Protein AF-A0AAU3ULW3-F1 (afdb_monomer_lite)

Structure (mmCIF, N/CA/C/O backbone):
data_AF-A0AAU3ULW3-F1
#
_entry.id   AF-A0AAU3ULW3-F1
#
loop_
_atom_site.group_PDB
_atom_site.id
_atom_site.type_symbol
_atom_site.label_atom_id
_atom_site.label_alt_id
_atom_site.label_comp_id
_atom_site.label_asym_id
_atom_site.label_entity_id
_atom_site.label_seq_id
_atom_site.pdbx_PDB_ins_code
_atom_site.Cartn_x
_atom_site.Cartn_y
_atom_site.Cartn_z
_atom_site.occupancy
_atom_site.B_iso_or_equiv
_atom_site.auth_seq_id
_atom_site.auth_comp_id
_atom_site.auth_asym_id
_atom_site.auth_atom_id
_atom_site.pdbx_PDB_model_num
ATOM 1 N N . MET A 1 1 ? -0.049 7.018 -58.620 1.00 53.41 1 MET A N 1
ATOM 2 C CA . MET A 1 1 ? -1.204 7.706 -58.005 1.00 53.41 1 MET A CA 1
ATOM 3 C C . MET A 1 1 ? -0.705 8.277 -56.698 1.00 53.41 1 MET A C 1
ATOM 5 O O . MET A 1 1 ? -0.065 7.531 -55.968 1.00 53.41 1 MET A O 1
ATOM 9 N N . GLY A 1 2 ? -0.883 9.579 -56.476 1.00 74.88 2 GLY A N 1
ATOM 10 C CA . GLY A 1 2 ? -0.406 10.240 -55.261 1.00 74.88 2 GLY A CA 1
ATOM 11 C C . GLY A 1 2 ? -1.367 10.050 -54.085 1.00 74.88 2 GLY A C 1
ATOM 12 O O . GLY A 1 2 ? -2.548 9.779 -54.284 1.00 74.88 2 GLY A O 1
ATOM 13 N N . VAL A 1 3 ? -0.865 10.181 -52.858 1.00 89.69 3 VAL A N 1
ATOM 14 C CA . VAL A 1 3 ? -1.680 10.221 -51.637 1.00 89.69 3 VAL A CA 1
ATOM 15 C C . VAL A 1 3 ? -2.429 11.547 -51.595 1.00 89.69 3 VAL A C 1
ATOM 17 O O . VAL A 1 3 ? -1.822 12.615 -51.678 1.00 89.69 3 VAL A O 1
ATOM 20 N N . HIS A 1 4 ? -3.745 11.505 -51.426 1.00 94.00 4 HIS A N 1
ATOM 21 C CA . HIS A 1 4 ? -4.548 12.719 -51.331 1.00 94.00 4 HIS A CA 1
ATOM 22 C C . HIS A 1 4 ? -4.629 13.169 -49.870 1.00 94.00 4 HIS A C 1
ATOM 24 O O . HIS A 1 4 ? -5.185 12.473 -49.016 1.00 94.00 4 HIS A O 1
ATOM 30 N N . VAL A 1 5 ? -4.075 14.342 -49.572 1.00 94.75 5 VAL A N 1
ATOM 31 C CA . VAL A 1 5 ? -4.020 14.899 -48.215 1.00 94.75 5 VAL A CA 1
ATOM 32 C C . VAL A 1 5 ? -5.102 15.949 -48.059 1.00 94.75 5 VAL A C 1
ATOM 34 O O . VAL A 1 5 ? -5.085 16.961 -48.754 1.00 94.75 5 VAL A O 1
ATOM 37 N N . VAL A 1 6 ? -6.031 15.738 -47.133 1.00 96.25 6 VAL A N 1
ATOM 38 C CA . VAL A 1 6 ? -7.123 16.677 -46.864 1.00 96.25 6 VAL A CA 1
ATOM 39 C C . VAL A 1 6 ? -6.859 17.408 -45.555 1.00 96.25 6 VAL A C 1
ATOM 41 O O . VAL A 1 6 ? -6.931 16.828 -44.469 1.00 96.25 6 VAL A O 1
ATOM 44 N N . PHE A 1 7 ? -6.589 18.706 -45.652 1.00 95.12 7 PHE A N 1
ATOM 45 C CA . PHE A 1 7 ? -6.414 19.580 -44.501 1.00 95.12 7 PHE A CA 1
ATOM 46 C C . PHE A 1 7 ? -7.757 20.101 -43.983 1.00 95.12 7 PHE A C 1
ATOM 48 O O . PHE A 1 7 ? -8.526 20.735 -44.713 1.00 95.12 7 PHE A O 1
ATOM 55 N N . VAL A 1 8 ? -8.004 19.893 -42.688 1.00 92.81 8 VAL A N 1
ATOM 56 C CA . VAL A 1 8 ? -9.201 20.348 -41.970 1.00 92.81 8 VAL A CA 1
ATOM 57 C C . VAL A 1 8 ? -8.784 21.357 -40.901 1.00 92.81 8 VAL A C 1
ATOM 59 O O . VAL A 1 8 ? -8.101 21.026 -39.930 1.00 92.81 8 VAL A O 1
ATOM 62 N N . HIS A 1 9 ? -9.169 22.620 -41.086 1.00 86.00 9 HIS A N 1
ATOM 63 C CA . HIS A 1 9 ? -8.875 23.687 -40.125 1.00 86.00 9 HIS A CA 1
ATOM 64 C C . HIS A 1 9 ? -9.864 23.688 -38.943 1.00 86.00 9 HIS A C 1
ATOM 66 O O . HIS A 1 9 ? -10.977 23.173 -39.055 1.00 86.00 9 HIS A O 1
ATOM 72 N N . GLY A 1 10 ? -9.475 24.301 -37.820 1.00 79.12 10 GLY A N 1
ATOM 73 C CA . GLY A 1 10 ? -10.349 24.518 -36.658 1.00 79.12 10 GLY A CA 1
ATOM 74 C C . GLY A 1 10 ? -11.377 25.648 -36.827 1.00 79.12 10 GLY A C 1
ATOM 75 O O . GLY A 1 10 ? -11.387 26.360 -37.838 1.00 79.12 10 GLY A O 1
ATOM 76 N N . LEU A 1 11 ? -12.248 25.833 -35.826 1.00 69.25 11 LEU A N 1
ATOM 77 C CA . LEU A 1 11 ? -13.177 26.970 -35.786 1.00 69.25 11 LEU A CA 1
ATOM 78 C C . LEU A 1 11 ? -12.412 28.294 -35.573 1.00 69.25 11 LEU A C 1
ATOM 80 O O . LEU A 1 11 ? -11.297 28.301 -35.058 1.00 69.25 11 LEU A O 1
ATOM 84 N N . PHE A 1 12 ? -12.996 29.416 -36.004 1.00 66.44 12 PHE A N 1
ATOM 85 C CA . PHE A 1 12 ? -12.371 30.752 -36.018 1.00 66.44 12 PHE A CA 1
ATOM 86 C C . PHE A 1 12 ? -11.045 30.817 -36.801 1.00 66.44 12 PHE A C 1
ATOM 88 O O . PHE A 1 12 ? -10.160 31.625 -36.518 1.00 66.44 12 PHE A O 1
ATOM 95 N N . SER A 1 13 ? -10.907 29.967 -37.815 1.00 73.75 13 SER A N 1
ATOM 96 C CA . SER A 1 13 ? -9.717 29.817 -38.651 1.00 73.75 13 SER A CA 1
ATOM 97 C C . SER A 1 13 ? -10.124 29.681 -40.121 1.00 73.75 13 SER A C 1
ATOM 99 O O . SER A 1 13 ? -11.295 29.505 -40.447 1.00 73.75 13 SER A O 1
ATOM 101 N N . SER A 1 14 ? -9.151 29.804 -41.017 1.00 80.19 14 SER A N 1
ATOM 102 C CA . SER A 1 14 ? -9.308 29.583 -42.454 1.00 80.19 14 SER A CA 1
ATOM 103 C C . SER A 1 14 ? -8.301 28.524 -42.916 1.00 80.19 14 SER A C 1
ATOM 105 O O . SER A 1 14 ? -7.332 28.246 -42.199 1.00 80.19 14 SER A O 1
ATOM 107 N N . PRO A 1 15 ? -8.468 27.959 -44.126 1.00 84.06 15 PRO A N 1
ATOM 108 C CA . PRO A 1 15 ? -7.468 27.071 -44.718 1.00 84.06 15 PRO A CA 1
ATOM 109 C C . PRO A 1 15 ? -6.048 27.654 -44.746 1.00 84.06 15 PRO A C 1
ATOM 111 O O . PRO A 1 15 ? -5.081 26.901 -44.687 1.00 84.06 15 PRO A O 1
ATOM 114 N N . ASP A 1 16 ? -5.914 28.985 -44.761 1.00 84.12 16 ASP A N 1
ATOM 115 C CA . ASP A 1 16 ? -4.627 29.693 -44.794 1.00 84.12 16 ASP A CA 1
ATOM 116 C C . ASP A 1 16 ? -3.720 29.353 -43.601 1.00 84.12 16 ASP A C 1
ATOM 118 O O . ASP A 1 16 ? -2.503 29.528 -43.675 1.00 84.12 16 ASP A O 1
ATOM 122 N N . THR A 1 17 ? -4.283 28.840 -42.504 1.00 85.69 17 THR A N 1
ATOM 123 C CA . THR A 1 17 ? -3.531 28.361 -41.339 1.00 85.69 17 THR A CA 1
ATOM 124 C C . THR A 1 17 ? -2.514 27.266 -41.701 1.00 85.69 17 THR A C 1
ATOM 126 O O . THR A 1 17 ? -1.462 27.194 -41.069 1.00 85.69 17 THR A O 1
ATOM 129 N N . TRP A 1 18 ? -2.753 26.508 -42.778 1.00 91.38 18 TRP A N 1
ATOM 130 C CA . TRP A 1 18 ? -1.859 25.461 -43.287 1.00 91.38 18 TRP A CA 1
ATOM 131 C C . TRP A 1 18 ? -0.789 25.950 -44.275 1.00 91.38 18 TRP A C 1
ATOM 133 O O . TRP A 1 18 ? -0.004 25.144 -44.774 1.00 91.38 18 TRP A O 1
ATOM 143 N N . SER A 1 19 ? -0.711 27.255 -44.563 1.00 89.62 19 SER A N 1
ATOM 144 C CA . SER A 1 19 ? 0.197 27.798 -45.594 1.00 89.62 19 SER A CA 1
ATOM 145 C C . SER A 1 19 ? 1.673 27.476 -45.341 1.00 89.62 19 SER A C 1
ATOM 147 O O . SER A 1 19 ? 2.429 27.273 -46.285 1.00 89.62 19 SER A O 1
ATOM 149 N N . ALA A 1 20 ? 2.102 27.435 -44.076 1.00 86.94 20 ALA A N 1
ATOM 150 C CA . ALA A 1 20 ? 3.479 27.096 -43.719 1.00 86.94 20 ALA A CA 1
ATOM 151 C C . ALA A 1 20 ? 3.778 25.610 -43.976 1.00 86.94 20 ALA A C 1
ATOM 153 O O . ALA A 1 20 ? 4.728 25.306 -44.688 1.00 86.94 20 ALA A O 1
ATOM 154 N N . MET A 1 21 ? 2.918 24.704 -43.498 1.00 90.31 21 MET A N 1
ATOM 155 C CA . MET A 1 21 ? 3.026 23.264 -43.766 1.00 90.31 21 MET A CA 1
ATOM 156 C C . MET A 1 21 ? 2.995 22.959 -45.274 1.00 90.31 21 MET A C 1
ATOM 158 O O . MET A 1 21 ? 3.779 22.157 -45.764 1.00 90.31 21 MET A O 1
ATOM 162 N N . THR A 1 22 ? 2.144 23.668 -46.021 1.00 92.25 22 THR A N 1
ATOM 163 C CA . THR A 1 22 ? 2.019 23.540 -47.483 1.00 92.25 22 THR A CA 1
ATOM 164 C C . THR A 1 22 ? 3.331 23.862 -48.192 1.00 92.25 22 THR A C 1
ATOM 166 O O . THR A 1 22 ? 3.789 23.071 -49.006 1.00 92.25 22 THR A O 1
ATOM 169 N N . ARG A 1 23 ? 3.986 24.978 -47.839 1.00 91.00 23 ARG A N 1
ATOM 170 C CA . ARG A 1 23 ? 5.273 25.359 -48.446 1.00 91.00 23 ARG A CA 1
ATOM 171 C C . ARG A 1 23 ? 6.365 24.324 -48.198 1.00 91.00 23 ARG A C 1
ATOM 173 O O . ARG A 1 23 ? 7.194 24.126 -49.072 1.00 91.00 23 ARG A O 1
ATOM 180 N N . PHE A 1 24 ? 6.374 23.691 -47.025 1.00 90.62 24 PHE A N 1
ATOM 181 C CA . PHE A 1 24 ? 7.329 22.626 -46.717 1.00 90.62 24 PHE A CA 1
ATOM 182 C C . PHE A 1 24 ? 7.055 21.364 -47.539 1.00 90.62 24 PHE A C 1
ATOM 184 O O . PHE A 1 24 ? 7.991 20.790 -48.080 1.00 90.62 24 PHE A O 1
ATOM 191 N N . ILE A 1 25 ? 5.785 20.979 -47.703 1.00 89.69 25 ILE A N 1
ATOM 192 C CA . ILE A 1 25 ? 5.407 19.842 -48.554 1.00 89.69 25 ILE A CA 1
ATOM 193 C C . ILE A 1 25 ? 5.756 20.108 -50.026 1.00 89.69 25 ILE A C 1
ATOM 195 O O . ILE A 1 25 ? 6.319 19.243 -50.682 1.00 89.69 25 ILE A O 1
ATOM 199 N N . GLU A 1 26 ? 5.467 21.303 -50.546 1.00 89.38 26 GLU A N 1
ATOM 200 C CA . GLU A 1 26 ? 5.755 21.666 -51.943 1.00 89.38 26 GLU A CA 1
ATOM 201 C C . GLU A 1 26 ? 7.255 21.848 -52.232 1.00 89.38 26 GLU A C 1
ATOM 203 O O . GLU A 1 26 ? 7.687 21.689 -53.376 1.00 89.38 26 GLU A O 1
ATOM 208 N N . ALA A 1 27 ? 8.047 22.208 -51.215 1.00 87.50 27 ALA A N 1
ATOM 209 C CA . ALA A 1 27 ? 9.498 22.356 -51.321 1.00 87.50 27 ALA A CA 1
ATOM 210 C C . ALA A 1 27 ? 10.255 21.020 -51.218 1.00 87.50 27 ALA A C 1
ATOM 212 O O . ALA A 1 27 ? 11.432 20.970 -51.571 1.00 87.50 27 ALA A O 1
ATOM 213 N N . ASP A 1 28 ? 9.605 19.957 -50.743 1.00 89.50 28 ASP A N 1
ATOM 214 C CA . ASP A 1 28 ? 10.196 18.631 -50.590 1.00 89.50 28 ASP A CA 1
ATOM 215 C C . ASP A 1 28 ? 10.037 17.820 -51.885 1.00 89.50 28 ASP A C 1
ATOM 217 O O . ASP A 1 28 ? 8.922 17.484 -52.282 1.00 89.50 28 ASP A O 1
ATOM 221 N N . GLU A 1 29 ? 11.153 17.523 -52.563 1.00 84.56 29 GLU A N 1
ATOM 222 C CA . GLU A 1 29 ? 11.158 16.854 -53.878 1.00 84.56 29 GLU A CA 1
ATOM 223 C C . GLU A 1 29 ? 10.438 15.499 -53.866 1.00 84.56 29 GLU A C 1
ATOM 225 O O . GLU A 1 29 ? 9.759 15.157 -54.830 1.00 84.56 29 GLU A O 1
ATOM 230 N N . GLU A 1 30 ? 10.540 14.754 -52.763 1.00 84.12 30 GLU A N 1
ATOM 231 C CA . GLU A 1 30 ? 9.923 13.437 -52.612 1.00 84.12 30 GLU A CA 1
ATOM 232 C C . GLU A 1 30 ? 8.402 13.557 -52.462 1.00 84.12 30 GLU A C 1
ATOM 234 O O . GLU A 1 30 ? 7.653 12.866 -53.148 1.00 84.12 30 GLU A O 1
ATOM 239 N N . LEU A 1 31 ? 7.915 14.461 -51.607 1.00 85.25 31 LEU A N 1
ATOM 240 C CA . LEU A 1 31 ? 6.473 14.630 -51.417 1.00 85.25 31 LEU A CA 1
ATOM 241 C C . LEU A 1 31 ? 5.793 15.319 -52.602 1.00 85.25 31 LEU A C 1
ATOM 243 O O . LEU A 1 31 ? 4.649 14.989 -52.910 1.00 85.25 31 LEU A O 1
ATOM 247 N N . ARG A 1 32 ? 6.481 16.234 -53.292 1.00 81.38 32 ARG A N 1
ATOM 248 C CA . ARG A 1 32 ? 5.918 17.032 -54.390 1.00 81.38 32 ARG A CA 1
ATOM 249 C C . ARG A 1 32 ? 5.338 16.192 -55.531 1.00 81.38 32 ARG A C 1
ATOM 251 O O . ARG A 1 32 ? 4.373 16.617 -56.161 1.00 81.38 32 ARG A O 1
ATOM 258 N N . GLU A 1 33 ? 5.912 15.023 -55.798 1.00 79.38 33 GLU A N 1
ATOM 259 C CA . GLU A 1 33 ? 5.426 14.089 -56.824 1.00 79.38 33 GLU A CA 1
ATOM 260 C C . GLU A 1 33 ? 4.503 12.996 -56.252 1.00 79.38 33 GLU A C 1
ATOM 262 O O . GLU A 1 33 ? 3.788 12.328 -57.001 1.00 79.38 33 GLU A O 1
ATOM 267 N N . LEU A 1 34 ? 4.497 12.824 -54.924 1.00 82.81 34 LEU A N 1
ATOM 268 C CA . LEU A 1 34 ? 3.785 11.756 -54.221 1.00 82.81 34 LEU A CA 1
ATOM 269 C C . LEU A 1 34 ? 2.444 12.174 -53.625 1.00 82.81 34 LEU A C 1
ATOM 271 O O . LEU A 1 34 ? 1.649 11.285 -53.323 1.00 82.81 34 LEU A O 1
ATOM 275 N N . VAL A 1 35 ? 2.174 13.467 -53.416 1.00 89.75 35 VAL A N 1
ATOM 276 C CA . VAL A 1 35 ? 0.955 13.909 -52.724 1.00 89.75 35 VAL A CA 1
ATOM 277 C C . VAL A 1 35 ? 0.172 14.968 -53.485 1.00 89.75 35 VAL A C 1
ATOM 279 O O . VAL A 1 35 ? 0.733 15.856 -54.118 1.00 89.75 35 VAL A O 1
ATOM 282 N N . GLU A 1 36 ? -1.151 14.900 -53.372 1.00 92.56 36 GLU A N 1
ATOM 283 C CA . GLU A 1 36 ? -2.061 15.928 -53.873 1.00 92.56 36 GLU A CA 1
ATOM 284 C C . GLU A 1 36 ? -2.768 16.596 -52.689 1.00 92.56 36 GLU A C 1
ATOM 286 O O . GLU A 1 36 ? -3.380 15.920 -51.858 1.00 92.56 36 GLU A O 1
ATOM 291 N N . LEU A 1 37 ? -2.661 17.923 -52.585 1.00 93.62 37 LEU A N 1
ATOM 292 C CA . LEU A 1 37 ? -3.131 18.676 -51.421 1.00 93.62 37 LEU A CA 1
ATOM 293 C C . LEU A 1 37 ? -4.536 19.237 -51.633 1.00 93.62 37 LEU A C 1
ATOM 295 O O . LEU A 1 37 ? -4.806 19.963 -52.589 1.00 93.62 37 LEU A O 1
ATOM 299 N N . HIS A 1 38 ? -5.413 18.961 -50.673 1.00 94.25 38 HIS A N 1
ATOM 300 C CA . HIS A 1 38 ? -6.812 19.366 -50.661 1.00 94.25 38 HIS A CA 1
ATOM 301 C C . HIS A 1 38 ? -7.123 20.124 -49.374 1.00 94.25 38 HIS A C 1
ATOM 303 O O . HIS A 1 38 ? -6.666 19.764 -48.290 1.00 94.25 38 HIS A O 1
ATOM 309 N N . TYR A 1 39 ? -7.932 21.176 -49.472 1.00 92.88 39 TYR A N 1
ATOM 310 C CA . TYR A 1 39 ? -8.267 22.027 -48.330 1.00 92.88 39 TYR A CA 1
ATOM 311 C C . TYR A 1 39 ? -9.775 22.083 -48.155 1.00 92.88 39 TYR A C 1
ATOM 313 O O . TYR A 1 39 ? -10.476 22.716 -48.951 1.00 92.88 39 TYR A O 1
ATOM 321 N N . PHE A 1 40 ? -10.273 21.457 -47.092 1.00 91.81 40 PHE A N 1
ATOM 322 C CA . PHE A 1 40 ? -11.692 21.502 -46.781 1.00 91.81 40 PHE A CA 1
ATOM 323 C C . PHE A 1 40 ? -12.075 22.899 -46.274 1.00 91.81 40 PHE A C 1
ATOM 325 O O . PHE A 1 40 ? -11.450 23.441 -45.358 1.00 91.81 40 PHE A O 1
ATOM 332 N N . ARG A 1 41 ? -13.094 23.501 -46.899 1.00 84.12 41 ARG A N 1
ATOM 333 C CA . ARG A 1 41 ? -13.548 24.871 -46.624 1.00 84.12 41 ARG A CA 1
ATOM 334 C C . ARG A 1 41 ? -14.952 24.855 -46.047 1.00 84.12 41 ARG A C 1
ATOM 336 O O . ARG A 1 41 ? -15.879 24.410 -46.715 1.00 84.12 41 ARG A O 1
ATOM 343 N N . TYR A 1 42 ? -15.118 25.444 -44.868 1.00 81.56 42 TYR A N 1
ATOM 344 C CA . TYR A 1 42 ? -16.431 25.730 -44.295 1.00 81.56 42 TYR A CA 1
ATOM 345 C C . TYR A 1 42 ? -16.463 27.141 -43.674 1.00 81.56 42 TYR A C 1
ATOM 347 O O . TYR A 1 42 ? -15.413 27.679 -43.303 1.00 81.56 42 TYR A O 1
ATOM 355 N N . PRO A 1 43 ? -17.637 27.798 -43.581 1.00 67.44 43 PRO A N 1
ATOM 356 C CA . PRO A 1 43 ? -17.741 29.154 -43.041 1.00 67.44 43 PRO A CA 1
ATOM 357 C C . PRO A 1 43 ? -17.313 29.227 -41.567 1.00 67.44 43 PRO A C 1
ATOM 359 O O . PRO A 1 43 ? -18.014 28.740 -40.684 1.00 67.44 43 PRO A O 1
ATOM 362 N N . SER A 1 44 ? -16.176 29.876 -41.304 1.00 67.75 44 SER A N 1
ATOM 363 C CA . SER A 1 44 ? -15.577 30.000 -39.966 1.00 67.75 44 SER A CA 1
ATOM 364 C C . SER A 1 44 ? -14.937 31.393 -39.769 1.00 67.75 44 SER A C 1
ATOM 366 O O . SER A 1 44 ? -13.715 31.540 -39.739 1.00 67.75 44 SER A O 1
ATOM 368 N N . PRO A 1 45 ? -15.739 32.478 -39.747 1.00 59.44 45 PRO A N 1
ATOM 369 C CA . PRO A 1 45 ? -15.212 33.842 -39.777 1.00 59.44 45 PRO A CA 1
ATOM 370 C C . PRO A 1 45 ? -14.463 34.203 -38.484 1.00 59.44 45 PRO A C 1
ATOM 372 O O . PRO A 1 45 ? -14.998 34.051 -37.389 1.00 59.44 45 PRO A O 1
ATOM 375 N N . LYS A 1 46 ? -13.252 34.767 -38.620 1.00 54.78 46 LYS A N 1
ATOM 376 C CA . LYS A 1 46 ? -12.434 35.270 -37.493 1.00 54.78 46 LYS A CA 1
ATOM 377 C C . LYS A 1 46 ? -13.094 36.429 -36.730 1.00 54.78 46 LYS A C 1
ATOM 379 O O . LYS A 1 46 ? -12.846 36.597 -35.545 1.00 54.78 46 LYS A O 1
ATOM 384 N N . PHE A 1 47 ? -13.942 37.211 -37.405 1.00 51.34 47 PHE A N 1
ATOM 385 C CA . PHE A 1 47 ? -14.708 38.321 -36.829 1.00 51.34 47 PHE A CA 1
ATOM 386 C C . PHE A 1 47 ? -16.144 38.296 -37.365 1.00 51.34 47 PHE A C 1
ATOM 388 O O . PHE A 1 47 ? -16.355 38.261 -38.579 1.00 51.34 47 PHE A O 1
ATOM 395 N N . MET A 1 48 ? -17.137 38.323 -36.473 1.00 52.59 48 MET A N 1
ATOM 396 C CA . MET A 1 48 ? -18.554 38.231 -36.833 1.00 52.59 48 MET A CA 1
ATOM 397 C C . MET A 1 48 ? -19.220 39.610 -36.705 1.00 52.59 48 MET A C 1
ATOM 399 O O . MET A 1 48 ? -19.571 40.041 -35.616 1.00 52.59 48 MET A O 1
ATOM 403 N N . PHE A 1 49 ? -19.386 40.322 -37.823 1.00 44.28 49 PHE A N 1
ATOM 404 C CA . PHE A 1 49 ? -20.028 41.652 -37.857 1.00 44.28 49 PHE A CA 1
ATOM 405 C C . PHE A 1 49 ? -21.564 41.602 -38.012 1.00 44.28 49 PHE A C 1
ATOM 407 O O . PHE A 1 49 ? -22.213 42.644 -38.079 1.00 44.28 49 PHE A O 1
ATOM 414 N N . ARG A 1 50 ? -22.157 40.402 -38.094 1.00 47.47 50 ARG A N 1
ATOM 415 C CA . ARG A 1 50 ? -23.599 40.184 -38.294 1.00 47.47 50 ARG A CA 1
ATOM 416 C C . ARG A 1 50 ? -24.109 39.008 -37.438 1.00 47.47 50 ARG A C 1
ATOM 418 O O . ARG A 1 50 ? -23.765 37.870 -37.756 1.00 47.47 50 ARG A O 1
ATOM 425 N N . PRO A 1 51 ? -24.881 39.261 -36.362 1.00 48.47 51 PRO A N 1
ATOM 426 C CA . PRO A 1 51 ? -25.295 38.246 -35.381 1.00 48.47 51 PRO A CA 1
ATOM 427 C C . PRO A 1 51 ? -26.393 37.279 -35.872 1.00 48.47 51 PRO A C 1
ATOM 429 O O . PRO A 1 51 ? -26.767 36.356 -35.156 1.00 48.47 51 PRO A O 1
ATOM 432 N N . ASP A 1 52 ? -26.913 37.466 -37.085 1.00 47.34 52 ASP A N 1
ATOM 433 C CA . ASP A 1 52 ? -27.937 36.634 -37.728 1.00 47.34 52 ASP A CA 1
ATOM 434 C C . ASP A 1 52 ? -27.368 35.430 -38.509 1.00 47.34 52 ASP A C 1
ATOM 436 O O . ASP A 1 52 ? -28.111 34.509 -38.854 1.00 47.34 52 ASP A O 1
ATOM 440 N N . ARG A 1 53 ? -26.050 35.375 -38.759 1.00 49.16 53 ARG A N 1
ATOM 441 C CA . ARG A 1 53 ? -25.398 34.220 -39.405 1.00 49.16 53 ARG A CA 1
ATOM 442 C C . ARG A 1 53 ? -24.969 33.171 -38.374 1.00 49.16 53 ARG A C 1
ATOM 444 O O . ARG A 1 53 ? -24.000 33.371 -37.651 1.00 49.16 53 ARG A O 1
ATOM 451 N N . ARG A 1 54 ? -25.655 32.021 -38.352 1.00 55.38 54 ARG A N 1
ATOM 452 C CA . ARG A 1 54 ? -25.271 30.847 -37.544 1.00 55.38 54 ARG A CA 1
ATOM 453 C C . ARG A 1 54 ? -24.059 30.130 -38.150 1.00 55.38 54 ARG A C 1
ATOM 455 O O . ARG A 1 54 ? -24.058 29.837 -39.344 1.00 55.38 54 ARG A O 1
ATOM 462 N N . ILE A 1 55 ? -23.060 29.820 -37.322 1.00 58.38 55 ILE A N 1
ATOM 463 C CA . ILE A 1 55 ? -21.994 28.870 -37.673 1.00 58.38 55 ILE A CA 1
ATOM 464 C C . ILE A 1 55 ? -22.611 27.453 -37.642 1.00 58.38 55 ILE A C 1
ATOM 466 O O . ILE A 1 55 ? -23.306 27.147 -36.668 1.00 58.38 55 ILE A O 1
ATOM 470 N N . PRO A 1 56 ? -22.430 26.609 -38.678 1.00 62.72 56 PRO A N 1
ATOM 471 C CA . PRO A 1 56 ? -22.947 25.232 -38.689 1.00 62.72 56 PRO A CA 1
ATOM 472 C C . PRO A 1 56 ? -22.346 24.417 -37.538 1.00 62.72 56 PRO A C 1
ATOM 474 O O . PRO A 1 56 ? -21.159 24.566 -37.288 1.00 62.72 56 PRO A O 1
ATOM 477 N N . ASP A 1 57 ? -23.110 23.574 -36.836 1.00 70.94 57 ASP A N 1
ATOM 478 C CA . ASP A 1 57 ? -22.593 22.782 -35.707 1.00 70.94 57 ASP A CA 1
ATOM 479 C C . ASP A 1 57 ? -21.630 21.649 -36.136 1.00 70.94 57 ASP A C 1
ATOM 481 O O . ASP A 1 57 ? -21.446 21.402 -37.324 1.00 70.94 57 ASP A O 1
ATOM 485 N N . LEU A 1 58 ? -20.950 20.992 -35.182 1.00 74.19 58 LEU A N 1
ATOM 486 C CA . LEU A 1 58 ? -19.914 19.989 -35.500 1.00 74.19 58 LEU A CA 1
ATOM 487 C C . LEU A 1 58 ? -20.439 18.835 -36.369 1.00 74.19 58 LEU A C 1
ATOM 489 O O . LEU A 1 58 ? -19.717 18.385 -37.255 1.00 74.19 58 LEU A O 1
ATOM 493 N N . SER A 1 59 ? -21.685 18.400 -36.156 1.00 75.81 59 SER A N 1
ATOM 494 C CA . SER A 1 59 ? -22.319 17.351 -36.964 1.00 75.81 59 SER A CA 1
ATOM 495 C C . SER A 1 59 ? -22.630 17.857 -38.377 1.00 75.81 59 SER A C 1
ATOM 497 O O . SER A 1 59 ? -22.253 17.208 -39.349 1.00 75.81 59 SER A O 1
ATOM 499 N N . ALA A 1 60 ? -23.165 19.076 -38.524 1.00 78.94 60 ALA A N 1
ATOM 500 C CA . ALA A 1 60 ? -23.386 19.687 -39.836 1.00 78.94 60 ALA A CA 1
ATOM 501 C C . ALA A 1 60 ? -22.078 19.920 -40.619 1.00 78.94 60 ALA A C 1
ATOM 503 O O . ALA A 1 60 ? -22.056 19.790 -41.843 1.00 78.94 60 ALA A O 1
ATOM 504 N N . ILE A 1 61 ? -20.976 20.267 -39.941 1.00 82.50 61 ILE A N 1
ATOM 505 C CA . ILE A 1 61 ? -19.653 20.377 -40.579 1.00 82.50 61 ILE A CA 1
ATOM 506 C C . ILE A 1 61 ? -19.112 18.980 -40.929 1.00 82.50 61 ILE A C 1
ATOM 508 O O . ILE A 1 61 ? -18.538 18.812 -42.003 1.00 82.50 61 ILE A O 1
ATOM 512 N N . GLY A 1 62 ? -19.320 17.977 -40.071 1.00 84.94 62 GLY A N 1
ATOM 513 C CA . GLY A 1 62 ? -18.982 16.577 -40.347 1.00 84.94 62 GLY A CA 1
ATOM 514 C C . GLY A 1 62 ? -19.697 16.039 -41.590 1.00 84.94 62 GLY A C 1
ATOM 515 O O . GLY A 1 62 ? -19.060 15.444 -42.457 1.00 84.94 62 GLY A O 1
ATOM 516 N N . GLU A 1 63 ? -20.988 16.334 -41.751 1.00 85.38 63 GLU A N 1
ATOM 517 C CA . GLU A 1 63 ? -21.776 15.975 -42.937 1.00 85.38 63 GLU A CA 1
ATOM 518 C C . GLU A 1 63 ? -21.297 16.711 -44.201 1.00 85.38 63 GLU A C 1
ATOM 520 O O . GLU A 1 63 ? -21.185 16.113 -45.277 1.00 85.38 63 GLU A O 1
ATOM 525 N N . GLN A 1 64 ? -20.934 17.994 -44.084 1.00 88.62 64 GLN A N 1
ATOM 526 C CA . GLN A 1 64 ? -20.302 18.741 -45.179 1.00 88.62 64 GLN A CA 1
ATOM 527 C C . GLN A 1 64 ? -18.946 18.142 -45.568 1.00 88.62 64 GLN A C 1
ATOM 529 O O . GLN A 1 64 ? -18.646 18.053 -46.759 1.00 88.62 64 GLN A O 1
ATOM 534 N N . LEU A 1 65 ? -18.143 17.703 -44.592 1.00 91.06 65 LEU A N 1
ATOM 535 C CA . LEU A 1 65 ? -16.876 17.021 -44.845 1.00 91.06 65 LEU A CA 1
ATOM 536 C C . LEU A 1 65 ? -17.122 15.687 -45.551 1.00 91.06 65 LEU A C 1
ATOM 538 O O . LEU A 1 65 ? -16.491 15.437 -46.573 1.00 91.06 65 LEU A O 1
ATOM 542 N N . LYS A 1 66 ? -18.087 14.879 -45.093 1.00 89.06 66 LYS A N 1
ATOM 543 C CA . LYS A 1 66 ? -18.490 13.643 -45.782 1.00 89.06 66 LYS A CA 1
ATOM 544 C C . LYS A 1 66 ? -18.871 13.916 -47.236 1.00 89.06 66 LYS A C 1
ATOM 546 O O . LYS A 1 66 ? -18.338 13.294 -48.145 1.00 89.06 66 LYS A O 1
ATOM 551 N N . THR A 1 67 ? -19.728 14.910 -47.460 1.00 89.38 67 THR A N 1
ATOM 552 C CA . THR A 1 67 ? -20.184 15.314 -48.798 1.00 89.38 67 THR A CA 1
ATOM 553 C C . THR A 1 67 ? -19.019 15.762 -49.683 1.00 89.38 67 THR A C 1
ATOM 555 O O . THR A 1 67 ? -18.973 15.435 -50.867 1.00 89.38 67 THR A O 1
ATOM 558 N N . TYR A 1 68 ? -18.059 16.501 -49.122 1.00 91.38 68 TYR A N 1
ATOM 559 C CA . TYR A 1 68 ? -16.852 16.914 -49.833 1.00 91.38 68 TYR A CA 1
ATOM 560 C C . TYR A 1 68 ? -15.995 15.710 -50.238 1.00 91.38 68 TYR A C 1
ATOM 562 O O . TYR A 1 68 ? -15.616 15.608 -51.407 1.00 91.38 68 TYR A O 1
ATOM 570 N N . LEU A 1 69 ? -15.748 14.782 -49.309 1.00 90.94 69 LEU A N 1
ATOM 571 C CA . LEU A 1 69 ? -15.012 13.551 -49.586 1.00 90.94 69 LEU A CA 1
ATOM 572 C C . LEU A 1 69 ? -15.718 12.724 -50.671 1.00 90.94 69 LEU A C 1
ATOM 574 O O . LEU A 1 69 ? -15.070 12.235 -51.597 1.00 90.94 69 LEU A O 1
ATOM 578 N N . ASP A 1 70 ? -17.035 12.552 -50.578 1.00 87.44 70 ASP A N 1
ATOM 579 C CA . ASP A 1 70 ? -17.817 11.682 -51.466 1.00 87.44 70 ASP A CA 1
ATOM 580 C C . ASP A 1 70 ? -17.993 12.269 -52.870 1.00 87.44 70 ASP A C 1
ATOM 582 O O . ASP A 1 70 ? -17.889 11.533 -53.844 1.00 87.44 70 ASP A O 1
ATOM 586 N N . ASN A 1 71 ? -18.198 13.583 -53.001 1.00 88.25 71 ASN A N 1
ATOM 587 C CA . ASN A 1 71 ? -18.482 14.205 -54.300 1.00 88.25 71 ASN A CA 1
ATOM 588 C C . ASN A 1 71 ? -17.244 14.789 -54.984 1.00 88.25 71 ASN A C 1
ATOM 590 O O . ASN A 1 71 ? -17.131 14.737 -56.206 1.00 88.25 71 ASN A O 1
ATOM 594 N N . THR A 1 72 ? -16.334 15.390 -54.214 1.00 87.88 72 THR A N 1
ATOM 595 C CA . THR A 1 72 ? -15.173 16.107 -54.775 1.00 87.88 72 THR A CA 1
ATOM 596 C C . THR A 1 72 ? -13.973 15.183 -54.899 1.00 87.88 72 THR A C 1
ATOM 598 O O . THR A 1 72 ? -13.211 15.280 -55.854 1.00 87.88 72 THR A O 1
ATOM 601 N N . LEU A 1 73 ? -13.829 14.259 -53.948 1.00 89.44 73 LEU A N 1
ATOM 602 C CA . LEU A 1 73 ? -12.715 13.322 -53.867 1.00 89.44 73 LEU A CA 1
ATOM 603 C C . LEU A 1 73 ? -13.165 11.876 -54.101 1.00 89.44 73 LEU A C 1
ATOM 605 O O . LEU A 1 73 ? -12.497 10.958 -53.647 1.00 89.44 73 LEU A O 1
ATOM 609 N N . ALA A 1 74 ? -14.279 11.657 -54.811 1.00 82.31 74 ALA A N 1
ATOM 610 C CA . ALA A 1 74 ? -14.899 10.342 -55.028 1.00 82.31 74 ALA A CA 1
ATOM 611 C C . ALA A 1 74 ? -13.901 9.249 -55.461 1.00 82.31 74 ALA A C 1
ATOM 613 O O . ALA A 1 74 ? -13.960 8.126 -54.972 1.00 82.31 74 ALA A O 1
ATOM 614 N N . ASN A 1 75 ? -12.958 9.611 -56.338 1.00 80.00 75 ASN A N 1
ATOM 615 C CA . ASN A 1 75 ? -11.970 8.700 -56.925 1.00 80.00 75 ASN A CA 1
ATOM 616 C C . ASN A 1 75 ? -10.585 8.774 -56.255 1.00 80.00 75 ASN A C 1
ATOM 618 O O . ASN A 1 75 ? -9.630 8.198 -56.769 1.00 80.00 75 ASN A O 1
ATOM 622 N N . ALA A 1 76 ? -10.454 9.512 -55.151 1.00 83.19 76 ALA A N 1
ATOM 623 C CA . ALA A 1 76 ? -9.200 9.668 -54.426 1.00 83.19 76 ALA A CA 1
ATOM 624 C C . ALA A 1 76 ? -9.039 8.551 -53.376 1.00 83.19 76 ALA A C 1
ATOM 626 O O . ALA A 1 76 ? -9.765 8.516 -52.380 1.00 83.19 76 ALA A O 1
ATOM 627 N N . ASP A 1 77 ? -8.080 7.652 -53.603 1.00 84.00 77 ASP A N 1
ATOM 628 C CA . ASP A 1 77 ? -7.628 6.593 -52.686 1.00 84.00 77 ASP A CA 1
ATOM 629 C C . ASP A 1 77 ? -6.120 6.377 -52.932 1.00 84.00 77 ASP A C 1
ATOM 631 O O . ASP A 1 77 ? -5.729 6.159 -54.084 1.00 84.00 77 ASP A O 1
ATOM 635 N N . PRO A 1 78 ? -5.250 6.464 -51.907 1.00 90.25 78 PRO A N 1
ATOM 636 C CA . PRO A 1 78 ? -5.544 6.641 -50.480 1.00 90.25 78 PRO A CA 1
ATOM 637 C C . PRO A 1 78 ? -5.754 8.094 -50.034 1.00 90.25 78 PRO A C 1
ATOM 639 O O . PRO A 1 78 ? -5.116 9.019 -50.540 1.00 90.25 78 PRO A O 1
ATOM 642 N N . LEU A 1 79 ? -6.611 8.276 -49.020 1.00 93.81 79 LEU A N 1
ATOM 643 C CA . LEU A 1 79 ? -6.823 9.550 -48.328 1.00 93.81 79 LEU A CA 1
ATOM 644 C C . LEU A 1 79 ? -6.068 9.603 -46.992 1.00 93.81 79 LEU A C 1
ATOM 646 O O . LEU A 1 79 ? -6.109 8.653 -46.205 1.00 93.81 79 LEU A O 1
ATOM 650 N N . VAL A 1 80 ? -5.472 10.757 -46.692 1.00 94.38 80 VAL A N 1
ATOM 651 C CA . VAL A 1 80 ? -4.948 11.104 -45.361 1.00 94.38 80 VAL A CA 1
ATOM 652 C C . VAL A 1 80 ? -5.613 12.388 -44.885 1.00 94.38 80 VAL A C 1
ATOM 654 O O . VAL A 1 80 ? -5.578 13.402 -45.581 1.00 94.38 80 VAL A O 1
ATOM 657 N N . LEU A 1 81 ? -6.215 12.366 -43.694 1.00 96.00 81 LEU A N 1
ATOM 658 C CA . LEU A 1 81 ? -6.794 13.571 -43.095 1.00 96.00 81 LEU A CA 1
ATOM 659 C C . LEU A 1 81 ? -5.797 14.209 -42.132 1.00 96.00 81 LEU A C 1
ATOM 661 O O . LEU A 1 81 ? -5.266 13.531 -41.258 1.00 96.00 81 LEU A O 1
ATOM 665 N N . VAL A 1 82 ? -5.586 15.519 -42.244 1.00 95.81 82 VAL A N 1
ATOM 666 C CA . VAL A 1 82 ? -4.736 16.278 -41.319 1.00 95.81 82 VAL A CA 1
ATOM 667 C C . VAL A 1 82 ? -5.564 17.370 -40.664 1.00 95.81 82 VAL A C 1
ATOM 669 O O . VAL A 1 82 ? -6.131 18.232 -41.337 1.00 95.81 82 VAL A O 1
ATOM 672 N N . THR A 1 83 ? -5.651 17.334 -39.339 1.00 94.25 83 THR A N 1
ATOM 673 C CA . THR A 1 83 ? -6.535 18.206 -38.566 1.00 94.25 83 THR A CA 1
ATOM 674 C C . THR A 1 83 ? -5.757 19.031 -37.558 1.00 94.25 83 THR A C 1
ATOM 676 O O . THR A 1 83 ? -4.786 18.551 -36.975 1.00 94.25 83 THR A O 1
ATOM 679 N N . HIS A 1 84 ? -6.222 20.252 -37.308 1.00 90.38 84 HIS A N 1
ATOM 680 C CA . HIS A 1 84 ? -5.682 21.117 -36.264 1.00 90.38 84 HIS A CA 1
ATOM 681 C C . HIS A 1 84 ? -6.787 21.669 -35.375 1.00 90.38 84 HIS A C 1
ATOM 683 O O . HIS A 1 84 ? -7.868 22.023 -35.866 1.00 90.38 84 HIS A O 1
ATOM 689 N N . SER A 1 85 ? -6.497 21.780 -34.076 1.00 85.62 85 SER A N 1
ATOM 690 C CA . SER A 1 85 ? -7.410 22.358 -33.093 1.00 85.62 85 SER A CA 1
ATOM 691 C C . SER A 1 85 ? -8.788 21.678 -33.166 1.00 85.62 85 SER A C 1
ATOM 693 O O . SER A 1 85 ? -8.902 20.453 -33.241 1.00 85.62 85 SER A O 1
ATOM 695 N N . GLN A 1 86 ? -9.873 22.444 -33.189 1.00 79.75 86 GLN A N 1
ATOM 696 C CA . GLN A 1 86 ? -11.235 21.902 -33.238 1.00 79.75 86 GLN A CA 1
ATOM 697 C C . GLN A 1 86 ? -11.587 21.177 -34.553 1.00 79.75 86 GLN A C 1
ATOM 699 O O . GLN A 1 86 ? -12.608 20.496 -34.608 1.00 79.75 86 GLN A O 1
ATOM 704 N N . GLY A 1 87 ? -10.739 21.237 -35.589 1.00 83.31 87 GLY A N 1
ATOM 705 C CA . GLY A 1 87 ? -10.909 20.437 -36.808 1.00 83.31 87 GLY A CA 1
ATOM 706 C C . GLY A 1 87 ? -10.840 18.932 -36.527 1.00 83.31 87 GLY A C 1
ATOM 707 O O . GLY A 1 87 ? -11.499 18.141 -37.197 1.00 83.31 87 GLY A O 1
ATOM 708 N N . GLY A 1 88 ? -10.124 18.540 -35.469 1.00 86.38 88 GLY A N 1
ATOM 709 C CA . GLY A 1 88 ? -10.094 17.164 -34.990 1.00 86.38 88 GLY A CA 1
ATOM 710 C C . GLY A 1 88 ? -11.438 16.670 -34.452 1.00 86.38 88 GLY A C 1
ATOM 711 O O . GLY A 1 88 ? -11.769 15.498 -34.609 1.00 86.38 88 GLY A O 1
ATOM 712 N N . LEU A 1 89 ? -12.245 17.555 -33.860 1.00 85.62 89 LEU A N 1
ATOM 713 C CA . LEU A 1 89 ? -13.581 17.201 -33.369 1.00 85.62 89 LEU A CA 1
ATOM 714 C C . LEU A 1 89 ? -14.550 16.930 -34.523 1.00 85.62 89 LEU A C 1
ATOM 716 O O . LEU A 1 89 ? -15.354 16.009 -34.436 1.00 85.62 89 LEU A O 1
ATOM 720 N N . VAL A 1 90 ? -14.431 17.683 -35.620 1.00 86.38 90 VAL A N 1
ATOM 721 C CA . VAL A 1 90 ? -15.218 17.472 -36.846 1.00 86.38 90 VAL A CA 1
ATOM 722 C C . VAL A 1 90 ? -14.959 16.078 -37.419 1.00 86.38 90 VAL A C 1
ATOM 724 O O . VAL A 1 90 ? -15.899 15.363 -37.756 1.00 86.38 90 VAL A O 1
ATOM 727 N N . VAL A 1 91 ? -13.689 15.668 -37.490 1.00 90.38 91 VAL A N 1
ATOM 728 C CA . VAL A 1 91 ? -13.319 14.341 -38.002 1.00 90.38 91 VAL A CA 1
ATOM 729 C C . VAL A 1 91 ? -13.763 13.226 -37.054 1.00 90.38 91 VAL A C 1
ATOM 73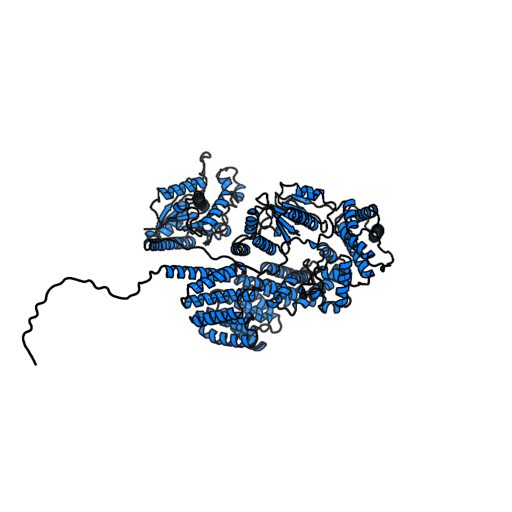1 O O . VAL A 1 91 ? -14.303 12.226 -37.519 1.00 90.38 91 VAL A O 1
ATOM 734 N N . LYS A 1 92 ? -13.621 13.399 -35.733 1.00 89.69 92 LYS A N 1
ATOM 735 C CA . LYS A 1 92 ? -14.144 12.423 -34.759 1.00 89.69 92 LYS A CA 1
ATOM 736 C C . LYS A 1 92 ? -15.660 12.259 -34.879 1.00 89.69 92 LYS A C 1
ATOM 738 O O . LYS A 1 92 ? -16.143 11.133 -34.844 1.00 89.69 92 LYS A O 1
ATOM 743 N N . GLN A 1 93 ? -16.394 13.358 -35.063 1.00 87.88 93 GLN A N 1
ATOM 744 C CA . GLN A 1 93 ? -17.844 13.315 -35.232 1.00 87.88 93 GLN A CA 1
ATOM 745 C C . GLN A 1 93 ? -18.241 12.595 -36.524 1.00 87.88 93 GLN A C 1
ATOM 747 O O . GLN A 1 93 ? -19.091 11.717 -36.478 1.00 87.88 93 GLN A O 1
ATOM 752 N N . LEU A 1 94 ? -17.577 12.890 -37.649 1.00 91.81 94 LEU A N 1
ATOM 753 C CA . LEU A 1 94 ? -17.786 12.180 -38.917 1.00 91.81 94 LEU A CA 1
ATOM 754 C C . LEU A 1 94 ? -17.634 10.658 -38.754 1.00 91.81 94 LEU A C 1
ATOM 756 O O . LEU A 1 94 ? -18.481 9.895 -39.217 1.00 91.81 94 LEU A O 1
ATOM 760 N N . LEU A 1 95 ? -16.556 10.220 -38.100 1.00 92.19 95 LEU A N 1
ATOM 761 C CA . LEU A 1 95 ? -16.282 8.800 -37.874 1.00 92.19 95 LEU A CA 1
ATOM 762 C C . LEU A 1 95 ? -17.316 8.163 -36.945 1.00 92.19 95 LEU A C 1
ATOM 764 O O . LEU A 1 95 ? -17.833 7.089 -37.243 1.00 92.19 95 LEU A O 1
ATOM 768 N N . ALA A 1 96 ? -17.641 8.831 -35.838 1.00 87.88 96 ALA A N 1
ATOM 769 C CA . ALA A 1 96 ? -18.650 8.353 -34.908 1.00 87.88 96 ALA A CA 1
ATOM 770 C C . ALA A 1 96 ? -20.017 8.229 -35.596 1.00 87.88 96 ALA A C 1
ATOM 772 O O . ALA A 1 96 ? -20.653 7.183 -35.481 1.00 87.88 96 ALA A O 1
ATOM 773 N N . ASP A 1 97 ? -20.447 9.237 -36.356 1.00 88.44 97 ASP A N 1
ATOM 774 C CA . ASP A 1 97 ? -21.714 9.223 -37.093 1.00 88.44 97 ASP A CA 1
ATOM 775 C C . ASP A 1 97 ? -21.740 8.081 -38.120 1.00 88.44 97 ASP A C 1
ATOM 777 O O . ASP A 1 97 ? -22.742 7.373 -38.235 1.00 88.44 97 ASP A O 1
ATOM 781 N N . ALA A 1 98 ? -20.624 7.826 -38.809 1.00 87.81 98 ALA A N 1
ATOM 782 C CA . ALA A 1 98 ? -20.505 6.710 -39.743 1.00 87.81 98 ALA A CA 1
ATOM 783 C C . ALA A 1 98 ? -20.577 5.337 -39.043 1.00 87.81 98 ALA A C 1
ATOM 785 O O . ALA A 1 98 ? -21.267 4.448 -39.543 1.00 87.81 98 ALA A O 1
ATOM 786 N N . CYS A 1 99 ? -19.950 5.156 -37.874 1.00 85.25 99 CYS A N 1
ATOM 787 C CA . CYS A 1 99 ? -20.076 3.926 -37.078 1.00 85.25 99 CYS A CA 1
ATOM 788 C C . CYS A 1 99 ? -21.509 3.702 -36.574 1.00 85.25 99 CYS A C 1
ATOM 790 O O . CYS A 1 99 ? -22.023 2.584 -36.630 1.00 85.25 99 CYS A O 1
ATOM 792 N N . HIS A 1 100 ? -22.179 4.758 -36.104 1.00 87.44 100 HIS A N 1
ATOM 793 C CA . HIS A 1 100 ? -23.570 4.678 -35.648 1.00 87.44 100 HIS A CA 1
ATOM 794 C C . HIS A 1 100 ? -24.534 4.380 -36.802 1.00 87.44 100 HIS A C 1
ATOM 796 O O . HIS A 1 100 ? -25.452 3.575 -36.645 1.00 87.44 100 HIS A O 1
ATOM 802 N N . ALA A 1 101 ? -24.299 4.976 -37.973 1.00 85.50 101 ALA A N 1
ATOM 803 C CA . ALA A 1 101 ? -25.089 4.753 -39.181 1.00 85.50 101 ALA A CA 1
ATOM 804 C C . ALA A 1 101 ? -24.776 3.426 -39.894 1.00 85.50 101 ALA A C 1
ATOM 806 O O . ALA A 1 101 ? -25.410 3.132 -40.907 1.00 85.50 101 ALA A O 1
ATOM 807 N N . ARG A 1 102 ? -23.822 2.636 -39.380 1.00 88.38 102 ARG A N 1
ATOM 808 C CA . ARG A 1 102 ? -23.302 1.403 -39.993 1.00 88.38 102 ARG A CA 1
ATOM 809 C C . ARG A 1 102 ? -22.736 1.593 -41.404 1.00 88.38 102 ARG A C 1
ATOM 811 O O . ARG A 1 102 ? -22.983 0.812 -42.318 1.00 88.38 102 ARG A O 1
ATOM 818 N N . LYS A 1 103 ? -22.037 2.705 -41.601 1.00 87.31 103 LYS A N 1
ATOM 819 C CA . LYS A 1 103 ? -21.499 3.158 -42.889 1.00 87.31 103 LYS A CA 1
ATOM 820 C C . LYS A 1 103 ? -20.010 3.461 -42.825 1.00 87.31 103 LYS A C 1
ATOM 822 O O . LYS A 1 103 ? -19.481 4.109 -43.724 1.00 87.31 103 LYS A O 1
ATOM 827 N N . ILE A 1 104 ? -19.308 3.012 -41.784 1.00 90.00 104 ILE A N 1
ATOM 828 C CA . ILE A 1 104 ? -17.886 3.342 -41.622 1.00 90.00 104 ILE A CA 1
ATOM 829 C C . ILE A 1 104 ? -17.022 2.784 -42.764 1.00 90.00 104 ILE A C 1
ATOM 831 O O . ILE A 1 104 ? -16.033 3.400 -43.153 1.00 90.00 104 ILE A O 1
ATOM 835 N N . GLN A 1 105 ? -17.462 1.693 -43.392 1.00 85.50 105 GLN A N 1
ATOM 836 C CA . GLN A 1 105 ? -16.828 1.119 -44.576 1.00 85.50 105 GLN A CA 1
ATOM 837 C C . GLN A 1 105 ? -16.817 2.073 -45.790 1.00 85.50 105 GLN A C 1
ATOM 839 O O . GLN A 1 105 ? -15.908 1.982 -46.615 1.00 85.50 105 GLN A O 1
ATOM 844 N N . GLU A 1 106 ? -17.749 3.035 -45.883 1.00 85.00 106 GLU A N 1
ATOM 845 C CA . GLU A 1 106 ? -17.732 4.093 -46.916 1.00 85.00 106 GLU A CA 1
ATOM 846 C C . GLU A 1 106 ? -16.511 5.029 -46.763 1.00 85.00 106 GLU A C 1
ATOM 848 O O . GLU A 1 106 ? -16.093 5.690 -47.715 1.00 85.00 106 GLU A O 1
ATOM 853 N N . LEU A 1 107 ? -15.905 5.070 -45.571 1.00 87.12 107 LEU A N 1
ATOM 854 C CA . LEU A 1 107 ? -14.720 5.868 -45.247 1.00 87.12 107 LEU A CA 1
ATOM 855 C C . LEU A 1 107 ? -13.420 5.045 -45.254 1.00 87.12 107 LEU A C 1
ATOM 857 O O . LEU A 1 107 ? -12.370 5.562 -44.878 1.00 87.12 107 LEU A O 1
ATOM 861 N N . SER A 1 108 ? -13.457 3.796 -45.728 1.00 86.25 108 SER A N 1
ATOM 862 C CA . SER A 1 108 ? -12.319 2.859 -45.729 1.00 86.25 108 SER A CA 1
ATOM 863 C C . SER A 1 108 ? -11.099 3.321 -46.538 1.00 86.25 108 SER A C 1
ATOM 865 O O . SER A 1 108 ? -9.976 2.888 -46.277 1.00 86.25 108 SER A O 1
ATOM 867 N N . ARG A 1 109 ? -11.307 4.245 -47.483 1.00 88.94 109 ARG A N 1
ATOM 868 C CA . ARG A 1 109 ? -10.256 4.954 -48.234 1.00 88.94 109 ARG A CA 1
ATOM 869 C C . ARG A 1 109 ? -9.405 5.899 -47.379 1.00 88.94 109 ARG A C 1
ATOM 871 O O . ARG A 1 109 ? -8.321 6.290 -47.808 1.00 88.94 109 ARG A O 1
ATOM 878 N N . ILE A 1 110 ? -9.864 6.279 -46.182 1.00 92.75 110 ILE A N 1
ATOM 879 C CA . ILE A 1 110 ? -9.054 7.029 -45.217 1.00 92.75 110 ILE A CA 1
ATOM 880 C C . ILE A 1 110 ? -8.060 6.056 -44.585 1.00 92.75 110 ILE A C 1
ATOM 882 O O . ILE A 1 110 ? -8.427 5.219 -43.765 1.00 92.75 110 ILE A O 1
ATOM 886 N N . ARG A 1 111 ? -6.787 6.164 -44.975 1.00 89.69 111 ARG A N 1
ATOM 887 C CA . ARG A 1 111 ? -5.726 5.255 -44.517 1.00 89.69 111 ARG A CA 1
ATOM 888 C C . ARG A 1 111 ? -5.049 5.718 -43.239 1.00 89.69 111 ARG A C 1
ATOM 890 O O . ARG A 1 111 ? -4.510 4.883 -42.522 1.00 89.69 111 ARG A O 1
ATOM 897 N N . GLN A 1 112 ? -5.075 7.020 -42.956 1.00 91.56 112 GLN A N 1
ATOM 898 C CA . GLN A 1 112 ? -4.527 7.581 -41.724 1.00 91.56 112 GLN A CA 1
ATOM 899 C C . GLN A 1 112 ? -5.110 8.964 -41.419 1.00 91.56 112 GLN A C 1
ATOM 901 O O . GLN A 1 112 ? -5.467 9.723 -42.325 1.00 91.56 112 GLN A O 1
ATOM 906 N N . ILE A 1 113 ? -5.181 9.298 -40.132 1.00 95.38 113 ILE A N 1
ATOM 907 C CA . ILE A 1 113 ? -5.580 10.617 -39.636 1.00 95.38 113 ILE A CA 1
ATOM 908 C C . ILE A 1 113 ? -4.457 11.168 -38.758 1.00 95.38 113 ILE A C 1
ATOM 910 O O . ILE A 1 113 ? -3.971 10.477 -37.867 1.00 95.38 113 ILE A O 1
ATOM 914 N N . VAL A 1 114 ? -4.057 12.416 -38.989 1.00 93.25 114 VAL A N 1
ATOM 915 C CA . VAL A 1 114 ? -3.046 13.125 -38.196 1.00 93.25 114 VAL A CA 1
ATOM 916 C C . VAL A 1 114 ? -3.696 14.315 -37.501 1.00 93.25 114 VAL A C 1
ATOM 918 O O . VAL A 1 114 ? -4.314 15.163 -38.144 1.00 93.25 114 VAL A O 1
ATOM 921 N N . MET A 1 115 ? -3.560 14.393 -36.181 1.00 94.12 115 MET A N 1
ATOM 922 C CA . MET A 1 115 ? -4.204 15.399 -35.341 1.00 94.12 115 MET A CA 1
ATOM 923 C C . MET A 1 115 ? -3.158 16.244 -34.614 1.00 94.12 115 MET A C 1
ATOM 925 O O . MET A 1 115 ? -2.404 15.718 -33.807 1.00 94.12 115 MET A O 1
ATOM 929 N N . TYR A 1 116 ? -3.138 17.557 -34.850 1.00 90.81 116 TYR A N 1
ATOM 930 C CA . TYR A 1 116 ? -2.256 18.503 -34.157 1.00 90.81 116 TYR A CA 1
ATOM 931 C C . TYR A 1 116 ? -3.049 19.383 -33.187 1.00 90.81 116 TYR A C 1
ATOM 933 O O . TYR A 1 116 ? -4.005 20.047 -33.596 1.00 90.81 116 TYR A O 1
ATOM 941 N N . ALA A 1 117 ? -2.653 19.402 -31.913 1.00 84.38 117 ALA A N 1
ATOM 942 C CA . ALA A 1 117 ? -3.253 20.211 -30.847 1.00 84.38 117 ALA A CA 1
ATOM 943 C C . ALA A 1 117 ? -4.793 20.108 -30.791 1.00 84.38 117 ALA A C 1
ATOM 945 O O . ALA A 1 117 ? -5.505 21.098 -30.620 1.00 84.38 117 ALA A O 1
ATOM 946 N N . CYS A 1 118 ? -5.331 18.907 -31.021 1.00 83.94 118 CYS A N 1
ATOM 947 C CA . CYS A 1 118 ? -6.770 18.677 -31.114 1.00 83.94 118 CYS A CA 1
ATOM 948 C C . CYS A 1 118 ? -7.342 18.249 -29.754 1.00 83.94 118 CYS A C 1
ATOM 950 O O . CYS A 1 118 ? -6.878 17.253 -29.205 1.00 83.94 118 CYS A O 1
ATOM 952 N N . PRO A 1 119 ? -8.383 18.914 -29.222 1.00 72.25 119 PRO A N 1
ATOM 953 C CA . PRO A 1 119 ? -8.949 18.544 -27.928 1.00 72.25 119 PRO A CA 1
ATOM 954 C C . PRO A 1 119 ? -9.628 17.161 -27.961 1.00 72.25 119 PRO A C 1
ATOM 956 O O . PRO A 1 119 ? -10.200 16.733 -28.974 1.00 72.25 119 PRO A O 1
ATOM 959 N N . THR A 1 120 ? -9.576 16.448 -26.835 1.00 65.12 120 THR A N 1
ATOM 960 C CA . THR A 1 120 ? -10.186 15.117 -26.632 1.00 65.12 120 THR A CA 1
ATOM 961 C C . THR A 1 120 ? -11.455 15.167 -25.784 1.00 65.12 120 THR A C 1
ATOM 963 O O . THR A 1 120 ? -12.401 14.454 -26.104 1.00 65.12 120 THR A O 1
ATOM 966 N N . THR A 1 121 ? -11.532 16.061 -24.794 1.00 53.22 121 THR A N 1
ATOM 967 C CA . THR A 1 121 ? -12.646 16.158 -23.825 1.00 53.22 121 THR A CA 1
ATOM 968 C C . THR A 1 121 ? -13.456 17.469 -23.914 1.00 53.22 121 THR A C 1
ATOM 970 O O . THR A 1 121 ? -14.292 17.753 -23.055 1.00 53.22 121 THR A O 1
ATOM 973 N N . GLY A 1 122 ? -13.254 18.268 -24.971 1.00 53.91 122 GLY A N 1
ATOM 974 C CA . GLY A 1 122 ? -13.703 19.672 -25.060 1.00 53.91 122 GLY A CA 1
ATOM 975 C C . GLY A 1 122 ? -12.582 20.647 -24.662 1.00 53.91 122 GLY A C 1
ATOM 976 O O . GLY A 1 122 ? -11.478 20.204 -24.364 1.00 53.91 122 GLY A O 1
ATOM 977 N N . SER A 1 123 ? -12.799 21.971 -24.710 1.00 46.44 123 SER A N 1
ATOM 978 C CA . SER A 1 123 ? -11.742 22.951 -24.371 1.00 46.44 123 SER A CA 1
ATOM 979 C C . SER A 1 123 ? -11.948 23.572 -22.982 1.00 46.44 123 SER A C 1
ATOM 981 O O . SER A 1 123 ? -12.914 24.310 -22.788 1.00 46.44 123 SER A O 1
ATOM 983 N N . GLU A 1 124 ? -11.021 23.353 -22.045 1.00 43.09 124 GLU A N 1
ATOM 984 C CA . GLU A 1 124 ? -11.040 23.958 -20.696 1.00 43.09 124 GLU A CA 1
ATOM 985 C C . GLU A 1 124 ? -10.687 25.457 -20.669 1.00 43.09 124 GLU A C 1
ATOM 987 O O . GLU A 1 124 ? -11.116 26.183 -19.772 1.00 43.09 124 GLU A O 1
ATOM 992 N N . PHE A 1 125 ? -9.998 25.985 -21.685 1.00 39.78 125 PHE A N 1
ATOM 993 C CA . PHE A 1 125 ? -9.412 27.330 -21.598 1.00 39.78 125 PHE A CA 1
ATOM 994 C C . PHE A 1 125 ? -10.269 28.499 -22.123 1.00 39.78 125 PHE A C 1
ATOM 996 O O . PHE A 1 125 ? -9.903 29.660 -21.949 1.00 39.78 125 PHE A O 1
ATOM 1003 N N . MET A 1 126 ? -11.452 28.268 -22.705 1.00 38.97 126 MET A N 1
ATOM 1004 C CA . MET A 1 126 ? -12.340 29.386 -23.096 1.00 38.97 126 MET A CA 1
ATOM 1005 C C . MET A 1 126 ? -13.107 30.010 -21.913 1.00 38.97 126 MET A C 1
ATOM 1007 O O . MET A 1 126 ? -13.793 31.018 -22.083 1.00 38.97 126 MET A O 1
ATOM 1011 N N . LEU A 1 127 ? -12.973 29.474 -20.694 1.00 41.66 127 LEU A N 1
ATOM 1012 C CA . LEU A 1 127 ? -13.544 30.078 -19.483 1.00 41.66 127 LEU A CA 1
ATOM 1013 C C . LEU A 1 127 ? -12.703 31.243 -18.927 1.00 41.66 127 LEU A C 1
ATOM 1015 O O . LEU A 1 127 ? -13.270 32.160 -18.332 1.00 41.66 127 LEU A O 1
ATOM 1019 N N . SER A 1 128 ? -11.389 31.283 -19.167 1.00 34.94 128 SER A N 1
ATOM 1020 C CA . SER A 1 128 ? -10.508 32.372 -18.706 1.00 34.94 128 SER A CA 1
ATOM 1021 C C . SER A 1 128 ? -10.541 33.601 -19.631 1.00 34.94 128 SER A C 1
ATOM 1023 O O . SER A 1 128 ? -10.499 34.732 -19.144 1.00 34.94 128 SER A O 1
ATOM 1025 N N . LEU A 1 129 ? -10.769 33.419 -20.939 1.00 37.84 129 LEU A N 1
ATOM 1026 C CA . LEU A 1 129 ? -11.039 34.507 -21.903 1.00 37.84 129 LEU A CA 1
ATOM 1027 C C . LEU A 1 129 ? -12.421 35.177 -21.718 1.00 37.84 129 LEU A C 1
ATOM 1029 O O . LEU A 1 129 ? -12.669 36.261 -22.248 1.00 37.84 129 LEU A O 1
ATOM 1033 N N . ARG A 1 130 ? -13.318 34.582 -20.918 1.00 47.16 130 ARG A N 1
ATOM 1034 C CA . ARG A 1 130 ? -14.682 35.084 -20.659 1.00 47.16 130 ARG A CA 1
ATOM 1035 C C . ARG A 1 130 ? -14.784 36.197 -19.613 1.00 47.16 130 ARG A C 1
ATOM 1037 O O . ARG A 1 130 ? -15.843 36.811 -19.511 1.00 47.16 130 ARG A O 1
ATOM 1044 N N . ARG A 1 131 ? -13.720 36.527 -18.868 1.00 39.06 131 ARG A N 1
ATOM 1045 C CA . ARG A 1 131 ? -13.766 37.648 -17.899 1.00 39.06 131 ARG A CA 1
ATOM 1046 C C . ARG A 1 131 ? -13.689 39.043 -18.546 1.00 39.06 131 ARG A C 1
ATOM 1048 O O . ARG A 1 131 ? -13.852 40.025 -17.832 1.00 39.06 131 ARG A O 1
ATOM 1055 N N . GLY A 1 132 ? -13.492 39.143 -19.869 1.00 38.53 132 GLY A N 1
ATOM 1056 C CA . GLY A 1 132 ? -13.298 40.428 -20.563 1.00 38.53 132 GLY A CA 1
ATOM 1057 C C . GLY A 1 132 ? -14.251 40.783 -21.715 1.00 38.53 132 GLY A C 1
ATOM 1058 O O . GLY A 1 132 ? -14.222 41.928 -22.156 1.00 38.53 132 GLY A O 1
ATOM 1059 N N . ALA A 1 133 ? -15.098 39.880 -22.226 1.00 34.97 133 ALA A N 1
ATOM 1060 C CA . ALA A 1 133 ? -15.891 40.150 -23.437 1.00 34.97 133 ALA A CA 1
ATOM 1061 C C . ALA A 1 133 ? -17.379 39.794 -23.266 1.00 34.97 133 ALA A C 1
ATOM 1063 O O . ALA A 1 133 ? -17.782 38.639 -23.350 1.00 34.97 133 ALA A O 1
ATOM 1064 N N . TRP A 1 134 ? -18.215 40.813 -23.062 1.00 37.81 134 TRP A N 1
ATOM 1065 C CA . TRP A 1 134 ? -19.646 40.710 -22.728 1.00 37.81 134 TRP A CA 1
ATOM 1066 C C . TRP A 1 134 ? -20.583 40.437 -23.932 1.00 37.81 134 TRP A C 1
ATOM 1068 O O . TRP A 1 134 ? -21.784 40.669 -23.839 1.00 37.81 134 TRP A O 1
ATOM 1078 N N . PHE A 1 135 ? -20.071 39.975 -25.082 1.00 38.22 135 PHE A N 1
ATOM 1079 C CA . PHE A 1 135 ? -20.798 40.048 -26.366 1.00 38.22 135 PHE A CA 1
ATOM 1080 C C . PHE A 1 135 ? -20.801 38.779 -27.234 1.00 38.22 135 PHE A C 1
ATOM 1082 O O . PHE A 1 135 ? -20.812 38.894 -28.451 1.00 38.22 135 PHE A O 1
ATOM 1089 N N . TRP A 1 136 ? -20.810 37.565 -26.681 1.00 44.75 136 TRP A N 1
ATOM 1090 C CA . TRP A 1 136 ? -20.957 36.358 -27.515 1.00 44.75 136 TRP A CA 1
ATOM 1091 C C . TRP A 1 136 ? -21.859 35.325 -26.817 1.00 44.75 136 TRP A C 1
ATOM 1093 O O . TRP A 1 136 ? -21.611 34.954 -25.677 1.00 44.75 136 TRP A O 1
ATOM 1103 N N . ARG A 1 137 ? -22.950 34.913 -27.479 1.00 44.59 137 ARG A N 1
ATOM 1104 C CA . ARG A 1 137 ? -23.750 33.719 -27.144 1.00 44.59 137 ARG A CA 1
ATOM 1105 C C . ARG A 1 137 ? -23.979 32.945 -28.440 1.00 44.59 137 ARG A C 1
ATOM 1107 O O . ARG A 1 137 ? -24.803 33.359 -29.256 1.00 44.59 137 ARG A O 1
ATOM 1114 N N . ASN A 1 138 ? -23.228 31.865 -28.650 1.00 52.16 138 ASN A N 1
ATOM 1115 C CA . ASN A 1 138 ? -23.303 31.014 -29.847 1.00 52.16 138 ASN A CA 1
ATOM 1116 C C . ASN A 1 138 ? -23.833 29.603 -29.479 1.00 52.16 138 ASN A C 1
ATOM 1118 O O . ASN A 1 138 ? -23.382 29.038 -28.491 1.00 52.16 138 ASN A O 1
ATOM 1122 N N . PRO A 1 139 ? -24.745 28.979 -30.250 1.00 47.59 139 PRO A N 1
ATOM 1123 C CA . PRO A 1 139 ? -25.190 27.595 -30.019 1.00 47.59 139 PRO A CA 1
ATOM 1124 C C . PRO A 1 139 ? -24.075 26.533 -29.943 1.00 47.59 139 PRO A C 1
ATOM 1126 O O . PRO A 1 139 ? -24.206 25.562 -29.205 1.00 47.59 139 PRO A O 1
ATOM 1129 N N . GLN A 1 140 ? -22.960 26.705 -30.664 1.00 49.69 140 GLN A N 1
ATOM 1130 C CA . GLN A 1 140 ? -21.803 25.795 -30.567 1.00 49.69 140 GLN A CA 1
ATOM 1131 C C . GLN A 1 140 ? -21.009 25.955 -29.259 1.00 49.69 140 GLN A C 1
ATOM 1133 O O . GLN A 1 140 ? -20.219 25.087 -28.902 1.00 49.69 140 GLN A O 1
ATOM 1138 N N . GLU A 1 141 ? -21.216 27.050 -28.530 1.00 49.53 141 GLU A N 1
ATOM 1139 C CA . GLU A 1 141 ? -20.515 27.365 -27.284 1.00 49.53 141 GLU A CA 1
ATOM 1140 C C . GLU A 1 141 ? -20.905 26.405 -26.143 1.00 49.53 141 GLU A C 1
ATOM 1142 O O . GLU A 1 141 ? -20.106 26.159 -25.242 1.00 49.53 141 GLU A O 1
ATOM 1147 N N . ASP A 1 142 ? -22.098 25.800 -26.217 1.00 49.62 142 ASP A N 1
ATOM 1148 C CA . ASP A 1 142 ? -22.549 24.738 -25.307 1.00 49.62 142 ASP A CA 1
ATOM 1149 C C . ASP A 1 142 ? -21.930 23.371 -25.639 1.00 49.62 142 ASP A C 1
ATOM 1151 O O . ASP A 1 142 ? -21.669 22.574 -24.734 1.00 49.62 142 ASP A O 1
ATOM 1155 N N . LYS A 1 143 ? -21.618 23.123 -26.922 1.00 43.31 143 LYS A N 1
ATOM 1156 C CA . LYS A 1 143 ? -20.914 21.912 -27.382 1.00 43.31 143 LYS A CA 1
ATOM 1157 C C . LYS A 1 143 ? -19.412 21.915 -27.084 1.00 43.31 143 LYS A C 1
ATOM 1159 O O . LYS A 1 143 ? -18.772 20.872 -27.140 1.00 43.31 143 LYS A O 1
ATOM 1164 N N . LEU A 1 144 ? -18.868 23.079 -26.732 1.00 45.03 144 LEU A N 1
ATOM 1165 C CA . LEU A 1 144 ? -17.447 23.309 -26.454 1.00 45.03 144 LEU A CA 1
ATOM 1166 C C . LEU A 1 144 ? -17.143 23.519 -24.963 1.00 45.03 144 LEU A C 1
ATOM 1168 O O . LEU A 1 144 ? -15.995 23.790 -24.606 1.00 45.03 144 LEU A O 1
ATOM 1172 N N . ARG A 1 145 ? -18.151 23.383 -24.087 1.00 45.41 145 ARG A N 1
ATOM 1173 C CA . ARG A 1 145 ? -17.929 23.279 -22.640 1.00 45.41 145 ARG A CA 1
ATOM 1174 C C . ARG A 1 145 ? -17.086 22.025 -22.349 1.00 45.41 145 ARG A C 1
ATOM 1176 O O . ARG A 1 145 ? -17.246 21.032 -23.066 1.00 45.41 145 ARG A O 1
ATOM 1183 N N . PRO A 1 146 ? -16.220 22.048 -21.321 1.00 41.09 146 PRO A N 1
ATOM 1184 C CA . PRO A 1 146 ? -15.560 20.838 -20.841 1.00 41.09 146 PRO A CA 1
ATOM 1185 C C . PRO A 1 146 ? -16.600 19.739 -20.627 1.00 41.09 146 PRO A C 1
ATOM 1187 O O . PRO A 1 146 ? -17.679 20.015 -20.096 1.00 41.09 146 PRO A O 1
ATOM 1190 N N . PHE A 1 147 ? -16.290 18.522 -21.068 1.00 46.19 147 PHE A N 1
ATOM 1191 C CA . PHE A 1 147 ? -17.141 17.348 -20.883 1.00 46.19 147 PHE A CA 1
ATOM 1192 C C . PHE A 1 147 ? -18.502 17.424 -21.585 1.00 46.19 147 PHE A C 1
ATOM 1194 O O . PHE A 1 147 ? -19.523 16.962 -21.068 1.00 46.19 147 PHE A O 1
ATOM 1201 N N . ASN A 1 148 ? -18.541 17.977 -22.800 1.00 53.25 148 ASN A N 1
ATOM 1202 C CA . ASN A 1 148 ? -19.735 17.826 -23.619 1.00 53.25 148 ASN A CA 1
ATOM 1203 C C . ASN A 1 148 ? -19.967 16.336 -23.945 1.00 53.25 148 ASN A C 1
ATOM 1205 O O . ASN A 1 148 ? -19.135 15.701 -24.596 1.00 53.25 148 ASN A O 1
ATOM 1209 N N . ARG A 1 149 ? -21.112 15.793 -23.500 1.00 55.22 149 ARG A N 1
ATOM 1210 C CA . ARG A 1 149 ? -21.470 14.373 -23.664 1.00 55.22 149 ARG A CA 1
ATOM 1211 C C . ARG A 1 149 ? -21.414 13.901 -25.118 1.00 55.22 149 ARG A C 1
ATOM 1213 O O . ARG A 1 149 ? -21.000 12.773 -25.345 1.00 55.22 149 ARG A O 1
ATOM 1220 N N . GLU A 1 150 ? -21.779 14.739 -26.092 1.00 59.50 150 GLU A N 1
ATOM 1221 C CA . GLU A 1 150 ? -21.723 14.364 -27.515 1.00 59.50 150 GLU A CA 1
ATOM 1222 C C . GLU A 1 150 ? -20.271 14.224 -27.998 1.00 59.50 150 GLU A C 1
ATOM 1224 O O . GLU A 1 150 ? -19.937 13.258 -28.678 1.00 59.50 150 GLU A O 1
ATOM 1229 N N . VAL A 1 151 ? -19.383 15.138 -27.589 1.00 65.06 151 VAL A N 1
ATOM 1230 C CA . VAL A 1 151 ? -17.957 15.112 -27.963 1.00 65.06 151 VAL A CA 1
ATOM 1231 C C . VAL A 1 151 ? -17.231 13.926 -27.324 1.00 65.06 151 VAL A C 1
ATOM 1233 O O . VAL A 1 151 ? -16.432 13.264 -27.988 1.00 65.06 151 VAL A O 1
ATOM 1236 N N . LEU A 1 152 ? -17.531 13.631 -26.057 1.00 63.72 152 LEU A N 1
ATOM 1237 C CA . LEU A 1 152 ? -16.989 12.469 -25.349 1.00 63.72 152 LEU A CA 1
ATOM 1238 C C . LEU A 1 152 ? -17.504 11.154 -25.937 1.00 63.72 152 LEU A C 1
ATOM 1240 O O . LEU A 1 152 ? -16.703 10.260 -26.191 1.00 63.72 152 LEU A O 1
ATOM 1244 N N . ALA A 1 153 ? -18.805 11.055 -26.228 1.00 67.12 153 ALA A N 1
ATOM 1245 C CA . ALA A 1 153 ? -19.385 9.872 -26.861 1.00 67.12 153 ALA A CA 1
ATOM 1246 C C . ALA A 1 153 ? -18.789 9.623 -28.255 1.00 67.12 153 ALA A C 1
ATOM 1248 O O . ALA A 1 153 ? -18.462 8.485 -28.598 1.00 67.12 153 ALA A O 1
ATOM 1249 N N . ALA A 1 154 ? -18.579 10.682 -29.046 1.00 72.75 154 ALA A N 1
ATOM 1250 C CA . ALA A 1 154 ? -17.905 10.576 -30.336 1.00 72.75 154 ALA A CA 1
ATOM 1251 C C . ALA A 1 154 ? -16.442 10.132 -30.176 1.00 72.75 154 ALA A C 1
ATOM 1253 O O . ALA A 1 154 ? -15.986 9.248 -30.898 1.00 72.75 154 ALA A O 1
ATOM 1254 N N . HIS A 1 155 ? -15.707 10.688 -29.206 1.00 77.88 155 HIS A N 1
ATOM 1255 C CA . HIS A 1 155 ? -14.331 10.277 -28.926 1.00 77.88 155 HIS A CA 1
ATOM 1256 C C . HIS A 1 155 ? -14.244 8.812 -28.481 1.00 77.88 155 HIS A C 1
ATOM 1258 O O . HIS A 1 155 ? -13.441 8.074 -29.044 1.00 77.88 155 HIS A O 1
ATOM 1264 N N . GLN A 1 156 ? -15.100 8.371 -27.557 1.00 69.06 156 GLN A N 1
ATOM 1265 C CA . GLN A 1 156 ? -15.173 6.980 -27.109 1.00 69.06 156 GLN A CA 1
ATOM 1266 C C . GLN A 1 156 ? -15.498 6.035 -28.269 1.00 69.06 156 GLN A C 1
ATOM 1268 O O . GLN A 1 156 ? -14.794 5.048 -28.467 1.00 69.06 156 GLN A O 1
ATOM 1273 N N . THR A 1 157 ? -16.476 6.392 -29.108 1.00 77.31 157 THR A N 1
ATOM 1274 C CA . THR A 1 157 ? -16.820 5.618 -30.312 1.00 77.31 157 THR A CA 1
ATOM 1275 C C . THR A 1 157 ? -15.622 5.490 -31.254 1.00 77.31 157 THR A C 1
ATOM 1277 O O . THR A 1 157 ? -15.368 4.411 -31.782 1.00 77.31 157 THR A O 1
ATOM 1280 N N . VAL A 1 158 ? -14.857 6.566 -31.456 1.00 79.00 158 VAL A N 1
ATOM 1281 C CA . VAL A 1 158 ? -13.644 6.543 -32.288 1.00 79.00 158 VAL A CA 1
ATOM 1282 C C . VAL A 1 158 ? -12.549 5.686 -31.652 1.00 79.00 158 VAL A C 1
ATOM 1284 O O . VAL A 1 158 ? -11.897 4.913 -32.348 1.00 79.00 158 VAL A O 1
ATOM 1287 N N . ILE A 1 159 ? -12.343 5.761 -30.340 1.00 70.38 159 ILE A N 1
ATOM 1288 C CA . ILE A 1 159 ? -11.349 4.922 -29.665 1.00 70.38 159 ILE A CA 1
ATOM 1289 C C . ILE A 1 159 ? -11.724 3.438 -29.781 1.00 70.38 159 ILE A C 1
ATOM 1291 O O . ILE A 1 159 ? -10.922 2.640 -30.265 1.00 70.38 159 ILE A O 1
ATOM 1295 N N . GLU A 1 160 ? -12.951 3.076 -29.416 1.00 69.19 160 GLU A N 1
ATOM 1296 C CA . GLU A 1 160 ? -13.421 1.689 -29.400 1.00 69.19 160 GLU A CA 1
ATOM 1297 C C . GLU A 1 160 ? -13.532 1.094 -30.806 1.00 69.19 160 GLU A C 1
ATOM 1299 O O . GLU A 1 160 ? -12.992 0.021 -31.065 1.00 69.19 160 GLU A O 1
ATOM 1304 N N . ARG A 1 161 ? -14.205 1.799 -31.723 1.00 76.00 161 ARG A N 1
ATOM 1305 C CA . ARG A 1 161 ? -14.634 1.248 -33.018 1.00 76.00 161 ARG A CA 1
ATOM 1306 C C . ARG A 1 161 ? -13.767 1.658 -34.203 1.00 76.00 161 ARG A C 1
ATOM 1308 O O . ARG A 1 161 ? -14.016 1.182 -35.307 1.00 76.00 161 ARG A O 1
ATOM 1315 N N . ILE A 1 162 ? -12.774 2.531 -34.010 1.00 80.62 162 ILE A N 1
ATOM 1316 C CA . ILE A 1 162 ? -11.828 2.935 -35.067 1.00 80.62 162 ILE A CA 1
ATOM 1317 C C . ILE A 1 162 ? -10.384 2.630 -34.670 1.00 80.62 162 ILE A C 1
ATOM 1319 O O . ILE A 1 162 ? -9.679 1.929 -35.391 1.00 80.62 162 ILE A O 1
ATOM 1323 N N . VAL A 1 163 ? -9.918 3.129 -33.523 1.00 69.94 163 VAL A N 1
ATOM 1324 C CA . VAL A 1 163 ? -8.508 2.986 -33.115 1.00 69.94 163 VAL A CA 1
ATOM 1325 C C . VAL A 1 163 ? -8.200 1.553 -32.669 1.00 69.94 163 VAL A C 1
ATOM 1327 O O . VAL A 1 163 ? -7.170 0.991 -33.053 1.00 69.94 163 VAL A O 1
ATOM 1330 N N . PHE A 1 164 ? -9.108 0.945 -31.901 1.00 57.31 164 PHE A N 1
ATOM 1331 C CA . PHE A 1 164 ? -8.973 -0.415 -31.369 1.00 57.31 164 PHE A CA 1
ATOM 1332 C C . PHE A 1 164 ? -9.852 -1.461 -32.067 1.00 57.31 164 PHE A C 1
ATOM 1334 O O . PHE A 1 164 ? -9.927 -2.590 -31.578 1.00 57.31 164 PHE A O 1
ATOM 1341 N N . ALA A 1 165 ? -10.448 -1.124 -33.216 1.00 68.75 165 ALA A N 1
ATOM 1342 C CA . ALA A 1 165 ? -11.223 -2.070 -34.016 1.00 68.75 165 ALA A CA 1
ATOM 1343 C C . ALA A 1 165 ? -10.409 -3.352 -34.280 1.00 68.75 165 ALA A C 1
ATOM 1345 O O . ALA A 1 165 ? -9.276 -3.299 -34.784 1.00 68.75 165 ALA A O 1
ATOM 1346 N N . GLN A 1 166 ? -10.977 -4.494 -33.885 1.00 50.97 166 GLN A N 1
ATOM 1347 C CA . GLN A 1 166 ? -10.371 -5.818 -34.064 1.00 50.97 166 GLN A CA 1
ATOM 1348 C C . GLN A 1 166 ? -10.668 -6.354 -35.464 1.00 50.97 166 GLN A C 1
ATOM 1350 O O . GLN A 1 166 ? -9.793 -6.961 -36.080 1.00 50.97 166 GLN A O 1
ATOM 1355 N N . ASN A 1 167 ? -11.868 -6.061 -35.974 1.00 64.69 167 ASN A N 1
ATOM 1356 C CA . ASN A 1 167 ? -12.327 -6.446 -37.299 1.00 64.69 167 ASN A CA 1
ATOM 1357 C C . ASN A 1 167 ? -12.740 -5.211 -38.112 1.00 64.69 167 ASN A C 1
ATOM 1359 O O . ASN A 1 167 ? -13.019 -4.143 -37.569 1.00 64.69 167 ASN A O 1
ATOM 1363 N N . ASN A 1 168 ? -12.785 -5.370 -39.433 1.00 81.12 168 ASN A N 1
ATOM 1364 C CA . ASN A 1 168 ? -13.295 -4.359 -40.354 1.00 81.12 168 ASN A CA 1
ATOM 1365 C C . ASN A 1 168 ? -14.721 -4.750 -40.763 1.00 81.12 168 ASN A C 1
ATOM 1367 O O . ASN A 1 168 ? -14.914 -5.602 -41.628 1.00 81.12 168 ASN A O 1
ATOM 1371 N N . THR A 1 169 ? -15.711 -4.152 -40.106 1.00 82.25 169 THR A N 1
ATOM 1372 C CA . THR A 1 169 ? -17.146 -4.393 -40.304 1.00 82.25 169 THR A CA 1
ATOM 1373 C C . THR A 1 169 ? -17.878 -3.100 -40.687 1.00 82.25 169 THR A C 1
ATOM 1375 O O . THR A 1 169 ? -17.284 -2.031 -40.825 1.00 82.25 169 THR A O 1
ATOM 1378 N N . ASP A 1 170 ? -19.197 -3.172 -40.856 1.00 78.88 170 ASP A N 1
ATOM 1379 C CA . ASP A 1 170 ? -20.043 -2.003 -41.107 1.00 78.88 170 ASP A CA 1
ATOM 1380 C C . ASP A 1 170 ? -20.168 -1.069 -39.884 1.00 78.88 170 ASP A C 1
ATOM 1382 O O . ASP A 1 170 ? -20.543 0.091 -40.049 1.00 78.88 170 ASP A O 1
ATOM 1386 N N . THR A 1 171 ? -19.825 -1.532 -38.673 1.00 71.81 171 THR A N 1
ATOM 1387 C CA . THR A 1 171 ? -19.962 -0.786 -37.402 1.00 71.81 171 THR A CA 1
ATOM 1388 C C . THR A 1 171 ? -18.640 -0.403 -36.736 1.00 71.81 171 THR A C 1
ATOM 1390 O O . THR A 1 171 ? -18.635 0.502 -35.898 1.00 71.81 171 THR A O 1
ATOM 1393 N N . GLU A 1 172 ? -17.539 -1.059 -37.103 1.00 79.56 172 GLU A N 1
ATOM 1394 C CA . GLU A 1 172 ? -16.175 -0.784 -36.642 1.00 79.56 172 GLU A CA 1
ATOM 1395 C C . GLU A 1 172 ? -15.192 -0.946 -37.804 1.00 79.56 172 GLU A C 1
ATOM 1397 O O . GLU A 1 172 ? -15.303 -1.886 -38.583 1.00 79.56 172 GLU A O 1
ATOM 1402 N N . TRP A 1 173 ? -14.243 -0.025 -37.962 1.00 83.56 173 TRP A N 1
ATOM 1403 C CA . TRP A 1 173 ? -13.274 -0.085 -39.057 1.00 83.56 173 TRP A CA 1
ATOM 1404 C C . TRP A 1 173 ? -11.966 0.558 -38.650 1.00 83.56 173 TRP A C 1
ATOM 1406 O O . TRP A 1 173 ? -11.934 1.722 -38.245 1.00 83.56 173 TRP A O 1
ATOM 1416 N N . ARG A 1 174 ? -10.868 -0.184 -38.785 1.00 84.94 174 ARG A N 1
ATOM 1417 C CA . ARG A 1 174 ? -9.583 0.276 -38.277 1.00 84.94 174 ARG A CA 1
ATOM 1418 C C . ARG A 1 174 ? -9.000 1.394 -39.136 1.00 84.94 174 ARG A C 1
ATOM 1420 O O . ARG A 1 174 ? -8.581 1.152 -40.266 1.00 84.94 174 ARG A O 1
ATOM 1427 N N . ILE A 1 175 ? -8.888 2.593 -38.562 1.00 86.06 175 ILE A N 1
ATOM 1428 C CA . ILE A 1 175 ? -8.179 3.736 -39.158 1.00 86.06 175 ILE A CA 1
ATOM 1429 C C . ILE A 1 175 ? -7.127 4.224 -38.149 1.00 86.06 175 ILE A C 1
ATOM 1431 O O . ILE A 1 175 ? -7.496 4.672 -37.063 1.00 86.06 175 ILE A O 1
ATOM 1435 N N . PRO A 1 176 ? -5.821 4.138 -38.462 1.00 81.56 176 PRO A N 1
ATOM 1436 C CA . PRO A 1 176 ? -4.762 4.694 -37.623 1.00 81.56 176 PRO A CA 1
ATOM 1437 C C . PRO A 1 176 ? -4.934 6.203 -37.401 1.00 81.56 176 PRO A C 1
ATOM 1439 O O . PRO A 1 176 ? -5.125 6.963 -38.356 1.00 81.56 176 PRO A O 1
ATOM 1442 N N . ILE A 1 177 ? -4.838 6.638 -36.142 1.00 86.88 177 ILE A N 1
ATOM 1443 C CA . ILE A 1 177 ? -4.902 8.050 -35.749 1.00 86.88 177 ILE A CA 1
ATOM 1444 C C . ILE A 1 177 ? -3.633 8.399 -34.974 1.00 86.88 177 ILE A C 1
ATOM 1446 O O . ILE A 1 177 ? -3.407 7.854 -33.893 1.00 86.88 177 ILE A O 1
ATOM 1450 N N . ALA A 1 178 ? -2.843 9.318 -35.527 1.00 83.06 178 ALA A N 1
ATOM 1451 C CA . ALA A 1 178 ? -1.645 9.864 -34.906 1.00 83.06 178 ALA A CA 1
ATOM 1452 C C . ALA A 1 178 ? -1.943 11.247 -34.313 1.00 83.06 178 ALA A C 1
ATOM 1454 O O . ALA A 1 178 ? -2.342 12.158 -35.041 1.00 83.06 178 ALA A O 1
ATOM 1455 N N . ALA A 1 179 ? -1.772 11.413 -33.003 1.00 86.06 179 ALA A N 1
ATOM 1456 C CA . ALA A 1 179 ? -2.116 12.633 -32.278 1.00 86.06 179 ALA A CA 1
ATOM 1457 C C . ALA A 1 179 ? -0.880 13.309 -31.671 1.00 86.06 179 ALA A C 1
ATOM 1459 O O . ALA A 1 179 ? -0.066 12.666 -31.013 1.00 86.06 179 ALA A O 1
ATOM 1460 N N . TYR A 1 180 ? -0.751 14.621 -31.865 1.00 83.12 180 TYR A N 1
ATOM 1461 C CA . TYR A 1 180 ? 0.412 15.396 -31.448 1.00 83.12 180 TYR A CA 1
ATOM 1462 C C . TYR A 1 180 ? 0.013 16.652 -30.679 1.00 83.12 180 TYR A C 1
ATOM 1464 O O . TYR A 1 180 ? -0.822 17.433 -31.141 1.00 83.12 180 TYR A O 1
ATOM 1472 N N . GLY A 1 181 ? 0.635 16.854 -29.519 1.00 82.81 181 GLY A N 1
ATOM 1473 C CA . GLY A 1 181 ? 0.514 18.068 -28.712 1.00 82.81 181 GLY A CA 1
ATOM 1474 C C . GLY A 1 181 ? 1.730 18.983 -28.842 1.00 82.81 181 GLY A C 1
ATOM 1475 O O . GLY A 1 181 ? 2.818 18.509 -29.164 1.00 82.81 181 GLY A O 1
ATOM 1476 N N . GLY A 1 182 ? 1.551 20.279 -28.589 1.00 79.62 182 GLY A N 1
ATOM 1477 C CA . GLY A 1 182 ? 2.663 21.224 -28.464 1.00 79.62 182 GLY A CA 1
ATOM 1478 C C . GLY A 1 182 ? 3.281 21.168 -27.064 1.00 79.62 182 GLY A C 1
ATOM 1479 O O . GLY A 1 182 ? 2.542 21.106 -26.084 1.00 79.62 182 GLY A O 1
ATOM 1480 N N . ASN A 1 183 ? 4.609 21.194 -26.941 1.00 68.56 183 ASN A N 1
ATOM 1481 C CA . ASN A 1 183 ? 5.293 21.211 -25.634 1.00 68.56 183 ASN A CA 1
ATOM 1482 C C . ASN A 1 183 ? 5.064 22.511 -24.836 1.00 68.56 183 ASN A C 1
ATOM 1484 O O . ASN A 1 183 ? 5.227 22.521 -23.619 1.00 68.56 183 ASN A O 1
ATOM 1488 N N . GLU A 1 184 ? 4.684 23.592 -25.519 1.00 73.25 184 GLU A N 1
ATOM 1489 C CA . GLU A 1 184 ? 4.390 24.910 -24.946 1.00 73.25 184 GLU A CA 1
ATOM 1490 C C . GLU A 1 184 ? 2.904 25.288 -25.131 1.00 73.25 184 GLU A C 1
ATOM 1492 O O . GLU A 1 184 ? 2.511 26.448 -24.975 1.00 73.25 184 GLU A O 1
ATOM 1497 N N . ASP A 1 185 ? 2.046 24.323 -25.490 1.00 67.12 185 ASP A N 1
ATOM 1498 C CA . ASP A 1 185 ? 0.626 24.572 -25.745 1.00 67.12 185 ASP A CA 1
ATOM 1499 C C . ASP A 1 185 ? -0.168 24.744 -24.438 1.00 67.12 185 ASP A C 1
ATOM 1501 O O . ASP A 1 185 ? -0.602 23.786 -23.801 1.00 67.12 185 ASP A O 1
ATOM 1505 N N . GLY A 1 186 ? -0.404 26.002 -24.060 1.00 58.31 186 GLY A N 1
ATOM 1506 C CA . GLY A 1 186 ? -1.273 26.368 -22.937 1.00 58.31 186 GLY A CA 1
ATOM 1507 C C . GLY A 1 186 ? -2.779 26.374 -23.244 1.00 58.31 186 GLY A C 1
ATOM 1508 O O . GLY A 1 186 ? -3.563 26.744 -22.373 1.00 58.31 186 GLY A O 1
ATOM 1509 N N . ILE A 1 187 ? -3.202 26.033 -24.467 1.00 64.50 187 ILE A N 1
ATOM 1510 C CA . ILE A 1 187 ? -4.612 26.006 -24.898 1.00 64.50 187 ILE A CA 1
ATOM 1511 C C . ILE A 1 187 ? -5.143 24.569 -24.920 1.00 64.50 187 ILE A C 1
ATOM 1513 O O . ILE A 1 187 ? -6.235 24.311 -24.409 1.00 64.50 187 ILE A O 1
ATOM 1517 N N . VAL A 1 188 ? -4.385 23.640 -25.507 1.00 66.81 188 VAL A N 1
ATOM 1518 C CA . VAL A 1 188 ? -4.646 22.195 -25.459 1.00 66.81 188 VAL A CA 1
ATOM 1519 C C . VAL A 1 188 ? -3.351 21.496 -25.027 1.00 66.81 188 VAL A C 1
ATOM 1521 O O . VAL A 1 188 ? -2.517 21.204 -25.885 1.00 66.81 188 VAL A O 1
ATOM 1524 N N . PRO A 1 189 ? -3.185 21.213 -23.720 1.00 71.62 189 PRO A N 1
ATOM 1525 C CA . PRO A 1 189 ? -2.016 20.510 -23.199 1.00 71.62 189 PRO A CA 1
ATOM 1526 C C . PRO A 1 189 ? -1.745 19.211 -23.954 1.00 71.62 189 PRO A C 1
ATOM 1528 O O . PRO A 1 189 ? -2.680 18.533 -24.402 1.00 71.62 189 PRO A O 1
ATOM 1531 N N . ALA A 1 190 ? -0.472 18.845 -24.093 1.00 65.69 190 ALA A N 1
ATOM 1532 C CA . ALA A 1 190 ? -0.080 17.698 -24.901 1.00 65.69 190 ALA A CA 1
ATOM 1533 C C . ALA A 1 190 ? -0.667 16.376 -24.383 1.00 65.69 190 ALA A C 1
ATOM 1535 O O . ALA A 1 190 ? -1.050 15.515 -25.176 1.00 65.69 190 ALA A O 1
ATOM 1536 N N . GLU A 1 191 ? -0.832 16.252 -23.070 1.00 56.69 191 GLU A N 1
ATOM 1537 C CA . GLU A 1 191 ? -1.470 15.121 -22.395 1.00 56.69 191 GLU A CA 1
ATOM 1538 C C . GLU A 1 191 ? -2.937 14.985 -22.817 1.00 56.69 191 GLU A C 1
ATOM 1540 O O . GLU A 1 191 ? -3.423 13.884 -23.065 1.00 56.69 191 GLU A O 1
ATOM 1545 N N . ILE A 1 192 ? -3.635 16.114 -22.9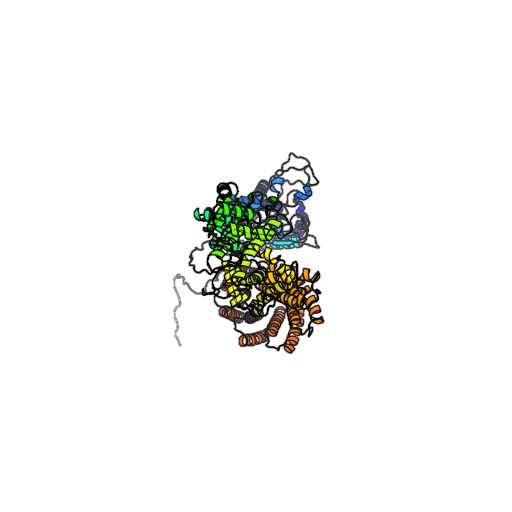78 1.00 59.66 192 ILE A N 1
ATOM 1546 C CA . ILE A 1 192 ? -5.027 16.150 -23.436 1.00 59.66 192 ILE A CA 1
ATOM 1547 C C . ILE A 1 192 ? -5.091 15.881 -24.941 1.00 59.66 192 ILE A C 1
ATOM 1549 O O . ILE A 1 192 ? -5.921 15.090 -25.387 1.00 59.66 192 ILE A O 1
ATOM 1553 N N . ALA A 1 193 ? -4.209 16.485 -25.739 1.00 68.69 193 ALA A N 1
ATOM 1554 C CA . ALA A 1 193 ? -4.182 16.292 -27.189 1.00 68.69 193 ALA A CA 1
ATOM 1555 C C . ALA A 1 193 ? -3.936 14.826 -27.596 1.00 68.69 193 ALA A C 1
ATOM 1557 O O . ALA A 1 193 ? -4.426 14.385 -28.636 1.00 68.69 193 ALA A O 1
ATOM 1558 N N . THR A 1 194 ? -3.194 14.077 -26.776 1.00 68.06 194 THR A N 1
ATOM 1559 C CA . THR A 1 194 ? -2.770 12.694 -27.047 1.00 68.06 194 THR A CA 1
ATOM 1560 C C . THR A 1 194 ? -3.613 11.627 -26.344 1.00 68.06 194 THR A C 1
ATOM 1562 O O . THR A 1 194 ? -3.502 10.446 -26.675 1.00 68.06 194 THR A O 1
ATOM 1565 N N . PHE A 1 195 ? -4.491 12.023 -25.418 1.00 56.47 195 PHE A N 1
ATOM 1566 C CA . PHE A 1 195 ? -5.278 11.111 -24.591 1.00 56.47 195 PHE A CA 1
ATOM 1567 C C . PHE A 1 195 ? -6.073 10.077 -25.412 1.00 56.47 195 PHE A C 1
ATOM 1569 O O . PHE A 1 195 ? -6.831 10.422 -26.321 1.00 56.47 195 PHE A O 1
ATOM 1576 N N . GLY A 1 196 ? -5.900 8.794 -25.074 1.00 52.16 196 GLY A N 1
ATOM 1577 C CA . GLY A 1 196 ? -6.631 7.664 -25.659 1.00 52.16 196 GLY A CA 1
ATOM 1578 C C . GLY A 1 196 ? -6.113 7.148 -27.010 1.00 52.16 196 GLY A C 1
ATOM 1579 O O . GLY A 1 196 ? -6.532 6.069 -27.430 1.00 52.16 196 GLY A O 1
ATOM 1580 N N . PHE A 1 197 ? -5.198 7.853 -27.684 1.00 59.75 197 PHE A N 1
ATOM 1581 C CA . PHE A 1 197 ? -4.645 7.428 -28.976 1.00 59.75 197 PHE A CA 1
ATOM 1582 C C . PHE A 1 197 ? -3.392 6.552 -28.820 1.00 59.75 197 PHE A C 1
ATOM 1584 O O . PHE A 1 197 ? -2.648 6.667 -27.851 1.00 59.75 197 PHE A O 1
ATOM 1591 N N . ILE A 1 198 ? -3.163 5.652 -29.784 1.00 52.50 198 ILE A N 1
ATOM 1592 C CA . ILE A 1 198 ? -2.028 4.706 -29.769 1.00 52.50 198 ILE A CA 1
ATOM 1593 C C . ILE A 1 198 ? -0.753 5.360 -30.312 1.00 52.50 198 ILE A C 1
ATOM 1595 O O . ILE A 1 198 ? 0.334 5.146 -29.780 1.00 52.50 198 ILE A O 1
ATOM 1599 N N . GLU A 1 199 ? -0.877 6.123 -31.399 1.00 68.44 199 GLU A N 1
ATOM 1600 C CA . GLU A 1 199 ? 0.233 6.845 -32.015 1.00 68.44 199 GLU A CA 1
ATOM 1601 C C . GLU A 1 199 ? 0.219 8.278 -31.490 1.00 68.44 199 GLU A C 1
ATOM 1603 O O . GLU A 1 199 ? -0.605 9.091 -31.903 1.00 68.44 199 GLU A O 1
ATOM 1608 N N . THR A 1 200 ? 1.100 8.578 -30.538 1.00 76.38 200 THR A N 1
ATOM 1609 C CA . THR A 1 200 ? 1.136 9.882 -29.871 1.00 76.38 200 THR A CA 1
ATOM 1610 C C . THR A 1 200 ? 2.531 10.489 -29.865 1.00 76.38 200 THR A C 1
ATOM 1612 O O . THR A 1 200 ? 3.538 9.791 -30.002 1.00 76.38 200 THR A O 1
ATOM 1615 N N . GLY A 1 201 ? 2.606 11.810 -29.722 1.00 62.47 201 GLY A N 1
ATOM 1616 C CA . GLY A 1 201 ? 3.875 12.501 -29.537 1.00 62.47 201 GLY A CA 1
ATOM 1617 C C . GLY A 1 201 ? 3.713 13.957 -29.124 1.00 62.47 201 GLY A C 1
ATOM 1618 O O . GLY A 1 201 ? 2.633 14.538 -29.217 1.00 62.47 201 GLY A O 1
ATOM 1619 N N . VAL A 1 202 ? 4.818 14.555 -28.694 1.00 75.50 202 VAL A N 1
ATOM 1620 C CA . VAL A 1 202 ? 4.905 15.989 -28.410 1.00 75.50 202 VAL A CA 1
ATOM 1621 C C . VAL A 1 202 ? 5.828 16.616 -29.446 1.00 75.50 202 VAL A C 1
ATOM 1623 O O . VAL A 1 202 ? 6.918 16.102 -29.696 1.00 75.50 202 VAL A O 1
ATOM 1626 N N . VAL A 1 203 ? 5.380 17.697 -30.077 1.00 79.38 203 VAL A N 1
ATOM 1627 C CA . VAL A 1 203 ? 6.161 18.474 -31.044 1.00 79.38 203 VAL A CA 1
ATOM 1628 C C . VAL A 1 203 ? 6.457 19.863 -30.468 1.00 79.38 203 VAL A C 1
ATOM 1630 O O . VAL A 1 203 ? 5.649 20.378 -29.694 1.00 79.38 203 VAL A O 1
ATOM 1633 N N . PRO A 1 204 ? 7.598 20.483 -30.809 1.00 73.81 204 PRO A N 1
ATOM 1634 C CA . PRO A 1 204 ? 7.891 21.839 -30.365 1.00 73.81 204 PRO A CA 1
ATOM 1635 C C . PRO A 1 204 ? 6.859 22.855 -30.872 1.00 73.81 204 PRO A C 1
ATOM 1637 O O . PRO A 1 204 ? 6.451 22.814 -32.037 1.00 73.81 204 PRO A O 1
ATOM 1640 N N . GLY A 1 205 ? 6.461 23.778 -29.999 1.00 78.50 205 GLY A N 1
ATOM 1641 C CA . GLY A 1 205 ? 5.590 24.905 -30.320 1.00 78.50 205 GLY A CA 1
ATOM 1642 C C . GLY A 1 205 ? 4.349 25.005 -29.434 1.00 78.50 205 GLY A C 1
ATOM 1643 O O . GLY A 1 205 ? 3.950 24.069 -28.741 1.00 78.50 205 GLY A O 1
ATOM 1644 N N . ASP A 1 206 ? 3.726 26.176 -29.491 1.00 81.25 206 ASP A N 1
ATOM 1645 C CA . ASP A 1 206 ? 2.420 26.468 -28.905 1.00 81.25 206 ASP A CA 1
ATOM 1646 C C . ASP A 1 206 ? 1.270 26.022 -29.831 1.00 81.25 206 ASP A C 1
ATOM 1648 O O . ASP A 1 206 ? 1.487 25.559 -30.957 1.00 81.25 206 ASP A O 1
ATOM 1652 N N . HIS A 1 207 ? 0.027 26.241 -29.387 1.00 82.62 207 HIS A N 1
ATOM 1653 C CA . HIS A 1 207 ? -1.205 25.870 -30.092 1.00 82.62 207 HIS A CA 1
ATOM 1654 C C . HIS A 1 207 ? -1.263 26.245 -31.577 1.00 82.62 207 HIS A C 1
ATOM 1656 O O . HIS A 1 207 ? -1.950 25.589 -32.354 1.00 82.62 207 HIS A O 1
ATOM 1662 N N . SER A 1 208 ? -0.623 27.337 -31.992 1.00 82.56 208 SER A N 1
ATOM 1663 C CA . SER A 1 208 ? -0.653 27.835 -33.370 1.00 82.56 208 SER A CA 1
ATOM 1664 C C . SER A 1 208 ? 0.679 27.673 -34.092 1.00 82.56 208 SER A C 1
ATOM 1666 O O . SER A 1 208 ? 0.679 27.543 -35.321 1.00 82.56 208 SER A O 1
ATOM 1668 N N . SER A 1 209 ? 1.803 27.718 -33.373 1.00 83.88 209 SER A N 1
ATOM 1669 C CA . SER A 1 209 ? 3.132 27.583 -33.972 1.00 83.88 209 SER A CA 1
ATOM 1670 C C . SER A 1 209 ? 3.488 26.134 -34.318 1.00 83.88 209 SER A C 1
ATOM 1672 O O . SER A 1 209 ? 4.182 25.940 -35.314 1.00 83.88 209 SER A O 1
ATOM 1674 N N . LEU A 1 210 ? 2.914 25.120 -33.648 1.00 86.56 210 LEU A N 1
ATOM 1675 C CA . LEU A 1 210 ? 3.232 23.707 -33.932 1.00 86.56 210 LEU A CA 1
ATOM 1676 C C . LEU A 1 210 ? 2.913 23.253 -35.370 1.00 86.56 210 LEU A C 1
ATOM 1678 O O . LEU A 1 210 ? 3.555 22.359 -35.909 1.00 86.56 210 LEU A O 1
ATOM 1682 N N . ILE A 1 211 ? 1.918 23.864 -36.019 1.00 87.25 211 ILE A N 1
ATOM 1683 C CA . ILE A 1 211 ? 1.545 23.566 -37.416 1.00 87.25 211 ILE A CA 1
ATOM 1684 C C . ILE A 1 211 ? 2.193 24.526 -38.424 1.00 87.25 211 ILE A C 1
ATOM 1686 O O . ILE A 1 211 ? 1.874 24.502 -39.617 1.00 87.25 211 ILE A O 1
ATOM 1690 N N . ARG A 1 212 ? 3.086 25.403 -37.952 1.00 88.25 212 ARG A N 1
ATOM 1691 C CA . ARG A 1 212 ? 3.806 26.394 -38.756 1.00 88.25 212 ARG A CA 1
ATOM 1692 C C . ARG A 1 212 ? 5.310 26.118 -38.710 1.00 88.25 212 ARG A C 1
ATOM 1694 O O . ARG A 1 212 ? 6.043 26.908 -38.117 1.00 88.25 212 ARG A O 1
ATOM 1701 N N . PRO A 1 213 ? 5.765 25.023 -39.348 1.00 84.62 213 PRO A N 1
ATOM 1702 C CA . PRO A 1 213 ? 7.177 24.666 -39.367 1.00 84.62 213 PRO A CA 1
ATOM 1703 C C . PRO A 1 213 ? 8.026 25.802 -39.949 1.00 84.62 213 PRO A C 1
ATOM 1705 O O . PRO A 1 213 ? 7.593 26.541 -40.842 1.00 84.62 213 PRO A O 1
ATOM 1708 N N . THR A 1 214 ? 9.247 25.930 -39.436 1.00 84.88 214 THR A N 1
ATOM 1709 C CA . THR A 1 214 ? 10.256 26.886 -39.904 1.00 84.88 214 THR A CA 1
ATOM 1710 C C . THR A 1 214 ? 11.536 26.144 -40.286 1.00 84.88 214 THR A C 1
ATOM 1712 O O . THR A 1 214 ? 11.725 25.010 -39.862 1.00 84.88 214 THR A O 1
ATOM 1715 N N . PRO A 1 215 ? 12.460 26.747 -41.056 1.00 77.81 215 PRO A N 1
ATOM 1716 C CA . PRO A 1 215 ? 13.717 26.075 -41.396 1.00 77.81 215 PRO A CA 1
ATOM 1717 C C . PRO A 1 215 ? 14.584 25.716 -40.178 1.00 77.81 215 PRO A C 1
ATOM 1719 O O . PRO A 1 215 ? 15.459 24.865 -40.289 1.00 77.81 215 PRO A O 1
ATOM 1722 N N . ALA A 1 216 ? 14.366 26.380 -39.037 1.00 70.06 216 ALA A N 1
ATOM 1723 C CA . ALA A 1 216 ? 15.048 26.081 -37.781 1.00 70.06 216 ALA A CA 1
ATOM 1724 C C . ALA A 1 216 ? 14.379 24.937 -36.998 1.00 70.06 216 ALA A C 1
ATOM 1726 O O . ALA A 1 216 ? 15.053 24.272 -36.217 1.00 70.06 216 ALA A O 1
ATOM 1727 N N . ASP A 1 217 ? 13.077 24.711 -37.208 1.00 76.56 217 ASP A N 1
ATOM 1728 C CA . ASP A 1 217 ? 12.315 23.639 -36.571 1.00 76.56 217 ASP A CA 1
ATOM 1729 C C . ASP A 1 217 ? 11.149 23.187 -37.462 1.00 76.56 217 ASP A C 1
ATOM 1731 O O . ASP A 1 217 ? 10.114 23.853 -37.589 1.00 76.56 217 ASP A O 1
ATOM 1735 N N . ASP A 1 218 ? 11.348 22.041 -38.105 1.00 84.25 218 ASP A N 1
ATOM 1736 C CA . ASP A 1 218 ? 10.430 21.396 -39.039 1.00 84.25 218 ASP A CA 1
ATOM 1737 C C . ASP A 1 218 ? 9.873 20.075 -38.477 1.00 84.25 218 ASP A C 1
ATOM 1739 O O . ASP A 1 218 ? 9.370 19.231 -39.219 1.00 84.25 218 ASP A O 1
ATOM 1743 N N . THR A 1 219 ? 9.960 19.865 -37.159 1.00 80.38 219 THR A N 1
ATOM 1744 C CA . THR A 1 219 ? 9.658 18.578 -36.513 1.00 80.38 219 THR A CA 1
ATOM 1745 C C . THR A 1 219 ? 8.239 18.085 -36.819 1.00 80.38 219 THR A C 1
ATOM 1747 O O . THR A 1 219 ? 8.050 16.922 -37.186 1.00 80.38 219 THR A O 1
ATOM 1750 N N . ALA A 1 220 ? 7.240 18.972 -36.763 1.00 83.44 220 ALA A N 1
ATOM 1751 C CA . ALA A 1 220 ? 5.863 18.638 -37.132 1.00 83.44 220 ALA A CA 1
ATOM 1752 C C . ALA A 1 220 ? 5.723 18.245 -38.615 1.00 83.44 220 ALA A C 1
ATOM 1754 O O . ALA A 1 220 ? 4.966 17.330 -38.937 1.00 83.44 220 ALA A O 1
ATOM 1755 N N . PHE A 1 221 ? 6.490 18.876 -39.510 1.00 90.06 221 PHE A N 1
ATOM 1756 C CA . PHE A 1 221 ? 6.533 18.516 -40.927 1.00 90.06 221 PHE A CA 1
ATOM 1757 C C . PHE A 1 221 ? 7.199 17.155 -41.151 1.00 90.06 221 PHE A C 1
ATOM 1759 O O . PHE A 1 221 ? 6.656 16.341 -41.890 1.00 90.06 221 PHE A O 1
ATOM 1766 N N . ARG A 1 222 ? 8.315 16.851 -40.475 1.00 86.50 222 ARG A N 1
ATOM 1767 C CA . ARG A 1 222 ? 8.988 15.541 -40.581 1.00 86.50 222 ARG A CA 1
ATOM 1768 C C . ARG A 1 222 ? 8.094 14.384 -40.134 1.00 86.50 222 ARG A C 1
ATOM 1770 O O . ARG A 1 222 ? 8.101 13.323 -40.760 1.00 86.50 222 ARG A O 1
ATOM 1777 N N . VAL A 1 223 ? 7.291 14.599 -39.092 1.00 81.69 223 VAL A N 1
ATOM 1778 C CA . VAL A 1 223 ? 6.256 13.650 -38.654 1.00 81.69 223 VAL A CA 1
ATOM 1779 C C . VAL A 1 223 ? 5.223 13.423 -39.758 1.00 81.69 223 VAL A C 1
ATOM 1781 O O . VAL A 1 223 ? 4.971 12.276 -40.132 1.00 81.69 223 VAL A O 1
ATOM 1784 N N . LEU A 1 224 ? 4.674 14.501 -40.327 1.00 88.62 224 LEU A N 1
ATOM 1785 C CA . LEU A 1 224 ? 3.701 14.401 -41.412 1.00 88.62 224 LEU A CA 1
ATOM 1786 C C . LEU A 1 224 ? 4.306 13.729 -42.655 1.00 88.62 224 LEU A C 1
ATOM 1788 O O . LEU A 1 224 ? 3.683 12.841 -43.229 1.00 88.62 224 LEU A O 1
ATOM 1792 N N . LYS A 1 225 ? 5.543 14.074 -43.029 1.00 89.31 225 LYS A N 1
ATOM 1793 C CA . LYS A 1 225 ? 6.272 13.456 -44.142 1.00 89.31 225 LYS A CA 1
ATOM 1794 C C . LYS A 1 225 ? 6.362 11.940 -43.975 1.00 89.31 225 LYS A C 1
ATOM 1796 O O . LYS A 1 225 ? 6.041 11.217 -44.911 1.00 89.31 225 LYS A O 1
ATOM 1801 N N . ARG A 1 226 ? 6.722 11.453 -42.781 1.00 84.69 226 ARG A N 1
ATOM 1802 C CA . ARG A 1 226 ? 6.802 10.011 -42.490 1.00 84.69 226 ARG A CA 1
ATOM 1803 C C . ARG A 1 226 ? 5.456 9.305 -42.656 1.00 84.69 226 ARG A C 1
ATOM 1805 O O . ARG A 1 226 ? 5.414 8.192 -43.177 1.00 84.69 226 ARG A O 1
ATOM 1812 N N . VAL A 1 227 ? 4.369 9.935 -42.216 1.00 84.31 227 VAL A N 1
ATOM 1813 C CA . VAL A 1 227 ? 3.012 9.400 -42.397 1.00 84.31 227 VAL A CA 1
ATOM 1814 C C . VAL A 1 227 ? 2.680 9.283 -43.886 1.00 84.31 227 VAL A C 1
ATOM 1816 O O . VAL A 1 227 ? 2.278 8.217 -44.350 1.00 84.31 227 VAL A O 1
ATOM 1819 N N . LEU A 1 228 ? 2.913 10.348 -44.653 1.00 88.81 228 LEU A N 1
ATOM 1820 C CA . LEU A 1 228 ? 2.585 10.396 -46.077 1.00 88.81 228 LEU A CA 1
ATOM 1821 C C . LEU A 1 228 ? 3.392 9.385 -46.902 1.00 88.81 228 LEU A C 1
ATOM 1823 O O . LEU A 1 228 ? 2.811 8.681 -47.728 1.00 88.81 228 LEU A O 1
ATOM 1827 N N . THR A 1 229 ? 4.694 9.239 -46.641 1.00 85.56 229 THR A N 1
ATOM 1828 C CA . THR A 1 229 ? 5.533 8.252 -47.340 1.00 85.56 229 THR A CA 1
ATOM 1829 C C . THR A 1 229 ? 5.161 6.812 -46.977 1.00 85.56 229 THR A C 1
ATOM 1831 O O . THR A 1 229 ? 5.141 5.945 -47.851 1.00 85.56 229 THR A O 1
ATOM 1834 N N . THR A 1 230 ? 4.776 6.551 -45.722 1.00 82.88 230 THR A N 1
ATOM 1835 C CA . THR A 1 230 ? 4.317 5.221 -45.278 1.00 82.88 230 THR A CA 1
ATOM 1836 C C . THR A 1 230 ? 2.997 4.831 -45.947 1.00 82.88 230 THR A C 1
ATOM 1838 O O . THR A 1 230 ? 2.857 3.713 -46.454 1.00 82.88 230 THR A O 1
ATOM 1841 N N . VAL A 1 231 ? 2.031 5.754 -46.004 1.00 84.06 231 VAL A N 1
ATOM 1842 C CA . VAL A 1 231 ? 0.742 5.51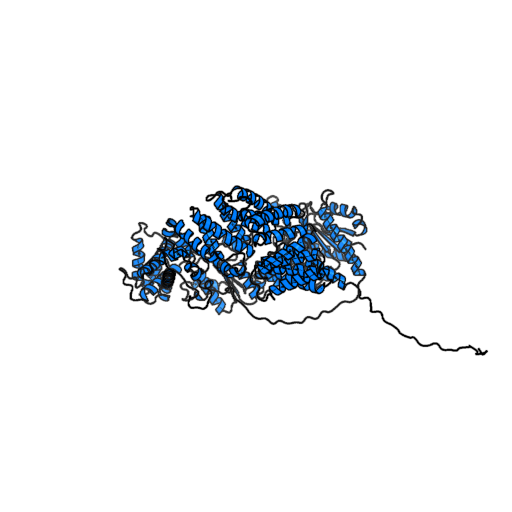2 -46.668 1.00 84.06 231 VAL A CA 1
ATOM 1843 C C . VAL A 1 231 ? 0.936 5.295 -48.173 1.00 84.06 231 VAL A C 1
ATOM 1845 O O . VAL A 1 231 ? 0.357 4.358 -48.725 1.00 84.06 231 VAL A O 1
ATOM 1848 N N . ALA A 1 232 ? 1.800 6.084 -48.823 1.00 82.81 232 ALA A N 1
ATOM 1849 C CA . ALA A 1 232 ? 2.134 5.915 -50.239 1.00 82.81 232 ALA A CA 1
ATOM 1850 C C . ALA A 1 232 ? 2.734 4.527 -50.532 1.00 82.81 232 ALA A C 1
ATOM 1852 O O . ALA A 1 232 ? 2.292 3.836 -51.452 1.00 82.81 232 ALA A O 1
ATOM 1853 N N . ALA A 1 233 ? 3.698 4.084 -49.716 1.00 79.44 233 ALA A N 1
ATOM 1854 C CA . ALA A 1 233 ? 4.341 2.779 -49.871 1.00 79.44 233 ALA A CA 1
ATOM 1855 C C . ALA A 1 233 ? 3.352 1.611 -49.700 1.00 79.44 233 ALA A C 1
ATOM 1857 O O . ALA A 1 233 ? 3.389 0.640 -50.458 1.00 79.44 233 ALA A O 1
ATOM 1858 N N . THR A 1 234 ? 2.426 1.730 -48.745 1.00 74.12 234 THR A N 1
ATOM 1859 C CA . THR A 1 234 ? 1.438 0.683 -48.438 1.00 74.12 234 THR A CA 1
ATOM 1860 C C . THR A 1 234 ? 0.374 0.562 -49.535 1.00 74.12 234 THR A C 1
ATOM 1862 O O . THR A 1 234 ? 0.013 -0.549 -49.930 1.00 74.12 234 THR A O 1
ATOM 1865 N N . ALA A 1 235 ? -0.088 1.688 -50.089 1.00 69.75 235 ALA A N 1
ATOM 1866 C CA . ALA A 1 235 ? -1.038 1.691 -51.204 1.00 69.75 235 ALA A CA 1
ATOM 1867 C C . ALA A 1 235 ? -0.441 1.069 -52.482 1.00 69.75 235 ALA A C 1
ATOM 1869 O O . ALA A 1 235 ? -1.133 0.353 -53.206 1.00 69.75 235 ALA A O 1
ATOM 1870 N N . HIS A 1 236 ? 0.863 1.258 -52.718 1.00 62.69 236 HIS A N 1
ATOM 1871 C CA . HIS A 1 236 ? 1.583 0.612 -53.818 1.00 62.69 236 HIS A CA 1
ATOM 1872 C C . HIS A 1 236 ? 1.728 -0.915 -53.660 1.00 62.69 236 HIS A C 1
ATOM 1874 O O . HIS A 1 236 ? 1.792 -1.620 -54.669 1.00 62.69 236 HIS A O 1
ATOM 1880 N N . GLN A 1 237 ? 1.761 -1.442 -52.428 1.00 57.00 237 GLN A N 1
ATOM 1881 C CA . GLN A 1 237 ? 1.818 -2.887 -52.162 1.00 57.00 237 GLN A CA 1
ATOM 1882 C C . GLN A 1 237 ? 0.448 -3.574 -52.281 1.00 57.00 237 GLN A C 1
ATOM 1884 O O . GLN A 1 237 ? 0.371 -4.652 -52.864 1.00 57.00 237 GLN A O 1
ATOM 1889 N N . GLN A 1 238 ? -0.637 -2.952 -51.805 1.00 54.19 238 GLN A N 1
ATOM 1890 C CA . GLN A 1 238 ? -1.984 -3.553 -51.822 1.00 54.19 238 GLN A CA 1
ATOM 1891 C C . GLN A 1 238 ? -2.573 -3.730 -53.233 1.00 54.19 238 GLN A C 1
ATOM 1893 O O . GLN A 1 238 ? -3.387 -4.623 -53.449 1.00 54.19 238 GLN A O 1
ATOM 1898 N N . GLN A 1 239 ? -2.126 -2.951 -54.225 1.00 50.19 239 GLN A N 1
ATOM 1899 C CA . GLN A 1 239 ? -2.516 -3.161 -55.628 1.00 50.19 239 GLN A CA 1
ATOM 1900 C C . GLN A 1 239 ? -1.885 -4.413 -56.265 1.00 50.19 239 GLN A C 1
ATOM 1902 O O . GLN A 1 239 ? -2.314 -4.819 -57.343 1.00 50.19 239 GLN A O 1
ATOM 1907 N N . ARG A 1 240 ? -0.877 -5.036 -55.632 1.00 45.88 240 ARG A N 1
ATOM 1908 C CA . ARG A 1 240 ? -0.197 -6.230 -56.164 1.00 45.88 240 ARG A CA 1
ATOM 1909 C C . ARG A 1 240 ? -0.767 -7.562 -55.660 1.00 45.88 240 ARG A C 1
ATOM 1911 O O . ARG A 1 240 ? -0.403 -8.587 -56.222 1.00 45.88 240 ARG A O 1
ATOM 1918 N N . THR A 1 241 ? -1.637 -7.571 -54.648 1.00 42.59 241 THR A N 1
ATOM 1919 C CA . THR A 1 241 ? -2.012 -8.796 -53.905 1.00 42.59 241 THR A CA 1
ATOM 1920 C C . THR A 1 241 ? -3.524 -9.022 -53.737 1.00 42.59 241 THR A C 1
ATOM 1922 O O . THR A 1 241 ? -3.948 -9.749 -52.845 1.00 42.59 241 THR A O 1
ATOM 1925 N N . GLY A 1 242 ? -4.372 -8.422 -54.577 1.00 32.19 242 GLY A N 1
ATOM 1926 C CA . GLY A 1 242 ? -5.830 -8.558 -54.467 1.00 32.19 242 GLY A CA 1
ATOM 1927 C C . GLY A 1 242 ? -6.415 -9.837 -55.085 1.00 32.19 242 GLY A C 1
ATOM 1928 O O . GLY A 1 242 ? -6.950 -9.761 -56.186 1.00 32.19 242 GLY A O 1
ATOM 1929 N N . SER A 1 243 ? -6.383 -10.967 -54.373 1.00 29.64 243 SER A N 1
ATOM 1930 C CA . SER A 1 243 ? -7.374 -12.055 -54.498 1.00 29.64 243 SER A CA 1
ATOM 1931 C C . SER A 1 243 ? -7.286 -13.025 -53.313 1.00 29.64 243 SER A C 1
ATOM 1933 O O . SER A 1 243 ? -6.193 -13.456 -52.964 1.00 29.64 243 SER A O 1
ATOM 1935 N N . ASP A 1 244 ? -8.455 -13.389 -52.787 1.00 28.69 244 ASP A N 1
ATOM 1936 C CA . ASP A 1 244 ? -8.763 -14.426 -51.788 1.00 28.69 244 ASP A CA 1
ATOM 1937 C C . ASP A 1 244 ? -8.814 -14.007 -50.304 1.00 28.69 244 ASP A C 1
ATOM 1939 O O . ASP A 1 244 ? -7.819 -13.753 -49.627 1.00 28.69 244 ASP A O 1
ATOM 1943 N N . GLN A 1 245 ? -10.063 -13.940 -49.828 1.00 29.08 245 GLN A N 1
ATOM 1944 C CA . GLN A 1 245 ? -10.508 -13.777 -48.448 1.00 29.08 245 GLN A CA 1
ATOM 1945 C C . GLN A 1 245 ? -10.943 -15.130 -47.845 1.00 29.08 245 GLN A C 1
ATOM 1947 O O . GLN A 1 245 ? -11.399 -16.013 -48.567 1.00 29.08 245 GLN A O 1
ATOM 1952 N N . ASP A 1 246 ? -10.923 -15.146 -46.507 1.00 26.36 246 ASP A N 1
ATOM 1953 C CA . ASP A 1 246 ? -11.868 -15.779 -45.567 1.00 26.36 246 ASP A CA 1
ATOM 1954 C C . ASP A 1 246 ? -11.530 -17.088 -44.812 1.00 26.36 246 ASP A C 1
ATOM 1956 O O . ASP A 1 246 ? -10.987 -18.054 -45.334 1.00 26.36 246 ASP A O 1
ATOM 1960 N N . GLU A 1 247 ? -11.990 -17.037 -43.547 1.00 25.89 247 GLU A N 1
ATOM 1961 C CA . GLU A 1 247 ? -12.271 -18.065 -42.524 1.00 25.89 247 GLU A CA 1
ATOM 1962 C C . GLU A 1 247 ? -11.171 -18.548 -41.552 1.00 25.89 247 GLU A C 1
ATOM 1964 O O . GLU A 1 247 ? -10.269 -19.305 -41.896 1.00 25.89 247 GLU A O 1
ATOM 1969 N N . ILE A 1 248 ? -11.355 -18.220 -40.257 1.00 23.34 248 ILE A N 1
ATOM 1970 C CA . ILE A 1 248 ? -10.841 -19.002 -39.116 1.00 23.34 248 ILE A CA 1
ATOM 1971 C C . ILE A 1 248 ? -11.969 -19.223 -38.086 1.00 23.34 248 ILE A C 1
ATOM 1973 O O . ILE A 1 248 ? -12.599 -18.280 -37.606 1.00 23.34 248 ILE A O 1
ATOM 1977 N N . ASP A 1 249 ? -12.183 -20.502 -37.773 1.00 22.53 249 ASP A N 1
ATOM 1978 C CA . ASP A 1 249 ? -13.184 -21.123 -36.890 1.00 22.53 249 ASP A CA 1
ATOM 1979 C C . ASP A 1 249 ? -12.819 -20.994 -35.384 1.00 22.53 249 ASP A C 1
ATOM 1981 O O . ASP A 1 249 ? -11.660 -21.221 -35.019 1.00 22.53 249 ASP A O 1
ATOM 1985 N N . PRO A 1 250 ? -13.761 -20.653 -34.474 1.00 27.89 250 PRO A N 1
ATOM 1986 C CA . PRO A 1 250 ? -13.494 -20.502 -33.047 1.00 27.89 250 PRO A CA 1
ATOM 1987 C C . PRO A 1 250 ? -13.914 -21.742 -32.247 1.00 27.89 250 PRO A C 1
ATOM 1989 O O . PRO A 1 250 ? -15.102 -22.047 -32.159 1.00 27.89 250 PRO A O 1
ATOM 1992 N N . ARG A 1 251 ? -12.974 -22.407 -31.562 1.00 22.44 251 ARG A N 1
ATOM 1993 C CA . ARG A 1 251 ? -13.250 -23.342 -30.446 1.00 22.44 251 ARG A CA 1
ATOM 1994 C C . ARG A 1 251 ? -11.953 -23.743 -29.743 1.00 22.44 251 ARG A C 1
ATOM 1996 O O . ARG A 1 251 ? -11.163 -24.438 -30.358 1.00 22.44 251 ARG A O 1
ATOM 2003 N N . VAL A 1 252 ? -11.793 -23.401 -28.460 1.00 22.89 252 VAL A N 1
ATOM 2004 C CA . VAL A 1 252 ? -11.512 -24.342 -27.348 1.00 22.89 252 VAL A CA 1
ATOM 2005 C C . VAL A 1 252 ? -11.882 -23.652 -26.026 1.00 22.89 252 VAL A C 1
ATOM 2007 O O . VAL A 1 252 ? -11.567 -22.493 -25.781 1.00 22.89 252 VAL A O 1
ATOM 2010 N N . THR A 1 253 ? -12.619 -24.406 -25.221 1.00 21.28 253 THR A N 1
ATOM 2011 C CA . THR A 1 253 ? -13.313 -24.104 -23.967 1.00 21.28 253 THR A CA 1
ATOM 2012 C C . THR A 1 253 ? -12.446 -24.176 -22.707 1.00 21.28 253 THR A C 1
ATOM 2014 O O . THR A 1 253 ? -11.451 -24.893 -22.653 1.00 21.28 253 THR A O 1
ATOM 2017 N N . GLU A 1 254 ? -12.937 -23.481 -21.678 1.00 24.39 254 GLU A N 1
ATOM 2018 C CA . GLU A 1 254 ? -12.532 -23.441 -20.268 1.00 24.39 254 GLU A CA 1
ATOM 2019 C C . GLU A 1 254 ? -12.269 -24.802 -19.586 1.00 24.39 254 GLU A C 1
ATOM 2021 O O . GLU A 1 254 ? -12.991 -25.775 -19.804 1.00 24.39 254 GLU A O 1
ATOM 2026 N N . SER A 1 255 ? -11.360 -24.799 -18.601 1.00 20.39 255 SER A N 1
ATOM 2027 C CA . SER A 1 255 ? -11.517 -25.550 -17.343 1.00 20.39 255 SER A CA 1
ATOM 2028 C C . SER A 1 255 ? -10.601 -24.966 -16.257 1.00 20.39 255 SER A C 1
ATOM 2030 O O . SER A 1 255 ? -9.384 -24.939 -16.431 1.00 20.39 255 SER A O 1
ATOM 2032 N N . GLY A 1 256 ? -11.174 -24.486 -15.149 1.00 21.95 256 GLY A N 1
ATOM 2033 C CA . GLY A 1 256 ? -10.438 -23.868 -14.039 1.00 21.95 256 GLY A CA 1
ATOM 2034 C C . GLY A 1 256 ? -10.188 -24.774 -12.831 1.00 21.95 256 GLY A C 1
ATOM 2035 O O . GLY A 1 256 ? -10.692 -25.888 -12.777 1.00 21.95 256 GLY A O 1
ATOM 2036 N N . SER A 1 257 ? -9.460 -24.245 -11.835 1.00 21.86 257 SER A N 1
ATOM 2037 C CA . SER A 1 257 ? -9.718 -24.389 -10.383 1.00 21.86 257 SER A CA 1
ATOM 2038 C C . SER A 1 257 ? -8.564 -23.814 -9.538 1.00 21.86 257 SER A C 1
ATOM 2040 O O . SER A 1 257 ? -7.411 -24.085 -9.852 1.00 21.86 257 SER A O 1
ATOM 2042 N N . GLY A 1 258 ? -8.873 -23.150 -8.408 1.00 22.25 258 GLY A N 1
ATOM 2043 C CA . GLY A 1 258 ? -8.050 -23.281 -7.184 1.00 22.25 258 GLY A CA 1
ATOM 2044 C C . GLY A 1 258 ? -7.440 -22.032 -6.513 1.00 22.25 258 GLY A C 1
ATOM 2045 O O . GLY A 1 258 ? -6.231 -21.883 -6.491 1.00 22.25 258 GLY A O 1
ATOM 2046 N N . LYS A 1 259 ? -8.281 -21.194 -5.889 1.00 29.11 259 LYS A N 1
ATOM 2047 C CA . LYS A 1 259 ? -8.012 -20.084 -4.931 1.00 29.11 259 LYS A CA 1
ATOM 2048 C C . LYS A 1 259 ? -6.877 -20.264 -3.890 1.00 29.11 259 LYS A C 1
ATOM 2050 O O . LYS A 1 259 ? -6.837 -21.300 -3.233 1.00 29.11 259 LYS A O 1
ATOM 2055 N N . GLN A 1 260 ? -6.225 -19.145 -3.507 1.00 26.39 260 GLN A N 1
ATOM 2056 C CA . GLN A 1 260 ? -5.789 -18.895 -2.113 1.00 26.39 260 GLN A CA 1
ATOM 2057 C C . GLN A 1 260 ? -5.798 -17.398 -1.673 1.00 26.39 260 GLN A C 1
ATOM 2059 O O . GLN A 1 260 ? -4.902 -16.617 -1.958 1.00 26.39 260 GLN A O 1
ATOM 2064 N N . LEU A 1 261 ? -6.890 -17.034 -0.984 1.00 30.66 261 LEU A N 1
ATOM 2065 C CA . LEU A 1 261 ? -7.076 -16.149 0.190 1.00 30.66 261 LEU A CA 1
ATOM 2066 C C . LEU A 1 261 ? -6.206 -14.881 0.391 1.00 30.66 261 LEU A C 1
ATOM 2068 O O . LEU A 1 261 ? -5.413 -14.796 1.326 1.00 30.66 261 LEU A O 1
ATOM 2072 N N . SER A 1 262 ? -6.529 -13.804 -0.333 1.00 35.53 262 SER A N 1
ATOM 2073 C CA . SER A 1 262 ? -6.565 -12.462 0.270 1.00 35.53 262 SER A CA 1
ATOM 2074 C C . SER A 1 262 ? -7.857 -12.326 1.086 1.00 35.53 262 SER A C 1
ATOM 2076 O O . SER A 1 262 ? -8.896 -12.799 0.622 1.00 35.53 262 SER A O 1
ATOM 2078 N N . GLU A 1 263 ? -7.835 -11.678 2.259 1.00 43.69 263 GLU A N 1
ATOM 2079 C CA . GLU A 1 263 ? -9.075 -11.346 2.988 1.00 43.69 263 GLU A CA 1
ATOM 2080 C C . GLU A 1 263 ? -10.110 -10.762 2.006 1.00 43.69 263 GLU A C 1
ATOM 2082 O O . GLU A 1 263 ? -9.795 -9.781 1.325 1.00 43.69 263 GLU A O 1
ATOM 2087 N N . PRO A 1 264 ? -11.280 -11.399 1.850 1.00 57.72 264 PRO A N 1
ATOM 2088 C CA . PRO A 1 264 ? -12.223 -11.038 0.802 1.00 57.72 264 PRO A CA 1
ATOM 2089 C C . PRO A 1 264 ? -12.828 -9.652 1.062 1.00 57.72 264 PRO A C 1
ATOM 2091 O O . PRO A 1 264 ? -12.974 -9.255 2.217 1.00 57.72 264 PRO A O 1
ATOM 2094 N N . VAL A 1 265 ? -13.244 -8.942 0.003 1.00 80.81 265 VAL A N 1
ATOM 2095 C CA . VAL A 1 265 ? -14.092 -7.719 0.031 1.00 80.81 265 VAL A CA 1
ATOM 2096 C C . VAL A 1 265 ? -15.492 -7.961 0.627 1.00 80.81 265 VAL A C 1
ATOM 2098 O O . VAL A 1 265 ? -16.501 -7.427 0.172 1.00 80.81 265 VAL A O 1
ATOM 2101 N N . THR A 1 266 ? -15.584 -8.810 1.645 1.00 80.69 266 THR A N 1
ATOM 2102 C CA . THR A 1 266 ? -16.798 -9.136 2.383 1.00 80.69 266 THR A CA 1
ATOM 2103 C C . THR A 1 266 ? -16.883 -8.308 3.660 1.00 80.69 266 THR A C 1
ATOM 2105 O O . THR A 1 266 ? -15.863 -8.133 4.329 1.00 80.69 266 THR A O 1
ATOM 2108 N N . PRO A 1 267 ? -18.091 -7.885 4.065 1.00 83.69 267 PRO A N 1
ATOM 2109 C CA . PRO A 1 267 ? -18.286 -7.196 5.336 1.00 83.69 267 PRO A CA 1
ATOM 2110 C C . PRO A 1 267 ? -17.804 -8.024 6.546 1.00 83.69 267 PRO A C 1
ATOM 2112 O O . PRO A 1 267 ? -17.935 -9.255 6.527 1.00 83.69 267 PRO A O 1
ATOM 2115 N N . PRO A 1 268 ? -17.302 -7.384 7.621 1.00 80.94 268 PRO A N 1
ATOM 2116 C CA . PRO A 1 268 ? -16.811 -8.058 8.827 1.00 80.94 268 PRO A CA 1
ATOM 2117 C C . PRO A 1 268 ? -17.961 -8.595 9.701 1.00 80.94 268 PRO A C 1
ATOM 2119 O O . PRO A 1 268 ? -18.271 -8.091 10.778 1.00 80.94 268 PRO A O 1
ATOM 2122 N N . TRP A 1 269 ? -18.627 -9.660 9.246 1.00 78.69 269 TRP A N 1
ATOM 2123 C CA . TRP A 1 269 ? -19.834 -10.204 9.890 1.00 78.69 269 TRP A CA 1
ATOM 2124 C C . TRP A 1 269 ? -19.646 -10.634 11.351 1.00 78.69 269 TRP A C 1
ATOM 2126 O O . TRP A 1 269 ? -20.615 -10.639 12.113 1.00 78.69 269 TRP A O 1
ATOM 2136 N N . ALA A 1 270 ? -18.420 -10.989 11.747 1.00 67.44 270 ALA A N 1
ATOM 2137 C CA . ALA A 1 270 ? -18.085 -11.409 13.109 1.00 67.44 270 ALA A CA 1
ATOM 2138 C C . ALA A 1 270 ? -18.388 -10.331 14.170 1.00 67.44 270 ALA A C 1
ATOM 2140 O O . ALA A 1 270 ? -18.624 -10.658 15.337 1.00 67.44 270 ALA A O 1
ATOM 2141 N N . ASP A 1 271 ? -18.467 -9.061 13.765 1.00 67.56 271 ASP A N 1
ATOM 2142 C CA . ASP A 1 271 ? -18.727 -7.934 14.664 1.00 67.56 271 ASP A CA 1
ATOM 2143 C C . ASP A 1 271 ? -20.213 -7.787 15.042 1.00 67.56 271 ASP A C 1
ATOM 2145 O O . ASP A 1 271 ? -20.582 -6.961 15.881 1.00 67.56 271 ASP A O 1
ATOM 2149 N N . MET A 1 272 ? -21.094 -8.630 14.490 1.00 73.50 272 MET A N 1
ATOM 2150 C CA . MET A 1 272 ? -22.545 -8.564 14.693 1.00 73.50 272 MET A CA 1
ATOM 2151 C C . MET A 1 272 ? -23.072 -9.373 15.885 1.00 73.50 272 MET A C 1
ATOM 2153 O O . MET A 1 272 ? -24.080 -10.070 15.775 1.00 73.50 272 MET A O 1
ATOM 2157 N N . LYS A 1 273 ? -22.425 -9.283 17.050 1.00 73.81 273 LYS A N 1
ATOM 2158 C CA . LYS A 1 273 ? -22.821 -10.078 18.233 1.00 73.81 273 LYS A CA 1
ATOM 2159 C C . LYS A 1 273 ? -24.163 -9.662 18.852 1.00 73.81 273 LYS A C 1
ATOM 2161 O O . LYS A 1 273 ? -24.878 -10.505 19.384 1.00 73.81 273 LYS A O 1
ATOM 2166 N N . HIS A 1 274 ? -24.506 -8.376 18.776 1.00 81.19 274 HIS A N 1
ATOM 2167 C CA . HIS A 1 274 ? -25.731 -7.802 19.348 1.00 81.19 274 HIS A CA 1
ATOM 2168 C C . HIS A 1 274 ? -26.491 -6.979 18.297 1.00 81.19 274 HIS A C 1
ATOM 2170 O O . HIS A 1 274 ? -25.851 -6.429 17.391 1.00 81.19 274 HIS A O 1
ATOM 2176 N N . PRO A 1 275 ? -27.831 -6.881 18.394 1.00 84.50 275 PRO A N 1
ATOM 2177 C CA . PRO A 1 275 ? -28.629 -6.074 17.475 1.00 84.50 275 PRO A CA 1
ATOM 2178 C C . PRO A 1 275 ? -28.254 -4.590 17.568 1.00 84.50 275 PRO A C 1
ATOM 2180 O O . PRO A 1 275 ? -27.870 -4.098 18.630 1.00 84.50 275 PRO A O 1
ATOM 2183 N N . ILE A 1 276 ? -28.376 -3.866 16.455 1.00 89.88 276 ILE A N 1
ATOM 2184 C CA . ILE A 1 276 ? -28.258 -2.407 16.472 1.00 89.88 276 ILE A CA 1
ATOM 2185 C C . ILE A 1 276 ? -29.455 -1.804 17.229 1.00 89.88 276 ILE A C 1
ATOM 2187 O O . ILE A 1 276 ? -30.568 -2.324 17.158 1.00 89.88 276 ILE A O 1
ATOM 2191 N N . ARG A 1 277 ? -29.234 -0.729 17.993 1.00 91.75 277 ARG A N 1
ATOM 2192 C CA . ARG A 1 277 ? -30.263 -0.072 18.820 1.00 91.75 277 ARG A CA 1
ATOM 2193 C C . ARG A 1 277 ? -30.363 1.407 18.481 1.00 91.75 277 ARG A C 1
ATOM 2195 O O . ARG A 1 277 ? -29.339 2.033 18.230 1.00 91.75 277 ARG A O 1
ATOM 2202 N N . GLY A 1 278 ? -31.579 1.958 18.505 1.00 90.94 278 GLY A N 1
ATOM 2203 C CA . GLY A 1 278 ? -31.826 3.399 18.348 1.00 90.94 278 GLY A CA 1
ATOM 2204 C C . GLY A 1 278 ? -31.507 3.956 16.962 1.00 90.94 278 GLY A C 1
ATOM 2205 O O . GLY A 1 278 ? -31.293 5.156 16.824 1.00 90.94 278 GLY A O 1
ATOM 2206 N N . ARG A 1 279 ? -31.424 3.092 15.944 1.00 93.94 279 ARG A N 1
ATOM 2207 C CA . ARG A 1 279 ? -31.134 3.472 14.551 1.00 93.94 279 ARG A CA 1
ATOM 2208 C C . ARG A 1 279 ? -32.266 3.114 13.595 1.00 93.94 279 ARG A C 1
ATOM 2210 O O . ARG A 1 279 ? -32.081 3.223 12.393 1.00 93.94 279 ARG A O 1
ATOM 2217 N N . ASP A 1 280 ? -33.419 2.694 14.112 1.00 90.69 280 ASP A N 1
ATOM 2218 C CA . ASP A 1 280 ? -34.527 2.187 13.301 1.00 90.69 280 ASP A CA 1
ATOM 2219 C C . ASP A 1 280 ? -35.051 3.240 12.323 1.00 90.69 280 ASP A C 1
ATOM 2221 O O . ASP A 1 280 ? -35.224 2.927 11.150 1.00 90.69 280 ASP A O 1
ATOM 2225 N N . GLN A 1 281 ? -35.207 4.493 12.773 1.00 89.44 281 GLN A N 1
ATOM 2226 C CA . GLN A 1 281 ? -35.628 5.591 11.900 1.00 89.44 281 GLN A CA 1
ATOM 2227 C C . GLN A 1 281 ? -34.568 5.921 10.845 1.00 89.44 281 GLN A C 1
ATOM 2229 O O . GLN A 1 281 ? -34.906 5.993 9.678 1.00 89.44 281 GLN A O 1
ATOM 2234 N N . LEU A 1 282 ? -33.286 6.035 11.217 1.00 91.81 282 LEU A N 1
ATOM 2235 C CA . LEU A 1 282 ? -32.198 6.294 10.258 1.00 91.81 282 LEU A CA 1
ATOM 2236 C C . LEU A 1 282 ? -32.088 5.190 9.201 1.00 91.81 282 LEU A C 1
ATOM 2238 O O . LEU A 1 282 ? -31.897 5.468 8.023 1.00 91.81 282 LEU A O 1
ATOM 2242 N N . LEU A 1 283 ? -32.213 3.931 9.624 1.00 92.44 283 LEU A N 1
ATOM 2243 C CA . LEU A 1 283 ? -32.236 2.792 8.715 1.00 92.44 283 LEU A CA 1
ATOM 2244 C C . LEU A 1 283 ? -33.470 2.835 7.816 1.00 92.44 283 LEU A C 1
ATOM 2246 O O . LEU A 1 283 ? -33.336 2.601 6.625 1.00 92.44 283 LEU A O 1
ATOM 2250 N N . ALA A 1 284 ? -34.645 3.168 8.357 1.00 89.06 284 ALA A N 1
ATOM 2251 C CA . ALA A 1 284 ? -35.846 3.351 7.554 1.00 89.06 284 ALA A CA 1
ATOM 2252 C C . ALA A 1 284 ? -35.676 4.500 6.552 1.00 89.06 284 ALA A C 1
ATOM 2254 O O . ALA A 1 284 ? -35.998 4.316 5.387 1.00 89.06 284 ALA A O 1
ATOM 2255 N N . ASP A 1 285 ? -35.124 5.640 6.956 1.00 87.69 285 ASP A N 1
ATOM 2256 C CA . ASP A 1 285 ? -34.905 6.790 6.079 1.00 87.69 285 ASP A CA 1
ATOM 2257 C C . ASP A 1 285 ? -33.944 6.441 4.935 1.00 87.69 285 ASP A C 1
ATOM 2259 O O . ASP A 1 285 ? -34.199 6.813 3.796 1.00 87.69 285 ASP A O 1
ATOM 2263 N N . ILE A 1 286 ? -32.875 5.684 5.210 1.00 89.88 286 ILE A N 1
ATOM 2264 C CA . ILE A 1 286 ? -31.938 5.203 4.182 1.00 89.88 286 ILE A CA 1
ATOM 2265 C C . ILE A 1 286 ? -32.581 4.124 3.296 1.00 89.88 286 ILE A C 1
ATOM 2267 O O . ILE A 1 286 ? -32.366 4.125 2.088 1.00 89.88 286 ILE A O 1
ATOM 2271 N N . ASP A 1 287 ? -33.367 3.209 3.868 1.00 84.94 287 ASP A N 1
ATOM 2272 C CA . ASP A 1 287 ? -34.012 2.118 3.128 1.00 84.94 287 ASP A CA 1
ATOM 2273 C C . ASP A 1 287 ? -35.150 2.628 2.215 1.00 84.94 287 ASP A C 1
ATOM 2275 O O . ASP A 1 287 ? -35.355 2.071 1.137 1.00 84.94 287 ASP A O 1
ATOM 2279 N N . HIS A 1 288 ? -35.876 3.680 2.620 1.00 82.88 288 HIS A N 1
ATOM 2280 C CA . HIS A 1 288 ? -36.982 4.280 1.853 1.00 82.88 288 HIS A CA 1
ATOM 2281 C C . HIS A 1 288 ? -36.532 5.412 0.913 1.00 82.88 288 HIS A C 1
ATOM 2283 O O . HIS A 1 288 ? -37.308 5.840 0.054 1.00 82.88 288 HIS A O 1
ATOM 2289 N N . ASP A 1 289 ? -35.303 5.915 1.051 1.00 83.44 289 ASP A N 1
ATOM 2290 C CA . ASP A 1 289 ? -34.729 6.889 0.123 1.00 83.44 289 ASP A CA 1
ATOM 2291 C C . ASP A 1 289 ? -34.239 6.179 -1.143 1.00 83.44 289 ASP A C 1
ATOM 2293 O O . ASP A 1 289 ? -33.087 5.773 -1.273 1.00 83.44 289 ASP A O 1
ATOM 2297 N N . HIS A 1 290 ? -35.154 6.026 -2.097 1.00 78.31 290 HIS A N 1
ATOM 2298 C CA . HIS A 1 290 ? -34.853 5.478 -3.418 1.00 78.31 290 HIS A CA 1
ATOM 2299 C C . HIS A 1 290 ? -34.325 6.530 -4.399 1.00 78.31 290 HIS A C 1
ATOM 2301 O O . HIS A 1 290 ? -34.049 6.177 -5.545 1.00 78.31 290 HIS A O 1
ATOM 2307 N N . THR A 1 291 ? -34.220 7.796 -3.985 1.00 81.75 291 THR A N 1
ATOM 2308 C CA . THR A 1 291 ? -33.755 8.901 -4.836 1.00 81.75 291 THR A CA 1
ATOM 2309 C C . THR A 1 291 ? -32.258 9.125 -4.714 1.00 81.75 291 THR A C 1
ATOM 2311 O O . THR A 1 291 ? -31.593 9.362 -5.716 1.00 81.75 291 THR A O 1
ATOM 2314 N N . THR A 1 292 ? -31.719 8.994 -3.505 1.00 88.12 292 THR A N 1
ATOM 2315 C CA . THR A 1 292 ? -30.286 9.100 -3.259 1.00 88.12 292 THR A CA 1
ATOM 2316 C C . THR A 1 292 ? -29.610 7.764 -3.544 1.00 88.12 292 THR A C 1
ATOM 2318 O O . THR A 1 292 ? -30.101 6.703 -3.158 1.00 88.12 292 THR A O 1
ATOM 2321 N N . ARG A 1 293 ? -28.455 7.801 -4.212 1.00 90.69 293 ARG A N 1
ATOM 2322 C CA . ARG A 1 293 ? -27.645 6.602 -4.482 1.00 90.69 293 ARG A CA 1
ATOM 2323 C C . ARG A 1 293 ? -26.348 6.554 -3.677 1.00 90.69 293 ARG A C 1
ATOM 2325 O O . ARG A 1 293 ? -25.805 5.470 -3.481 1.00 90.69 293 ARG A O 1
ATOM 2332 N N . VAL A 1 294 ? -25.872 7.694 -3.174 1.00 94.00 294 VAL A N 1
ATOM 2333 C CA . VAL A 1 294 ? -24.646 7.806 -2.370 1.00 94.00 294 VAL A CA 1
ATOM 2334 C C . VAL A 1 294 ? -24.985 8.337 -0.977 1.00 94.00 294 VAL A C 1
ATOM 2336 O O . VAL A 1 294 ? -25.358 9.497 -0.813 1.00 94.00 294 VAL A O 1
ATOM 2339 N N . HIS A 1 295 ? -24.842 7.494 0.044 1.00 95.94 295 HIS A N 1
ATOM 2340 C CA . HIS A 1 295 ? -25.122 7.845 1.437 1.00 95.94 295 HIS A CA 1
ATOM 2341 C C . HIS A 1 295 ? -23.818 7.936 2.224 1.00 95.94 295 HIS A C 1
ATOM 2343 O O . HIS A 1 295 ? -23.094 6.951 2.360 1.00 95.94 295 HIS A O 1
ATOM 2349 N N . VAL A 1 296 ? -23.534 9.100 2.798 1.00 96.19 296 VAL A N 1
ATOM 2350 C CA . VAL A 1 296 ? -22.360 9.299 3.651 1.00 96.19 296 VAL A CA 1
ATOM 2351 C C . VAL A 1 296 ? -22.801 9.264 5.106 1.00 96.19 296 VAL A C 1
ATOM 2353 O O . VAL A 1 296 ? -23.499 10.153 5.575 1.00 96.19 296 VAL A O 1
ATOM 2356 N N . LEU A 1 297 ? -22.398 8.240 5.846 1.00 96.69 297 LEU A N 1
ATOM 2357 C CA . LEU A 1 297 ? -22.590 8.144 7.288 1.00 96.69 297 LEU A CA 1
ATOM 2358 C C . LEU A 1 297 ? -21.455 8.906 7.972 1.00 96.69 297 LEU A C 1
ATOM 2360 O O . LEU A 1 297 ? -20.307 8.453 7.961 1.00 96.69 297 LEU A O 1
ATOM 2364 N N . SER A 1 298 ? -21.780 10.051 8.568 1.00 95.06 298 SER A N 1
ATOM 2365 C CA . SER A 1 298 ? -20.802 10.953 9.174 1.00 95.06 298 SER A CA 1
ATOM 2366 C C . SER A 1 298 ? -21.011 11.131 10.674 1.00 95.06 298 SER A C 1
ATOM 2368 O O . SER A 1 298 ? -22.124 11.002 11.175 1.00 95.06 298 SER A O 1
ATOM 2370 N N . GLY A 1 299 ? -19.942 11.404 11.415 1.00 89.12 299 GLY A N 1
ATOM 2371 C CA . GLY A 1 299 ? -19.987 11.651 12.854 1.00 89.12 299 GLY A CA 1
ATOM 2372 C C . GLY A 1 299 ? -18.675 11.312 13.547 1.00 89.12 299 GLY A C 1
ATOM 2373 O O . GLY A 1 299 ? -17.722 10.843 12.923 1.00 89.12 299 GLY A O 1
ATOM 2374 N N . GLU A 1 300 ? -18.638 11.496 14.859 1.00 84.56 300 GLU A N 1
ATOM 2375 C CA . GLU A 1 300 ? -17.438 11.292 15.673 1.00 84.56 300 GLU A CA 1
ATOM 2376 C C . GLU A 1 300 ? -16.968 9.824 15.723 1.00 84.56 300 GLU A C 1
ATOM 2378 O O . GLU A 1 300 ? -17.664 8.872 15.322 1.00 84.56 300 GLU A O 1
ATOM 2383 N N . GLY A 1 301 ? -15.740 9.620 16.204 1.00 83.12 301 GLY A N 1
ATOM 2384 C CA . GLY A 1 301 ? -15.191 8.295 16.484 1.00 83.12 301 GLY A CA 1
ATOM 2385 C C . GLY A 1 301 ? -16.078 7.512 17.459 1.00 83.12 301 GLY A C 1
ATOM 2386 O O . GLY A 1 301 ? -16.572 8.036 18.450 1.00 83.12 301 GLY A O 1
ATOM 2387 N N . GLY A 1 302 ? -16.343 6.233 17.175 1.00 84.62 302 GLY A N 1
ATOM 2388 C CA . GLY A 1 302 ? -17.106 5.375 18.093 1.00 84.62 302 GLY A CA 1
ATOM 2389 C C . GLY A 1 302 ? -18.632 5.578 18.126 1.00 84.62 302 GLY A C 1
ATOM 2390 O O . GLY A 1 302 ? -19.315 4.848 18.850 1.00 84.62 302 GLY A O 1
ATOM 2391 N N . VAL A 1 303 ? -19.203 6.481 17.313 1.00 90.50 303 VAL A N 1
ATOM 2392 C CA . VAL A 1 303 ? -20.669 6.696 17.231 1.00 90.50 303 VAL A CA 1
ATOM 2393 C C . VAL A 1 303 ? -21.439 5.543 16.556 1.00 90.50 303 VAL A C 1
ATOM 2395 O O . VAL A 1 303 ? -22.670 5.473 16.593 1.00 90.50 303 VAL A O 1
ATOM 2398 N N . GLY A 1 304 ? -20.709 4.594 15.961 1.00 89.44 304 GLY A N 1
ATOM 2399 C CA . GLY A 1 304 ? -21.265 3.380 15.360 1.00 89.44 304 GLY A CA 1
ATOM 2400 C C . GLY A 1 304 ? -21.507 3.450 13.850 1.00 89.44 304 GLY A C 1
ATOM 2401 O O . GLY A 1 304 ? -22.303 2.660 13.355 1.00 89.44 304 GLY A O 1
ATOM 2402 N N . LYS A 1 305 ? -20.820 4.337 13.114 1.00 92.69 305 LYS A N 1
ATOM 2403 C CA . LYS A 1 305 ? -20.922 4.459 11.641 1.00 92.69 305 LYS A CA 1
ATOM 2404 C C . LYS A 1 305 ? -20.682 3.123 10.928 1.00 92.69 305 LYS A C 1
ATOM 2406 O O . LYS A 1 305 ? -21.561 2.636 10.228 1.00 92.69 305 LYS A O 1
ATOM 2411 N N . THR A 1 306 ? -19.550 2.477 11.208 1.00 90.44 306 THR A N 1
ATOM 2412 C CA . THR A 1 306 ? -19.188 1.152 10.677 1.00 90.44 306 THR A CA 1
ATOM 2413 C C . THR A 1 306 ? -20.212 0.078 11.064 1.00 90.44 306 THR A C 1
ATOM 2415 O O . THR A 1 306 ? -20.589 -0.752 10.243 1.00 90.44 306 THR A O 1
ATOM 2418 N N . ARG A 1 307 ? -20.759 0.120 12.291 1.00 90.81 307 ARG A N 1
ATOM 2419 C CA . ARG A 1 307 ? -21.813 -0.818 12.724 1.00 90.81 307 ARG A CA 1
ATOM 2420 C C . ARG A 1 307 ? -23.122 -0.604 11.961 1.00 90.81 307 ARG A C 1
ATOM 2422 O O . ARG A 1 307 ? -23.777 -1.589 11.630 1.00 90.81 307 ARG A O 1
ATOM 2429 N N . LEU A 1 308 ? -23.492 0.649 11.695 1.00 93.94 308 LEU A N 1
ATOM 2430 C CA . LEU A 1 308 ? -24.664 1.012 10.902 1.00 93.94 308 LEU A CA 1
ATOM 2431 C C . LEU A 1 308 ? -24.494 0.575 9.441 1.00 93.94 308 LEU A C 1
ATOM 2433 O O . LEU A 1 308 ? -25.383 -0.079 8.908 1.00 93.94 308 LEU A O 1
ATOM 2437 N N . ALA A 1 309 ? -23.329 0.827 8.836 1.00 94.69 309 ALA A N 1
ATOM 2438 C CA . ALA A 1 309 ? -22.991 0.325 7.504 1.00 94.69 309 ALA A CA 1
ATOM 2439 C C . ALA A 1 309 ? -23.057 -1.211 7.432 1.00 94.69 309 ALA A C 1
ATOM 2441 O O . ALA A 1 309 ? -23.574 -1.763 6.465 1.00 94.69 309 ALA A O 1
ATOM 2442 N N . LEU A 1 310 ? -22.606 -1.912 8.478 1.00 93.12 310 LEU A N 1
ATOM 2443 C CA . LEU A 1 310 ? -22.679 -3.373 8.560 1.00 93.12 310 LEU A CA 1
ATOM 2444 C C . LEU A 1 310 ? -24.123 -3.895 8.688 1.00 93.12 310 LEU A C 1
ATOM 2446 O O . LEU A 1 310 ? -24.441 -4.950 8.142 1.00 93.12 310 LEU A O 1
ATOM 2450 N N . GLU A 1 311 ? -25.010 -3.165 9.368 1.00 93.88 311 GLU A N 1
ATOM 2451 C CA . GLU A 1 311 ? -26.446 -3.481 9.390 1.00 93.88 311 GLU A CA 1
ATOM 2452 C C . GLU A 1 311 ? -27.083 -3.269 8.007 1.00 93.88 311 GLU A C 1
ATOM 2454 O O . GLU A 1 311 ? -27.813 -4.144 7.540 1.00 93.88 311 GLU A O 1
ATOM 2459 N N . ILE A 1 312 ? -26.762 -2.166 7.319 1.00 94.44 312 ILE A N 1
ATOM 2460 C CA . ILE A 1 312 ? -27.218 -1.913 5.940 1.00 94.44 312 ILE A CA 1
ATOM 2461 C C . ILE A 1 312 ? -26.729 -3.039 5.017 1.00 94.44 312 ILE A C 1
ATOM 2463 O O . ILE A 1 312 ? -27.522 -3.631 4.287 1.00 94.44 312 ILE A O 1
ATOM 2467 N N . ALA A 1 313 ? -25.455 -3.427 5.131 1.00 93.88 313 ALA A N 1
ATOM 2468 C CA . ALA A 1 313 ? -24.879 -4.566 4.420 1.00 93.88 313 ALA A CA 1
ATOM 2469 C C . ALA A 1 313 ? -25.634 -5.874 4.697 1.00 93.88 313 ALA A C 1
ATOM 2471 O O . ALA A 1 313 ? -25.875 -6.667 3.785 1.00 93.88 313 ALA A O 1
ATOM 2472 N N . GLN A 1 314 ? -26.013 -6.125 5.955 1.00 92.06 314 GLN A N 1
ATOM 2473 C CA . GLN A 1 314 ? -26.761 -7.323 6.328 1.00 92.06 314 GLN A CA 1
ATOM 2474 C C . GLN A 1 314 ? -28.166 -7.327 5.717 1.00 92.06 314 GLN A C 1
ATOM 2476 O O . GLN A 1 314 ? -28.614 -8.373 5.239 1.00 92.06 314 GLN A O 1
ATOM 2481 N N . ARG A 1 315 ? -28.861 -6.186 5.735 1.00 92.06 315 ARG A N 1
ATOM 2482 C CA . ARG A 1 315 ? -30.194 -6.030 5.137 1.00 92.06 315 ARG A CA 1
ATOM 2483 C C . ARG A 1 315 ? -30.148 -6.222 3.625 1.00 92.06 315 ARG A C 1
ATOM 2485 O O . ARG A 1 315 ? -30.892 -7.059 3.122 1.00 92.06 315 ARG A O 1
ATOM 2492 N N . ALA A 1 316 ? -29.205 -5.570 2.947 1.00 91.81 316 ALA A N 1
ATOM 2493 C CA . ALA A 1 316 ? -28.953 -5.736 1.517 1.00 91.81 316 ALA A CA 1
ATOM 2494 C C . ALA A 1 316 ? -28.689 -7.211 1.162 1.00 91.81 316 ALA A C 1
ATOM 2496 O O . ALA A 1 316 ? -29.354 -7.794 0.308 1.00 91.81 316 ALA A O 1
ATOM 2497 N N . LYS A 1 317 ? -27.813 -7.888 1.916 1.00 90.69 317 LYS A N 1
ATOM 2498 C CA . LYS A 1 317 ? -27.544 -9.320 1.718 1.00 90.69 317 LYS A CA 1
ATOM 2499 C C . LYS A 1 317 ? -28.786 -10.198 1.921 1.00 90.69 317 LYS A C 1
ATOM 2501 O O . LYS A 1 317 ? -28.972 -11.160 1.180 1.00 90.69 317 LYS A O 1
ATOM 2506 N N . ARG A 1 318 ? -29.641 -9.903 2.912 1.00 91.44 318 ARG A N 1
ATOM 2507 C CA . ARG A 1 318 ? -30.915 -10.625 3.134 1.00 91.44 318 ARG A CA 1
ATOM 2508 C C . ARG A 1 318 ? -31.928 -10.380 2.016 1.00 91.44 318 ARG A C 1
ATOM 2510 O O . ARG A 1 318 ? -32.695 -11.287 1.711 1.00 91.44 318 ARG A O 1
ATOM 2517 N N . ALA A 1 319 ? -31.909 -9.195 1.413 1.00 90.12 319 ALA A N 1
ATOM 2518 C CA . ALA A 1 319 ? -32.701 -8.856 0.234 1.00 90.12 319 ALA A CA 1
ATOM 2519 C C . ALA A 1 319 ? -32.144 -9.474 -1.068 1.00 90.12 319 ALA A C 1
ATOM 2521 O O . ALA A 1 319 ? -32.773 -9.363 -2.116 1.00 90.12 319 ALA A O 1
ATOM 2522 N N . GLY A 1 320 ? -30.998 -10.165 -1.005 1.00 90.12 320 GLY A N 1
ATOM 2523 C CA . GLY A 1 320 ? -30.363 -10.805 -2.157 1.00 90.12 320 GLY A CA 1
ATOM 2524 C C . GLY A 1 320 ? -29.480 -9.872 -2.989 1.00 90.12 320 GLY A C 1
ATOM 2525 O O . GLY A 1 320 ? -29.109 -10.243 -4.101 1.00 90.12 320 GLY A O 1
ATOM 2526 N N . GLU A 1 321 ? -29.136 -8.688 -2.472 1.00 92.19 321 GLU A N 1
ATOM 2527 C CA . GLU A 1 321 ? -28.219 -7.748 -3.125 1.00 92.19 321 GLU A CA 1
ATOM 2528 C C . GLU A 1 321 ? -26.766 -8.256 -3.066 1.00 92.19 321 GLU A C 1
ATOM 2530 O O . GLU A 1 321 ? -26.350 -8.937 -2.118 1.00 92.19 321 GLU A O 1
ATOM 2535 N N . MET A 1 322 ? -25.965 -7.891 -4.068 1.00 92.75 322 MET A N 1
ATOM 2536 C CA . MET A 1 322 ? -24.514 -8.095 -4.042 1.00 92.75 322 MET A CA 1
ATOM 2537 C C . MET A 1 322 ? -23.869 -7.042 -3.137 1.00 92.75 322 MET A C 1
ATOM 2539 O O . MET A 1 322 ? -24.189 -5.868 -3.257 1.00 92.75 322 MET A O 1
ATOM 2543 N N . VAL A 1 323 ? -22.971 -7.435 -2.229 1.00 93.81 323 VAL A N 1
ATOM 2544 C CA . VAL A 1 323 ? -22.377 -6.503 -1.252 1.00 93.81 323 VAL A CA 1
ATOM 2545 C C . VAL A 1 323 ? -20.859 -6.598 -1.261 1.00 93.81 323 VAL A C 1
ATOM 2547 O O . VAL A 1 323 ? -20.313 -7.680 -1.027 1.00 93.81 323 VAL A O 1
ATOM 2550 N N . TRP A 1 324 ? -20.193 -5.457 -1.438 1.00 95.25 324 TRP A N 1
ATOM 2551 C CA . TRP A 1 324 ? -18.738 -5.330 -1.364 1.00 95.25 324 TRP A CA 1
ATOM 2552 C C . TRP A 1 324 ? -18.316 -4.327 -0.291 1.00 95.25 324 TRP A C 1
ATOM 2554 O O . TRP A 1 324 ? -18.844 -3.219 -0.215 1.00 95.25 324 TRP A O 1
ATOM 2564 N N . TRP A 1 325 ? -17.348 -4.725 0.535 1.00 92.06 325 TRP A N 1
ATOM 2565 C CA . TRP A 1 325 ? -16.802 -3.929 1.632 1.00 92.06 325 TRP A CA 1
ATOM 2566 C C . TRP A 1 325 ? -15.363 -3.515 1.336 1.00 92.06 325 TRP A C 1
ATOM 2568 O O . TRP A 1 325 ? -14.462 -4.355 1.258 1.00 92.06 325 TRP A O 1
ATOM 2578 N N . ILE A 1 326 ? -15.151 -2.214 1.184 1.00 89.62 326 ILE A N 1
ATOM 2579 C CA . ILE A 1 326 ? -13.891 -1.598 0.788 1.00 89.62 326 ILE A CA 1
ATOM 2580 C C . ILE A 1 326 ? -13.298 -0.891 1.996 1.00 89.62 326 ILE A C 1
ATOM 2582 O O . ILE A 1 326 ? -13.787 0.146 2.435 1.00 89.62 326 ILE A O 1
ATOM 2586 N N . ARG A 1 327 ? -12.215 -1.456 2.530 1.00 79.44 327 ARG A N 1
ATOM 2587 C CA . ARG A 1 327 ? -11.417 -0.797 3.565 1.00 79.44 327 ARG A CA 1
ATOM 2588 C C . ARG A 1 327 ? -10.484 0.216 2.920 1.00 79.44 327 ARG A C 1
ATOM 2590 O O . ARG A 1 327 ? -9.715 -0.143 2.026 1.00 79.44 327 ARG A O 1
ATOM 2597 N N . MET A 1 328 ? -10.539 1.468 3.362 1.00 79.69 328 MET A N 1
ATOM 2598 C CA . MET A 1 328 ? -9.787 2.566 2.746 1.00 79.69 328 MET A CA 1
ATOM 2599 C C . MET A 1 328 ? -8.266 2.404 2.841 1.00 79.69 328 MET A C 1
ATOM 2601 O O . MET A 1 328 ? -7.522 2.903 1.994 1.00 79.69 328 MET A O 1
ATOM 2605 N N . GLU A 1 329 ? -7.773 1.633 3.805 1.00 62.56 329 GLU A N 1
ATOM 2606 C CA . GLU A 1 329 ? -6.363 1.250 3.923 1.00 62.56 329 GLU A CA 1
ATOM 2607 C C . GLU A 1 329 ? -5.909 0.369 2.744 1.00 62.56 329 GLU A C 1
ATOM 2609 O O . GLU A 1 329 ? -4.732 0.354 2.397 1.00 62.56 329 GLU A O 1
ATOM 2614 N N . ARG A 1 330 ? -6.845 -0.330 2.083 1.00 63.06 330 ARG A N 1
ATOM 2615 C CA . ARG A 1 330 ? -6.594 -1.265 0.972 1.00 63.06 330 ARG A CA 1
ATOM 2616 C C . ARG A 1 330 ? -7.371 -0.927 -0.305 1.00 63.06 330 ARG A C 1
ATOM 2618 O O . ARG A 1 330 ? -7.520 -1.800 -1.158 1.00 63.06 330 ARG A O 1
ATOM 2625 N N . LEU A 1 331 ? -7.816 0.324 -0.457 1.00 71.38 331 LEU A N 1
ATOM 2626 C CA . LEU A 1 331 ? -8.700 0.803 -1.532 1.00 71.38 331 LEU A CA 1
ATOM 2627 C C . LEU A 1 331 ? -8.401 0.184 -2.911 1.00 71.38 331 LEU A C 1
ATOM 2629 O O . LEU A 1 331 ? -9.235 -0.540 -3.445 1.00 71.38 331 LEU A O 1
ATOM 2633 N N . ASN A 1 332 ? -7.193 0.387 -3.451 1.00 62.66 332 ASN A N 1
ATOM 2634 C CA . ASN A 1 332 ? -6.818 -0.111 -4.783 1.00 62.66 332 ASN A CA 1
ATOM 2635 C C . ASN A 1 332 ? -6.885 -1.644 -4.904 1.00 62.66 332 ASN A C 1
ATOM 2637 O O . ASN A 1 332 ? -7.325 -2.162 -5.927 1.00 62.66 332 ASN A O 1
ATOM 2641 N N . GLY A 1 333 ? -6.455 -2.377 -3.872 1.00 57.38 333 GLY A N 1
ATOM 2642 C CA . GLY A 1 333 ? -6.480 -3.843 -3.876 1.00 57.38 333 GLY A CA 1
ATOM 2643 C C . GLY A 1 333 ? -7.898 -4.402 -3.750 1.00 57.38 333 GLY A C 1
ATOM 2644 O O . GLY A 1 333 ? -8.255 -5.348 -4.448 1.00 57.38 333 GLY A O 1
ATOM 2645 N N . CYS A 1 334 ? -8.726 -3.784 -2.904 1.00 71.69 334 CYS A N 1
ATOM 2646 C CA . CYS A 1 334 ? -10.138 -4.127 -2.774 1.00 71.69 334 CYS A CA 1
ATOM 2647 C C . CYS A 1 334 ? -10.894 -3.869 -4.085 1.00 71.69 334 CYS A C 1
ATOM 2649 O O . CYS A 1 334 ? -11.614 -4.746 -4.552 1.00 71.69 334 CYS A O 1
ATOM 2651 N N . MET A 1 335 ? -10.685 -2.715 -4.722 1.00 80.06 335 MET A N 1
ATOM 2652 C CA . MET A 1 335 ? -11.366 -2.375 -5.976 1.00 80.06 335 MET A CA 1
ATOM 2653 C C . MET A 1 335 ? -10.927 -3.263 -7.148 1.00 80.06 335 MET A C 1
ATOM 2655 O O . MET A 1 335 ? -11.764 -3.635 -7.968 1.00 80.06 335 MET A O 1
ATOM 2659 N N . ARG A 1 336 ? -9.661 -3.709 -7.181 1.00 76.44 336 ARG A N 1
ATOM 2660 C CA . ARG A 1 336 ? -9.204 -4.725 -8.147 1.00 76.44 336 ARG A CA 1
ATOM 2661 C C . ARG A 1 336 ? -9.966 -6.036 -7.964 1.00 76.44 336 ARG A C 1
ATOM 2663 O O . ARG A 1 336 ? -10.448 -6.611 -8.932 1.00 76.44 336 ARG A O 1
ATOM 2670 N N . GLN A 1 337 ? -10.126 -6.480 -6.714 1.00 74.62 337 GLN A N 1
ATOM 2671 C CA . GLN A 1 337 ? -10.886 -7.691 -6.404 1.00 74.62 337 GLN A CA 1
ATOM 2672 C C . GLN A 1 337 ? -12.370 -7.554 -6.781 1.00 74.62 337 GLN A C 1
ATOM 2674 O O . GLN A 1 337 ? -12.960 -8.521 -7.258 1.00 74.62 337 GLN A O 1
ATOM 2679 N N . VAL A 1 338 ? -12.970 -6.370 -6.606 1.00 83.69 338 VAL A N 1
ATOM 2680 C CA . VAL A 1 338 ? -14.335 -6.088 -7.083 1.00 83.69 338 VAL A CA 1
ATOM 2681 C C . VAL A 1 338 ? -14.423 -6.244 -8.601 1.00 83.69 338 VAL A C 1
ATOM 2683 O O . VAL A 1 338 ? -15.313 -6.952 -9.061 1.00 83.69 338 VAL A O 1
ATOM 2686 N N . ALA A 1 339 ? -13.483 -5.681 -9.369 1.00 77.12 339 ALA A N 1
ATOM 2687 C CA . ALA A 1 339 ? -13.449 -5.832 -10.829 1.00 77.12 339 ALA A CA 1
ATOM 2688 C C . ALA A 1 339 ? -13.422 -7.312 -11.254 1.00 77.12 339 ALA A C 1
ATOM 2690 O O . ALA A 1 339 ? -14.210 -7.738 -12.097 1.00 77.12 339 ALA A O 1
ATOM 2691 N N . THR A 1 340 ? -12.575 -8.118 -10.605 1.00 74.06 340 THR A N 1
ATOM 2692 C CA . THR A 1 340 ? -12.500 -9.567 -10.847 1.00 74.06 340 THR A CA 1
ATOM 2693 C C . THR A 1 340 ? -13.815 -10.271 -10.506 1.00 74.06 340 THR A C 1
ATOM 2695 O O . THR A 1 340 ? -14.281 -11.117 -11.264 1.00 74.06 340 THR A O 1
ATOM 2698 N N . LEU A 1 341 ? -14.446 -9.925 -9.379 1.00 81.94 341 LEU A N 1
ATOM 2699 C CA . LEU A 1 341 ? -15.723 -10.519 -8.961 1.00 81.94 341 LEU A CA 1
ATOM 2700 C C . LEU A 1 341 ? -16.899 -10.127 -9.864 1.00 81.94 341 LEU A C 1
ATOM 2702 O O . LEU A 1 341 ? -17.865 -10.884 -9.948 1.00 81.94 341 LEU A O 1
ATOM 2706 N N . LEU A 1 342 ? -16.820 -8.974 -10.529 1.00 83.62 342 LEU A N 1
ATOM 2707 C CA . LEU A 1 342 ? -17.788 -8.517 -11.528 1.00 83.62 342 LEU A CA 1
ATOM 2708 C C . LEU A 1 342 ? -17.611 -9.205 -12.893 1.00 83.62 342 LEU A C 1
ATOM 2710 O O . LEU A 1 342 ? -18.413 -8.972 -13.792 1.00 83.62 342 LEU A O 1
ATOM 2714 N N . GLY A 1 343 ? -16.606 -10.076 -13.038 1.00 72.12 343 GLY A N 1
ATOM 2715 C CA . GLY A 1 343 ? -16.372 -10.846 -14.258 1.00 72.12 343 GLY A CA 1
ATOM 2716 C C . GLY A 1 343 ? -15.618 -10.078 -15.338 1.00 72.12 343 GLY A C 1
ATOM 2717 O O . GLY A 1 343 ? -15.683 -10.459 -16.505 1.00 72.12 343 GLY A O 1
ATOM 2718 N N . ALA A 1 344 ? -14.906 -9.008 -14.974 1.00 66.88 344 ALA A N 1
ATOM 2719 C CA . ALA A 1 344 ? -14.031 -8.343 -15.925 1.00 66.88 344 ALA A CA 1
ATOM 2720 C C . ALA A 1 344 ? -12.930 -9.317 -16.378 1.00 66.88 344 ALA A C 1
ATOM 2722 O O . ALA A 1 344 ? -12.345 -9.997 -15.525 1.00 66.88 344 ALA A O 1
ATOM 2723 N N . PRO A 1 345 ? -12.631 -9.390 -17.687 1.00 53.38 345 PRO A N 1
ATOM 2724 C CA . PRO A 1 345 ? -11.498 -10.173 -18.153 1.00 53.38 345 PRO A CA 1
ATOM 2725 C C . PRO A 1 345 ? -10.209 -9.648 -17.504 1.00 53.38 345 PRO A C 1
ATOM 2727 O O . PRO A 1 345 ? -10.122 -8.462 -17.176 1.00 53.38 345 PRO A O 1
ATOM 2730 N N . GLU A 1 346 ? -9.209 -10.517 -17.333 1.00 39.28 346 GLU A N 1
ATOM 2731 C CA . GLU A 1 346 ? -7.916 -10.148 -16.726 1.00 39.28 346 GLU A CA 1
ATOM 2732 C C . GLU A 1 346 ? -7.325 -8.903 -17.407 1.00 39.28 346 GLU A C 1
ATOM 2734 O O . GLU A 1 346 ? -7.040 -7.905 -16.750 1.00 39.28 346 GLU A O 1
ATOM 2739 N N . ASN A 1 347 ? -7.355 -8.885 -18.742 1.00 39.09 347 ASN A N 1
ATOM 2740 C CA . ASN A 1 347 ? -6.740 -7.846 -19.562 1.00 39.09 347 ASN A CA 1
ATOM 2741 C C . ASN A 1 347 ? -7.273 -6.410 -19.308 1.00 39.09 347 ASN A C 1
ATOM 2743 O O . ASN A 1 347 ? -6.458 -5.510 -1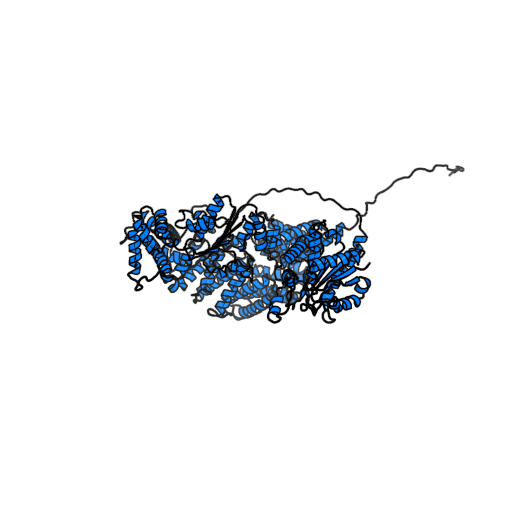9.098 1.00 39.09 347 ASN A O 1
ATOM 2747 N N . PRO A 1 348 ? -8.593 -6.122 -19.268 1.00 40.25 348 PRO A N 1
ATOM 2748 C CA . PRO A 1 348 ? -9.086 -4.819 -18.814 1.00 40.25 348 PRO A CA 1
ATOM 2749 C C . PRO A 1 348 ? -8.647 -4.427 -17.400 1.00 40.25 348 PRO A C 1
ATOM 2751 O O . PRO A 1 348 ? -8.257 -3.275 -17.204 1.00 40.25 348 PRO A O 1
ATOM 2754 N N . ILE A 1 349 ? -8.677 -5.352 -16.430 1.00 40.25 349 ILE A N 1
ATOM 2755 C CA . ILE A 1 349 ? -8.251 -5.084 -15.042 1.00 40.25 349 ILE A CA 1
ATOM 2756 C C . ILE A 1 349 ? -6.781 -4.676 -15.015 1.00 40.25 349 ILE A C 1
ATOM 2758 O O . ILE A 1 349 ? -6.405 -3.698 -14.369 1.00 40.25 349 ILE A O 1
ATOM 2762 N N . GLU A 1 350 ? -5.966 -5.420 -15.740 1.00 41.50 350 GLU A N 1
ATOM 2763 C CA . GLU A 1 350 ? -4.528 -5.237 -15.850 1.00 41.50 350 GLU A CA 1
ATOM 2764 C C . GLU A 1 350 ? -4.218 -3.884 -16.486 1.00 41.50 350 GLU A C 1
ATOM 2766 O O . GLU A 1 350 ? -3.603 -3.041 -15.837 1.00 41.50 350 GLU A O 1
ATOM 2771 N N . ARG A 1 351 ? -4.804 -3.580 -17.653 1.00 42.72 351 ARG A N 1
ATOM 2772 C CA . ARG A 1 351 ? -4.690 -2.270 -18.321 1.00 42.72 351 ARG A CA 1
ATOM 2773 C C . ARG A 1 351 ? -5.070 -1.096 -17.424 1.00 42.72 351 ARG A C 1
ATOM 2775 O O . ARG A 1 351 ? -4.432 -0.045 -17.493 1.00 42.72 351 ARG A O 1
ATOM 2782 N N . ALA A 1 352 ? -6.121 -1.242 -16.623 1.00 40.00 352 ALA A N 1
ATOM 2783 C CA . ALA A 1 352 ? -6.594 -0.158 -15.783 1.00 40.00 352 ALA A CA 1
ATOM 2784 C C . ALA A 1 352 ? -5.657 0.067 -14.582 1.00 40.00 352 ALA A C 1
ATOM 2786 O O . ALA A 1 352 ? -5.210 1.187 -14.359 1.00 40.00 352 ALA A O 1
ATOM 2787 N N . TRP A 1 353 ? -5.238 -0.985 -13.870 1.00 50.69 353 TRP A N 1
ATOM 2788 C CA . TRP A 1 353 ? -4.259 -0.868 -12.771 1.00 50.69 353 TRP A CA 1
ATOM 2789 C C . TRP A 1 353 ? -2.838 -0.551 -13.243 1.00 50.69 353 TRP A C 1
ATOM 2791 O O . TRP A 1 353 ? -1.998 -0.146 -12.442 1.00 50.69 353 TRP A O 1
ATOM 2801 N N . MET A 1 354 ? -2.627 -0.650 -14.549 1.00 38.44 354 MET A N 1
ATOM 2802 C CA . MET A 1 354 ? -1.510 -0.128 -15.307 1.00 38.44 354 MET A CA 1
ATOM 2803 C C . MET A 1 354 ? -1.740 1.264 -15.893 1.00 38.44 354 MET A C 1
ATOM 2805 O O . MET A 1 354 ? -1.127 1.588 -16.894 1.00 38.44 354 MET A O 1
ATOM 2809 N N . GLY A 1 355 ? -2.636 2.111 -15.393 1.00 34.22 355 GLY A N 1
ATOM 2810 C CA . GLY A 1 355 ? -2.710 3.520 -15.824 1.00 34.22 355 GLY A CA 1
ATOM 2811 C C . GLY A 1 355 ? -2.911 3.788 -17.334 1.00 34.22 355 GLY A C 1
ATOM 2812 O O . GLY A 1 355 ? -2.935 4.945 -17.741 1.00 34.22 355 GLY A O 1
ATOM 2813 N N . ILE A 1 356 ? -3.075 2.748 -18.162 1.00 33.88 356 ILE A N 1
ATOM 2814 C CA . ILE A 1 356 ? -3.376 2.779 -19.598 1.00 33.88 356 ILE A CA 1
ATOM 2815 C C . ILE A 1 356 ? -4.866 3.095 -19.761 1.00 33.88 356 ILE A C 1
ATOM 2817 O O . ILE A 1 356 ? -5.283 3.704 -20.742 1.00 33.88 356 ILE A O 1
ATOM 2821 N N . ALA A 1 357 ? -5.667 2.672 -18.784 1.00 40.38 357 ALA A N 1
ATOM 2822 C CA . ALA A 1 357 ? -7.039 3.091 -18.558 1.00 40.38 357 ALA A CA 1
ATOM 2823 C C . ALA A 1 357 ? -7.198 3.484 -17.082 1.00 40.38 357 ALA A C 1
ATOM 2825 O O . ALA A 1 357 ? -6.350 3.170 -16.253 1.00 40.38 357 ALA A O 1
ATOM 2826 N N . SER A 1 358 ? -8.282 4.166 -16.730 1.00 55.62 358 SER A N 1
ATOM 2827 C CA . SER A 1 358 ? -8.549 4.502 -15.331 1.00 55.62 358 SER A CA 1
ATOM 2828 C C . SER A 1 358 ? -9.083 3.267 -14.578 1.00 55.62 358 SER A C 1
ATOM 2830 O O . SER A 1 358 ? -10.133 2.745 -14.965 1.00 55.62 358 SER A O 1
ATOM 2832 N N . PRO A 1 359 ? -8.422 2.804 -13.490 1.00 61.12 359 PRO A N 1
ATOM 2833 C CA . PRO A 1 359 ? -8.923 1.736 -12.611 1.00 61.12 359 PRO A CA 1
ATOM 2834 C C . PRO A 1 359 ? -10.356 1.970 -12.145 1.00 61.12 359 PRO A C 1
ATOM 2836 O O . PRO A 1 359 ? -11.196 1.069 -12.136 1.00 61.12 359 PRO A O 1
ATOM 2839 N N . ALA A 1 360 ? -10.622 3.216 -11.764 1.00 73.81 360 ALA A N 1
ATOM 2840 C CA . ALA A 1 360 ? -11.921 3.634 -11.299 1.00 73.81 360 ALA A CA 1
ATOM 2841 C C . ALA A 1 360 ? -12.953 3.582 -12.426 1.00 73.81 360 ALA A C 1
ATOM 2843 O O . ALA A 1 360 ? -14.057 3.108 -12.195 1.00 73.81 360 ALA A O 1
ATOM 2844 N N . GLU A 1 361 ? -12.592 4.008 -13.639 1.00 74.69 361 GLU A N 1
ATOM 2845 C CA . GLU A 1 361 ? -13.495 3.956 -14.794 1.00 74.69 361 GLU A CA 1
ATOM 2846 C C . GLU A 1 361 ? -13.928 2.529 -15.110 1.00 74.69 361 GLU A C 1
ATOM 2848 O O . GLU A 1 361 ? -15.117 2.275 -15.254 1.00 74.69 361 GLU A O 1
ATOM 2853 N N . LEU A 1 362 ? -12.981 1.587 -15.128 1.00 77.00 362 LEU A N 1
ATOM 2854 C CA . LEU A 1 362 ? -13.289 0.182 -15.378 1.00 77.00 362 LEU A CA 1
ATOM 2855 C C . LEU A 1 362 ? -14.249 -0.387 -14.330 1.00 77.00 362 LEU A C 1
ATOM 2857 O O . LEU A 1 362 ? -15.222 -1.052 -14.669 1.00 77.00 362 LEU A O 1
ATOM 2861 N N . VAL A 1 363 ? -13.974 -0.173 -13.042 1.00 81.31 363 VAL A N 1
ATOM 2862 C CA . VAL A 1 363 ? -14.854 -0.718 -11.996 1.00 81.31 363 VAL A CA 1
ATOM 2863 C C . VAL A 1 363 ? -16.237 -0.098 -12.078 1.00 81.31 363 VAL A C 1
ATOM 2865 O O . VAL A 1 363 ? -17.231 -0.809 -11.944 1.00 81.31 363 VAL A O 1
ATOM 2868 N N . TRP A 1 364 ? -16.311 1.208 -12.318 1.00 89.50 364 TRP A N 1
ATOM 2869 C CA . TRP A 1 364 ? -17.583 1.903 -12.424 1.00 89.50 364 TRP A CA 1
ATOM 2870 C C . TRP A 1 364 ? -18.374 1.505 -13.668 1.00 89.50 364 TRP A C 1
ATOM 2872 O O . TRP A 1 364 ? -19.583 1.323 -13.546 1.00 89.50 364 TRP A O 1
ATOM 2882 N N . SER A 1 365 ? -17.729 1.253 -14.811 1.00 85.12 365 SER A N 1
ATOM 2883 C CA . SER A 1 365 ? -18.420 0.720 -15.990 1.00 85.12 365 SER A CA 1
ATOM 2884 C C . SER A 1 365 ? -19.027 -0.655 -15.699 1.00 85.12 365 SER A C 1
ATOM 2886 O O . SER A 1 365 ? -20.217 -0.865 -15.917 1.00 85.12 365 SER A O 1
ATOM 2888 N N . LEU A 1 366 ? -18.262 -1.556 -15.077 1.00 87.81 366 LEU A N 1
ATOM 2889 C CA . LEU A 1 366 ? -18.733 -2.893 -14.704 1.00 87.81 366 LEU A CA 1
ATOM 2890 C C . LEU A 1 366 ? -19.869 -2.858 -13.678 1.00 87.81 366 LEU A C 1
ATOM 2892 O O . LEU A 1 366 ? -20.808 -3.648 -13.770 1.00 87.81 366 LEU A O 1
ATOM 2896 N N . LEU A 1 367 ? -19.793 -1.964 -12.688 1.00 91.44 367 LEU A N 1
ATOM 2897 C CA . LEU A 1 367 ? -20.854 -1.752 -11.699 1.00 91.44 367 LEU A CA 1
ATOM 2898 C C . LEU A 1 367 ? -22.130 -1.206 -12.359 1.00 91.44 367 LEU A C 1
ATOM 2900 O O . LEU A 1 367 ? -23.237 -1.654 -12.043 1.00 91.44 367 LEU A O 1
ATOM 2904 N N . ASN A 1 368 ? -21.982 -0.282 -13.309 1.00 91.56 368 ASN A N 1
ATOM 2905 C CA . ASN A 1 368 ? -23.098 0.313 -14.040 1.00 91.56 368 ASN A CA 1
ATOM 2906 C C . ASN A 1 368 ? -23.756 -0.672 -15.028 1.00 91.56 368 ASN A C 1
ATOM 2908 O O . ASN A 1 368 ? -24.955 -0.564 -15.290 1.00 91.56 368 ASN A O 1
ATOM 2912 N N . GLU A 1 369 ? -23.029 -1.686 -15.503 1.00 90.81 369 GLU A N 1
ATOM 2913 C CA . GLU A 1 369 ? -23.570 -2.774 -16.332 1.00 90.81 369 GLU A CA 1
ATOM 2914 C C . GLU A 1 369 ? -24.417 -3.793 -15.547 1.00 90.81 369 GLU A C 1
ATOM 2916 O O . GLU A 1 369 ? -25.187 -4.563 -16.137 1.00 90.81 369 GLU A O 1
ATOM 2921 N N . GLN A 1 370 ? -24.317 -3.811 -14.213 1.00 89.69 370 GLN A N 1
ATOM 2922 C CA . GLN A 1 370 ? -25.042 -4.783 -13.400 1.00 89.69 370 GLN A CA 1
ATOM 2923 C C . GLN A 1 370 ? -26.555 -4.553 -13.449 1.00 89.69 370 GLN A C 1
ATOM 2925 O O . GLN A 1 370 ? -27.063 -3.467 -13.182 1.00 89.69 370 GLN A O 1
ATOM 2930 N N . ARG A 1 371 ? -27.299 -5.635 -13.708 1.00 90.19 371 ARG A N 1
ATOM 2931 C CA . ARG A 1 371 ? -28.777 -5.663 -13.688 1.00 90.19 371 ARG A CA 1
ATOM 2932 C C . ARG A 1 371 ? -29.362 -6.263 -12.410 1.00 90.19 371 ARG A C 1
ATOM 2934 O O . ARG A 1 371 ? -30.537 -6.626 -12.366 1.00 90.19 371 ARG A O 1
ATOM 2941 N N . ARG A 1 372 ? -28.522 -6.460 -11.396 1.00 90.56 372 ARG A N 1
ATOM 2942 C CA . ARG A 1 372 ? -28.908 -6.970 -10.079 1.00 90.56 372 ARG A CA 1
ATOM 2943 C C . ARG A 1 372 ? -28.607 -5.897 -9.042 1.00 90.56 372 ARG A C 1
ATOM 2945 O O . ARG A 1 372 ? -27.552 -5.282 -9.158 1.00 90.56 372 ARG A O 1
ATOM 2952 N N . PRO A 1 373 ? -29.480 -5.703 -8.040 1.00 93.38 373 PRO A N 1
ATOM 2953 C CA . PRO A 1 373 ? -29.213 -4.785 -6.944 1.00 93.38 373 PRO A CA 1
ATOM 2954 C C . PRO A 1 373 ? -27.855 -5.042 -6.287 1.00 93.38 373 PRO A C 1
ATOM 2956 O O . PRO A 1 373 ? -27.513 -6.193 -5.982 1.00 93.38 373 PRO A O 1
ATOM 2959 N N . TRP A 1 374 ? -27.092 -3.978 -6.066 1.00 94.38 374 TRP A N 1
ATOM 2960 C CA . TRP A 1 374 ? -25.780 -4.062 -5.449 1.00 94.38 374 TRP A CA 1
ATOM 2961 C C . TRP A 1 374 ? -25.476 -2.886 -4.523 1.00 94.38 374 TRP A C 1
ATOM 2963 O O . TRP A 1 374 ? -25.971 -1.773 -4.689 1.00 94.38 374 TRP A O 1
ATOM 2973 N N . LEU A 1 375 ? -24.612 -3.152 -3.547 1.00 95.56 375 LEU A N 1
ATOM 2974 C CA . LEU A 1 375 ? -24.182 -2.228 -2.514 1.00 95.56 375 LEU A CA 1
ATOM 2975 C C . LEU A 1 375 ? -22.653 -2.225 -2.407 1.00 95.56 375 LEU A C 1
ATOM 2977 O O . LEU A 1 375 ? -22.035 -3.248 -2.099 1.00 95.56 375 LEU A O 1
ATOM 2981 N N . LEU A 1 376 ? -22.052 -1.056 -2.609 1.00 96.69 376 LEU A N 1
ATOM 2982 C CA . LEU A 1 376 ? -20.624 -0.814 -2.415 1.00 96.69 376 LEU A CA 1
ATOM 2983 C C . LEU A 1 376 ? -20.409 0.032 -1.155 1.00 96.69 376 LEU A C 1
ATOM 2985 O O . LEU A 1 376 ? -21.005 1.098 -1.015 1.00 96.69 376 LEU A O 1
ATOM 2989 N N . ILE A 1 377 ? -19.573 -0.433 -0.227 1.00 97.31 377 ILE A N 1
ATOM 2990 C CA . ILE A 1 377 ? -19.333 0.251 1.051 1.00 97.31 377 ILE A CA 1
ATOM 2991 C C . ILE A 1 377 ? -17.873 0.676 1.152 1.00 97.31 377 ILE A C 1
ATOM 2993 O O . ILE A 1 377 ? -17.000 -0.186 1.145 1.00 97.31 377 ILE A O 1
ATOM 2997 N N . PHE A 1 378 ? -17.611 1.972 1.311 1.00 95.12 378 PHE A N 1
ATOM 2998 C CA . PHE A 1 378 ? -16.294 2.511 1.658 1.00 95.12 378 PHE A CA 1
ATOM 2999 C C . PHE A 1 378 ? -16.225 2.785 3.163 1.00 95.12 378 PHE A C 1
ATOM 3001 O O . PHE A 1 378 ? -16.857 3.713 3.672 1.00 95.12 378 PHE A O 1
ATOM 3008 N N . ASP A 1 379 ? -15.464 1.965 3.880 1.00 92.00 379 ASP A N 1
ATOM 3009 C CA . ASP A 1 379 ? -15.307 2.047 5.331 1.00 92.00 379 ASP A CA 1
ATOM 3010 C C . ASP A 1 379 ? -14.040 2.833 5.700 1.00 92.00 379 ASP A C 1
ATOM 3012 O O . ASP A 1 379 ? -12.984 2.644 5.094 1.00 92.00 379 ASP A O 1
ATOM 3016 N N . ASN A 1 380 ? -14.149 3.694 6.714 1.00 85.88 380 ASN A N 1
ATOM 3017 C CA . ASN A 1 380 ? -13.070 4.545 7.233 1.00 85.88 380 ASN A CA 1
ATOM 3018 C C . ASN A 1 380 ? -12.495 5.589 6.237 1.00 85.88 380 ASN A C 1
ATOM 3020 O O . ASN A 1 380 ? -11.289 5.838 6.185 1.00 85.88 380 ASN A O 1
ATOM 3024 N N . ALA A 1 381 ? -13.349 6.234 5.434 1.00 87.81 381 ALA A N 1
ATOM 3025 C CA . ALA A 1 381 ? -12.973 7.280 4.473 1.00 87.81 381 ALA A CA 1
ATOM 3026 C C . ALA A 1 381 ? -12.788 8.659 5.134 1.00 87.81 381 ALA A C 1
ATOM 3028 O O . ALA A 1 381 ? -13.385 9.651 4.719 1.00 87.81 381 ALA A O 1
ATOM 3029 N N . ASP A 1 382 ? -11.958 8.725 6.175 1.00 83.62 382 ASP A N 1
ATOM 3030 C CA . ASP A 1 382 ? -11.696 9.947 6.957 1.00 83.62 382 ASP A CA 1
ATOM 3031 C C . ASP A 1 382 ? -10.852 10.990 6.201 1.00 83.62 382 ASP A C 1
ATOM 3033 O O . ASP A 1 382 ? -10.835 12.156 6.584 1.00 83.62 382 ASP A O 1
ATOM 3037 N N . LYS A 1 383 ? -10.188 10.569 5.115 1.00 79.12 383 LYS A N 1
ATOM 3038 C CA . LYS A 1 383 ? -9.464 11.404 4.142 1.00 79.12 383 LYS A CA 1
ATOM 3039 C C . LYS A 1 383 ? -10.133 11.279 2.774 1.00 79.12 383 LYS A C 1
ATOM 3041 O O . LYS A 1 383 ? -9.711 10.433 1.971 1.00 79.12 383 LYS A O 1
ATOM 3046 N N . PRO A 1 384 ? -11.233 12.012 2.544 1.00 83.25 384 PRO A N 1
ATOM 3047 C CA . PRO A 1 384 ? -12.069 11.829 1.371 1.00 83.25 384 PRO A CA 1
ATOM 3048 C C . PRO A 1 384 ? -11.276 11.997 0.063 1.00 83.25 384 PRO A C 1
ATOM 3050 O O . PRO A 1 384 ? -11.555 11.298 -0.906 1.00 83.25 384 PRO A O 1
ATOM 3053 N N . GLU A 1 385 ? -10.246 12.847 0.032 1.00 78.38 385 GLU A N 1
ATOM 3054 C CA . GLU A 1 385 ? -9.401 13.127 -1.136 1.00 78.38 385 GLU A CA 1
ATOM 3055 C C . GLU A 1 385 ? -8.787 11.868 -1.772 1.00 78.38 385 GLU A C 1
ATOM 3057 O O . GLU A 1 385 ? -8.526 11.837 -2.970 1.00 78.38 385 GLU A O 1
ATOM 3062 N N . ARG A 1 386 ? -8.635 10.779 -1.006 1.00 74.19 386 ARG A N 1
ATOM 3063 C CA . ARG A 1 386 ? -8.161 9.479 -1.515 1.00 74.19 386 ARG A CA 1
ATOM 3064 C C . ARG A 1 386 ? -9.161 8.776 -2.440 1.00 74.19 386 ARG A C 1
ATOM 3066 O O . ARG A 1 386 ? -8.782 7.833 -3.133 1.00 74.19 386 ARG A O 1
ATOM 3073 N N . LEU A 1 387 ? -10.430 9.179 -2.405 1.00 82.19 387 LEU A N 1
ATOM 3074 C CA . LEU A 1 387 ? -11.483 8.692 -3.294 1.00 82.19 387 LEU A CA 1
ATOM 3075 C C . LEU A 1 387 ? -11.582 9.508 -4.590 1.00 82.19 387 LEU A C 1
ATOM 3077 O O . LEU A 1 387 ? -12.225 9.038 -5.529 1.00 82.19 387 LEU A O 1
ATOM 3081 N N . ALA A 1 388 ? -10.956 10.685 -4.658 1.00 74.56 388 ALA A N 1
ATOM 3082 C CA . ALA A 1 388 ? -10.895 11.490 -5.873 1.00 74.56 388 ALA A CA 1
ATOM 3083 C C . ALA A 1 388 ? -9.826 10.969 -6.843 1.00 74.56 388 ALA A C 1
ATOM 3085 O O . ALA A 1 388 ? -8.905 10.237 -6.471 1.00 74.56 388 ALA A O 1
ATOM 3086 N N . ALA A 1 389 ? -9.940 11.366 -8.108 1.00 64.12 389 ALA A N 1
ATOM 3087 C CA . ALA A 1 389 ? -8.841 11.236 -9.055 1.00 64.12 389 ALA A CA 1
ATOM 3088 C C . ALA A 1 389 ? -7.684 12.205 -8.707 1.00 64.12 389 ALA A C 1
ATOM 3090 O O . ALA A 1 389 ? -7.923 13.252 -8.099 1.00 64.12 389 ALA A O 1
ATOM 3091 N N . PRO A 1 390 ? -6.428 11.898 -9.092 1.00 48.78 390 PRO A N 1
ATOM 3092 C CA . PRO A 1 390 ? -5.286 12.774 -8.827 1.00 48.78 390 PRO A CA 1
ATOM 3093 C C . PRO A 1 390 ? -5.516 14.211 -9.323 1.00 48.78 390 PRO A C 1
ATOM 3095 O O . PRO A 1 390 ? -5.852 14.422 -10.486 1.00 48.78 390 PRO A O 1
ATOM 3098 N N . GLY A 1 391 ? -5.333 15.193 -8.435 1.00 51.53 391 GLY A N 1
ATOM 3099 C CA . GLY A 1 391 ? -5.504 16.620 -8.742 1.00 51.53 391 GLY A CA 1
ATOM 3100 C C . GLY A 1 391 ? -6.956 17.105 -8.856 1.00 51.53 391 GLY A C 1
ATOM 3101 O O . GLY A 1 391 ? -7.161 18.264 -9.203 1.00 51.53 391 GLY A O 1
ATOM 3102 N N . GLN A 1 392 ? -7.944 16.251 -8.569 1.00 63.59 392 GLN A N 1
ATOM 3103 C CA . GLN A 1 392 ? -9.376 16.565 -8.656 1.00 63.59 392 GLN A CA 1
ATOM 3104 C C . GLN A 1 392 ? -10.031 16.617 -7.272 1.00 63.59 392 GLN A C 1
ATOM 3106 O O . GLN A 1 392 ? -9.485 16.113 -6.285 1.00 63.59 392 GLN A O 1
ATOM 3111 N N . HIS A 1 393 ? -11.226 17.201 -7.203 1.00 69.88 393 HIS A N 1
ATOM 3112 C CA . HIS A 1 393 ? -12.068 17.155 -6.019 1.00 69.88 393 HIS A CA 1
ATOM 3113 C C . HIS A 1 393 ? -13.035 15.964 -6.109 1.00 69.88 393 HIS A C 1
ATOM 3115 O O . HIS A 1 393 ? -13.475 15.556 -7.179 1.00 69.88 393 HIS A O 1
ATOM 3121 N N . ILE A 1 394 ? -13.424 15.394 -4.971 1.00 75.38 394 ILE A N 1
ATOM 3122 C CA . ILE A 1 394 ? -14.383 14.269 -4.934 1.00 75.38 394 ILE A CA 1
ATOM 3123 C C . ILE A 1 394 ? -15.731 14.684 -5.512 1.00 75.38 394 ILE A C 1
ATOM 3125 O O . ILE A 1 394 ? -16.405 13.894 -6.169 1.00 75.38 394 ILE A O 1
ATOM 3129 N N . GLY A 1 395 ? -16.099 15.944 -5.263 1.00 65.31 395 GLY A N 1
ATOM 3130 C CA . GLY A 1 395 ? -17.304 16.592 -5.769 1.00 65.31 395 GLY A CA 1
ATOM 3131 C C . GLY A 1 395 ? -17.469 16.513 -7.288 1.00 65.31 395 GLY A C 1
ATOM 3132 O O . GLY A 1 395 ? -18.597 16.574 -7.770 1.00 65.31 395 GLY A O 1
ATOM 3133 N N . ASP A 1 396 ? -16.375 16.306 -8.025 1.00 66.00 396 ASP A N 1
ATOM 3134 C CA . ASP A 1 396 ? -16.376 16.224 -9.485 1.00 66.00 396 ASP A CA 1
ATOM 3135 C C . ASP A 1 396 ? -16.947 14.888 -9.997 1.00 66.00 396 ASP A C 1
ATOM 3137 O O . ASP A 1 396 ? -17.226 14.744 -11.185 1.00 66.00 396 ASP A O 1
ATOM 3141 N N . GLY A 1 397 ? -17.149 13.899 -9.113 1.00 64.56 397 GLY A N 1
ATOM 3142 C CA . GLY A 1 397 ? -17.663 12.577 -9.485 1.00 64.56 397 GLY A CA 1
ATOM 3143 C C . GLY A 1 397 ? -16.671 11.757 -10.315 1.00 64.56 397 GLY A C 1
ATOM 3144 O O . GLY A 1 397 ? -17.066 10.826 -11.017 1.00 64.56 397 GLY A O 1
ATOM 3145 N N . VAL A 1 398 ? -15.382 12.104 -10.241 1.00 64.31 398 VAL A N 1
ATOM 3146 C CA . VAL A 1 398 ? -14.283 11.437 -10.942 1.00 64.31 398 VAL A CA 1
ATOM 3147 C C . VAL A 1 398 ? -13.374 10.760 -9.917 1.00 64.31 398 VAL A C 1
ATOM 3149 O O . VAL A 1 398 ? -12.948 11.366 -8.936 1.00 64.31 398 VAL A O 1
ATOM 3152 N N . GLY A 1 399 ? -13.057 9.487 -10.153 1.00 76.12 399 GLY A N 1
ATOM 3153 C CA . GLY A 1 399 ? -12.279 8.661 -9.226 1.00 76.12 399 GLY A CA 1
ATOM 3154 C C . GLY A 1 399 ? -13.093 7.509 -8.646 1.00 76.12 399 GLY A C 1
ATOM 3155 O O . GLY A 1 399 ? -14.009 7.001 -9.297 1.00 76.12 399 GLY A O 1
ATOM 3156 N N . TRP A 1 400 ? -12.716 7.058 -7.450 1.00 85.44 400 TRP A N 1
ATOM 3157 C CA . TRP A 1 400 ? -13.253 5.858 -6.806 1.00 85.44 400 TRP A CA 1
ATOM 3158 C C . TRP A 1 400 ? -14.666 6.027 -6.259 1.00 85.44 400 TRP A C 1
ATOM 3160 O O . TRP A 1 400 ? -15.418 5.053 -6.258 1.00 85.44 400 TRP A O 1
ATOM 3170 N N . LEU A 1 401 ? -15.040 7.233 -5.829 1.00 90.44 401 LEU A N 1
ATOM 3171 C CA . LEU A 1 401 ? -16.411 7.543 -5.429 1.00 90.44 401 LEU A CA 1
ATOM 3172 C C . LEU A 1 401 ? -17.160 8.196 -6.593 1.00 90.44 401 LEU A C 1
ATOM 3174 O O . LEU A 1 401 ? -16.778 9.272 -7.045 1.00 90.44 401 LEU A O 1
ATOM 3178 N N . ARG A 1 402 ? -18.242 7.559 -7.048 1.00 88.06 402 ARG A N 1
ATOM 3179 C CA . ARG A 1 402 ? -19.153 8.087 -8.070 1.00 88.06 402 ARG A CA 1
ATOM 3180 C C . ARG A 1 402 ? -20.601 7.788 -7.711 1.00 88.06 402 ARG A C 1
ATOM 3182 O O . ARG A 1 402 ? -20.888 7.028 -6.784 1.00 88.06 402 ARG A O 1
ATOM 3189 N N . GLU A 1 403 ? -21.506 8.407 -8.452 1.00 87.75 403 GLU A N 1
ATOM 3190 C CA . GLU A 1 403 ? -22.924 8.084 -8.404 1.00 87.75 403 GLU A CA 1
ATOM 3191 C C . GLU A 1 403 ? -23.231 6.932 -9.380 1.00 87.75 403 GLU A C 1
ATOM 3193 O O . GLU A 1 403 ? -22.819 7.003 -10.538 1.00 87.75 403 GLU A O 1
ATOM 3198 N N . PRO A 1 404 ? -23.929 5.870 -8.937 1.00 89.94 404 PRO A N 1
ATOM 3199 C CA . PRO A 1 404 ? -24.445 4.835 -9.827 1.00 89.94 404 PRO A CA 1
ATOM 3200 C C . PRO A 1 404 ? -25.320 5.424 -10.937 1.00 89.94 404 PRO A C 1
ATOM 3202 O O . PRO A 1 404 ? -26.254 6.174 -10.665 1.00 89.94 404 PRO A O 1
ATOM 3205 N N . GLU A 1 405 ? -25.060 5.039 -12.186 1.00 86.50 405 GLU A N 1
ATOM 3206 C CA . GLU A 1 405 ? -25.850 5.504 -13.341 1.00 86.50 405 GLU A CA 1
ATOM 3207 C C . GLU A 1 405 ? -27.172 4.741 -13.508 1.00 86.50 405 GLU A C 1
ATOM 3209 O O . GLU A 1 405 ? -28.019 5.109 -14.322 1.00 86.50 405 GLU A O 1
ATOM 3214 N N . ASN A 1 406 ? -27.346 3.658 -12.749 1.00 83.38 406 ASN A N 1
ATOM 3215 C CA . ASN A 1 406 ? -28.512 2.791 -12.798 1.00 83.38 406 ASN A CA 1
ATOM 3216 C C . ASN A 1 406 ? -29.270 2.771 -11.461 1.00 83.38 406 ASN A C 1
ATOM 3218 O O . ASN A 1 406 ? -28.760 3.159 -10.410 1.00 83.38 406 ASN A O 1
ATOM 3222 N N . ASP A 1 407 ? -30.497 2.250 -11.499 1.00 85.75 407 ASP A N 1
ATOM 3223 C CA . ASP A 1 407 ? -31.352 2.112 -10.314 1.00 85.75 407 ASP A CA 1
ATOM 3224 C C . ASP A 1 407 ? -31.007 0.900 -9.430 1.00 85.75 407 ASP A C 1
ATOM 3226 O O . ASP A 1 407 ? -31.660 0.670 -8.413 1.00 85.75 407 ASP A O 1
ATOM 3230 N N . TYR A 1 408 ? -29.999 0.108 -9.809 1.00 89.12 408 TYR A N 1
ATOM 3231 C CA . TYR A 1 408 ? -29.594 -1.099 -9.086 1.00 89.12 408 TYR A CA 1
ATOM 3232 C C . TYR A 1 408 ? -28.498 -0.832 -8.051 1.00 89.12 408 TYR A C 1
ATOM 3234 O O . TYR A 1 408 ? -28.389 -1.581 -7.080 1.00 89.12 408 TYR A O 1
ATOM 3242 N N . GLY A 1 409 ? -27.679 0.196 -8.263 1.00 91.75 409 GLY A N 1
ATOM 3243 C CA . GLY A 1 409 ? -26.507 0.469 -7.447 1.00 91.75 409 GLY A CA 1
ATOM 3244 C C . GLY A 1 409 ? -26.759 1.392 -6.269 1.00 91.75 409 GLY A C 1
ATOM 3245 O O . GLY A 1 409 ? -27.492 2.371 -6.363 1.00 91.75 409 GLY A O 1
ATOM 3246 N N . ARG A 1 410 ? -26.081 1.126 -5.155 1.00 94.31 410 ARG A N 1
ATOM 3247 C CA . ARG A 1 410 ? -26.044 2.016 -3.992 1.00 94.31 410 ARG A CA 1
ATOM 3248 C C . ARG A 1 410 ? -24.646 2.042 -3.394 1.00 94.31 410 ARG A C 1
ATOM 3250 O O . ARG A 1 410 ? -23.974 1.015 -3.307 1.00 94.31 410 ARG A O 1
ATOM 3257 N N . VAL A 1 411 ? -24.222 3.216 -2.943 1.00 95.44 411 VAL A N 1
ATOM 3258 C CA . VAL A 1 411 ? -22.940 3.427 -2.270 1.00 95.44 411 VAL A CA 1
ATOM 3259 C C . VAL A 1 411 ? -23.173 3.928 -0.856 1.00 95.44 411 VAL A C 1
ATOM 3261 O O . VAL A 1 411 ? -23.953 4.855 -0.636 1.00 95.44 411 VAL A O 1
ATOM 3264 N N . VAL A 1 412 ? -22.463 3.343 0.105 1.00 96.88 412 VAL A N 1
ATOM 3265 C CA . VAL A 1 412 ? -22.401 3.835 1.483 1.00 96.88 412 VAL A CA 1
ATOM 3266 C C . VAL A 1 412 ? -20.958 4.169 1.828 1.00 96.88 412 VAL A C 1
ATOM 3268 O O . VAL A 1 412 ? -20.060 3.360 1.625 1.00 96.88 412 VAL A O 1
ATOM 3271 N N . VAL A 1 413 ? -20.727 5.352 2.382 1.00 96.81 413 VAL A N 1
ATOM 3272 C CA . VAL A 1 413 ? -19.412 5.788 2.857 1.00 96.81 413 VAL A CA 1
ATOM 3273 C C . VAL A 1 413 ? -19.493 6.016 4.357 1.00 96.81 413 VAL A C 1
ATOM 3275 O O . VAL A 1 413 ? -20.447 6.624 4.826 1.00 96.81 413 VAL A O 1
ATOM 3278 N N . THR A 1 414 ? -18.509 5.569 5.133 1.00 95.00 414 THR A N 1
ATOM 3279 C CA . THR A 1 414 ? -18.365 5.989 6.536 1.00 95.00 414 THR A CA 1
ATOM 3280 C C . THR A 1 414 ? -17.173 6.925 6.671 1.00 95.00 414 THR A C 1
ATOM 3282 O O . THR A 1 414 ? -16.082 6.571 6.225 1.00 95.00 414 THR A O 1
ATOM 3285 N N . SER A 1 415 ? -17.354 8.080 7.310 1.00 92.94 415 SER A N 1
ATOM 3286 C CA . SER A 1 415 ? -16.285 9.072 7.480 1.00 92.94 415 SER A CA 1
ATOM 3287 C C . SER A 1 415 ? -16.481 9.915 8.743 1.00 92.94 415 SER A C 1
ATOM 3289 O O . SER A 1 415 ? -17.593 10.024 9.262 1.00 92.94 415 SER A O 1
ATOM 3291 N N . ARG A 1 416 ? -15.411 10.514 9.266 1.00 89.81 416 ARG A N 1
ATOM 3292 C CA . ARG A 1 416 ? -15.477 11.638 10.216 1.00 89.81 416 ARG A CA 1
ATOM 3293 C C . ARG A 1 416 ? -15.814 12.966 9.533 1.00 89.81 416 ARG A C 1
ATOM 3295 O O . ARG A 1 416 ? -16.280 13.875 10.209 1.00 89.81 416 ARG A O 1
ATOM 3302 N N . GLN A 1 417 ? -15.617 13.083 8.217 1.00 89.25 417 GLN A N 1
ATOM 3303 C CA . GLN A 1 417 ? -15.918 14.305 7.478 1.00 89.25 417 GLN A CA 1
ATOM 3304 C C . GLN A 1 417 ? -17.436 14.471 7.309 1.00 89.25 417 GLN A C 1
ATOM 3306 O O . GLN A 1 417 ? -18.110 13.627 6.716 1.00 89.25 417 GLN A O 1
ATOM 3311 N N . GLY A 1 418 ? -17.988 15.542 7.878 1.00 88.00 418 GLY A N 1
ATOM 3312 C CA . GLY A 1 418 ? -19.427 15.842 7.898 1.00 88.00 418 GLY A CA 1
ATOM 3313 C C . GLY A 1 418 ? -19.824 17.105 7.146 1.00 88.00 418 GLY A C 1
ATOM 3314 O O . GLY A 1 418 ? -21.002 17.476 7.169 1.00 88.00 418 GLY A O 1
ATOM 3315 N N . ASP A 1 419 ? -18.855 17.769 6.518 1.00 87.94 419 ASP A N 1
ATOM 3316 C CA . ASP A 1 419 ? -19.096 18.866 5.594 1.00 87.94 419 ASP A CA 1
ATOM 3317 C C . ASP A 1 419 ? -19.629 18.318 4.264 1.00 87.94 419 ASP A C 1
ATOM 3319 O O . ASP A 1 419 ? -18.960 17.544 3.578 1.00 87.94 419 ASP A O 1
ATOM 3323 N N . GLU A 1 420 ? -20.854 18.709 3.916 1.00 89.69 420 GLU A N 1
ATOM 3324 C CA . GLU A 1 420 ? -21.525 18.312 2.675 1.00 89.69 420 GLU A CA 1
ATOM 3325 C C . GLU A 1 420 ? -20.786 18.822 1.433 1.00 89.69 420 GLU A C 1
ATOM 3327 O O . GLU A 1 420 ? -20.826 18.163 0.398 1.00 89.69 420 GLU A O 1
ATOM 3332 N N . SER A 1 421 ? -20.055 19.939 1.538 1.00 85.88 421 SER A N 1
ATOM 3333 C CA . SER A 1 421 ? -19.324 20.530 0.409 1.00 85.88 421 SER A CA 1
ATOM 3334 C C . SER A 1 421 ? -18.128 19.696 -0.062 1.00 85.88 421 SER A C 1
ATOM 3336 O O . SER A 1 421 ? -17.677 19.861 -1.195 1.00 85.88 421 SER A O 1
ATOM 3338 N N . VAL A 1 422 ? -17.633 18.781 0.779 1.00 86.50 422 VAL A N 1
ATOM 3339 C CA . VAL A 1 422 ? -16.517 17.881 0.447 1.00 86.50 422 VAL A CA 1
ATOM 3340 C C . VAL A 1 422 ? -16.971 16.725 -0.451 1.00 86.50 422 VAL A C 1
ATOM 3342 O O . VAL A 1 422 ? -16.182 16.200 -1.237 1.00 86.50 422 VAL A O 1
ATOM 3345 N N . TRP A 1 423 ? -18.233 16.312 -0.341 1.00 89.38 423 TRP A N 1
ATOM 3346 C CA . TRP A 1 423 ? -18.760 15.124 -1.010 1.00 89.38 423 TRP A CA 1
ATOM 3347 C C . TRP A 1 423 ? -19.384 15.448 -2.373 1.00 89.38 423 TRP A C 1
ATOM 3349 O O . TRP A 1 423 ? -19.441 16.598 -2.805 1.00 89.38 423 TRP A O 1
ATOM 3359 N N . THR A 1 424 ? -19.836 14.417 -3.093 1.00 83.44 424 THR A N 1
ATOM 3360 C CA . THR A 1 424 ? -20.510 14.617 -4.382 1.00 83.44 424 THR A CA 1
ATOM 3361 C C . THR A 1 424 ? -21.831 15.379 -4.193 1.00 83.44 424 THR A C 1
ATOM 3363 O O . THR A 1 424 ? -22.533 15.117 -3.213 1.00 83.44 424 THR A O 1
ATOM 3366 N N . PRO A 1 425 ? -22.226 16.279 -5.119 1.00 81.62 425 PRO A N 1
ATOM 3367 C CA . PRO A 1 425 ? -23.445 17.090 -4.981 1.00 81.62 425 PRO A CA 1
ATOM 3368 C C . PRO A 1 425 ? -24.739 16.288 -4.779 1.00 81.62 425 PRO A C 1
ATOM 3370 O O . PRO A 1 425 ? -25.681 16.785 -4.172 1.00 81.62 425 PRO A O 1
ATOM 3373 N N . ASN A 1 426 ? -24.774 15.048 -5.276 1.00 83.31 426 ASN A N 1
ATOM 3374 C CA . ASN A 1 426 ? -25.917 14.136 -5.172 1.00 83.31 426 ASN A CA 1
ATOM 3375 C C . ASN A 1 426 ? -25.778 13.128 -4.017 1.00 83.31 426 ASN A C 1
ATOM 3377 O O . ASN A 1 426 ? -26.572 12.194 -3.896 1.00 83.31 426 ASN A O 1
ATOM 3381 N N . SER A 1 427 ? -24.758 13.282 -3.168 1.00 90.56 427 SER A N 1
ATOM 3382 C CA . SER A 1 427 ? -24.646 12.500 -1.941 1.00 90.56 427 SER A CA 1
ATOM 3383 C C . SER A 1 427 ? -25.497 13.096 -0.828 1.00 90.56 427 SER A C 1
ATOM 3385 O O . SER A 1 427 ? -25.667 14.309 -0.720 1.00 90.56 427 SER A O 1
ATOM 3387 N N . ARG A 1 428 ? -26.008 12.230 0.045 1.00 93.56 428 ARG A N 1
ATOM 3388 C CA . ARG A 1 428 ? -26.690 12.649 1.269 1.00 93.56 428 ARG A CA 1
ATOM 3389 C C . ARG A 1 428 ? -25.830 12.318 2.471 1.00 93.56 428 ARG A C 1
ATOM 3391 O O . ARG A 1 428 ? -25.565 11.143 2.743 1.00 93.56 428 ARG A O 1
ATOM 3398 N N . VAL A 1 429 ? -25.427 13.348 3.209 1.00 94.31 429 VAL A N 1
ATOM 3399 C CA . VAL A 1 429 ? -24.685 13.184 4.459 1.00 94.31 429 VAL A CA 1
ATOM 3400 C C . VAL A 1 429 ? -25.665 12.964 5.611 1.00 94.31 429 VAL A C 1
ATOM 3402 O O . VAL A 1 429 ? -26.464 13.823 5.971 1.00 94.31 429 VAL A O 1
ATOM 3405 N N . HIS A 1 430 ? -25.593 11.785 6.217 1.00 94.81 430 HIS A N 1
ATOM 3406 C CA . HIS A 1 430 ? -26.335 11.395 7.408 1.00 94.81 430 HIS A CA 1
ATOM 3407 C C . HIS A 1 430 ? -25.443 11.617 8.622 1.00 94.81 430 HIS A C 1
ATOM 3409 O O . HIS A 1 430 ? -24.562 10.804 8.917 1.00 94.81 430 HIS A O 1
ATOM 3415 N N . ARG A 1 431 ? -25.661 12.724 9.334 1.00 94.06 431 ARG A N 1
ATOM 3416 C CA . ARG A 1 431 ? -24.985 12.983 10.610 1.00 94.06 431 ARG A CA 1
ATOM 3417 C C . ARG A 1 431 ? -25.547 12.046 11.670 1.00 94.06 431 ARG A C 1
ATOM 3419 O O . ARG A 1 431 ? -26.708 12.151 12.052 1.00 94.06 431 ARG A O 1
ATOM 3426 N N . ILE A 1 432 ? -24.725 11.109 12.120 1.00 94.12 432 ILE A N 1
ATOM 3427 C CA . ILE A 1 432 ? -25.106 10.064 13.059 1.00 94.12 432 ILE A CA 1
ATOM 3428 C C . ILE A 1 432 ? -24.969 10.614 14.485 1.00 94.12 432 ILE A C 1
ATOM 3430 O O . ILE A 1 432 ? -23.843 10.831 14.934 1.00 94.12 432 ILE A O 1
ATOM 3434 N N . PRO A 1 433 ? -26.078 10.816 15.223 1.00 91.50 433 PRO A N 1
ATOM 3435 C CA . PRO A 1 433 ? -26.017 11.321 16.591 1.00 91.50 433 PRO A CA 1
ATOM 3436 C C . PRO A 1 433 ? -25.582 10.218 17.558 1.00 91.50 433 PRO A C 1
ATOM 3438 O O . PRO A 1 433 ? -25.606 9.032 17.217 1.00 91.50 433 PRO A O 1
ATOM 3441 N N . THR A 1 434 ? -25.259 10.566 18.799 1.00 91.38 434 THR A N 1
ATOM 3442 C CA . THR A 1 434 ? -25.194 9.583 19.892 1.00 91.38 434 THR A CA 1
ATOM 3443 C C . THR A 1 434 ? -26.574 8.955 20.150 1.00 91.38 434 THR A C 1
ATOM 3445 O O . THR A 1 434 ? -27.593 9.390 19.611 1.00 91.38 434 THR A O 1
ATOM 3448 N N . LEU A 1 435 ? -26.618 7.850 20.897 1.00 93.06 435 LEU A N 1
ATOM 3449 C CA . LEU A 1 435 ? -27.870 7.160 21.201 1.00 93.06 435 LEU A CA 1
ATOM 3450 C C . LEU A 1 435 ? -28.647 7.880 22.298 1.00 93.06 435 LEU A C 1
ATOM 3452 O O . LEU A 1 435 ? -28.095 8.246 23.334 1.00 93.06 435 LEU A O 1
ATOM 3456 N N . GLU A 1 436 ? -29.962 7.953 22.119 1.00 92.94 436 GLU A N 1
ATOM 3457 C CA . GLU A 1 436 ? -30.867 8.316 23.201 1.00 92.94 436 GLU A CA 1
ATOM 3458 C C . GLU A 1 436 ? -30.757 7.333 24.374 1.00 92.94 436 GLU A C 1
ATOM 3460 O O . GLU A 1 436 ? -30.482 6.140 24.202 1.00 92.94 436 GLU A O 1
ATOM 3465 N N . SER A 1 437 ? -31.040 7.824 25.580 1.00 90.50 437 SER A N 1
ATOM 3466 C CA . SER A 1 437 ? -30.806 7.096 26.833 1.00 90.50 437 SER A CA 1
ATOM 3467 C C . SER A 1 437 ? -31.488 5.721 26.902 1.00 90.50 437 SER A C 1
ATOM 3469 O O . SER A 1 437 ? -30.918 4.778 27.447 1.00 90.50 437 SER A O 1
ATOM 3471 N N . PHE A 1 438 ? -32.679 5.553 26.315 1.00 92.12 438 PHE A N 1
ATOM 3472 C CA . PHE A 1 438 ? -33.355 4.250 26.251 1.00 92.12 438 PHE A CA 1
ATOM 3473 C C . PHE A 1 438 ? -32.704 3.283 25.257 1.00 92.12 438 PHE A C 1
ATOM 3475 O O . PHE A 1 438 ? -32.579 2.091 25.549 1.00 92.12 438 PHE A O 1
ATOM 3482 N N . ALA A 1 439 ? -32.261 3.777 24.100 1.00 93.31 439 ALA A N 1
ATOM 3483 C CA . ALA A 1 439 ? -31.546 2.961 23.128 1.00 93.31 439 ALA A CA 1
ATOM 3484 C C . ALA A 1 439 ? -30.174 2.538 23.670 1.00 93.31 439 ALA A C 1
ATOM 3486 O O . ALA A 1 439 ? -29.796 1.373 23.545 1.00 93.31 439 ALA A O 1
ATOM 3487 N N . GLY A 1 440 ? -29.457 3.445 24.337 1.00 93.69 440 GLY A N 1
ATOM 3488 C CA . GLY A 1 440 ? -28.187 3.114 24.977 1.00 93.69 440 GLY A CA 1
ATOM 3489 C C . GLY A 1 440 ? -28.341 2.178 26.184 1.00 93.69 440 GLY A C 1
ATOM 3490 O O . GLY A 1 440 ? -27.551 1.245 26.336 1.00 93.69 440 GLY A O 1
ATOM 3491 N N . ALA A 1 441 ? -29.421 2.306 26.965 1.00 94.38 441 ALA A N 1
ATOM 3492 C CA . ALA A 1 441 ? -29.783 1.323 27.992 1.00 94.38 441 ALA A CA 1
ATOM 3493 C C . ALA A 1 441 ? -29.995 -0.081 27.407 1.00 94.38 441 ALA A C 1
ATOM 3495 O O . ALA A 1 441 ? -29.601 -1.078 28.016 1.00 94.38 441 ALA A O 1
ATOM 3496 N N . ALA A 1 442 ? -30.607 -0.176 26.222 1.00 94.19 442 ALA A N 1
ATOM 3497 C CA . ALA A 1 442 ? -30.787 -1.451 25.536 1.00 94.19 442 ALA A CA 1
ATOM 3498 C C . ALA A 1 442 ? -29.440 -2.073 25.134 1.00 94.19 442 ALA A C 1
ATOM 3500 O O . ALA A 1 442 ? -29.252 -3.266 25.358 1.00 94.19 442 ALA A O 1
ATOM 3501 N N . VAL A 1 443 ? -28.480 -1.274 24.644 1.00 93.62 443 VAL A N 1
ATOM 3502 C CA . VAL A 1 443 ? -27.110 -1.744 24.342 1.00 93.62 443 VAL A CA 1
ATOM 3503 C C . VAL A 1 443 ? -26.438 -2.329 25.587 1.00 93.62 443 VAL A C 1
ATOM 3505 O O . VAL A 1 443 ? -25.925 -3.447 25.542 1.00 93.62 443 VAL A O 1
ATOM 3508 N N . LEU A 1 444 ? -26.481 -1.613 26.715 1.00 94.81 444 LEU A N 1
ATOM 3509 C CA . LEU A 1 444 ? -25.907 -2.080 27.983 1.00 94.81 444 LEU A CA 1
ATOM 3510 C C . LEU A 1 444 ? -26.518 -3.415 28.432 1.00 94.81 444 LEU A C 1
ATOM 3512 O O . LEU A 1 444 ? -25.799 -4.318 28.860 1.00 94.81 444 LEU A O 1
ATOM 3516 N N . ARG A 1 445 ? -27.841 -3.562 28.306 1.00 93.94 445 ARG A N 1
ATOM 3517 C CA . ARG A 1 445 ? -28.571 -4.773 28.712 1.00 93.94 445 ARG A CA 1
ATOM 3518 C C . ARG A 1 445 ? -28.413 -5.943 27.747 1.00 93.94 445 ARG A C 1
ATOM 3520 O O . ARG A 1 445 ? -28.495 -7.088 28.192 1.00 93.94 445 ARG A O 1
ATOM 3527 N N . ASP A 1 446 ? -28.194 -5.683 26.460 1.00 92.62 446 ASP A N 1
ATOM 3528 C CA . ASP A 1 446 ? -27.896 -6.728 25.478 1.00 92.62 446 ASP A CA 1
ATOM 3529 C C . ASP A 1 446 ? -26.577 -7.438 25.806 1.00 92.62 446 ASP A C 1
ATOM 3531 O O . ASP A 1 446 ? -26.478 -8.650 25.606 1.00 92.62 446 ASP A O 1
ATOM 3535 N N . ILE A 1 447 ? -25.607 -6.694 26.350 1.00 91.38 447 ILE A N 1
ATOM 3536 C CA . ILE A 1 447 ? -24.302 -7.210 26.779 1.00 91.38 447 ILE A CA 1
ATOM 3537 C C . ILE A 1 447 ? -24.381 -7.778 28.203 1.00 91.38 447 ILE A C 1
ATOM 3539 O O . ILE A 1 447 ? -23.980 -8.915 28.435 1.00 91.38 447 ILE A O 1
ATOM 3543 N N . PHE A 1 448 ? -24.945 -7.030 29.161 1.00 92.06 448 PHE A N 1
ATOM 3544 C CA . PHE A 1 448 ? -25.033 -7.443 30.564 1.00 92.06 448 PHE A CA 1
ATOM 3545 C C . PHE A 1 448 ? -26.468 -7.400 31.105 1.00 92.06 448 PHE A C 1
ATOM 3547 O O . PHE A 1 448 ? -26.951 -6.401 31.639 1.00 92.06 448 PHE A O 1
ATOM 3554 N N . ARG A 1 449 ? -27.162 -8.541 31.022 1.00 87.62 449 ARG A N 1
ATOM 3555 C CA . ARG A 1 449 ? -28.574 -8.660 31.432 1.00 87.62 449 ARG A CA 1
ATOM 3556 C C . ARG A 1 449 ? -28.807 -8.548 32.942 1.00 87.62 449 ARG A C 1
ATOM 3558 O O . ARG A 1 449 ? -29.888 -8.130 33.344 1.00 87.62 449 ARG A O 1
ATOM 3565 N N . ALA A 1 450 ? -27.822 -8.913 33.764 1.00 84.81 450 ALA A N 1
ATOM 3566 C CA . ALA A 1 450 ? -27.932 -8.937 35.227 1.00 84.81 450 ALA A CA 1
ATOM 3567 C C . ALA A 1 450 ? -27.632 -7.577 35.899 1.00 84.81 450 ALA A C 1
ATOM 3569 O O . ALA A 1 450 ? -27.524 -7.504 37.119 1.00 84.81 450 ALA A O 1
ATOM 3570 N N . GLY A 1 451 ? -27.502 -6.496 35.121 1.00 78.56 451 GLY A N 1
ATOM 3571 C CA . GLY A 1 451 ? -27.026 -5.196 35.602 1.00 78.56 451 GLY A CA 1
ATOM 3572 C C . GLY A 1 451 ? -27.998 -4.343 36.410 1.00 78.56 451 GLY A C 1
ATOM 3573 O O . GLY A 1 451 ? -27.618 -3.242 36.793 1.00 78.56 451 GLY A O 1
ATOM 3574 N N . GLY A 1 452 ? -29.209 -4.820 36.699 1.00 83.81 452 GLY A N 1
ATOM 3575 C CA . GLY A 1 452 ? -30.216 -4.075 37.461 1.00 83.81 452 GLY A CA 1
ATOM 3576 C C . GLY A 1 452 ? -31.425 -3.673 36.620 1.00 83.81 452 GLY A C 1
ATOM 3577 O O . GLY A 1 452 ? -31.776 -4.352 35.649 1.00 83.81 452 GLY A O 1
ATOM 3578 N N . SER A 1 453 ? -32.103 -2.597 37.024 1.00 88.56 453 SER A N 1
ATOM 3579 C CA . SER A 1 453 ? -33.335 -2.148 36.375 1.00 88.56 453 SER A CA 1
ATOM 3580 C C . SER A 1 453 ? -33.068 -1.446 35.037 1.00 88.56 453 SER A C 1
ATOM 3582 O O . SER A 1 453 ? -31.953 -1.030 34.719 1.00 88.56 453 SER A O 1
ATOM 3584 N N . VAL A 1 454 ? -34.123 -1.283 34.230 1.00 89.69 454 VAL A N 1
ATOM 3585 C CA . VAL A 1 454 ? -34.053 -0.502 32.979 1.00 89.69 454 VAL A CA 1
ATOM 3586 C C . VAL A 1 454 ? -33.732 0.966 33.258 1.00 89.69 454 VAL A C 1
ATOM 3588 O O . VAL A 1 454 ? -33.060 1.604 32.454 1.00 89.69 454 VAL A O 1
ATOM 3591 N N . LEU A 1 455 ? -34.193 1.487 34.398 1.00 89.75 455 LEU A N 1
ATOM 3592 C CA . LEU A 1 455 ? -33.928 2.859 34.814 1.00 89.75 455 LEU A CA 1
ATOM 3593 C C . LEU A 1 455 ? -32.445 3.054 35.146 1.00 89.75 455 LEU A C 1
ATOM 3595 O O . LEU A 1 455 ? -31.860 4.006 34.642 1.00 89.75 455 LEU A O 1
ATOM 3599 N N . ASP A 1 456 ? -31.817 2.112 35.856 1.00 91.19 456 ASP A N 1
ATOM 3600 C CA . ASP A 1 456 ? -30.378 2.180 36.165 1.00 91.19 456 ASP A CA 1
ATOM 3601 C C . ASP A 1 456 ? -29.526 2.161 34.886 1.00 91.19 456 ASP A C 1
ATOM 3603 O O . ASP A 1 456 ? -28.576 2.931 34.740 1.00 91.19 456 ASP A O 1
ATOM 3607 N N . ALA A 1 457 ? -29.891 1.307 33.922 1.00 92.69 457 ALA A N 1
ATOM 3608 C CA . ALA A 1 457 ? -29.233 1.250 32.616 1.00 92.69 457 ALA A CA 1
ATOM 3609 C C . ALA A 1 457 ? -29.394 2.563 31.831 1.00 92.69 457 ALA A C 1
ATOM 3611 O O . ALA A 1 457 ? -28.470 2.994 31.143 1.00 92.69 457 ALA A O 1
ATOM 3612 N N . ARG A 1 458 ? -30.564 3.204 31.934 1.00 94.50 458 ARG A N 1
ATOM 3613 C CA . ARG A 1 458 ? -30.854 4.491 31.291 1.00 94.50 458 ARG A CA 1
ATOM 3614 C C . ARG A 1 458 ? -30.041 5.622 31.904 1.00 94.50 458 ARG A C 1
ATOM 3616 O O . ARG A 1 458 ? -29.468 6.405 31.159 1.00 94.50 458 ARG A O 1
ATOM 3623 N N . GLU A 1 459 ? -29.964 5.690 33.229 1.00 92.62 459 GLU A N 1
ATOM 3624 C CA . GLU A 1 459 ? -29.130 6.678 33.922 1.00 92.62 459 GLU A CA 1
ATOM 3625 C C . GLU A 1 459 ? -27.659 6.535 33.534 1.00 92.62 459 GLU A C 1
ATOM 3627 O O . GLU A 1 459 ? -27.027 7.520 33.161 1.00 92.62 459 GLU A O 1
ATOM 3632 N N . LEU A 1 460 ? -27.130 5.307 33.544 1.00 93.38 460 LEU A N 1
ATOM 3633 C CA . LEU A 1 460 ? -25.760 5.055 33.102 1.00 93.38 460 LEU A CA 1
ATOM 3634 C C . LEU A 1 460 ? -25.562 5.423 31.623 1.00 93.38 460 LEU A C 1
ATOM 3636 O O . LEU A 1 460 ? -24.526 5.969 31.259 1.00 93.38 460 LEU A O 1
ATOM 3640 N N . SER A 1 461 ? -26.550 5.161 30.764 1.00 94.19 461 SER A N 1
ATOM 3641 C CA . SER A 1 461 ? -26.477 5.551 29.355 1.00 94.19 461 SER A CA 1
ATOM 3642 C C . SER A 1 461 ? -26.394 7.064 29.161 1.00 94.19 461 SER A C 1
ATOM 3644 O O . SER A 1 461 ? -25.673 7.510 28.267 1.00 94.19 461 SER A O 1
ATOM 3646 N N . THR A 1 462 ? -27.143 7.834 29.953 1.00 91.62 462 THR A N 1
ATOM 3647 C CA . THR A 1 462 ? -27.089 9.301 29.934 1.00 91.62 462 THR A CA 1
ATOM 3648 C C . THR A 1 462 ? -25.716 9.792 30.385 1.00 91.62 462 THR A C 1
ATOM 3650 O O . THR A 1 462 ? -25.116 10.608 29.696 1.00 91.62 462 THR A O 1
ATOM 3653 N N . GLU A 1 463 ? -25.184 9.238 31.477 1.00 89.56 463 GLU A N 1
ATOM 3654 C CA . GLU A 1 463 ? -23.851 9.580 31.997 1.00 89.56 463 GLU A CA 1
ATOM 3655 C C . GLU A 1 463 ? -22.742 9.306 30.966 1.00 89.56 463 GLU A C 1
ATOM 3657 O O . GLU A 1 463 ? -21.827 10.097 30.770 1.00 89.56 463 GLU A O 1
ATOM 3662 N N . LEU A 1 464 ? -22.851 8.191 30.239 1.00 90.75 464 LEU A N 1
ATOM 3663 C CA . LEU A 1 464 ? -21.916 7.811 29.178 1.00 90.75 464 LEU A CA 1
ATOM 3664 C C . LEU A 1 464 ? -22.128 8.588 27.867 1.00 90.75 464 LEU A C 1
ATOM 3666 O O . LEU A 1 464 ? -21.543 8.221 26.845 1.00 90.75 464 LEU A O 1
ATOM 3670 N N . GLY A 1 465 ? -22.973 9.624 27.860 1.00 88.56 465 GLY A N 1
ATOM 3671 C CA . GLY A 1 465 ? -23.229 10.486 26.704 1.00 88.56 465 GLY A CA 1
ATOM 3672 C C . GLY A 1 465 ? -23.818 9.761 25.489 1.00 88.56 465 GLY A C 1
ATOM 3673 O O . GLY A 1 465 ? -23.690 10.245 24.368 1.00 88.56 465 GLY A O 1
ATOM 3674 N N . GLY A 1 466 ? -24.397 8.569 25.674 1.00 89.69 466 GLY A N 1
ATOM 3675 C CA . GLY A 1 466 ? -25.030 7.801 24.599 1.00 89.69 466 GLY A CA 1
ATOM 3676 C C . GLY A 1 466 ? -24.090 7.267 23.506 1.00 89.69 466 GLY A C 1
ATOM 3677 O O . GLY A 1 466 ? -24.573 6.744 22.502 1.00 89.69 466 GLY A O 1
ATOM 3678 N N . LEU A 1 467 ? -22.762 7.374 23.639 1.00 91.69 467 LEU A N 1
ATOM 3679 C CA . LEU A 1 467 ? -21.834 6.913 22.598 1.00 91.69 467 LEU A CA 1
ATOM 3680 C C . LEU A 1 467 ? -21.747 5.373 22.584 1.00 91.69 467 LEU A C 1
ATOM 3682 O O . LEU A 1 467 ? -21.315 4.786 23.581 1.00 91.69 467 LEU A O 1
ATOM 3686 N N . PRO A 1 468 ? -22.077 4.684 21.472 1.00 92.75 468 PRO A N 1
ATOM 3687 C CA . PRO A 1 468 ? -22.076 3.221 21.405 1.00 92.75 468 PRO A CA 1
ATOM 3688 C C . PRO A 1 468 ? -20.767 2.554 21.825 1.00 92.75 468 PRO A C 1
ATOM 3690 O O . PRO A 1 468 ? -20.811 1.526 22.498 1.00 92.75 468 PRO A O 1
ATOM 3693 N N . LEU A 1 469 ? -19.612 3.132 21.476 1.00 91.25 469 LEU A N 1
ATOM 3694 C CA . LEU A 1 469 ? -18.309 2.608 21.894 1.00 91.25 469 LEU A CA 1
ATOM 3695 C C . LEU A 1 469 ? -18.158 2.589 23.427 1.00 91.25 469 LEU A C 1
ATOM 3697 O O . LEU A 1 469 ? -17.776 1.563 23.987 1.00 91.25 469 LEU A O 1
ATOM 3701 N N . ARG A 1 470 ? -18.528 3.684 24.109 1.00 93.88 470 ARG A N 1
ATOM 3702 C CA . ARG A 1 470 ? -18.506 3.791 25.581 1.00 93.88 470 ARG A CA 1
ATOM 3703 C C . ARG A 1 470 ? -19.494 2.821 26.227 1.00 93.88 470 ARG A C 1
ATOM 3705 O O . ARG A 1 470 ? -19.128 2.089 27.141 1.00 93.88 470 ARG A O 1
ATOM 3712 N N . LEU A 1 471 ? -20.725 2.772 25.715 1.00 94.75 471 LEU A N 1
ATOM 3713 C CA . LEU A 1 471 ? -21.777 1.876 26.206 1.00 94.75 471 LEU A CA 1
ATOM 3714 C C . LEU A 1 471 ? -21.370 0.404 26.084 1.00 94.75 471 LEU A C 1
ATOM 3716 O O . LEU A 1 471 ? -21.526 -0.365 27.032 1.00 94.75 471 LEU A O 1
ATOM 3720 N N . ARG A 1 472 ? -20.811 0.010 24.932 1.00 92.69 472 ARG A N 1
ATOM 3721 C CA . ARG A 1 472 ? -20.329 -1.356 24.709 1.00 92.69 472 ARG A CA 1
ATOM 3722 C C . ARG A 1 472 ? -19.212 -1.702 25.684 1.00 92.69 472 ARG A C 1
ATOM 3724 O O . ARG A 1 472 ? -19.277 -2.752 26.316 1.00 92.69 472 ARG A O 1
ATOM 3731 N N . GLN A 1 473 ? -18.231 -0.818 25.832 1.00 94.62 473 GLN A N 1
ATOM 3732 C CA . GLN A 1 473 ? -17.099 -1.046 26.723 1.00 94.62 473 GLN A CA 1
ATOM 3733 C C . GLN A 1 473 ? -17.532 -1.135 28.197 1.00 94.62 473 GLN A C 1
ATOM 3735 O O . GLN A 1 473 ? -17.094 -2.040 28.903 1.00 94.62 473 GLN A O 1
ATOM 3740 N N . ALA A 1 474 ? -18.459 -0.285 28.652 1.00 94.81 474 ALA A N 1
ATOM 3741 C CA . ALA A 1 474 ? -19.038 -0.375 29.995 1.00 94.81 474 ALA A CA 1
ATOM 3742 C C . ALA A 1 474 ? -19.822 -1.684 30.211 1.00 94.81 474 ALA A C 1
ATOM 3744 O O . ALA A 1 474 ? -19.696 -2.323 31.257 1.00 94.81 474 ALA A O 1
ATOM 3745 N N . GLY A 1 475 ? -20.591 -2.123 29.208 1.00 94.00 475 GLY A N 1
ATOM 3746 C CA . GLY A 1 475 ? -21.290 -3.408 29.233 1.00 94.00 475 GLY A CA 1
ATOM 3747 C C . GLY A 1 475 ? -20.332 -4.597 29.343 1.00 94.00 475 GLY A C 1
ATOM 3748 O O . GLY A 1 475 ? -20.536 -5.466 30.189 1.00 94.00 475 GLY A O 1
ATOM 3749 N N . VAL A 1 476 ? -19.263 -4.617 28.537 1.00 92.44 476 VAL A N 1
ATOM 3750 C CA . VAL A 1 476 ? -18.244 -5.681 28.573 1.00 92.44 476 VAL A CA 1
ATOM 3751 C C . VAL A 1 476 ? -17.472 -5.656 29.891 1.00 92.44 476 VAL A C 1
ATOM 3753 O O . VAL A 1 476 ? -17.247 -6.713 30.476 1.00 92.44 476 VAL A O 1
ATOM 3756 N N . HIS A 1 477 ? -17.132 -4.475 30.415 1.00 92.94 477 HIS A N 1
ATOM 3757 C CA . HIS A 1 477 ? -16.544 -4.340 31.748 1.00 92.94 477 HIS A CA 1
ATOM 3758 C C . HIS A 1 477 ? -17.438 -4.985 32.813 1.00 92.94 477 HIS A C 1
ATOM 3760 O O . HIS A 1 477 ? -16.959 -5.791 33.608 1.00 92.94 477 HIS A O 1
ATOM 3766 N N . LEU A 1 478 ? -18.733 -4.656 32.828 1.00 92.56 478 LEU A N 1
ATOM 3767 C CA . LEU A 1 478 ? -19.696 -5.190 33.794 1.00 92.56 478 LEU A CA 1
ATOM 3768 C C . LEU A 1 478 ? -19.865 -6.703 33.672 1.00 92.56 478 LEU A C 1
ATOM 3770 O O . LEU A 1 478 ? -19.860 -7.410 34.681 1.00 92.56 478 LEU A O 1
ATOM 3774 N N . GLU A 1 479 ? -19.990 -7.210 32.448 1.00 91.31 479 GLU A N 1
ATOM 3775 C CA . GLU A 1 479 ? -20.050 -8.645 32.198 1.00 91.31 479 GLU A CA 1
ATOM 3776 C C . GLU A 1 479 ? -18.781 -9.334 32.715 1.00 91.31 479 GLU A C 1
ATOM 3778 O O . GLU A 1 479 ? -18.854 -10.311 33.465 1.00 91.31 479 GLU A O 1
ATOM 3783 N N . SER A 1 480 ? -17.614 -8.782 32.376 1.00 89.38 480 SER A N 1
ATOM 3784 C CA . SER A 1 480 ? -16.322 -9.300 32.805 1.00 89.38 480 SER A CA 1
ATOM 3785 C C . SER A 1 480 ? -16.225 -9.311 34.324 1.00 89.38 480 SER A C 1
ATOM 3787 O O . SER A 1 480 ? -15.988 -10.378 34.893 1.00 89.38 480 SER A O 1
ATOM 3789 N N . ALA A 1 481 ? -16.481 -8.183 34.998 1.00 87.19 481 ALA A N 1
ATOM 3790 C CA . ALA A 1 481 ? -16.418 -8.009 36.454 1.00 87.19 481 ALA A CA 1
ATOM 3791 C C . ALA A 1 481 ? -17.258 -9.036 37.237 1.00 87.19 481 ALA A C 1
ATOM 3793 O O . ALA A 1 481 ? -16.925 -9.368 38.377 1.00 87.19 481 ALA A O 1
ATOM 3794 N N . ASN A 1 482 ? -18.308 -9.582 36.614 1.00 85.62 482 ASN A N 1
ATOM 3795 C CA . ASN A 1 482 ? -19.231 -10.533 37.228 1.00 85.62 482 ASN A CA 1
ATOM 3796 C C . ASN A 1 482 ? -19.053 -12.000 36.782 1.00 85.62 482 ASN A C 1
ATOM 3798 O O . ASN A 1 482 ? -19.638 -12.876 37.415 1.00 85.62 482 ASN A O 1
ATOM 3802 N N . ARG A 1 483 ? -18.239 -12.313 35.757 1.00 78.06 483 ARG A N 1
ATOM 3803 C CA . ARG A 1 483 ? -18.011 -13.707 35.302 1.00 78.06 483 ARG A CA 1
ATOM 3804 C C . ARG A 1 483 ? -17.252 -14.584 36.307 1.00 78.06 483 ARG A C 1
ATOM 3806 O O . ARG A 1 483 ? -17.456 -15.791 36.309 1.00 78.06 483 ARG A O 1
ATOM 3813 N N . ASN A 1 484 ? -16.419 -13.998 37.170 1.00 61.47 484 ASN A N 1
ATOM 3814 C CA . ASN A 1 484 ? -15.670 -14.713 38.208 1.00 61.47 484 ASN A CA 1
ATOM 3815 C C . ASN A 1 484 ? -15.910 -14.041 39.571 1.00 61.47 484 ASN A C 1
ATOM 3817 O O . ASN A 1 484 ? -15.466 -12.917 39.797 1.00 61.47 484 ASN A O 1
ATOM 3821 N N . VAL A 1 485 ? -16.576 -14.744 40.496 1.00 53.84 485 VAL A N 1
ATOM 3822 C CA . VAL A 1 485 ? -17.003 -14.274 41.842 1.00 53.84 485 VAL A CA 1
ATOM 3823 C C . VAL A 1 485 ? -15.833 -13.810 42.746 1.00 53.84 485 VAL A C 1
ATOM 3825 O O . VAL A 1 485 ? -16.044 -13.279 43.832 1.00 53.84 485 VAL A O 1
ATOM 3828 N N . ILE A 1 486 ? -14.587 -13.961 42.293 1.00 53.50 486 ILE A N 1
ATOM 3829 C CA . ILE A 1 486 ? -13.356 -13.799 43.078 1.00 53.50 486 ILE A CA 1
ATOM 3830 C C . ILE A 1 486 ? -12.926 -12.327 43.242 1.00 53.50 486 ILE A C 1
ATOM 3832 O O . ILE A 1 486 ? -12.219 -12.009 44.193 1.00 53.50 486 ILE A O 1
ATOM 3836 N N . TYR A 1 487 ? -13.361 -11.396 42.384 1.00 56.78 487 TYR A N 1
ATOM 3837 C CA . TYR A 1 487 ? -12.973 -9.990 42.554 1.00 56.78 487 TYR A CA 1
ATOM 3838 C C . TYR A 1 487 ? -13.746 -9.335 43.715 1.00 56.78 487 TYR A C 1
ATOM 3840 O O . TYR A 1 487 ? -14.945 -9.079 43.594 1.00 56.78 487 TYR A O 1
ATOM 3848 N N . GLN A 1 488 ? -13.062 -9.082 44.836 1.00 59.66 488 GLN A N 1
ATOM 3849 C CA . GLN A 1 488 ? -13.565 -8.399 46.041 1.00 59.66 488 GLN A CA 1
ATOM 3850 C C . GLN A 1 488 ? -12.778 -7.106 46.324 1.00 59.66 488 GLN A C 1
ATOM 3852 O O . GLN A 1 488 ? -12.456 -6.805 47.472 1.00 59.66 488 GLN A O 1
ATOM 3857 N N . GLY A 1 489 ? -12.423 -6.353 45.277 1.00 60.66 489 GLY A N 1
ATOM 3858 C CA . GLY A 1 489 ? -11.796 -5.041 45.451 1.00 60.66 489 GLY A CA 1
ATOM 3859 C C . GLY A 1 489 ? -12.656 -4.095 46.308 1.00 60.66 489 GLY A C 1
ATOM 3860 O O . GLY A 1 489 ? -13.857 -4.324 46.466 1.00 60.66 489 GLY A O 1
ATOM 3861 N N . PRO A 1 490 ? -12.075 -3.012 46.854 1.00 56.00 490 PRO A N 1
ATOM 3862 C CA . PRO A 1 490 ? -12.712 -2.158 47.864 1.00 56.00 490 PRO A CA 1
ATOM 3863 C C . PRO A 1 490 ? -14.015 -1.472 47.407 1.00 56.00 490 PRO A C 1
ATOM 3865 O O . PRO A 1 490 ? -14.811 -1.058 48.249 1.00 56.00 490 PRO A O 1
ATOM 3868 N N . ARG A 1 491 ? -14.267 -1.366 46.093 1.00 65.12 491 ARG A N 1
ATOM 3869 C CA . ARG A 1 491 ? -15.533 -0.890 45.503 1.00 65.12 491 ARG A CA 1
ATOM 3870 C C . ARG A 1 491 ? -15.917 -1.762 44.298 1.00 65.12 491 ARG A C 1
ATOM 3872 O O . ARG A 1 491 ? -15.626 -1.391 43.163 1.00 65.12 491 ARG A O 1
ATOM 3879 N N . PRO A 1 492 ? -16.530 -2.939 44.507 1.00 71.62 492 PRO A N 1
ATOM 3880 C CA . PRO A 1 492 ? -16.790 -3.862 43.415 1.00 71.62 492 PRO A CA 1
ATOM 3881 C C . PRO A 1 492 ? -17.909 -3.322 42.520 1.00 71.62 492 PRO A C 1
ATOM 3883 O O . PRO A 1 492 ? -19.046 -3.134 42.956 1.00 71.62 492 PRO A O 1
ATOM 3886 N N . VAL A 1 493 ? -17.589 -3.108 41.247 1.00 85.38 493 VAL A N 1
ATOM 3887 C CA . VAL A 1 493 ? -18.561 -2.729 40.221 1.00 85.38 493 VAL A CA 1
ATOM 3888 C C . VAL A 1 493 ? -19.350 -3.975 39.812 1.00 85.38 493 VAL A C 1
ATOM 3890 O O . VAL A 1 493 ? -18.815 -4.892 39.193 1.00 85.38 493 VAL A O 1
ATOM 3893 N N . ARG A 1 494 ? -20.621 -4.047 40.222 1.00 85.25 494 ARG A N 1
ATOM 3894 C CA . ARG A 1 494 ? -21.478 -5.243 40.083 1.00 85.25 494 ARG A CA 1
ATOM 3895 C C . ARG A 1 494 ? -22.663 -5.038 39.150 1.00 85.25 494 ARG A C 1
ATOM 3897 O O . ARG A 1 494 ? -23.152 -5.992 38.558 1.00 85.25 494 ARG A O 1
ATOM 3904 N N . ASN A 1 495 ? -23.137 -3.808 39.035 1.00 91.00 495 ASN A N 1
ATOM 3905 C CA . ASN A 1 495 ? -24.364 -3.445 38.337 1.00 91.00 495 ASN A CA 1
ATOM 3906 C C . ASN A 1 495 ? -24.252 -2.025 37.753 1.00 91.00 495 ASN A C 1
ATOM 3908 O O . ASN A 1 495 ? -23.270 -1.323 38.014 1.00 91.00 495 ASN A O 1
ATOM 3912 N N . PHE A 1 496 ? -25.252 -1.589 36.984 1.00 93.12 496 PHE A N 1
ATOM 3913 C CA . PHE A 1 496 ? -25.224 -0.287 36.310 1.00 93.12 496 PHE A CA 1
ATOM 3914 C C . PHE A 1 496 ? -25.062 0.885 37.292 1.00 93.12 496 PHE A C 1
ATOM 3916 O O . PHE A 1 496 ? -24.284 1.799 37.026 1.00 93.12 496 PHE A O 1
ATOM 3923 N N . GLN A 1 497 ? -25.712 0.824 38.458 1.00 91.25 497 GLN A N 1
ATOM 3924 C CA . GLN A 1 497 ? -25.635 1.870 39.482 1.00 91.25 497 GLN A CA 1
ATOM 3925 C C . GLN A 1 497 ? -24.226 1.986 40.084 1.00 91.25 497 GLN A C 1
ATOM 3927 O O . GLN A 1 497 ? -23.665 3.074 40.159 1.00 91.25 497 GLN A O 1
ATOM 3932 N N . THR A 1 498 ? -23.621 0.862 40.477 1.00 90.56 498 THR A N 1
ATOM 3933 C CA . THR A 1 498 ? -22.251 0.841 41.024 1.00 90.56 498 THR A CA 1
ATOM 3934 C C . THR A 1 498 ? -21.206 1.266 39.994 1.00 90.56 498 THR A C 1
ATOM 3936 O O . THR A 1 498 ? -20.241 1.927 40.366 1.00 90.56 498 THR A O 1
ATOM 3939 N N . TYR A 1 499 ? -21.408 0.950 38.707 1.00 91.88 499 TYR A N 1
ATOM 3940 C CA . TYR A 1 499 ? -20.543 1.444 37.632 1.00 91.88 499 TYR A CA 1
ATOM 3941 C C . TYR A 1 499 ? -20.652 2.963 37.510 1.00 91.88 499 TYR A C 1
ATOM 3943 O O . TYR A 1 499 ? -19.632 3.645 37.508 1.00 91.88 499 TYR A O 1
ATOM 3951 N N . ARG A 1 500 ? -21.882 3.495 37.467 1.00 91.06 500 ARG A N 1
ATOM 3952 C CA . ARG A 1 500 ? -22.136 4.939 37.389 1.00 91.06 500 ARG A CA 1
ATOM 3953 C C . ARG A 1 500 ? -21.490 5.692 38.553 1.00 91.06 500 ARG A C 1
ATOM 3955 O O . ARG A 1 500 ? -20.812 6.682 38.322 1.00 91.06 500 ARG A O 1
ATOM 3962 N N . LEU A 1 501 ? -21.635 5.194 39.782 1.00 88.19 501 LEU A N 1
ATOM 3963 C CA . LEU A 1 501 ? -21.012 5.798 40.966 1.00 88.19 501 LEU A CA 1
ATOM 3964 C C . LEU A 1 501 ? -19.478 5.747 40.916 1.00 88.19 501 LEU A C 1
ATOM 3966 O O . LEU A 1 501 ? -18.818 6.723 41.266 1.00 88.19 501 LEU A O 1
ATOM 3970 N N . ALA A 1 502 ? -18.898 4.625 40.476 1.00 87.62 502 ALA A N 1
ATOM 3971 C CA . ALA A 1 502 ? -17.449 4.505 40.324 1.00 87.62 502 ALA A CA 1
ATOM 3972 C C . ALA A 1 502 ? -16.908 5.495 39.282 1.00 87.62 502 ALA A C 1
ATOM 3974 O O . ALA A 1 502 ? -15.873 6.120 39.508 1.00 87.62 502 ALA A O 1
ATOM 3975 N N . LEU A 1 503 ? -17.642 5.664 38.184 1.00 87.00 503 LEU A N 1
ATOM 3976 C CA . LEU A 1 503 ? -17.337 6.601 37.116 1.00 87.00 503 LEU A CA 1
ATOM 3977 C C . LEU A 1 503 ? -17.418 8.065 37.606 1.00 87.00 503 LEU A C 1
ATOM 3979 O O . LEU A 1 503 ? -16.443 8.795 37.471 1.00 87.00 503 LEU A O 1
ATOM 3983 N N . GLN A 1 504 ? -18.503 8.453 38.289 1.00 83.62 504 GLN A N 1
ATOM 3984 C CA . GLN A 1 504 ? -18.685 9.798 38.865 1.00 83.62 504 GLN A CA 1
ATOM 3985 C C . GLN A 1 504 ? -17.609 10.160 39.898 1.00 83.62 504 GLN A C 1
ATOM 3987 O O . GLN A 1 504 ? -17.060 11.260 39.871 1.00 83.62 504 GLN A O 1
ATOM 3992 N N . SER A 1 505 ? -17.232 9.211 40.763 1.00 80.31 505 SER A N 1
ATOM 3993 C CA . SER A 1 505 ? -16.221 9.450 41.802 1.00 80.31 505 SER A CA 1
ATOM 3994 C C . SER A 1 505 ? -14.822 9.780 41.264 1.00 80.31 505 SER A C 1
ATOM 3996 O O . SER A 1 505 ? -13.986 10.265 42.019 1.00 80.31 505 SER A O 1
ATOM 3998 N N . ARG A 1 506 ? -14.554 9.518 39.975 1.00 73.75 506 ARG A N 1
ATOM 3999 C CA . ARG A 1 506 ? -13.297 9.906 39.317 1.00 73.75 506 ARG A CA 1
ATOM 4000 C C . ARG A 1 506 ? -13.272 11.374 38.891 1.00 73.75 506 ARG A C 1
ATOM 4002 O O . ARG A 1 506 ? -12.183 11.912 38.724 1.00 73.75 506 ARG A O 1
ATOM 4009 N N . TRP A 1 507 ? -14.433 12.011 38.736 1.00 63.22 507 TRP A N 1
ATOM 4010 C CA . TRP A 1 507 ? -14.531 13.416 38.323 1.00 63.22 507 TRP A CA 1
ATOM 4011 C C . TRP A 1 507 ? -14.770 14.380 39.476 1.00 63.22 507 TRP A C 1
ATOM 4013 O O . TRP A 1 507 ? -14.375 15.534 39.383 1.00 63.22 507 TRP A O 1
ATOM 4023 N N . GLU A 1 508 ? -15.322 13.919 40.601 1.00 57.94 508 GLU A N 1
ATOM 4024 C CA . GLU A 1 508 ? -15.408 14.739 41.823 1.00 57.94 508 GLU A CA 1
ATOM 4025 C C . GLU A 1 508 ? -14.020 15.158 42.358 1.00 57.94 508 GLU A C 1
ATOM 4027 O O . GLU A 1 508 ? -13.918 16.087 43.155 1.00 57.94 508 GLU A O 1
ATOM 4032 N N . SER A 1 509 ? -12.944 14.499 41.909 1.00 49.84 509 SER A N 1
ATOM 4033 C CA . SER A 1 509 ? -11.548 14.838 42.221 1.00 49.84 509 SER A CA 1
ATOM 4034 C C . SER A 1 509 ? -10.855 15.764 41.209 1.00 49.84 509 SER A C 1
ATOM 4036 O O . SER A 1 509 ? -9.696 16.110 41.421 1.00 49.84 509 SER A O 1
ATOM 4038 N N . THR A 1 510 ? -11.517 16.153 40.117 1.00 50.34 510 THR A N 1
ATOM 4039 C CA . THR A 1 510 ? -10.991 17.084 39.100 1.00 50.34 510 THR A CA 1
ATOM 4040 C C . THR A 1 510 ? -11.758 18.406 39.186 1.00 50.34 510 THR A C 1
ATOM 4042 O O . THR A 1 510 ? -12.982 18.388 39.181 1.00 50.34 510 THR A O 1
ATOM 4045 N N . GLU A 1 511 ? -11.068 19.552 39.286 1.00 44.94 511 GLU A N 1
ATOM 4046 C CA . GLU A 1 511 ? -11.668 20.892 39.515 1.00 44.94 511 GLU A CA 1
ATOM 4047 C C . GLU A 1 511 ? -12.632 21.378 38.405 1.00 44.94 511 GLU A C 1
ATOM 4049 O O . GLU A 1 511 ? -13.270 22.422 38.542 1.00 44.94 511 GLU A O 1
ATOM 4054 N N . GLU A 1 512 ? -12.784 20.623 37.318 1.00 48.06 512 GLU A N 1
ATOM 4055 C CA . GLU A 1 512 ? -13.668 20.940 36.200 1.00 48.06 512 GLU A CA 1
ATOM 4056 C C . GLU A 1 512 ? -15.065 20.343 36.421 1.00 48.06 512 GLU A C 1
ATOM 4058 O O . GLU A 1 512 ? -15.298 19.141 36.285 1.00 48.06 512 GLU A O 1
ATOM 4063 N N . SER A 1 513 ? -16.023 21.203 36.773 1.00 39.62 513 SER A N 1
ATOM 4064 C CA . SER A 1 513 ? -17.440 20.833 36.809 1.00 39.62 513 SER A CA 1
ATOM 4065 C C . SER A 1 513 ? -17.947 20.557 35.383 1.00 39.62 513 SER A C 1
ATOM 4067 O O . SER A 1 513 ? -17.645 21.357 34.494 1.00 39.62 513 SER A O 1
ATOM 4069 N N . PRO A 1 514 ? -18.743 19.499 35.131 1.00 43.41 514 PRO A N 1
ATOM 4070 C CA . PRO A 1 514 ? -19.269 19.221 33.796 1.00 43.41 514 PRO A CA 1
ATOM 4071 C C . PRO A 1 514 ? -20.266 20.312 33.370 1.00 43.41 514 PRO A C 1
ATOM 4073 O O . PRO A 1 514 ? -21.415 20.332 33.816 1.00 43.41 514 PRO A O 1
ATOM 4076 N N . GLY A 1 515 ? -19.818 21.242 32.523 1.00 46.06 515 GLY A N 1
ATOM 4077 C CA . GLY A 1 515 ? -20.692 22.058 31.676 1.00 46.06 515 GLY A CA 1
ATOM 4078 C C . GLY A 1 515 ? -21.262 21.232 30.517 1.00 46.06 515 GLY A C 1
ATOM 4079 O O . GLY A 1 515 ? -21.056 20.020 30.466 1.00 46.06 515 GLY A O 1
ATOM 4080 N N . GLU A 1 516 ? -22.000 21.870 29.599 1.00 43.38 516 GLU A N 1
ATOM 4081 C CA . GLU A 1 516 ? -22.525 21.229 28.378 1.00 43.38 516 GLU A CA 1
ATOM 4082 C C . GLU A 1 516 ? -21.483 20.299 27.724 1.00 43.38 516 GLU A C 1
ATOM 4084 O O . GLU A 1 516 ? -20.305 20.637 27.672 1.00 43.38 516 GLU A O 1
ATOM 4089 N N . LEU A 1 517 ? -21.925 19.119 27.264 1.00 52.44 517 LEU A N 1
ATOM 4090 C CA . LEU A 1 517 ? -21.091 18.083 26.638 1.00 52.44 517 LEU A CA 1
ATOM 4091 C C . LEU A 1 517 ? -20.323 18.645 25.428 1.00 52.44 517 LEU A C 1
ATOM 4093 O O . LEU A 1 517 ? -20.827 18.596 24.307 1.00 52.44 517 LEU A O 1
ATOM 4097 N N . ASP A 1 518 ? -19.113 19.152 25.653 1.00 61.06 518 ASP A N 1
ATOM 4098 C CA . ASP A 1 518 ? -18.159 19.479 24.598 1.00 61.06 518 ASP A CA 1
ATOM 4099 C C . ASP A 1 518 ? -17.320 18.246 24.200 1.00 61.06 518 ASP A C 1
ATOM 4101 O O . ASP A 1 518 ? -17.388 17.169 24.810 1.00 61.06 518 ASP A O 1
ATOM 4105 N N . GLU A 1 519 ? -16.529 18.395 23.139 1.00 64.44 519 GLU A N 1
ATOM 4106 C CA . GLU A 1 519 ? -15.660 17.343 22.604 1.00 64.44 519 GLU A CA 1
ATOM 4107 C C . GLU A 1 519 ? -14.622 16.856 23.640 1.00 64.44 519 GLU A C 1
ATOM 4109 O O . GLU A 1 519 ? -14.352 15.654 23.739 1.00 64.44 519 GLU A O 1
ATOM 4114 N N . ALA A 1 520 ? -14.100 17.753 24.485 1.00 66.38 520 ALA A N 1
ATOM 4115 C CA . ALA A 1 520 ? -13.124 17.423 25.522 1.00 66.38 520 ALA A CA 1
ATOM 4116 C C . ALA A 1 520 ? -13.740 16.545 26.625 1.00 66.38 520 ALA A C 1
ATOM 4118 O O . ALA A 1 520 ? -13.146 15.538 27.029 1.00 66.38 520 ALA A O 1
ATOM 4119 N N . LEU A 1 521 ? -14.969 16.847 27.056 1.00 70.00 521 LEU A N 1
ATOM 4120 C CA . LEU A 1 521 ? -15.718 16.023 28.004 1.00 70.00 521 LEU A CA 1
ATOM 4121 C C . LEU A 1 521 ? -15.994 14.622 27.425 1.00 70.00 521 LEU A C 1
ATOM 4123 O O . LEU A 1 521 ? -15.875 13.615 28.129 1.00 70.00 521 LEU A O 1
ATOM 4127 N N . GLY A 1 522 ? -16.307 14.525 26.128 1.00 76.44 522 GLY A N 1
ATOM 4128 C CA . GLY A 1 522 ? -16.504 13.254 25.417 1.00 76.44 522 GLY A CA 1
ATOM 4129 C C . GLY A 1 522 ? -15.257 12.357 25.384 1.00 76.44 522 GLY A C 1
ATOM 4130 O O . GLY A 1 522 ? -15.348 11.143 25.633 1.00 76.44 522 GLY A O 1
ATOM 4131 N N . LEU A 1 523 ? -14.086 12.946 25.133 1.00 76.69 523 LEU A N 1
ATOM 4132 C CA . LEU A 1 523 ? -12.795 12.249 25.161 1.00 76.69 523 LEU A CA 1
ATOM 4133 C C . LEU A 1 523 ? -12.441 11.794 26.585 1.00 76.69 523 LEU A C 1
ATOM 4135 O O . LEU A 1 523 ? -12.071 10.632 26.782 1.00 76.69 523 LEU A O 1
ATOM 4139 N N . ASN A 1 524 ? -12.646 12.654 27.587 1.00 80.50 524 ASN A N 1
ATOM 4140 C CA . ASN A 1 524 ? -12.430 12.331 29.001 1.00 80.50 524 ASN A CA 1
ATOM 4141 C C . ASN A 1 524 ? -13.325 11.179 29.477 1.00 80.50 524 ASN A C 1
ATOM 4143 O O . ASN A 1 524 ? -12.859 10.267 30.164 1.00 80.50 524 ASN A O 1
ATOM 4147 N N . LEU A 1 525 ? -14.589 11.155 29.048 1.00 86.00 525 LEU A N 1
ATOM 4148 C CA . LEU A 1 525 ? -15.507 10.047 29.318 1.00 86.00 525 LEU A CA 1
ATOM 4149 C C . LEU A 1 525 ? -15.010 8.732 28.709 1.00 86.00 525 LEU A C 1
ATOM 4151 O O . LEU A 1 525 ? -15.089 7.676 29.339 1.00 86.00 525 LEU A O 1
ATOM 4155 N N . THR A 1 526 ? -14.486 8.784 27.485 1.00 88.75 526 THR A N 1
ATOM 4156 C CA . THR A 1 526 ? -13.959 7.595 26.804 1.00 88.75 526 THR A CA 1
ATOM 4157 C C . THR A 1 526 ? -12.699 7.073 27.497 1.00 88.75 526 THR A C 1
ATOM 4159 O O . THR A 1 526 ? -12.605 5.868 27.739 1.00 88.75 526 THR A O 1
ATOM 4162 N N . ARG A 1 527 ? -11.790 7.966 27.914 1.00 87.81 527 ARG A N 1
ATOM 4163 C CA . ARG A 1 527 ? -10.625 7.628 28.751 1.00 87.81 527 ARG A CA 1
ATOM 4164 C C . ARG A 1 527 ? -11.042 6.983 30.071 1.00 87.81 527 ARG A C 1
ATOM 4166 O O . ARG A 1 527 ? -10.574 5.894 30.380 1.00 87.81 527 ARG A O 1
ATOM 4173 N N . GLY A 1 528 ? -12.004 7.568 30.788 1.00 88.69 528 GLY A N 1
ATOM 4174 C CA . GLY A 1 528 ? -12.491 7.025 32.061 1.00 88.69 528 GLY A CA 1
ATOM 4175 C C . GLY A 1 528 ? -13.025 5.591 31.950 1.00 88.69 528 GLY A C 1
ATOM 4176 O O . GLY A 1 528 ? -12.734 4.745 32.797 1.00 88.69 528 GLY A O 1
ATOM 4177 N N . VAL A 1 529 ? -13.750 5.277 30.872 1.00 92.62 529 VAL A N 1
ATOM 4178 C CA . VAL A 1 529 ? -14.267 3.923 30.607 1.00 92.62 529 VAL A CA 1
ATOM 4179 C C . VAL A 1 529 ? -13.139 2.919 30.304 1.00 92.62 529 VAL A C 1
ATOM 4181 O O . VAL A 1 529 ? -13.193 1.766 30.759 1.00 92.62 529 VAL A O 1
ATOM 4184 N N . ILE A 1 530 ? -12.106 3.344 29.567 1.00 93.31 530 ILE A N 1
ATOM 4185 C CA . ILE A 1 530 ? -10.899 2.541 29.317 1.00 93.31 530 ILE A CA 1
ATOM 4186 C C . ILE A 1 530 ? -10.159 2.298 30.636 1.00 93.31 530 ILE A C 1
ATOM 4188 O O . ILE A 1 530 ? -9.895 1.145 30.979 1.00 93.31 530 ILE A O 1
ATOM 4192 N N . ASP A 1 531 ? -9.921 3.346 31.423 1.00 91.31 531 ASP A N 1
ATOM 4193 C CA . ASP A 1 531 ? -9.200 3.269 32.692 1.00 91.31 531 ASP A CA 1
ATOM 4194 C C . ASP A 1 531 ? -9.900 2.379 33.710 1.00 91.31 531 ASP A C 1
ATOM 4196 O O . ASP A 1 531 ? -9.242 1.609 34.405 1.00 91.31 531 ASP A O 1
ATOM 4200 N N . MET A 1 532 ? -11.231 2.426 33.803 1.00 91.00 532 MET A N 1
ATOM 4201 C CA . MET A 1 532 ? -11.981 1.498 34.653 1.00 91.00 532 MET A CA 1
ATOM 4202 C C . MET A 1 532 ? -11.751 0.042 34.229 1.00 91.00 532 MET A C 1
ATOM 4204 O O . MET A 1 532 ? -11.575 -0.836 35.073 1.00 91.00 532 MET A O 1
ATOM 4208 N N . SER A 1 533 ? -11.721 -0.226 32.924 1.00 93.38 533 SER A N 1
ATOM 4209 C CA . SER A 1 533 ? -11.484 -1.565 32.369 1.00 93.38 533 SER A CA 1
ATOM 4210 C C . SER A 1 533 ? -10.045 -2.041 32.591 1.00 93.38 533 SER A C 1
ATOM 4212 O O . SER A 1 533 ? -9.834 -3.195 32.957 1.00 93.38 533 SER A O 1
ATOM 4214 N N . LEU A 1 534 ? -9.066 -1.145 32.465 1.00 93.12 534 LEU A N 1
ATOM 4215 C CA . LEU A 1 534 ? -7.673 -1.405 32.826 1.00 93.12 534 LEU A CA 1
ATOM 4216 C C . LEU A 1 534 ? -7.503 -1.636 34.332 1.00 93.12 534 LEU A C 1
ATOM 4218 O O . LEU A 1 534 ? -6.814 -2.572 34.726 1.00 93.12 534 LEU A O 1
ATOM 4222 N N . THR A 1 535 ? -8.184 -0.850 35.172 1.00 90.69 535 THR A N 1
ATOM 4223 C CA . THR A 1 535 ? -8.198 -1.027 36.636 1.00 90.69 535 THR A CA 1
ATOM 4224 C C . THR A 1 535 ? -8.679 -2.431 36.998 1.00 90.69 535 THR A C 1
ATOM 4226 O O . THR A 1 535 ? -8.025 -3.125 37.769 1.00 90.69 535 THR A O 1
ATOM 4229 N N . LEU A 1 536 ? -9.761 -2.901 36.365 1.00 90.12 536 LEU A N 1
ATOM 4230 C CA . LEU A 1 536 ? -10.270 -4.260 36.564 1.00 90.12 536 LEU A CA 1
ATOM 4231 C C . LEU A 1 536 ? -9.250 -5.342 36.165 1.00 90.12 536 LEU A C 1
ATOM 4233 O O . LEU A 1 536 ? -9.167 -6.374 36.831 1.00 90.12 536 LEU A O 1
ATOM 4237 N N . ALA A 1 537 ? -8.481 -5.134 35.092 1.00 91.12 537 ALA A N 1
ATOM 4238 C CA . ALA A 1 537 ? -7.426 -6.063 34.685 1.00 91.12 537 ALA A CA 1
ATOM 4239 C C . ALA A 1 537 ? -6.264 -6.090 35.698 1.00 91.12 537 ALA A C 1
ATOM 4241 O O . ALA A 1 537 ? -5.805 -7.168 36.085 1.00 91.12 537 ALA A O 1
ATOM 4242 N N . VAL A 1 538 ? -5.830 -4.919 36.176 1.00 90.56 538 VAL A N 1
ATOM 4243 C CA . VAL A 1 538 ? -4.789 -4.777 37.210 1.00 90.56 538 VAL A CA 1
ATOM 4244 C C . VAL A 1 538 ? -5.210 -5.466 38.504 1.00 90.56 538 VAL A C 1
ATOM 4246 O O . VAL A 1 538 ? -4.456 -6.255 39.066 1.00 90.56 538 VAL A O 1
ATOM 4249 N N . ASP A 1 539 ? -6.448 -5.247 38.926 1.00 86.62 539 ASP A N 1
ATOM 4250 C CA . ASP A 1 539 ? -7.028 -5.847 40.121 1.00 86.62 539 ASP A CA 1
ATOM 4251 C C . ASP A 1 539 ? -7.161 -7.381 40.053 1.00 86.62 539 ASP A C 1
ATOM 4253 O O . ASP A 1 539 ? -7.267 -8.058 41.077 1.00 86.62 539 ASP A O 1
ATOM 4257 N N . ARG A 1 540 ? -7.141 -7.950 38.843 1.00 86.75 540 ARG A N 1
ATOM 4258 C CA . ARG A 1 540 ? -7.074 -9.400 38.593 1.00 86.75 540 ARG A CA 1
ATOM 4259 C C . ARG A 1 540 ? -5.646 -9.938 38.527 1.00 86.75 540 ARG A C 1
ATOM 4261 O O . ARG A 1 540 ? -5.452 -11.106 38.195 1.00 86.75 540 ARG A O 1
ATOM 4268 N N . GLY A 1 541 ? -4.658 -9.105 38.840 1.00 87.00 541 GLY A N 1
ATOM 4269 C CA . GLY A 1 541 ? -3.240 -9.451 38.857 1.00 87.00 541 GLY A CA 1
ATOM 4270 C C . GLY A 1 541 ? -2.508 -9.209 37.535 1.00 87.00 541 GLY A C 1
ATOM 4271 O O . GLY A 1 541 ? -1.340 -9.574 37.429 1.00 87.00 541 GLY A O 1
ATOM 4272 N N . SER A 1 542 ? -3.143 -8.596 36.527 1.00 89.56 542 SER A N 1
ATOM 4273 C CA . SER A 1 542 ? -2.479 -8.230 35.264 1.00 89.56 542 SER A CA 1
ATOM 4274 C C . SER A 1 542 ? -1.952 -6.797 35.304 1.00 89.56 542 SER A C 1
ATOM 4276 O O . SER A 1 542 ? -2.457 -5.912 34.614 1.00 89.56 542 SER A O 1
ATOM 4278 N N . HIS A 1 543 ? -0.922 -6.569 36.122 1.00 89.25 543 HIS A N 1
ATOM 4279 C CA . HIS A 1 543 ? -0.317 -5.246 36.330 1.00 89.25 543 HIS A CA 1
ATOM 4280 C C . HIS A 1 543 ? 0.290 -4.632 35.055 1.00 89.25 543 HIS A C 1
ATOM 4282 O O . HIS A 1 543 ? 0.335 -3.411 34.929 1.00 89.25 543 HIS A O 1
ATOM 4288 N N . ASP A 1 544 ? 0.693 -5.462 34.090 1.00 88.62 544 ASP A N 1
ATOM 4289 C CA . ASP A 1 544 ? 1.353 -5.021 32.854 1.00 88.62 544 ASP A CA 1
ATOM 4290 C C . ASP A 1 544 ? 0.379 -4.685 31.713 1.00 88.62 544 ASP A C 1
ATOM 4292 O O . ASP A 1 544 ? 0.773 -4.083 30.712 1.00 88.62 544 ASP A O 1
ATOM 4296 N N . ALA A 1 545 ? -0.906 -5.035 31.856 1.00 92.81 545 ALA A N 1
ATOM 4297 C CA . ALA A 1 545 ? -1.923 -4.824 30.824 1.00 92.81 545 ALA A CA 1
ATOM 4298 C C . ALA A 1 545 ? -2.054 -3.355 30.358 1.00 92.81 545 ALA A C 1
ATOM 4300 O O . ALA A 1 545 ? -2.112 -3.145 29.145 1.00 92.81 545 ALA A O 1
ATOM 4301 N N . PRO A 1 546 ? -2.045 -2.331 31.242 1.00 94.25 546 PRO A N 1
ATOM 4302 C CA . PRO A 1 546 ? -2.145 -0.932 30.816 1.00 94.25 546 PRO A CA 1
ATOM 4303 C C . PRO A 1 546 ? -1.002 -0.495 29.896 1.00 94.25 546 PRO A C 1
ATOM 4305 O O . PRO A 1 546 ? -1.247 0.044 28.818 1.00 94.25 546 PRO A O 1
ATOM 4308 N N . ARG A 1 547 ? 0.248 -0.761 30.291 1.00 93.06 547 ARG A N 1
ATOM 4309 C CA . ARG A 1 547 ? 1.423 -0.354 29.507 1.00 93.06 547 ARG A CA 1
ATOM 4310 C C . ARG A 1 547 ? 1.567 -1.171 28.229 1.00 93.06 547 ARG A C 1
ATOM 4312 O O . ARG A 1 547 ? 1.940 -0.619 27.200 1.00 93.06 547 ARG A O 1
ATOM 4319 N N . LEU A 1 548 ? 1.213 -2.457 28.256 1.00 94.19 548 LEU A N 1
ATOM 4320 C CA . LEU A 1 548 ? 1.189 -3.275 27.045 1.00 94.19 548 LEU A CA 1
ATOM 4321 C C . LEU A 1 548 ? 0.176 -2.737 26.024 1.00 94.19 548 LEU A C 1
ATOM 4323 O O . LEU A 1 548 ? 0.494 -2.640 24.842 1.00 94.19 548 LEU A O 1
ATOM 4327 N N . LEU A 1 549 ? -1.020 -2.340 26.468 1.00 96.00 549 LEU A N 1
ATOM 4328 C CA . LEU A 1 549 ? -2.030 -1.747 25.589 1.00 96.00 549 LEU A CA 1
ATOM 4329 C C . LEU A 1 549 ? -1.545 -0.422 24.977 1.00 96.00 549 LEU A C 1
ATOM 4331 O O . LEU A 1 549 ? -1.692 -0.210 23.774 1.00 96.00 549 LEU A O 1
ATOM 4335 N N . LYS A 1 550 ? -0.924 0.442 25.790 1.00 95.81 550 LYS A N 1
ATOM 4336 C CA . LYS A 1 550 ? -0.317 1.709 25.348 1.00 95.81 550 LYS A CA 1
ATOM 4337 C C . LYS A 1 550 ? 0.796 1.487 24.321 1.00 95.81 550 LYS A C 1
ATOM 4339 O O . LYS A 1 550 ? 0.817 2.151 23.287 1.00 95.81 550 LYS A O 1
ATOM 4344 N N . LEU A 1 551 ? 1.651 0.489 24.531 1.00 94.94 551 LEU A N 1
ATOM 4345 C CA . LEU A 1 551 ? 2.689 0.107 23.574 1.00 94.94 551 LEU A CA 1
ATOM 4346 C C . LEU A 1 551 ? 2.104 -0.369 22.239 1.00 94.94 551 LEU A C 1
ATOM 4348 O O . LEU A 1 551 ? 2.517 0.107 21.185 1.00 94.94 551 LEU A O 1
ATOM 4352 N N . LEU A 1 552 ? 1.106 -1.257 22.268 1.00 94.88 552 LEU A N 1
ATOM 4353 C CA . LEU A 1 552 ? 0.430 -1.726 21.052 1.00 94.88 552 LEU A CA 1
ATOM 4354 C C . LEU A 1 552 ? -0.276 -0.584 20.313 1.00 94.88 552 LEU A C 1
ATOM 4356 O O . LEU A 1 552 ? -0.317 -0.585 19.085 1.00 94.88 552 LEU A O 1
ATOM 4360 N N . SER A 1 553 ? -0.772 0.419 21.043 1.00 94.19 553 SER A N 1
ATOM 4361 C CA . SER A 1 553 ? -1.385 1.603 20.440 1.00 94.19 553 SER A CA 1
ATOM 4362 C C . SER A 1 553 ? -0.407 2.394 19.564 1.00 94.19 553 SER A C 1
ATOM 4364 O O . SER A 1 553 ? -0.846 3.001 18.588 1.00 94.19 553 SER A O 1
ATOM 4366 N N . CYS A 1 554 ? 0.904 2.334 19.841 1.00 93.62 554 CYS A N 1
ATOM 4367 C CA . CYS A 1 554 ? 1.955 3.009 19.069 1.00 93.62 554 CYS A CA 1
ATOM 4368 C C . CYS A 1 554 ? 2.206 2.373 17.687 1.00 93.62 554 CYS A C 1
ATOM 4370 O O . CYS A 1 554 ? 2.817 3.004 16.827 1.00 93.62 554 CYS A O 1
ATOM 4372 N N . LEU A 1 555 ? 1.713 1.154 17.447 1.00 93.56 555 LEU A N 1
ATOM 4373 C CA . LEU A 1 555 ? 1.728 0.502 16.135 1.00 93.56 555 LEU A CA 1
ATOM 4374 C C . LEU A 1 555 ? 0.530 0.950 15.282 1.00 93.56 555 LEU A C 1
ATOM 4376 O O . LEU A 1 555 ? -0.399 1.587 15.781 1.00 93.56 555 LEU A O 1
ATOM 4380 N N . ASP A 1 556 ? 0.555 0.629 13.986 1.00 89.12 556 ASP A N 1
ATOM 4381 C CA . ASP A 1 556 ? -0.544 0.933 13.055 1.00 89.12 556 ASP A CA 1
ATOM 4382 C C . ASP A 1 556 ? -1.888 0.291 13.458 1.00 89.12 556 ASP A C 1
ATOM 4384 O O . ASP A 1 556 ? -1.911 -0.722 14.155 1.00 89.12 556 ASP A O 1
ATOM 4388 N N . THR A 1 557 ? -3.000 0.875 12.996 1.00 84.00 557 THR A N 1
ATOM 4389 C CA . THR A 1 557 ? -4.372 0.380 13.221 1.00 84.00 557 THR A CA 1
ATOM 4390 C C . THR A 1 557 ? -4.712 -0.903 12.454 1.00 84.00 557 THR A C 1
ATOM 4392 O O . THR A 1 557 ? -5.761 -1.505 12.695 1.00 84.00 557 THR A O 1
ATOM 4395 N N . ALA A 1 558 ? -3.858 -1.326 11.517 1.00 79.06 558 ALA A N 1
ATOM 4396 C CA . ALA A 1 558 ? -3.910 -2.648 10.910 1.00 79.06 558 ALA A CA 1
ATOM 4397 C C . ALA A 1 558 ? -3.849 -3.771 11.965 1.00 79.06 558 ALA A C 1
ATOM 4399 O O . ALA A 1 558 ? -3.445 -3.575 13.110 1.00 79.06 558 ALA A O 1
ATOM 4400 N N . ALA A 1 559 ? -4.268 -4.976 11.578 1.00 82.00 559 ALA A N 1
ATOM 4401 C CA . ALA A 1 559 ? -4.258 -6.118 12.483 1.00 82.00 559 ALA A CA 1
ATOM 4402 C C . ALA A 1 559 ? -2.815 -6.500 12.863 1.00 82.00 559 ALA A C 1
ATOM 4404 O O . ALA A 1 559 ? -2.018 -6.859 11.999 1.00 82.00 559 ALA A O 1
ATOM 4405 N N . ILE A 1 560 ? -2.508 -6.446 14.158 1.00 90.38 560 ILE A N 1
ATOM 4406 C CA . ILE A 1 560 ? -1.166 -6.603 14.718 1.00 90.38 560 ILE A CA 1
ATOM 4407 C C . ILE A 1 560 ? -0.823 -8.097 14.834 1.00 90.38 560 ILE A C 1
ATOM 4409 O O . ILE A 1 560 ? -1.544 -8.808 15.545 1.00 90.38 560 ILE A O 1
ATOM 4413 N N . PRO A 1 561 ? 0.282 -8.590 14.234 1.00 89.81 561 PRO A N 1
ATOM 4414 C CA . PRO A 1 561 ? 0.775 -9.956 14.433 1.00 89.81 561 PRO A CA 1
ATOM 4415 C C . PRO A 1 561 ? 1.418 -10.095 15.822 1.00 89.81 561 PRO A C 1
ATOM 4417 O O . PRO A 1 561 ? 2.639 -10.123 15.988 1.00 89.81 561 PRO A O 1
ATOM 4420 N N . TYR A 1 562 ? 0.577 -10.115 16.858 1.00 89.81 562 TYR A N 1
ATOM 4421 C CA . TYR A 1 562 ? 1.000 -9.973 18.252 1.00 89.81 562 TYR A CA 1
ATOM 4422 C C . TYR A 1 562 ? 1.879 -11.132 18.722 1.00 89.81 562 TYR A C 1
ATOM 4424 O O . TYR A 1 562 ? 2.753 -10.924 19.558 1.00 89.81 562 TYR A O 1
ATOM 4432 N N . TYR A 1 563 ? 1.655 -12.348 18.217 1.00 87.12 563 TYR A N 1
ATOM 4433 C CA . TYR A 1 563 ? 2.421 -13.511 18.655 1.00 87.12 563 TYR A CA 1
ATOM 4434 C C . TYR A 1 563 ? 3.884 -13.383 18.226 1.00 87.12 563 TYR A C 1
ATOM 4436 O O . TYR A 1 563 ? 4.768 -13.477 19.072 1.00 87.12 563 TYR A O 1
ATOM 4444 N N . LEU A 1 564 ? 4.125 -13.023 16.963 1.00 88.31 564 LEU A N 1
ATOM 4445 C CA . LEU A 1 564 ? 5.454 -12.702 16.450 1.00 88.31 564 LEU A CA 1
ATOM 4446 C C . LEU A 1 564 ? 6.122 -11.566 17.244 1.00 88.31 564 LEU A C 1
ATOM 4448 O O . LEU A 1 564 ? 7.243 -11.714 17.727 1.00 88.31 564 LEU A O 1
ATOM 4452 N N . LEU A 1 565 ? 5.438 -10.428 17.405 1.00 89.81 565 LEU A N 1
ATOM 4453 C CA . LEU A 1 565 ? 6.043 -9.240 18.019 1.00 89.81 565 LEU A CA 1
ATOM 4454 C C . LEU A 1 565 ? 6.354 -9.440 19.513 1.00 89.81 565 LEU A C 1
ATOM 4456 O O . LEU A 1 565 ? 7.389 -8.978 19.998 1.00 89.81 565 LEU A O 1
ATOM 4460 N N . LEU A 1 566 ? 5.493 -10.152 20.249 1.00 86.12 566 LEU A N 1
ATOM 4461 C CA . LEU A 1 566 ? 5.654 -10.371 21.694 1.00 86.12 566 LEU A CA 1
ATOM 4462 C C . LEU A 1 566 ? 6.552 -11.569 22.048 1.00 86.12 566 LEU A C 1
ATOM 4464 O O . LEU A 1 566 ? 6.934 -11.730 23.211 1.00 86.12 566 LEU A O 1
ATOM 4468 N N . GLN A 1 567 ? 6.896 -12.416 21.075 1.00 75.06 567 GLN A N 1
ATOM 4469 C CA . GLN A 1 567 ? 7.900 -13.469 21.243 1.00 75.06 567 GLN A CA 1
ATOM 4470 C C . GLN A 1 567 ? 9.340 -12.953 21.210 1.00 75.06 567 GLN A C 1
ATOM 4472 O O . GLN A 1 567 ? 10.258 -13.655 21.634 1.00 75.06 567 GLN A O 1
ATOM 4477 N N . THR A 1 568 ? 9.560 -11.726 20.744 1.00 64.38 568 THR A N 1
ATOM 4478 C CA . THR A 1 568 ? 10.896 -11.138 20.742 1.00 64.38 568 THR A CA 1
ATOM 4479 C C . THR A 1 568 ? 11.376 -10.921 22.188 1.00 64.38 568 THR A C 1
ATOM 4481 O O . THR A 1 568 ? 10.648 -10.409 23.039 1.00 64.38 568 THR A O 1
ATOM 4484 N N . ASN A 1 569 ? 12.635 -11.263 22.495 1.00 73.19 569 ASN A N 1
ATOM 4485 C CA . ASN A 1 569 ? 13.251 -11.050 23.823 1.00 73.19 569 ASN A CA 1
ATOM 4486 C C . ASN A 1 569 ? 13.392 -9.556 24.220 1.00 73.19 569 ASN A C 1
ATOM 4488 O O . ASN A 1 569 ? 14.025 -9.231 25.226 1.00 73.19 569 ASN A O 1
ATOM 4492 N N . THR A 1 570 ? 12.829 -8.645 23.424 1.00 81.25 570 THR A N 1
ATOM 4493 C CA . THR A 1 570 ? 12.875 -7.188 23.580 1.00 81.25 570 THR A CA 1
ATOM 4494 C C . THR A 1 570 ? 12.097 -6.731 24.816 1.00 81.25 570 THR A C 1
ATOM 4496 O O . THR A 1 570 ? 12.619 -5.953 25.612 1.00 81.25 570 THR A O 1
ATOM 4499 N N . LEU A 1 571 ? 10.908 -7.297 25.056 1.00 81.19 571 LEU A N 1
ATOM 4500 C CA . LEU A 1 571 ? 10.057 -6.966 26.207 1.00 81.19 571 LEU A CA 1
ATOM 4501 C C . LEU A 1 571 ? 10.748 -7.264 27.542 1.00 81.19 571 LEU A C 1
ATOM 4503 O O . LEU A 1 571 ? 10.707 -6.455 28.465 1.00 81.19 571 LEU A O 1
ATOM 4507 N N . ALA A 1 572 ? 11.454 -8.396 27.620 1.00 77.50 572 ALA A N 1
ATOM 4508 C CA . ALA A 1 572 ? 12.183 -8.813 28.815 1.00 77.50 572 ALA A CA 1
ATOM 4509 C C . ALA A 1 572 ? 13.390 -7.910 29.132 1.00 77.50 572 ALA A C 1
ATOM 4511 O O . ALA A 1 572 ? 13.892 -7.918 30.255 1.00 77.50 572 ALA A O 1
ATOM 4512 N N . ARG A 1 573 ? 13.873 -7.142 28.149 1.00 80.12 573 ARG A N 1
ATOM 4513 C CA . ARG A 1 573 ? 14.974 -6.180 28.308 1.00 80.12 573 ARG A CA 1
ATOM 4514 C C . ARG A 1 573 ? 14.483 -4.758 28.566 1.00 80.12 573 ARG A C 1
ATOM 4516 O O . ARG A 1 573 ? 15.281 -3.923 28.970 1.00 80.12 573 ARG A O 1
ATOM 4523 N N . SER A 1 574 ? 13.197 -4.493 28.353 1.00 81.56 574 SER A N 1
ATOM 4524 C CA . SER A 1 574 ? 12.618 -3.168 28.522 1.00 81.56 574 SER A CA 1
ATOM 4525 C C . SER A 1 574 ? 12.367 -2.836 29.993 1.00 81.56 574 SER A C 1
ATOM 4527 O O . SER A 1 574 ? 11.720 -3.594 30.723 1.00 81.56 574 SER A O 1
ATOM 4529 N N . GLU A 1 575 ? 12.833 -1.661 30.415 1.00 80.62 575 GLU A N 1
ATOM 4530 C CA . GLU A 1 575 ? 12.527 -1.102 31.735 1.00 80.62 575 GLU A CA 1
ATOM 4531 C C . GLU A 1 575 ? 11.077 -0.590 31.820 1.00 80.62 575 GLU A C 1
ATOM 4533 O O . GLU A 1 575 ? 10.451 -0.688 32.877 1.00 80.62 575 GLU A O 1
ATOM 4538 N N . LEU A 1 576 ? 10.494 -0.165 30.690 1.00 85.69 576 LEU A N 1
ATOM 4539 C CA . LEU A 1 576 ? 9.114 0.324 30.581 1.00 85.69 576 LEU A CA 1
ATOM 4540 C C . LEU A 1 576 ? 8.084 -0.703 31.080 1.00 85.69 576 LEU A C 1
ATOM 4542 O O . LEU A 1 576 ? 7.142 -0.354 31.800 1.00 85.69 576 LEU A O 1
ATOM 4546 N N . LEU A 1 577 ? 8.290 -1.975 30.725 1.00 82.88 577 LEU A N 1
ATOM 4547 C CA . LEU A 1 577 ? 7.414 -3.102 31.063 1.00 82.88 577 LEU A CA 1
ATOM 4548 C C . LEU A 1 577 ? 7.973 -4.001 32.178 1.00 82.88 577 LEU A C 1
ATOM 4550 O O . LEU A 1 577 ? 7.554 -5.147 32.302 1.00 82.88 577 LEU A O 1
ATOM 4554 N N . GLY A 1 578 ? 8.938 -3.528 32.973 1.00 72.56 578 GLY A N 1
ATOM 4555 C CA . GLY A 1 578 ? 9.419 -4.274 34.142 1.00 72.56 578 GLY A CA 1
ATOM 4556 C C . GLY A 1 578 ? 9.971 -5.672 33.824 1.00 72.56 578 GLY A C 1
ATOM 4557 O O . GLY A 1 578 ? 9.822 -6.582 34.638 1.00 72.56 578 GLY A O 1
ATOM 4558 N N . LYS A 1 579 ? 10.610 -5.850 32.657 1.00 76.56 579 LYS A N 1
ATOM 4559 C CA . LYS A 1 579 ? 11.144 -7.140 32.172 1.00 76.56 579 LYS A CA 1
ATOM 4560 C C . LYS A 1 579 ? 10.077 -8.224 31.961 1.00 76.56 579 LYS A C 1
ATOM 4562 O O . LYS A 1 579 ? 10.277 -9.392 32.303 1.00 76.56 579 LYS A O 1
ATOM 4567 N N . LEU A 1 580 ? 8.953 -7.837 31.364 1.00 83.75 580 LEU A N 1
ATOM 4568 C CA . LEU A 1 580 ? 7.835 -8.717 31.035 1.00 83.75 580 LEU A CA 1
ATOM 4569 C C . LEU A 1 580 ? 8.263 -9.931 30.195 1.00 83.75 580 LEU A C 1
ATOM 4571 O O . LEU A 1 580 ? 8.803 -9.790 29.098 1.00 83.75 580 LEU A O 1
ATOM 4575 N N . THR A 1 581 ? 7.971 -11.140 30.676 1.00 86.50 581 THR A N 1
ATOM 4576 C CA . THR A 1 581 ? 8.162 -12.367 29.883 1.00 86.50 581 THR A CA 1
ATOM 4577 C C . THR A 1 581 ? 7.049 -12.533 28.847 1.00 86.50 581 THR A C 1
ATOM 4579 O O . THR A 1 581 ? 5.914 -12.113 29.075 1.00 86.50 581 THR A O 1
ATOM 4582 N N . THR A 1 582 ? 7.307 -13.251 27.747 1.00 84.75 582 THR A N 1
ATOM 4583 C CA . THR A 1 582 ? 6.280 -13.563 26.732 1.00 84.75 582 THR A CA 1
ATOM 4584 C C . THR A 1 582 ? 5.036 -14.218 27.340 1.00 84.75 582 THR A C 1
ATOM 4586 O O . THR A 1 582 ? 3.913 -13.889 26.968 1.00 84.75 582 THR A O 1
ATOM 4589 N N . ARG A 1 583 ? 5.197 -15.099 28.340 1.00 85.56 583 ARG A N 1
ATOM 4590 C CA . ARG A 1 583 ? 4.059 -15.720 29.041 1.00 85.56 583 ARG A CA 1
ATOM 4591 C C . ARG A 1 583 ? 3.198 -14.682 29.768 1.00 85.56 583 ARG A C 1
ATOM 4593 O O . ARG A 1 583 ? 1.975 -14.773 29.711 1.00 85.56 583 ARG A O 1
ATOM 4600 N N . GLN A 1 584 ? 3.821 -13.718 30.445 1.00 88.62 584 GLN A N 1
ATOM 4601 C CA . GLN A 1 584 ? 3.101 -12.637 31.121 1.00 88.62 584 GLN A CA 1
ATOM 4602 C C . GLN A 1 584 ? 2.444 -11.689 30.111 1.00 88.62 584 GLN A C 1
ATOM 4604 O O . GLN A 1 584 ? 1.292 -11.321 30.314 1.00 88.62 584 GLN A O 1
ATOM 4609 N N . ALA A 1 585 ? 3.106 -11.382 28.990 1.00 89.94 585 ALA A N 1
ATOM 4610 C CA . ALA A 1 585 ? 2.529 -10.583 27.908 1.00 89.94 585 ALA A CA 1
ATOM 4611 C C . ALA A 1 585 ? 1.275 -11.240 27.305 1.00 89.94 585 ALA A C 1
ATOM 4613 O O . ALA A 1 585 ? 0.240 -10.591 27.164 1.00 89.94 585 ALA A O 1
ATOM 4614 N N . LEU A 1 586 ? 1.323 -12.547 27.024 1.00 89.69 586 LEU A N 1
ATOM 4615 C CA . LEU A 1 586 ? 0.158 -13.305 26.553 1.00 89.69 586 LEU A CA 1
ATOM 4616 C C . LEU A 1 586 ? -0.959 -13.373 27.612 1.00 89.69 586 LEU A C 1
ATOM 4618 O O . LEU A 1 586 ? -2.138 -13.299 27.267 1.00 89.69 586 LEU A O 1
ATOM 4622 N N . GLY A 1 587 ? -0.605 -13.473 28.898 1.00 90.00 587 GLY A N 1
ATOM 4623 C CA . GLY A 1 587 ? -1.558 -13.383 30.010 1.00 90.00 587 GLY A CA 1
ATOM 4624 C C . GLY A 1 587 ? -2.251 -12.019 30.080 1.00 90.00 587 GLY A C 1
ATOM 4625 O O . GLY A 1 587 ? -3.477 -11.956 30.158 1.00 90.00 587 GLY A O 1
ATOM 4626 N N . ALA A 1 588 ? -1.484 -10.935 29.957 1.00 92.25 588 ALA A N 1
ATOM 4627 C CA . ALA A 1 588 ? -1.999 -9.572 29.917 1.00 92.25 588 ALA A CA 1
ATOM 4628 C C . ALA A 1 588 ? -2.897 -9.335 28.692 1.00 92.25 588 ALA A C 1
ATOM 4630 O O . ALA A 1 588 ? -3.974 -8.764 28.836 1.00 92.25 588 ALA A O 1
ATOM 4631 N N . LEU A 1 589 ? -2.527 -9.834 27.505 1.00 92.94 589 LEU A N 1
ATOM 4632 C CA . LEU A 1 589 ? -3.379 -9.785 26.308 1.00 92.94 589 LEU A CA 1
ATOM 4633 C C . LEU A 1 589 ? -4.702 -10.529 26.489 1.00 92.94 589 LEU A C 1
ATOM 4635 O O . LEU A 1 589 ? -5.755 -10.051 26.056 1.00 92.94 589 LEU A O 1
ATOM 4639 N N . LYS A 1 590 ? -4.665 -11.697 27.136 1.00 90.94 590 LYS A N 1
ATOM 4640 C CA . LYS A 1 590 ? -5.876 -12.450 27.459 1.00 90.94 590 LYS A CA 1
ATOM 4641 C C . LYS A 1 590 ? -6.786 -11.640 28.378 1.00 90.94 590 LYS A C 1
ATOM 4643 O O . LYS A 1 590 ? -7.984 -11.571 28.119 1.00 90.94 590 LYS A O 1
ATOM 4648 N N . GLU A 1 591 ? -6.236 -10.982 29.398 1.00 92.44 591 GLU A N 1
ATOM 4649 C CA . GLU A 1 591 ? -7.037 -10.105 30.256 1.00 92.44 591 GLU A CA 1
ATOM 4650 C C . GLU A 1 591 ? -7.543 -8.855 29.527 1.00 92.44 591 GLU A C 1
ATOM 4652 O O . GLU A 1 591 ? -8.715 -8.522 29.675 1.00 92.44 591 GLU A O 1
ATOM 4657 N N . LEU A 1 592 ? -6.742 -8.223 28.663 1.00 95.25 592 LEU A N 1
ATOM 4658 C CA . LEU A 1 592 ? -7.194 -7.118 27.803 1.00 95.25 592 LEU A CA 1
ATOM 4659 C C . LEU A 1 592 ? -8.365 -7.538 26.899 1.00 95.25 592 LEU A C 1
ATOM 4661 O O . LEU A 1 592 ? -9.301 -6.764 26.692 1.00 95.25 592 LEU A O 1
ATOM 4665 N N . THR A 1 593 ? -8.345 -8.782 26.412 1.00 92.88 593 THR A N 1
ATOM 4666 C CA . THR A 1 593 ? -9.450 -9.377 25.647 1.00 92.88 593 THR A CA 1
ATOM 4667 C C . THR A 1 593 ? -10.672 -9.611 26.540 1.00 92.88 593 THR A C 1
ATOM 4669 O O . THR A 1 593 ? -11.794 -9.284 26.155 1.00 92.88 593 THR A O 1
ATOM 4672 N N . ASN A 1 594 ? -10.473 -10.123 27.761 1.00 91.00 594 ASN A N 1
ATOM 4673 C CA . ASN A 1 594 ? -11.547 -10.356 28.734 1.00 91.00 594 ASN A CA 1
ATOM 4674 C C . ASN A 1 594 ? -12.247 -9.066 29.173 1.00 91.00 594 ASN A C 1
ATOM 4676 O O . ASN A 1 594 ? -13.432 -9.107 29.505 1.00 91.00 594 ASN A O 1
ATOM 4680 N N . VAL A 1 595 ? -11.528 -7.943 29.231 1.00 92.44 595 VAL A N 1
ATOM 4681 C CA . VAL A 1 595 ? -12.109 -6.627 29.537 1.00 92.44 595 VAL A CA 1
ATOM 4682 C C . VAL A 1 595 ? -12.562 -5.873 28.284 1.00 92.44 595 VAL A C 1
ATOM 4684 O O . VAL A 1 595 ? -13.101 -4.782 28.412 1.00 92.44 595 VAL A O 1
ATOM 4687 N N . GLY A 1 596 ? -12.403 -6.442 27.084 1.00 90.31 596 GLY A N 1
ATOM 4688 C CA . GLY A 1 596 ? -12.961 -5.911 25.836 1.00 90.31 596 GLY A CA 1
ATOM 4689 C C . GLY A 1 596 ? -12.158 -4.810 25.145 1.00 90.31 596 GLY A C 1
ATOM 4690 O O . GLY A 1 596 ? -12.653 -4.237 24.180 1.00 90.31 596 GLY A O 1
ATOM 4691 N N . LEU A 1 597 ? -10.938 -4.522 25.603 1.00 94.62 597 LEU A N 1
ATOM 4692 C CA . LEU A 1 597 ? -10.109 -3.456 25.030 1.00 94.62 597 LEU A CA 1
ATOM 4693 C C . LEU A 1 597 ? -9.385 -3.886 23.748 1.00 94.62 597 LEU A C 1
ATOM 4695 O O . LEU A 1 597 ? -9.038 -3.037 22.934 1.00 94.62 597 LEU A O 1
ATOM 4699 N N . VAL A 1 598 ? -9.186 -5.192 23.549 1.00 92.69 598 VAL A N 1
ATOM 4700 C CA . VAL A 1 598 ? -8.600 -5.772 22.329 1.00 92.69 598 VAL A CA 1
ATOM 4701 C C . VAL A 1 598 ? -9.406 -6.981 21.863 1.00 92.69 598 VAL A C 1
ATOM 4703 O O . VAL A 1 598 ? -10.104 -7.621 22.652 1.00 92.69 598 VAL A O 1
ATOM 4706 N N . GLN A 1 599 ? -9.282 -7.322 20.582 1.00 87.62 599 GLN A N 1
ATOM 4707 C CA . GLN A 1 599 ? -9.884 -8.518 19.997 1.00 87.62 599 GLN A CA 1
ATOM 4708 C C . GLN A 1 599 ? -8.811 -9.370 19.317 1.00 87.62 599 GLN A C 1
ATOM 4710 O O . GLN A 1 599 ? -8.074 -8.879 18.468 1.00 87.62 599 GLN A O 1
ATOM 4715 N N . LEU A 1 600 ? -8.746 -10.650 19.687 1.00 85.62 600 LEU A N 1
ATOM 4716 C CA . LEU A 1 600 ? -7.917 -11.657 19.022 1.00 85.62 600 LEU A CA 1
ATOM 4717 C C . LEU A 1 600 ? -8.716 -12.276 17.870 1.00 85.62 600 LEU A C 1
ATOM 4719 O O . LEU A 1 600 ? -9.851 -12.710 18.083 1.00 85.62 600 LEU A O 1
ATOM 4723 N N . LEU A 1 601 ? -8.144 -12.290 16.666 1.00 74.44 601 LEU A N 1
ATOM 4724 C CA . LEU A 1 601 ? -8.787 -12.835 15.464 1.00 74.44 601 LEU A CA 1
ATOM 4725 C C . LEU A 1 601 ? -8.517 -14.335 15.274 1.00 74.44 601 LEU A C 1
ATOM 4727 O O . LEU A 1 601 ? -9.379 -15.029 14.743 1.00 74.44 601 LEU A O 1
ATOM 4731 N N . SER A 1 602 ? -7.374 -14.826 15.759 1.00 66.56 602 SER A N 1
ATOM 4732 C CA . SER A 1 602 ? -6.949 -16.232 15.660 1.00 66.56 602 SER A CA 1
ATOM 4733 C C . SER A 1 602 ? -6.283 -16.662 16.972 1.00 66.56 602 SER A C 1
ATOM 4735 O O . SER A 1 602 ? -5.578 -15.863 17.595 1.00 66.56 602 SER A O 1
ATOM 4737 N N . SER A 1 603 ? -6.484 -17.908 17.410 1.00 52.53 603 SER A N 1
ATOM 4738 C CA . SER A 1 603 ? -5.914 -18.419 18.672 1.00 52.53 603 SER A CA 1
ATOM 4739 C C . SER A 1 603 ? -4.538 -19.074 18.454 1.00 52.53 603 SER A C 1
ATOM 4741 O O . SER A 1 603 ? -4.364 -19.746 17.440 1.00 52.53 603 SER A O 1
ATOM 4743 N N . PRO A 1 604 ? -3.588 -19.021 19.417 1.00 50.56 604 PRO A N 1
ATOM 4744 C CA . PRO A 1 604 ? -2.324 -19.780 19.363 1.00 50.56 604 PRO A CA 1
ATOM 4745 C C . PRO A 1 604 ? -2.500 -21.307 19.297 1.00 50.56 604 PRO A C 1
ATOM 4747 O O . PRO A 1 604 ? -1.539 -22.046 19.121 1.00 50.56 604 PRO A O 1
ATOM 4750 N N . THR A 1 605 ? -3.720 -21.799 19.528 1.00 45.12 605 THR A N 1
ATOM 4751 C CA . THR A 1 605 ? -4.073 -23.226 19.485 1.00 45.12 605 THR A CA 1
ATOM 4752 C C . THR A 1 605 ? -4.510 -23.703 18.098 1.00 45.12 605 THR A C 1
ATOM 4754 O O . THR A 1 605 ? -4.740 -24.896 17.921 1.00 45.12 605 THR A O 1
ATOM 4757 N N . GLU A 1 606 ? -4.684 -22.794 17.139 1.00 46.47 606 GLU A N 1
ATOM 4758 C CA . GLU A 1 606 ? -5.017 -23.113 15.750 1.00 46.47 606 GLU A CA 1
ATOM 4759 C C . GLU A 1 606 ? -3.720 -23.318 14.958 1.00 46.47 606 GLU A C 1
ATOM 4761 O O . GLU A 1 606 ? -2.767 -22.560 15.114 1.00 46.47 606 GLU A O 1
ATOM 4766 N N . THR A 1 607 ? -3.655 -24.363 14.128 1.00 36.62 607 THR A N 1
ATOM 4767 C CA . THR A 1 607 ? -2.505 -24.626 13.252 1.00 36.62 607 THR A CA 1
ATOM 4768 C C . THR A 1 607 ? -2.365 -23.491 12.237 1.00 36.62 607 THR A C 1
ATOM 4770 O O . THR A 1 607 ? -3.099 -23.455 11.251 1.00 36.62 607 THR A O 1
ATOM 4773 N N . GLY A 1 608 ? -1.442 -22.567 12.487 1.00 52.25 608 GLY A N 1
ATOM 4774 C CA . GLY A 1 608 ? -1.131 -21.419 11.640 1.00 52.25 608 GLY A CA 1
ATOM 4775 C C . GLY A 1 608 ? 0.316 -20.983 11.849 1.00 52.25 608 GLY A C 1
ATOM 4776 O O . GLY A 1 608 ? 0.960 -21.405 12.808 1.00 52.25 608 GLY A O 1
ATOM 4777 N N . SER A 1 609 ? 0.850 -20.194 10.920 1.00 64.50 609 SER A N 1
ATOM 4778 C CA . SER A 1 609 ? 2.184 -19.614 11.078 1.00 64.50 609 SER A CA 1
ATOM 4779 C C . SER A 1 609 ? 2.147 -18.466 12.096 1.00 64.50 609 SER A C 1
ATOM 4781 O O . SER A 1 609 ? 1.107 -17.827 12.258 1.00 64.50 609 SER A O 1
ATOM 4783 N N . ASP A 1 610 ? 3.264 -18.165 12.771 1.00 70.88 610 ASP A N 1
ATOM 4784 C CA . ASP A 1 610 ? 3.315 -17.140 13.835 1.00 70.88 610 ASP A CA 1
ATOM 4785 C C . ASP A 1 610 ? 2.810 -15.751 13.384 1.00 70.88 610 ASP A C 1
ATOM 4787 O O . ASP A 1 610 ? 2.341 -14.952 14.200 1.00 70.88 610 ASP A O 1
ATOM 4791 N N . ILE A 1 611 ? 2.858 -15.480 12.075 1.00 74.50 611 ILE A N 1
ATOM 4792 C CA . ILE A 1 611 ? 2.390 -14.243 11.435 1.00 74.50 611 ILE A CA 1
ATOM 4793 C C . ILE A 1 611 ? 0.857 -14.147 11.293 1.00 74.50 611 ILE A C 1
ATOM 4795 O O . ILE A 1 611 ? 0.348 -13.069 10.986 1.00 74.50 611 ILE A O 1
ATOM 4799 N N . ASP A 1 612 ? 0.114 -15.237 11.515 1.00 75.69 612 ASP A N 1
ATOM 4800 C CA . ASP A 1 612 ? -1.349 -15.302 11.351 1.00 75.69 612 ASP A CA 1
ATOM 4801 C C . ASP A 1 612 ? -2.124 -15.131 12.673 1.00 75.69 612 ASP A C 1
ATOM 4803 O O . ASP A 1 612 ? -3.360 -15.058 12.686 1.00 75.69 612 ASP A O 1
ATOM 4807 N N . HIS A 1 613 ? -1.416 -15.014 13.799 1.00 84.06 613 HIS A N 1
ATOM 4808 C CA . HIS A 1 613 ? -2.000 -14.679 15.097 1.00 84.06 613 HIS A CA 1
ATOM 4809 C C . HIS A 1 613 ? -2.172 -13.165 15.223 1.00 84.06 613 HIS A C 1
ATOM 4811 O O . HIS A 1 613 ? -1.270 -12.440 15.651 1.00 84.06 613 HIS A O 1
ATOM 4817 N N . LEU A 1 614 ? -3.354 -12.697 14.824 1.00 83.94 614 LEU A N 1
ATOM 4818 C CA . LEU A 1 614 ? -3.659 -11.279 14.682 1.00 83.94 614 LEU A CA 1
ATOM 4819 C C . LEU A 1 614 ? -4.512 -10.742 15.838 1.00 83.94 614 LEU A C 1
ATOM 4821 O O . LEU A 1 614 ? -5.432 -11.403 16.326 1.00 83.94 614 LEU A O 1
ATOM 4825 N N . LEU A 1 615 ? -4.223 -9.506 16.237 1.00 90.19 615 LEU A N 1
ATOM 4826 C CA . LEU A 1 615 ? -4.978 -8.724 17.211 1.00 90.19 615 LEU A CA 1
ATOM 4827 C C . LEU A 1 615 ? -5.425 -7.407 16.580 1.00 90.19 615 LEU A C 1
ATOM 4829 O O . LEU A 1 615 ? -4.678 -6.777 15.839 1.00 90.19 615 LEU A O 1
ATOM 4833 N N . THR A 1 616 ? -6.625 -6.956 16.918 1.00 87.38 616 THR A N 1
ATOM 4834 C CA . THR A 1 616 ? -7.132 -5.634 16.541 1.00 87.38 616 THR A CA 1
ATOM 4835 C C . THR A 1 616 ? -7.450 -4.810 17.780 1.00 87.38 616 THR A C 1
ATOM 4837 O O . THR A 1 616 ? -8.050 -5.313 18.736 1.00 87.38 616 THR A O 1
ATOM 4840 N N . LEU A 1 617 ? -7.092 -3.530 17.728 1.00 88.81 617 LEU A N 1
ATOM 4841 C CA . LEU A 1 617 ? -7.454 -2.503 18.697 1.00 88.81 617 LEU A CA 1
ATOM 4842 C C . LEU A 1 617 ? -8.303 -1.447 17.976 1.00 88.81 617 LEU A C 1
ATOM 4844 O O . LEU A 1 617 ? -8.079 -1.140 16.807 1.00 88.81 617 LEU A O 1
ATOM 4848 N N . HIS A 1 618 ? -9.321 -0.913 18.650 1.00 85.62 618 HIS A N 1
ATOM 4849 C CA . HIS A 1 618 ? -10.210 0.067 18.029 1.00 85.62 618 HIS A CA 1
ATOM 4850 C C . HIS A 1 618 ? -9.426 1.348 17.656 1.00 85.62 618 HIS A C 1
ATOM 4852 O O . HIS A 1 618 ? -8.682 1.846 18.504 1.00 85.62 618 HIS A O 1
ATOM 4858 N N . PRO A 1 619 ? -9.608 1.941 16.457 1.00 82.81 619 PRO A N 1
ATOM 4859 C CA . PRO A 1 619 ? -8.846 3.123 16.027 1.00 82.81 619 PRO A CA 1
ATOM 4860 C C . PRO A 1 619 ? -8.935 4.314 16.992 1.00 82.81 619 PRO A C 1
ATOM 4862 O O . PRO A 1 619 ? -7.946 4.993 17.250 1.00 82.81 619 PRO A O 1
ATOM 4865 N N . GLU A 1 620 ? -10.105 4.527 17.601 1.00 83.94 620 GLU A N 1
ATOM 4866 C CA . GLU A 1 620 ? -10.277 5.570 18.625 1.00 83.94 620 GLU A CA 1
ATOM 4867 C C . GLU A 1 620 ? -9.436 5.309 19.882 1.00 83.94 620 GLU A C 1
ATOM 4869 O O . GLU A 1 620 ? -8.924 6.238 20.496 1.00 83.94 620 GLU A O 1
ATOM 4874 N N . TYR A 1 621 ? -9.245 4.038 20.251 1.00 90.69 621 TYR A N 1
ATOM 4875 C CA . TYR A 1 621 ? -8.377 3.680 21.369 1.00 90.69 621 TYR A CA 1
ATOM 4876 C C . TYR A 1 621 ? -6.908 3.876 20.994 1.00 90.69 621 TYR A C 1
ATOM 4878 O O . TYR A 1 621 ? -6.163 4.382 21.825 1.00 90.69 621 TYR A O 1
ATOM 4886 N N . HIS A 1 622 ? -6.500 3.572 19.751 1.00 89.44 622 HIS A N 1
ATOM 4887 C CA . HIS A 1 622 ? -5.156 3.921 19.270 1.00 89.44 622 HIS A CA 1
ATOM 4888 C C . HIS A 1 622 ? -4.868 5.413 19.452 1.00 89.44 622 HIS A C 1
ATOM 4890 O O . HIS A 1 622 ? -3.843 5.774 20.021 1.00 89.44 622 HIS A O 1
ATOM 4896 N N . HIS A 1 623 ? -5.777 6.275 18.993 1.00 85.06 623 HIS A N 1
ATOM 4897 C CA . HIS A 1 623 ? -5.594 7.720 19.084 1.00 85.06 623 HIS A CA 1
ATOM 4898 C C . HIS A 1 623 ? -5.534 8.209 20.539 1.00 85.06 623 HIS A C 1
ATOM 4900 O O . HIS A 1 623 ? -4.573 8.869 20.928 1.00 85.06 623 HIS A O 1
ATOM 4906 N N . LEU A 1 624 ? -6.514 7.824 21.364 1.00 88.94 624 LEU A N 1
ATOM 4907 C CA . LEU A 1 624 ? -6.602 8.263 22.758 1.00 88.94 624 LEU A CA 1
ATOM 4908 C C . LEU A 1 624 ? -5.416 7.816 23.614 1.00 88.94 624 LEU A C 1
ATOM 4910 O O . LEU A 1 624 ? -4.964 8.590 24.458 1.00 88.94 624 LEU A O 1
ATOM 4914 N N . LEU A 1 625 ? -4.945 6.580 23.417 1.00 92.56 625 LEU A N 1
ATOM 4915 C CA . LEU A 1 625 ? -3.851 6.000 24.194 1.00 92.56 625 LEU A CA 1
ATOM 4916 C C . LEU A 1 625 ? -2.485 6.563 23.793 1.00 92.56 625 LEU A C 1
ATOM 4918 O O . LEU A 1 625 ? -1.620 6.661 24.653 1.00 92.56 625 LEU A O 1
ATOM 4922 N N . ARG A 1 626 ? -2.286 6.975 22.533 1.00 89.44 626 ARG A N 1
ATOM 4923 C CA . ARG A 1 626 ? -1.053 7.671 22.115 1.00 89.44 626 ARG A CA 1
ATOM 4924 C C . ARG A 1 626 ? -0.913 9.056 22.750 1.00 89.44 626 ARG A C 1
ATOM 4926 O O . ARG A 1 626 ? 0.201 9.501 22.995 1.00 89.44 626 ARG A O 1
ATOM 4933 N N . GLU A 1 627 ? -2.036 9.710 23.034 1.00 88.88 627 GLU A N 1
ATOM 4934 C CA . GLU A 1 627 ? -2.085 10.998 23.740 1.00 88.88 627 GLU A CA 1
ATOM 4935 C C . GLU A 1 627 ? -2.325 10.841 25.253 1.00 88.88 627 GLU A C 1
ATOM 4937 O O . GLU A 1 627 ? -2.652 11.812 25.942 1.00 88.88 627 GLU A O 1
ATOM 4942 N N . ASP A 1 628 ? -2.219 9.622 25.788 1.00 90.38 628 ASP A N 1
ATOM 4943 C CA . ASP A 1 628 ? -2.257 9.379 27.230 1.00 90.38 628 ASP A CA 1
ATOM 4944 C C . ASP A 1 628 ? -1.046 10.049 27.906 1.00 90.38 628 ASP A C 1
ATOM 4946 O O . ASP A 1 628 ? 0.064 9.923 27.382 1.00 90.38 628 ASP A O 1
ATOM 4950 N N . PRO A 1 629 ? -1.210 10.719 29.064 1.00 90.19 629 PRO A N 1
ATOM 4951 C CA . PRO A 1 629 ? -0.109 11.399 29.745 1.00 90.19 629 PRO A CA 1
ATOM 4952 C C . PRO A 1 629 ? 1.137 10.531 29.969 1.00 90.19 629 PRO A C 1
ATOM 4954 O O . PRO A 1 629 ? 2.240 11.008 29.738 1.00 90.19 629 PRO A O 1
ATOM 4957 N N . ASP A 1 630 ? 0.992 9.246 30.315 1.00 91.94 630 ASP A N 1
ATOM 4958 C CA . ASP A 1 630 ? 2.138 8.334 30.493 1.00 91.94 630 ASP A CA 1
ATOM 4959 C C . ASP A 1 630 ? 2.851 8.054 29.161 1.00 91.94 630 ASP A C 1
ATOM 4961 O O . ASP A 1 630 ? 4.072 7.941 29.145 1.00 91.94 630 ASP A O 1
ATOM 4965 N N . VAL A 1 631 ? 2.127 7.984 28.035 1.00 93.00 631 VAL A N 1
ATOM 4966 C CA . VAL A 1 631 ? 2.750 7.833 26.705 1.00 93.00 631 VAL A CA 1
ATOM 4967 C C . VAL A 1 631 ? 3.401 9.132 26.257 1.00 93.00 631 VAL A C 1
ATOM 4969 O O . VAL A 1 631 ? 4.485 9.101 25.690 1.00 93.00 631 VAL A O 1
ATOM 4972 N N . VAL A 1 632 ? 2.776 10.272 26.535 1.00 92.31 632 VAL A N 1
ATOM 4973 C CA . VAL A 1 632 ? 3.297 11.595 26.184 1.00 92.31 632 VAL A CA 1
ATOM 4974 C C . VAL A 1 632 ? 4.573 11.915 26.960 1.00 92.31 632 VAL A C 1
ATOM 4976 O O . VAL A 1 632 ? 5.565 12.319 26.356 1.00 92.31 632 VAL A O 1
ATOM 4979 N N . GLU A 1 633 ? 4.567 11.708 28.277 1.00 93.31 633 GLU A N 1
ATOM 4980 C CA . GLU A 1 633 ? 5.719 11.947 29.152 1.00 93.31 633 GLU A CA 1
ATOM 4981 C C . GLU A 1 633 ? 6.864 10.971 28.866 1.00 93.31 633 GLU A C 1
ATOM 4983 O O . GLU A 1 633 ? 8.032 11.346 28.947 1.00 93.31 633 GLU A O 1
ATOM 4988 N N . ARG A 1 634 ? 6.540 9.729 28.483 1.00 93.56 634 ARG A N 1
ATOM 4989 C CA . ARG A 1 634 ? 7.514 8.654 28.232 1.00 93.56 634 ARG A CA 1
ATOM 4990 C C . ARG A 1 634 ? 7.568 8.256 26.760 1.00 93.56 634 ARG A C 1
ATOM 4992 O O . ARG A 1 634 ? 7.838 7.098 26.433 1.00 93.56 634 ARG A O 1
ATOM 4999 N N . ALA A 1 635 ? 7.321 9.213 25.865 1.00 92.81 635 ALA A N 1
ATOM 5000 C CA . ALA A 1 635 ? 7.241 8.974 24.423 1.00 92.81 635 ALA A CA 1
ATOM 5001 C C . ALA A 1 635 ? 8.512 8.300 23.895 1.00 92.81 635 ALA A C 1
ATOM 5003 O O . ALA A 1 635 ? 8.434 7.347 23.119 1.00 92.81 635 ALA A O 1
ATOM 5004 N N . ALA A 1 636 ? 9.673 8.731 24.401 1.00 92.44 636 ALA A N 1
ATOM 5005 C CA . ALA A 1 636 ? 10.959 8.136 24.068 1.00 92.44 636 ALA A CA 1
ATOM 5006 C C . ALA A 1 636 ? 11.001 6.629 24.362 1.00 92.44 636 ALA A C 1
ATOM 5008 O O . ALA A 1 636 ? 11.392 5.844 23.501 1.00 92.44 636 ALA A O 1
ATOM 5009 N N . GLU A 1 637 ? 10.528 6.200 25.533 1.00 93.38 637 GLU A N 1
ATOM 5010 C CA . GLU A 1 637 ? 10.530 4.791 25.933 1.00 93.38 637 GLU A CA 1
ATOM 5011 C C . GLU A 1 637 ? 9.549 3.954 25.097 1.00 93.38 637 GLU A C 1
ATOM 5013 O O . GLU A 1 637 ? 9.901 2.869 24.627 1.00 93.38 637 GLU A O 1
ATOM 5018 N N . TYR A 1 638 ? 8.329 4.459 24.877 1.00 95.19 638 TYR A N 1
ATOM 5019 C CA . TYR A 1 638 ? 7.302 3.756 24.100 1.00 95.19 638 TYR A CA 1
ATOM 5020 C C . TYR A 1 638 ? 7.689 3.607 22.626 1.00 95.19 638 TYR A C 1
ATOM 5022 O O . TYR A 1 638 ? 7.581 2.511 22.071 1.00 95.19 638 TYR A O 1
ATOM 5030 N N . TYR A 1 639 ? 8.155 4.681 21.987 1.00 94.50 639 TYR A N 1
ATOM 5031 C CA . TYR A 1 639 ? 8.503 4.659 20.566 1.00 94.50 639 TYR A CA 1
ATOM 5032 C C . TYR A 1 639 ? 9.777 3.859 20.311 1.00 94.50 639 TYR A C 1
ATOM 5034 O O . TYR A 1 639 ? 9.803 3.063 19.373 1.00 94.50 639 TYR A O 1
ATOM 5042 N N . THR A 1 640 ? 10.783 3.969 21.186 1.00 94.44 640 THR A N 1
ATOM 5043 C CA . THR A 1 640 ? 11.990 3.131 21.113 1.00 94.44 640 THR A CA 1
ATOM 5044 C C . THR A 1 640 ? 11.634 1.653 21.212 1.00 94.44 640 THR A C 1
ATOM 5046 O O . THR A 1 640 ? 12.109 0.845 20.413 1.00 94.44 640 THR A O 1
ATOM 5049 N N . LEU A 1 641 ? 10.754 1.275 22.148 1.00 94.31 641 LEU A N 1
ATOM 5050 C CA . LEU A 1 641 ? 10.342 -0.118 22.292 1.00 94.31 641 LEU A CA 1
ATOM 5051 C C . LEU A 1 641 ? 9.518 -0.609 21.093 1.00 94.31 641 LEU A C 1
ATOM 5053 O O . LEU A 1 641 ? 9.748 -1.723 20.626 1.00 94.31 641 LEU A O 1
ATOM 5057 N N . ALA A 1 642 ? 8.604 0.208 20.562 1.00 95.44 642 ALA A N 1
ATOM 5058 C CA . ALA A 1 642 ? 7.832 -0.134 19.368 1.00 95.44 642 ALA A CA 1
ATOM 5059 C C . ALA A 1 642 ? 8.742 -0.357 18.146 1.00 95.44 642 ALA A C 1
ATOM 5061 O O . ALA A 1 642 ? 8.615 -1.377 17.465 1.00 95.44 642 ALA A O 1
ATOM 5062 N N . VAL A 1 643 ? 9.705 0.544 17.913 1.00 95.56 643 VAL A N 1
ATOM 5063 C CA . VAL A 1 643 ? 10.734 0.397 16.871 1.00 95.56 643 VAL A CA 1
ATOM 5064 C C . VAL A 1 643 ? 11.548 -0.872 17.106 1.00 95.56 643 VAL A C 1
ATOM 5066 O O . VAL A 1 643 ? 11.668 -1.686 16.197 1.00 95.56 643 VAL A O 1
ATOM 5069 N N . THR A 1 644 ? 12.032 -1.097 18.330 1.00 94.31 644 THR A N 1
ATOM 5070 C CA . THR A 1 644 ? 12.838 -2.274 18.682 1.00 94.31 644 THR A CA 1
ATOM 5071 C C . THR A 1 644 ? 12.085 -3.583 18.443 1.00 94.31 644 THR A C 1
ATOM 5073 O O . THR A 1 644 ? 12.668 -4.533 17.926 1.00 94.31 644 THR A O 1
ATOM 5076 N N . MET A 1 645 ? 10.800 -3.660 18.798 1.00 93.94 645 MET A N 1
ATOM 5077 C CA . MET A 1 645 ? 9.982 -4.861 18.592 1.00 93.94 645 MET A CA 1
ATOM 5078 C C . MET A 1 645 ? 9.817 -5.193 17.111 1.00 93.94 645 MET A C 1
ATOM 5080 O O . MET A 1 645 ? 9.998 -6.345 16.718 1.00 93.94 645 MET A O 1
ATOM 5084 N N . VAL A 1 646 ? 9.482 -4.193 16.289 1.00 95.25 646 VAL A N 1
ATOM 5085 C CA . VAL A 1 646 ? 9.291 -4.410 14.851 1.00 95.25 646 VAL A CA 1
ATOM 5086 C C . VAL A 1 646 ? 10.630 -4.689 14.171 1.00 95.25 646 VAL A C 1
ATOM 5088 O O . VAL A 1 646 ? 10.717 -5.639 13.401 1.00 95.25 646 VAL A O 1
ATOM 5091 N N . ALA A 1 647 ? 11.684 -3.940 14.511 1.00 93.62 647 ALA A N 1
ATOM 5092 C CA . ALA A 1 647 ? 13.037 -4.159 14.006 1.00 93.62 647 ALA A CA 1
ATOM 5093 C C . ALA A 1 647 ? 13.546 -5.568 14.341 1.00 93.62 647 ALA A C 1
ATOM 5095 O O . ALA A 1 647 ? 14.064 -6.253 13.467 1.00 93.62 647 ALA A O 1
ATOM 5096 N N . ALA A 1 648 ? 13.332 -6.051 15.569 1.00 92.12 648 ALA A N 1
ATOM 5097 C CA . ALA A 1 648 ? 13.709 -7.409 15.959 1.00 92.12 648 ALA A CA 1
ATOM 5098 C C . ALA A 1 648 ? 12.944 -8.487 15.175 1.00 92.12 648 ALA A C 1
ATOM 5100 O O . ALA A 1 648 ? 13.515 -9.527 14.865 1.00 92.12 648 ALA A O 1
ATOM 5101 N N . ALA A 1 649 ? 11.675 -8.246 14.835 1.00 91.50 649 ALA A N 1
ATOM 5102 C CA . ALA A 1 649 ? 10.884 -9.185 14.042 1.00 91.50 649 ALA A CA 1
ATOM 5103 C C . ALA A 1 649 ? 11.362 -9.286 12.581 1.00 91.50 649 ALA A C 1
ATOM 5105 O O . ALA A 1 649 ? 11.207 -10.335 11.958 1.00 91.50 649 ALA A O 1
ATOM 5106 N N . VAL A 1 650 ? 11.966 -8.222 12.040 1.00 90.81 650 VAL A N 1
ATOM 5107 C CA . VAL A 1 650 ? 12.458 -8.183 10.651 1.00 90.81 650 VAL A CA 1
ATOM 5108 C C . VAL A 1 650 ? 13.976 -8.331 10.514 1.00 90.81 650 VAL A C 1
ATOM 5110 O O . VAL A 1 650 ? 14.452 -8.462 9.394 1.00 90.81 650 VAL A O 1
ATOM 5113 N N . ALA A 1 651 ? 14.734 -8.345 11.614 1.00 88.31 651 ALA A N 1
ATOM 5114 C CA . ALA A 1 651 ? 16.200 -8.267 11.612 1.00 88.31 651 ALA A CA 1
ATOM 5115 C C . ALA A 1 651 ? 16.889 -9.310 10.712 1.00 88.31 651 ALA A C 1
ATOM 5117 O O . ALA A 1 651 ? 17.796 -8.963 9.959 1.00 88.31 651 ALA A O 1
ATOM 5118 N N . ASP A 1 652 ? 16.424 -10.561 10.751 1.00 85.06 652 ASP A N 1
ATOM 5119 C CA . ASP A 1 652 ? 16.997 -11.670 9.972 1.00 85.06 652 ASP A CA 1
ATOM 5120 C C . ASP A 1 652 ? 16.288 -11.895 8.622 1.00 85.06 652 ASP A C 1
ATOM 5122 O O . ASP A 1 652 ? 16.564 -12.863 7.913 1.00 85.06 652 ASP A O 1
ATOM 5126 N N . HIS A 1 653 ? 15.365 -11.005 8.253 1.00 85.69 653 HIS A N 1
ATOM 5127 C CA . HIS A 1 653 ? 14.480 -11.161 7.105 1.00 85.69 653 HIS A CA 1
ATOM 5128 C C . HIS A 1 653 ? 14.753 -10.067 6.074 1.00 85.69 653 HIS A C 1
ATOM 5130 O O . HIS A 1 653 ? 14.102 -9.019 6.061 1.00 85.69 653 HIS A O 1
ATOM 5136 N N . ASP A 1 654 ? 15.718 -10.321 5.188 1.00 82.69 654 ASP A N 1
ATOM 5137 C CA . ASP A 1 654 ? 16.087 -9.393 4.119 1.00 82.69 654 ASP A CA 1
ATOM 5138 C C . ASP A 1 654 ? 14.853 -9.009 3.274 1.00 82.69 654 ASP A C 1
ATOM 5140 O O . ASP A 1 654 ? 14.229 -9.900 2.687 1.00 82.69 654 ASP A O 1
ATOM 5144 N N . PRO A 1 655 ? 14.480 -7.714 3.198 1.00 82.00 655 PRO A N 1
ATOM 5145 C CA . PRO A 1 655 ? 13.342 -7.258 2.401 1.00 82.00 655 PRO A CA 1
ATOM 5146 C C . PRO A 1 655 ? 13.524 -7.457 0.893 1.00 82.00 655 PRO A C 1
ATOM 5148 O O . PRO A 1 655 ? 12.532 -7.461 0.162 1.00 82.00 655 PRO A O 1
ATOM 5151 N N . ASP A 1 656 ? 14.758 -7.629 0.413 1.00 73.00 656 ASP A N 1
ATOM 5152 C CA . ASP A 1 656 ? 15.023 -7.906 -1.002 1.00 73.00 656 ASP A CA 1
ATOM 5153 C C . ASP A 1 656 ? 14.884 -9.406 -1.347 1.00 73.00 656 ASP A C 1
ATOM 5155 O O . ASP A 1 656 ? 14.833 -9.755 -2.530 1.00 73.00 656 ASP A O 1
ATOM 5159 N N . ASP A 1 657 ? 14.766 -10.290 -0.345 1.00 68.06 657 ASP A N 1
ATOM 5160 C CA . ASP A 1 657 ? 14.511 -11.723 -0.528 1.00 68.06 657 ASP A CA 1
ATOM 5161 C C . ASP A 1 657 ? 12.994 -12.011 -0.555 1.00 68.06 657 ASP A C 1
ATOM 5163 O O . ASP A 1 657 ? 12.312 -11.834 0.461 1.00 68.06 657 ASP A O 1
ATOM 5167 N N . PRO A 1 658 ? 12.446 -12.497 -1.685 1.00 62.59 658 PRO A N 1
ATOM 5168 C CA . PRO A 1 658 ? 11.022 -12.811 -1.836 1.00 62.59 658 PRO A CA 1
ATOM 5169 C C . PRO A 1 658 ? 10.479 -13.775 -0.797 1.00 62.59 658 PRO A C 1
ATOM 5171 O O . PRO A 1 658 ? 9.326 -13.665 -0.407 1.00 62.59 658 PRO A O 1
ATOM 5174 N N . THR A 1 659 ? 11.301 -14.703 -0.310 1.00 67.06 659 THR A N 1
ATOM 5175 C CA . THR A 1 659 ? 10.859 -15.697 0.677 1.00 67.06 659 THR A CA 1
ATOM 5176 C C . THR A 1 659 ? 10.388 -15.058 1.989 1.00 67.06 659 THR A C 1
ATOM 5178 O O . THR A 1 659 ? 9.573 -15.644 2.702 1.00 67.06 659 THR A O 1
ATOM 5181 N N . ASN A 1 660 ? 10.833 -13.830 2.275 1.00 73.81 660 ASN A N 1
ATOM 5182 C CA . ASN A 1 660 ? 10.484 -13.065 3.470 1.00 73.81 660 ASN A CA 1
ATOM 5183 C C . ASN A 1 660 ? 9.279 -12.135 3.276 1.00 73.81 660 ASN A C 1
ATOM 5185 O O . ASN A 1 660 ? 8.818 -11.493 4.221 1.00 73.81 660 ASN A O 1
ATOM 5189 N N . TRP A 1 661 ? 8.758 -11.993 2.064 1.00 72.19 661 TRP A N 1
ATOM 5190 C CA . TRP A 1 661 ? 7.733 -10.994 1.784 1.00 72.19 661 TRP A CA 1
ATOM 5191 C C . TRP A 1 661 ? 6.358 -11.259 2.404 1.00 72.19 661 TRP A C 1
ATOM 5193 O O . TRP A 1 661 ? 5.703 -10.270 2.744 1.00 72.19 661 TRP A O 1
ATOM 5203 N N . PRO A 1 662 ? 5.905 -12.505 2.651 1.00 72.38 662 PRO A N 1
ATOM 5204 C CA . PRO A 1 662 ? 4.673 -12.732 3.402 1.00 72.38 662 PRO A CA 1
ATOM 5205 C C . PRO A 1 662 ? 4.736 -12.112 4.804 1.00 72.38 662 PRO A C 1
ATOM 5207 O O . PRO A 1 662 ? 3.769 -11.491 5.248 1.00 72.38 662 PRO A O 1
ATOM 5210 N N . LEU A 1 663 ? 5.896 -12.201 5.464 1.00 79.81 663 LEU A N 1
ATOM 5211 C CA . LEU A 1 663 ? 6.172 -11.541 6.740 1.00 79.81 663 LEU A CA 1
ATOM 5212 C C . LEU A 1 663 ? 6.157 -10.013 6.587 1.00 79.81 663 LEU A C 1
ATOM 5214 O O . LEU A 1 663 ? 5.432 -9.326 7.309 1.00 79.81 663 LEU A O 1
ATOM 5218 N N . TRP A 1 664 ? 6.909 -9.470 5.624 1.00 78.00 664 TRP A N 1
ATOM 5219 C CA . TRP A 1 664 ? 6.953 -8.024 5.385 1.00 78.00 664 TRP A CA 1
ATOM 5220 C C . TRP A 1 664 ? 5.583 -7.437 5.048 1.00 78.00 664 TRP A C 1
ATOM 5222 O O . TRP A 1 664 ? 5.237 -6.366 5.534 1.00 78.00 664 TRP A O 1
ATOM 5232 N N . ASN A 1 665 ? 4.750 -8.147 4.291 1.00 72.62 665 ASN A N 1
ATOM 5233 C CA . ASN A 1 665 ? 3.395 -7.716 3.967 1.00 72.62 665 ASN A CA 1
ATOM 5234 C C . ASN A 1 665 ? 2.504 -7.583 5.215 1.00 72.62 665 ASN A C 1
ATOM 5236 O O . ASN A 1 665 ? 1.612 -6.737 5.244 1.00 72.62 665 ASN A O 1
ATOM 5240 N N . ARG A 1 666 ? 2.754 -8.383 6.260 1.00 77.88 666 ARG A N 1
ATOM 5241 C CA . ARG A 1 666 ? 2.076 -8.252 7.559 1.00 77.88 666 ARG A CA 1
ATOM 5242 C C . ARG A 1 666 ? 2.630 -7.098 8.393 1.00 77.88 666 ARG A C 1
ATOM 5244 O O . ARG A 1 666 ? 1.875 -6.477 9.132 1.00 77.88 666 ARG A O 1
ATOM 5251 N N . LEU A 1 667 ? 3.926 -6.810 8.288 1.00 87.06 667 LEU A N 1
ATOM 5252 C CA . LEU A 1 667 ? 4.606 -5.845 9.155 1.00 87.06 667 LEU A CA 1
ATOM 5253 C C . LEU A 1 667 ? 4.760 -4.441 8.567 1.00 87.06 667 LEU A C 1
ATOM 5255 O O . LEU A 1 667 ? 4.942 -3.510 9.342 1.00 87.06 667 LEU A O 1
ATOM 5259 N N . VAL A 1 668 ? 4.644 -4.254 7.250 1.00 82.06 668 VAL A N 1
ATOM 5260 C CA . VAL A 1 668 ? 4.966 -2.984 6.568 1.00 82.06 668 VAL A CA 1
ATOM 5261 C C . VAL A 1 668 ? 4.173 -1.785 7.097 1.00 82.06 668 VAL A C 1
ATOM 5263 O O . VAL A 1 668 ? 4.716 -0.691 7.221 1.00 82.06 668 VAL A O 1
ATOM 5266 N N . ALA A 1 669 ? 2.899 -1.974 7.458 1.00 80.06 669 ALA A N 1
ATOM 5267 C CA . ALA A 1 669 ? 2.091 -0.907 8.049 1.00 80.06 669 ALA A CA 1
ATOM 5268 C C . ALA A 1 669 ? 2.637 -0.506 9.429 1.00 80.06 669 ALA A C 1
ATOM 5270 O O . ALA A 1 669 ? 2.810 0.675 9.722 1.00 80.06 669 ALA A O 1
ATOM 5271 N N . HIS A 1 670 ? 2.981 -1.497 10.254 1.00 91.50 670 HIS A N 1
ATOM 5272 C CA . HIS A 1 670 ? 3.531 -1.281 11.588 1.00 91.50 670 HIS A CA 1
ATOM 5273 C C . HIS A 1 670 ? 4.958 -0.723 11.551 1.00 91.50 670 HIS A C 1
ATOM 5275 O O . HIS A 1 670 ? 5.266 0.155 12.351 1.00 91.50 670 HIS A O 1
ATOM 5281 N N . SER A 1 671 ? 5.809 -1.176 10.625 1.00 93.06 671 SER A N 1
ATOM 5282 C CA . SER A 1 671 ? 7.174 -0.663 10.463 1.00 93.06 671 SER A CA 1
ATOM 5283 C C . SER A 1 671 ? 7.169 0.789 9.994 1.00 93.06 671 SER A C 1
ATOM 5285 O O . SER A 1 671 ? 7.871 1.617 10.572 1.00 93.06 671 SER A O 1
ATOM 5287 N N . ASN A 1 672 ? 6.304 1.121 9.030 1.00 86.25 672 ASN A N 1
ATOM 5288 C CA . ASN A 1 672 ? 6.089 2.490 8.578 1.00 86.25 672 ASN A CA 1
ATOM 5289 C C . ASN A 1 672 ? 5.575 3.377 9.725 1.00 86.25 672 ASN A C 1
ATOM 5291 O O . ASN A 1 672 ? 6.173 4.411 10.016 1.00 86.25 672 ASN A O 1
ATOM 5295 N N . GLN A 1 673 ? 4.522 2.958 10.438 1.00 88.56 673 GLN A N 1
ATOM 5296 C CA . GLN A 1 673 ? 3.974 3.735 11.555 1.00 88.56 673 GLN A CA 1
ATOM 5297 C C . GLN A 1 673 ? 4.993 3.933 12.685 1.00 88.56 673 GLN A C 1
ATOM 5299 O O . GLN A 1 673 ? 5.118 5.049 13.191 1.00 88.56 673 GLN A O 1
ATOM 5304 N N . ALA A 1 674 ? 5.717 2.885 13.087 1.00 94.31 674 ALA A N 1
ATOM 5305 C CA . ALA A 1 674 ? 6.710 2.964 14.156 1.00 94.31 674 ALA A CA 1
ATOM 5306 C C . ALA A 1 674 ? 7.849 3.922 13.782 1.00 94.31 674 ALA A C 1
ATOM 5308 O O . ALA A 1 674 ? 8.149 4.837 14.549 1.00 94.31 674 ALA A O 1
ATOM 5309 N N . ALA A 1 675 ? 8.414 3.781 12.578 1.00 92.94 675 ALA A N 1
ATOM 5310 C CA . ALA A 1 675 ? 9.480 4.656 12.101 1.00 92.94 675 ALA A CA 1
ATOM 5311 C C . ALA A 1 675 ? 9.007 6.112 11.951 1.00 92.94 675 ALA A C 1
ATOM 5313 O O . ALA A 1 675 ? 9.665 7.028 12.441 1.00 92.94 675 ALA A O 1
ATOM 5314 N N . ARG A 1 676 ? 7.828 6.347 11.356 1.00 90.25 676 ARG A N 1
ATOM 5315 C CA . ARG A 1 676 ? 7.265 7.702 11.226 1.00 90.25 676 ARG A CA 1
ATOM 5316 C C . ARG A 1 676 ? 6.980 8.341 12.575 1.00 90.25 676 ARG A C 1
ATOM 5318 O O . ARG A 1 676 ? 7.256 9.519 12.735 1.00 90.25 676 ARG A O 1
ATOM 5325 N N . THR A 1 677 ? 6.441 7.600 13.540 1.00 89.94 677 THR A N 1
ATOM 5326 C CA . THR A 1 677 ? 6.145 8.154 14.872 1.00 89.94 677 THR A CA 1
ATOM 5327 C C . THR A 1 677 ? 7.432 8.522 15.605 1.00 89.94 677 THR A C 1
ATOM 5329 O O . THR A 1 677 ? 7.508 9.595 16.197 1.00 89.94 677 THR A O 1
ATOM 5332 N N . ALA A 1 678 ? 8.452 7.666 15.508 1.00 91.88 678 ALA A N 1
ATOM 5333 C CA . ALA A 1 678 ? 9.753 7.883 16.123 1.00 91.88 678 ALA A CA 1
ATOM 5334 C C . ALA A 1 678 ? 10.544 9.041 15.489 1.00 91.88 678 ALA A C 1
ATOM 5336 O O . ALA A 1 678 ? 11.230 9.753 16.211 1.00 91.88 678 ALA A O 1
ATOM 5337 N N . LEU A 1 679 ? 10.451 9.247 14.171 1.00 90.62 679 LEU A N 1
ATOM 5338 C CA . LEU A 1 679 ? 11.274 10.232 13.453 1.00 90.62 679 LEU A CA 1
ATOM 5339 C C . LEU A 1 679 ? 10.528 11.531 13.127 1.00 90.62 679 LEU A C 1
ATOM 5341 O O . LEU A 1 679 ? 11.085 12.612 13.246 1.00 90.62 679 LEU A O 1
ATOM 5345 N N . VAL A 1 680 ? 9.261 11.436 12.726 1.00 87.94 680 VAL A N 1
ATOM 5346 C CA . VAL A 1 680 ? 8.465 12.543 12.153 1.00 87.94 680 VAL A CA 1
ATOM 5347 C C . VAL A 1 680 ? 7.232 12.873 13.001 1.00 87.94 680 VAL A C 1
ATOM 5349 O O . VAL A 1 680 ? 6.510 13.826 12.721 1.00 87.94 680 VAL A O 1
ATOM 5352 N N . GLY A 1 681 ? 6.965 12.092 14.048 1.00 84.25 681 GLY A N 1
ATOM 5353 C CA . GLY A 1 681 ? 5.821 12.296 14.926 1.00 84.25 681 GLY A CA 1
ATOM 5354 C C . GLY A 1 681 ? 5.878 13.625 15.693 1.00 84.25 681 GLY A C 1
ATOM 5355 O O . GLY A 1 681 ? 6.897 14.314 15.693 1.00 84.25 681 GLY A O 1
ATOM 5356 N N . PRO A 1 682 ? 4.802 13.973 16.422 1.00 81.25 682 PRO A N 1
ATOM 5357 C CA . PRO A 1 682 ? 4.739 15.211 17.207 1.00 81.25 682 PRO A CA 1
ATOM 5358 C C . PRO A 1 682 ? 5.800 15.280 18.319 1.00 81.25 682 PRO A C 1
ATOM 5360 O O . PRO A 1 682 ? 6.110 16.359 18.814 1.00 81.25 682 PRO A O 1
ATOM 5363 N N . ARG A 1 683 ? 6.333 14.125 18.734 1.00 87.56 683 ARG A N 1
ATOM 5364 C CA . ARG A 1 683 ? 7.336 13.966 19.795 1.00 87.56 683 ARG A CA 1
ATOM 5365 C C . ARG A 1 683 ? 8.416 12.995 19.300 1.00 87.56 683 ARG A C 1
ATOM 5367 O O . ARG A 1 683 ? 8.394 11.831 19.699 1.00 87.56 683 ARG A O 1
ATOM 5374 N N . PRO A 1 684 ? 9.271 13.416 18.354 1.00 87.38 684 PRO A N 1
ATOM 5375 C CA . PRO A 1 684 ? 10.264 12.529 17.768 1.00 87.38 684 PRO A CA 1
ATOM 5376 C C . PRO A 1 684 ? 11.342 12.167 18.794 1.00 87.38 684 PRO A C 1
ATOM 5378 O O . PRO A 1 684 ? 11.577 12.896 19.761 1.00 87.38 684 PRO A O 1
ATOM 5381 N N . LEU A 1 685 ? 11.996 11.031 18.572 1.00 88.75 685 LEU A N 1
ATOM 5382 C CA . LEU A 1 685 ? 13.156 10.603 19.340 1.00 88.75 685 LEU A CA 1
ATOM 5383 C C . LEU A 1 685 ? 14.321 11.563 19.093 1.00 88.75 685 LEU A C 1
ATOM 5385 O O . LEU A 1 685 ? 14.518 12.042 17.980 1.00 88.75 685 LEU A O 1
ATOM 5389 N N . SER A 1 686 ? 15.089 11.830 20.144 1.00 86.38 686 SER A N 1
ATOM 5390 C CA . SER A 1 686 ? 16.258 12.717 20.106 1.00 86.38 686 SER A CA 1
ATOM 5391 C C . SER A 1 686 ? 17.562 12.012 20.474 1.00 86.38 686 SER A C 1
ATOM 5393 O O . SER A 1 686 ? 18.641 12.522 20.182 1.00 86.38 686 SER A O 1
ATOM 5395 N N . GLU A 1 687 ? 17.486 10.849 21.123 1.00 86.44 687 GLU A N 1
ATOM 5396 C CA . GLU A 1 687 ? 18.662 10.051 21.455 1.00 86.44 687 GLU A CA 1
ATOM 5397 C C . GLU A 1 687 ? 19.199 9.342 20.211 1.00 86.44 687 GLU A C 1
ATOM 5399 O O . GLU A 1 687 ? 18.438 8.768 19.432 1.00 86.44 687 GLU A O 1
ATOM 5404 N N . HIS A 1 688 ? 20.523 9.355 20.055 1.00 84.44 688 HIS A N 1
ATOM 5405 C CA . HIS A 1 688 ? 21.196 8.858 18.859 1.00 84.44 688 HIS A CA 1
ATOM 5406 C C . HIS A 1 688 ? 20.858 7.390 18.545 1.00 84.44 688 HIS A C 1
ATOM 5408 O O . HIS A 1 688 ? 20.421 7.090 17.439 1.00 84.44 688 HIS A O 1
ATOM 5414 N N . ASP A 1 689 ? 21.003 6.475 19.511 1.00 87.38 689 ASP A N 1
ATOM 5415 C CA . ASP A 1 689 ? 20.846 5.036 19.241 1.00 87.38 689 ASP A CA 1
ATOM 5416 C C . ASP A 1 689 ? 19.405 4.649 18.842 1.00 87.38 689 ASP A C 1
ATOM 5418 O O . ASP A 1 689 ? 19.234 3.938 17.845 1.00 87.38 689 ASP A O 1
ATOM 5422 N N . PRO A 1 690 ? 18.345 5.127 19.531 1.00 90.06 690 PRO A N 1
ATOM 5423 C CA . PRO A 1 690 ? 16.973 4.899 19.083 1.00 90.06 690 PRO A CA 1
ATOM 5424 C C . PRO A 1 690 ? 16.639 5.543 17.733 1.00 90.06 690 PRO A C 1
ATOM 5426 O O . PRO A 1 690 ? 15.906 4.948 16.940 1.00 90.06 690 PRO A O 1
ATOM 5429 N N . VAL A 1 691 ? 17.176 6.736 17.450 1.00 90.62 691 VAL A N 1
ATOM 5430 C CA . VAL A 1 691 ? 17.001 7.404 16.150 1.00 90.62 691 VAL A CA 1
ATOM 5431 C C . VAL A 1 691 ? 17.654 6.583 15.040 1.00 90.62 691 VAL A C 1
ATOM 5433 O O . VAL A 1 691 ? 16.995 6.287 14.044 1.00 90.62 691 VAL A O 1
ATOM 5436 N N . ALA A 1 692 ? 18.894 6.131 15.233 1.00 89.81 692 ALA A N 1
ATOM 5437 C CA . ALA A 1 692 ? 19.603 5.284 14.278 1.00 89.81 692 ALA A CA 1
ATOM 5438 C C . ALA A 1 692 ? 18.840 3.977 14.001 1.00 89.81 692 ALA A C 1
ATOM 5440 O O . ALA A 1 692 ? 18.665 3.579 12.848 1.00 89.81 692 ALA A O 1
ATOM 5441 N N . GLN A 1 693 ? 18.291 3.340 15.041 1.00 91.94 693 GLN A N 1
ATOM 5442 C CA . GLN A 1 693 ? 17.463 2.142 14.882 1.00 91.94 693 GLN A CA 1
ATOM 5443 C C . GLN A 1 693 ? 16.159 2.421 14.113 1.00 91.94 693 GLN A C 1
ATOM 5445 O O . GLN A 1 693 ? 15.736 1.603 13.293 1.00 91.94 693 GLN A O 1
ATOM 5450 N N . ALA A 1 694 ? 15.515 3.565 14.356 1.00 94.06 694 ALA A N 1
ATOM 5451 C CA . ALA A 1 694 ? 14.307 3.964 13.639 1.00 94.06 694 ALA A CA 1
ATOM 5452 C C . ALA A 1 694 ? 14.591 4.284 12.163 1.00 94.06 694 ALA A C 1
ATOM 5454 O O . ALA A 1 694 ? 13.792 3.917 11.299 1.00 94.06 694 ALA A O 1
ATOM 5455 N N . ILE A 1 695 ? 15.736 4.909 11.863 1.00 92.94 695 ILE A N 1
ATOM 5456 C CA . ILE A 1 695 ? 16.202 5.145 10.491 1.00 92.94 695 ILE A CA 1
ATOM 5457 C C . ILE A 1 695 ? 16.477 3.816 9.788 1.00 92.94 695 ILE A C 1
ATOM 5459 O O . ILE A 1 695 ? 16.032 3.627 8.657 1.00 92.94 695 ILE A O 1
ATOM 5463 N N . GLU A 1 696 ? 17.124 2.861 10.455 1.00 93.00 696 GLU A N 1
ATOM 5464 C CA . GLU A 1 696 ? 17.350 1.536 9.877 1.00 93.00 696 GLU A CA 1
ATOM 5465 C C . GLU A 1 696 ? 16.026 0.810 9.587 1.00 93.00 696 GLU A C 1
ATOM 5467 O O . GLU A 1 696 ? 15.832 0.282 8.490 1.00 93.00 696 GLU A O 1
ATOM 5472 N N . LEU A 1 697 ? 15.056 0.861 10.507 1.00 95.81 697 LEU A N 1
ATOM 5473 C CA . LEU A 1 697 ? 13.718 0.307 10.276 1.00 95.81 697 LEU A CA 1
ATOM 5474 C C . LEU A 1 697 ? 13.011 0.985 9.088 1.00 95.81 697 LEU A C 1
ATOM 5476 O O . LEU A 1 697 ? 12.373 0.306 8.272 1.00 95.81 697 LEU A O 1
ATOM 5480 N N . ALA A 1 698 ? 13.133 2.310 8.960 1.00 95.12 698 ALA A N 1
ATOM 5481 C CA . ALA A 1 698 ? 12.618 3.049 7.812 1.00 95.12 698 ALA A CA 1
ATOM 5482 C C . ALA A 1 698 ? 13.298 2.604 6.513 1.00 95.12 698 ALA A C 1
ATOM 5484 O O . ALA A 1 698 ? 12.612 2.321 5.533 1.00 95.12 698 ALA A O 1
ATOM 5485 N N . ARG A 1 699 ? 14.627 2.468 6.512 1.00 94.94 699 ARG A N 1
ATOM 5486 C CA . ARG A 1 699 ? 15.409 2.010 5.361 1.00 94.94 699 ARG A CA 1
ATOM 5487 C C . ARG A 1 699 ? 14.992 0.613 4.915 1.00 94.94 699 ARG A C 1
ATOM 5489 O O . ARG A 1 699 ? 14.763 0.404 3.726 1.00 94.94 699 ARG A O 1
ATOM 5496 N N . MET A 1 700 ? 14.831 -0.335 5.838 1.00 94.62 700 MET A N 1
ATOM 5497 C CA . MET A 1 700 ? 14.345 -1.678 5.504 1.00 94.62 700 MET A CA 1
ATOM 5498 C C . MET A 1 700 ? 12.912 -1.646 4.946 1.00 94.62 700 MET A C 1
ATOM 5500 O O . MET A 1 700 ? 12.613 -2.330 3.967 1.00 94.62 700 MET A O 1
ATOM 5504 N N . THR A 1 701 ? 12.047 -0.794 5.509 1.00 92.69 701 THR A N 1
ATOM 5505 C CA . THR A 1 701 ? 10.679 -0.575 5.008 1.00 92.69 701 THR A CA 1
ATOM 5506 C C . THR A 1 701 ? 10.692 -0.016 3.581 1.00 92.69 701 THR A C 1
ATOM 5508 O O . THR A 1 701 ? 9.986 -0.532 2.716 1.00 92.69 701 THR A O 1
ATOM 5511 N N . LEU A 1 702 ? 11.532 0.987 3.298 1.00 90.50 702 LEU A N 1
ATOM 5512 C CA . LEU A 1 702 ? 11.744 1.523 1.950 1.00 90.50 702 LEU A CA 1
ATOM 5513 C C . LEU A 1 702 ? 12.258 0.442 1.002 1.00 90.50 702 LEU A C 1
ATOM 5515 O O . LEU A 1 702 ? 11.745 0.315 -0.109 1.00 90.50 702 LEU A O 1
ATOM 5519 N N . ARG A 1 703 ? 13.222 -0.377 1.446 1.00 88.94 703 ARG A N 1
ATOM 5520 C CA . ARG A 1 703 ? 13.759 -1.474 0.637 1.00 88.94 703 ARG A CA 1
ATOM 5521 C C . ARG A 1 703 ? 12.672 -2.434 0.188 1.00 88.94 703 ARG A C 1
ATOM 5523 O O . ARG A 1 703 ? 12.557 -2.670 -1.015 1.00 88.94 703 ARG A O 1
ATOM 5530 N N . TYR A 1 704 ? 11.827 -2.865 1.123 1.00 79.62 704 TYR A N 1
ATOM 5531 C CA . TYR A 1 704 ? 10.669 -3.701 0.829 1.00 79.62 704 TYR A CA 1
ATOM 5532 C C . TYR A 1 704 ? 9.709 -3.018 -0.151 1.00 79.62 704 TYR A C 1
ATOM 5534 O O . TYR A 1 704 ? 9.364 -3.600 -1.177 1.00 79.62 704 TYR A O 1
ATOM 5542 N N . LEU A 1 705 ? 9.307 -1.770 0.114 1.00 72.62 705 LEU A N 1
ATOM 5543 C CA . LEU A 1 705 ? 8.374 -1.046 -0.756 1.00 72.62 705 LEU A CA 1
ATOM 5544 C C . LEU A 1 705 ? 8.906 -0.923 -2.190 1.00 72.62 705 LEU A C 1
ATOM 5546 O O . LEU A 1 705 ? 8.162 -1.170 -3.137 1.00 72.62 705 LEU A O 1
ATOM 5550 N N . ILE A 1 706 ? 10.193 -0.619 -2.365 1.00 71.75 706 ILE A N 1
ATOM 5551 C CA . ILE A 1 706 ? 10.815 -0.513 -3.690 1.00 71.75 706 ILE A CA 1
ATOM 5552 C C . ILE A 1 706 ? 10.919 -1.890 -4.358 1.00 71.75 706 ILE A C 1
ATOM 5554 O O . ILE A 1 706 ? 10.612 -2.009 -5.541 1.00 71.75 706 ILE A O 1
ATOM 5558 N N . ALA A 1 707 ? 11.290 -2.942 -3.620 1.00 68.06 707 ALA A N 1
ATOM 5559 C CA . ALA A 1 707 ? 11.324 -4.310 -4.142 1.00 68.06 707 ALA A CA 1
ATOM 5560 C C . ALA A 1 707 ? 9.928 -4.803 -4.584 1.00 68.06 707 ALA A C 1
ATOM 5562 O O . ALA A 1 707 ? 9.803 -5.568 -5.542 1.00 68.06 707 ALA A O 1
ATOM 5563 N N . ARG A 1 708 ? 8.860 -4.318 -3.936 1.00 63.06 708 ARG A N 1
ATOM 5564 C CA . ARG A 1 708 ? 7.461 -4.548 -4.332 1.00 63.06 708 ARG A CA 1
ATOM 5565 C C . ARG A 1 708 ? 6.968 -3.646 -5.468 1.00 63.06 708 ARG A C 1
ATOM 5567 O O . ARG A 1 708 ? 5.860 -3.869 -5.943 1.00 63.06 708 ARG A O 1
ATOM 5574 N N . GLY A 1 709 ? 7.740 -2.641 -5.880 1.00 56.28 709 GLY A N 1
ATOM 5575 C CA . GLY A 1 709 ? 7.319 -1.642 -6.868 1.00 56.28 709 GLY A CA 1
ATOM 5576 C C . GLY A 1 709 ? 6.377 -0.562 -6.317 1.00 56.28 709 GLY A C 1
ATOM 5577 O O . GLY A 1 709 ? 5.847 0.239 -7.079 1.00 56.28 709 GLY A O 1
ATOM 5578 N N . PHE A 1 710 ? 6.177 -0.479 -4.999 1.00 60.94 710 PHE A N 1
ATOM 5579 C CA . PHE A 1 710 ? 5.375 0.565 -4.351 1.00 60.94 710 PHE A CA 1
ATOM 5580 C C . PHE A 1 710 ? 6.171 1.873 -4.213 1.00 60.94 710 PHE A C 1
ATOM 5582 O O . PHE A 1 710 ? 6.450 2.347 -3.110 1.00 60.94 710 PHE A O 1
ATOM 5589 N N . LEU A 1 711 ? 6.539 2.465 -5.353 1.00 62.81 711 LEU A N 1
ATOM 5590 C CA . LEU A 1 711 ? 7.451 3.612 -5.423 1.00 62.81 711 LEU A CA 1
ATOM 5591 C C . LEU A 1 711 ? 6.856 4.905 -4.837 1.00 62.81 711 LEU A C 1
ATOM 5593 O O . LEU A 1 711 ? 7.601 5.714 -4.293 1.00 62.81 711 LEU A O 1
ATOM 5597 N N . ASN A 1 712 ? 5.532 5.098 -4.891 1.00 59.19 712 ASN A N 1
ATOM 5598 C CA . ASN A 1 712 ? 4.882 6.298 -4.340 1.00 59.19 712 ASN A CA 1
ATOM 5599 C C . ASN A 1 712 ? 4.870 6.313 -2.799 1.00 59.19 712 ASN A C 1
ATOM 5601 O O . ASN A 1 712 ? 5.448 7.245 -2.241 1.00 59.19 712 ASN A O 1
ATOM 5605 N N . PRO A 1 713 ? 4.357 5.278 -2.095 1.00 61.97 713 PRO A N 1
ATOM 5606 C CA . PRO A 1 713 ? 4.485 5.201 -0.637 1.00 61.97 713 PRO A CA 1
ATOM 5607 C C . PRO A 1 713 ? 5.940 5.239 -0.154 1.00 61.97 713 PRO A C 1
ATOM 5609 O O . PRO A 1 713 ? 6.224 5.800 0.902 1.00 61.97 713 PRO A O 1
ATOM 5612 N N . ALA A 1 714 ? 6.870 4.658 -0.925 1.00 75.06 714 ALA A N 1
ATOM 5613 C CA . ALA A 1 714 ? 8.295 4.735 -0.618 1.00 75.06 714 ALA A CA 1
ATOM 5614 C C . ALA A 1 714 ? 8.819 6.180 -0.704 1.00 75.06 714 ALA A C 1
ATOM 5616 O O . ALA A 1 714 ? 9.529 6.621 0.194 1.00 75.06 714 ALA A O 1
ATOM 5617 N N . SER A 1 715 ? 8.440 6.928 -1.747 1.00 77.75 715 SER A N 1
ATOM 5618 C CA . SER A 1 715 ? 8.814 8.342 -1.892 1.00 77.75 715 SER A CA 1
ATOM 5619 C C . SER A 1 715 ? 8.261 9.169 -0.735 1.00 77.75 715 SER A C 1
ATOM 5621 O O . SER A 1 715 ? 9.029 9.837 -0.060 1.00 77.75 715 SER A O 1
ATOM 5623 N N . GLU A 1 716 ? 6.968 9.038 -0.421 1.00 77.44 716 GLU A N 1
ATOM 5624 C CA . GLU A 1 716 ? 6.315 9.780 0.671 1.00 77.44 716 GLU A CA 1
ATOM 5625 C C . GLU A 1 716 ? 6.953 9.527 2.046 1.00 77.44 716 GLU A C 1
ATOM 5627 O O . GLU A 1 716 ? 7.005 10.421 2.895 1.00 77.44 716 GLU A O 1
ATOM 5632 N N . LEU A 1 717 ? 7.417 8.299 2.303 1.00 84.44 717 LEU A N 1
ATOM 5633 C CA . LEU A 1 717 ? 8.136 7.975 3.532 1.00 84.44 717 LEU A CA 1
ATOM 5634 C C . LEU A 1 717 ? 9.539 8.591 3.542 1.00 84.44 717 LEU A C 1
ATOM 5636 O O . LEU A 1 717 ? 9.922 9.186 4.547 1.00 84.44 717 LEU A O 1
ATOM 5640 N N . ALA A 1 718 ? 10.288 8.461 2.445 1.00 90.12 718 ALA A N 1
ATOM 5641 C CA . ALA A 1 718 ? 11.636 9.013 2.341 1.00 90.12 718 ALA A CA 1
ATOM 5642 C C . ALA A 1 718 ? 11.633 10.546 2.444 1.00 90.12 718 ALA A C 1
ATOM 5644 O O . ALA A 1 718 ? 12.441 11.100 3.185 1.00 90.12 718 ALA A O 1
ATOM 5645 N N . ASP A 1 719 ? 10.705 11.209 1.752 1.00 87.12 719 ASP A N 1
ATOM 5646 C CA . ASP A 1 719 ? 10.540 12.664 1.760 1.00 87.12 719 ASP A CA 1
ATOM 5647 C C . ASP A 1 719 ? 10.204 13.159 3.170 1.00 87.12 719 ASP A C 1
ATOM 5649 O O . ASP A 1 719 ? 10.930 13.979 3.718 1.00 87.12 719 ASP A O 1
ATOM 5653 N N . ALA A 1 720 ? 9.210 12.553 3.830 1.00 86.81 720 ALA A N 1
ATOM 5654 C CA . ALA A 1 720 ? 8.825 12.947 5.186 1.00 86.81 720 ALA A CA 1
ATOM 5655 C C . ALA A 1 720 ? 9.956 12.805 6.222 1.00 86.81 720 ALA A C 1
ATOM 5657 O O . ALA A 1 720 ? 10.009 13.580 7.174 1.00 86.81 720 ALA A O 1
ATOM 5658 N N . ILE A 1 721 ? 10.828 11.801 6.077 1.00 89.88 721 ILE A N 1
ATOM 5659 C CA . ILE A 1 721 ? 11.973 11.614 6.979 1.00 89.88 721 ILE A CA 1
ATOM 5660 C C . ILE A 1 721 ? 13.068 12.639 6.676 1.00 89.88 721 ILE A C 1
ATOM 5662 O O . ILE A 1 721 ? 13.581 13.247 7.609 1.00 89.88 721 ILE A O 1
ATOM 5666 N N . ILE A 1 722 ? 13.410 12.846 5.399 1.00 89.44 722 ILE A N 1
ATOM 5667 C CA . ILE A 1 722 ? 14.449 13.805 4.993 1.00 89.44 722 ILE A CA 1
ATOM 5668 C C . ILE A 1 722 ? 14.046 15.227 5.394 1.00 89.44 722 ILE A C 1
ATOM 5670 O O . ILE A 1 722 ? 14.812 15.876 6.099 1.00 89.44 722 ILE A O 1
ATOM 5674 N N . ASP A 1 723 ? 12.829 15.658 5.049 1.00 86.31 723 ASP A N 1
ATOM 5675 C CA . ASP A 1 723 ? 12.322 17.000 5.366 1.00 86.31 723 ASP A CA 1
ATOM 5676 C C . ASP A 1 723 ? 12.378 17.267 6.879 1.00 86.31 723 ASP A C 1
ATOM 5678 O O . ASP A 1 723 ? 12.770 18.337 7.337 1.00 86.31 723 ASP A O 1
ATOM 5682 N N . ARG A 1 724 ? 12.037 16.259 7.689 1.00 82.00 724 ARG A N 1
ATOM 5683 C CA . ARG A 1 724 ? 12.081 16.376 9.147 1.00 82.00 724 ARG A CA 1
ATOM 5684 C C . ARG A 1 724 ? 13.503 16.408 9.704 1.00 82.00 724 ARG A C 1
ATOM 5686 O O . ARG A 1 724 ? 13.762 17.135 10.667 1.00 82.00 724 ARG A O 1
ATOM 5693 N N . CYS A 1 725 ? 14.399 15.587 9.160 1.00 76.38 725 CYS A N 1
ATOM 5694 C CA . CYS A 1 725 ? 15.801 15.586 9.558 1.00 76.38 725 CYS A CA 1
ATOM 5695 C C . CYS A 1 725 ? 16.437 16.949 9.273 1.00 76.38 725 CYS A C 1
ATOM 5697 O O . CYS A 1 725 ? 17.039 17.495 10.196 1.00 76.38 725 CYS A O 1
ATOM 5699 N N . ASP A 1 726 ? 16.174 17.525 8.093 1.00 75.00 726 ASP A N 1
ATOM 5700 C CA . ASP A 1 726 ? 16.614 18.869 7.695 1.00 75.00 726 ASP A CA 1
ATOM 5701 C C . ASP A 1 726 ? 16.149 19.953 8.683 1.00 75.00 726 ASP A C 1
ATOM 5703 O O . ASP A 1 726 ? 16.873 20.910 8.963 1.00 75.00 726 ASP A O 1
ATOM 5707 N N . GLU A 1 727 ? 14.946 19.810 9.244 1.00 75.69 727 GLU A N 1
ATOM 5708 C CA . GLU A 1 727 ? 14.385 20.788 10.174 1.00 75.69 727 GLU A CA 1
ATOM 5709 C C . GLU A 1 727 ? 14.944 20.709 11.602 1.00 75.69 727 GLU A C 1
ATOM 5711 O O . GLU A 1 727 ? 15.017 21.745 12.269 1.00 75.69 727 GLU A O 1
ATOM 5716 N N . CYS A 1 728 ? 15.204 19.514 12.153 1.00 63.91 728 CYS A N 1
ATOM 5717 C CA . CYS A 1 728 ? 15.170 19.368 13.619 1.00 63.91 728 CYS A CA 1
ATOM 5718 C C . CYS A 1 728 ? 15.996 18.258 14.281 1.00 63.91 728 CYS A C 1
ATOM 5720 O O . CYS A 1 728 ? 16.043 18.265 15.512 1.00 63.91 728 CYS A O 1
ATOM 5722 N N . LEU A 1 729 ? 16.563 17.282 13.565 1.00 58.91 729 LEU A N 1
ATOM 5723 C CA . LEU A 1 729 ? 17.039 16.053 14.231 1.00 58.91 729 LEU A CA 1
ATOM 5724 C C . LEU A 1 729 ? 18.489 15.683 13.939 1.00 58.91 729 LEU A C 1
ATOM 5726 O O . LEU A 1 729 ? 19.178 15.248 14.857 1.00 58.91 729 LEU A O 1
ATOM 5730 N N . LEU A 1 730 ? 18.953 15.845 12.702 1.00 61.88 730 LEU A N 1
ATOM 5731 C CA . LEU A 1 730 ? 20.284 15.423 12.266 1.00 61.88 730 LEU A CA 1
ATOM 5732 C C . LEU A 1 730 ? 20.768 16.360 11.158 1.00 61.88 730 LEU A C 1
ATOM 5734 O O . LEU A 1 730 ? 19.962 16.932 10.432 1.00 61.88 730 LEU A O 1
ATOM 5738 N N . ASP A 1 731 ? 22.082 16.504 11.012 1.00 65.44 731 ASP A N 1
ATOM 5739 C CA . ASP A 1 731 ? 22.646 17.112 9.806 1.00 65.44 731 ASP A CA 1
ATOM 5740 C C . ASP A 1 731 ? 22.284 16.216 8.599 1.00 65.44 731 ASP A C 1
ATOM 5742 O O . ASP A 1 731 ? 22.379 14.993 8.714 1.00 65.44 731 ASP A O 1
ATOM 5746 N N . ILE A 1 732 ? 21.902 16.773 7.437 1.00 61.50 732 ILE A N 1
ATOM 5747 C CA . ILE A 1 732 ? 21.589 16.019 6.182 1.00 61.50 732 ILE A CA 1
ATOM 5748 C C . ILE A 1 732 ? 22.741 15.099 5.716 1.00 61.50 732 ILE A C 1
ATOM 5750 O O . ILE A 1 732 ? 22.630 14.237 4.838 1.00 61.50 732 ILE A O 1
ATOM 5754 N N . ASP A 1 733 ? 23.866 15.351 6.344 1.00 65.81 733 ASP A N 1
ATOM 5755 C CA . ASP A 1 733 ? 25.215 14.935 6.112 1.00 65.81 733 ASP A CA 1
ATOM 5756 C C . ASP A 1 733 ? 25.581 13.778 7.097 1.00 65.81 733 ASP A C 1
ATOM 5758 O O . ASP A 1 733 ? 26.721 13.316 7.132 1.00 65.81 733 ASP A O 1
ATOM 5762 N N . ASP A 1 734 ? 24.643 13.322 7.937 1.00 78.56 734 ASP A N 1
ATOM 5763 C CA . ASP A 1 734 ? 24.767 12.215 8.898 1.00 78.56 734 ASP A CA 1
ATOM 5764 C C . ASP A 1 734 ? 24.774 10.814 8.204 1.00 78.56 734 ASP A C 1
ATOM 5766 O O . ASP A 1 734 ? 24.064 10.598 7.212 1.00 78.56 734 ASP A O 1
ATOM 5770 N N . PRO A 1 735 ? 25.604 9.838 8.641 1.00 82.88 735 PRO A N 1
ATOM 5771 C CA . PRO A 1 735 ? 25.694 8.509 8.016 1.00 82.88 735 PRO A CA 1
ATOM 5772 C C . PRO A 1 735 ? 24.357 7.770 7.870 1.00 82.88 735 PRO A C 1
ATOM 5774 O O . PRO A 1 735 ? 24.108 7.129 6.839 1.00 82.88 735 PRO A O 1
ATOM 5777 N N . GLU A 1 736 ? 23.494 7.866 8.874 1.00 83.75 736 GLU A N 1
ATOM 5778 C CA . GLU A 1 736 ? 22.212 7.190 8.932 1.00 83.75 736 GLU A CA 1
ATOM 5779 C C . GLU A 1 736 ? 21.234 7.831 7.938 1.00 83.75 736 GLU A C 1
ATOM 5781 O O . GLU A 1 736 ? 20.601 7.117 7.152 1.00 83.75 736 GLU A O 1
ATOM 5786 N N . ILE A 1 737 ? 21.156 9.166 7.866 1.00 88.19 737 ILE A N 1
ATOM 5787 C CA . ILE A 1 737 ? 20.252 9.847 6.917 1.00 88.19 737 ILE A CA 1
ATOM 5788 C C . ILE A 1 737 ? 20.696 9.670 5.458 1.00 88.19 737 ILE A C 1
ATOM 5790 O O . ILE A 1 737 ? 19.862 9.529 4.553 1.00 88.19 737 ILE A O 1
ATOM 5794 N N . LEU A 1 738 ? 22.007 9.547 5.218 1.00 90.88 738 LEU A N 1
ATOM 5795 C CA . LEU A 1 738 ? 22.564 9.189 3.912 1.00 90.88 738 LEU A CA 1
ATOM 5796 C C . LEU A 1 738 ? 22.028 7.846 3.395 1.00 90.88 738 LEU A C 1
ATOM 5798 O O . LEU A 1 738 ? 21.996 7.615 2.183 1.00 90.88 738 LEU A O 1
ATOM 5802 N N . SER A 1 739 ? 21.603 6.941 4.282 1.00 91.50 739 SER A N 1
ATOM 5803 C CA . SER A 1 739 ? 20.956 5.680 3.907 1.00 91.50 739 SER A CA 1
ATOM 5804 C C . SER A 1 739 ? 19.544 5.879 3.339 1.00 91.50 739 SER A C 1
ATOM 5806 O O . SER A 1 739 ? 19.200 5.257 2.334 1.00 91.50 739 SER A O 1
ATOM 5808 N N . ILE A 1 740 ? 18.769 6.822 3.878 1.00 94.44 740 ILE A N 1
ATOM 5809 C CA . ILE A 1 740 ? 17.441 7.180 3.360 1.00 94.44 740 ILE A CA 1
ATOM 5810 C C . ILE A 1 740 ? 17.570 7.931 2.033 1.00 94.44 740 ILE A C 1
ATOM 5812 O O . ILE A 1 740 ? 16.866 7.610 1.073 1.00 94.44 740 ILE A O 1
ATOM 5816 N N . ARG A 1 741 ? 18.532 8.861 1.919 1.00 94.38 741 ARG A N 1
ATOM 5817 C CA . ARG A 1 741 ? 18.848 9.541 0.645 1.00 94.38 741 ARG A CA 1
ATOM 5818 C C . ARG A 1 741 ? 19.277 8.547 -0.438 1.00 94.38 741 ARG A C 1
ATOM 5820 O O . ARG A 1 741 ? 18.865 8.696 -1.589 1.00 94.38 741 ARG A O 1
ATOM 5827 N N . HIS A 1 742 ? 20.041 7.508 -0.081 1.00 95.00 742 HIS A N 1
ATOM 5828 C CA . HIS A 1 742 ? 20.383 6.413 -0.997 1.00 95.00 742 HIS A CA 1
ATOM 5829 C C . HIS A 1 742 ? 19.132 5.699 -1.519 1.00 95.00 742 HIS A C 1
ATOM 5831 O O . HIS A 1 742 ? 19.008 5.497 -2.728 1.00 95.00 742 HIS A O 1
ATOM 5837 N N . GLU A 1 743 ? 18.191 5.340 -0.642 1.00 94.94 743 GLU A N 1
ATOM 5838 C CA . GLU A 1 743 ? 16.942 4.704 -1.070 1.00 94.94 743 GLU A CA 1
ATOM 5839 C C . GLU A 1 743 ? 16.085 5.649 -1.928 1.00 94.94 743 GLU A C 1
ATOM 5841 O O . GLU A 1 743 ? 15.551 5.215 -2.946 1.00 94.94 743 GLU A O 1
ATOM 5846 N N . LYS A 1 744 ? 16.033 6.954 -1.624 1.00 94.94 744 LYS A N 1
ATOM 5847 C CA . LYS A 1 744 ? 15.356 7.960 -2.467 1.00 94.94 744 LYS A CA 1
ATOM 5848 C C . LYS A 1 744 ? 15.975 8.072 -3.864 1.00 94.94 744 LYS A C 1
ATOM 5850 O O . LYS A 1 744 ? 15.256 8.058 -4.863 1.00 94.94 744 LYS A O 1
ATOM 5855 N N . ALA A 1 745 ? 17.304 8.103 -3.960 1.00 95.69 745 ALA A N 1
ATOM 5856 C CA . ALA A 1 745 ? 18.009 8.069 -5.243 1.00 95.69 745 ALA A CA 1
ATOM 5857 C C . ALA A 1 745 ? 17.737 6.759 -6.005 1.00 95.69 745 ALA A C 1
ATOM 5859 O O . ALA A 1 745 ? 17.607 6.748 -7.232 1.00 95.69 745 ALA A O 1
ATOM 5860 N N . ARG A 1 746 ? 17.589 5.641 -5.281 1.00 89.56 746 ARG A N 1
ATOM 5861 C CA . ARG A 1 746 ? 17.184 4.363 -5.869 1.00 89.56 746 ARG A CA 1
ATOM 5862 C C . ARG A 1 746 ? 15.751 4.408 -6.398 1.00 89.56 746 ARG A C 1
ATOM 5864 O O . ARG A 1 746 ? 15.543 3.905 -7.494 1.00 89.56 746 ARG A O 1
ATOM 5871 N N . ILE A 1 747 ? 14.804 5.037 -5.698 1.00 81.38 747 ILE A N 1
ATOM 5872 C CA . ILE A 1 747 ? 13.428 5.244 -6.190 1.00 81.38 747 ILE A CA 1
ATOM 5873 C C . ILE A 1 747 ? 13.447 5.986 -7.529 1.00 81.38 747 ILE A C 1
ATOM 5875 O O . ILE A 1 747 ? 12.815 5.524 -8.476 1.00 81.38 747 ILE A O 1
ATOM 5879 N N . ALA A 1 748 ? 14.203 7.086 -7.638 1.00 83.94 748 ALA A N 1
ATOM 5880 C CA . ALA A 1 748 ? 14.350 7.825 -8.898 1.00 83.94 748 ALA A CA 1
ATOM 5881 C C . ALA A 1 748 ? 14.898 6.930 -10.025 1.00 83.94 748 ALA A C 1
ATOM 5883 O O . ALA A 1 748 ? 14.368 6.920 -11.135 1.00 83.94 748 ALA A O 1
ATOM 5884 N N . LEU A 1 749 ? 15.898 6.100 -9.710 1.00 80.88 749 LEU A N 1
ATOM 5885 C CA . LEU A 1 749 ? 16.481 5.166 -10.669 1.00 80.88 749 LEU A CA 1
ATOM 5886 C C . LEU A 1 749 ? 15.490 4.081 -11.122 1.00 80.88 749 LEU A C 1
ATOM 5888 O O . LEU A 1 749 ? 15.439 3.776 -12.309 1.00 80.88 749 LEU A O 1
ATOM 5892 N N . GLU A 1 750 ? 14.695 3.511 -10.211 1.00 72.75 750 GLU A N 1
ATOM 5893 C CA . GLU A 1 750 ? 13.672 2.512 -10.562 1.00 72.75 750 GLU A CA 1
ATOM 5894 C C . GLU A 1 750 ? 12.479 3.135 -11.322 1.00 72.75 750 GLU A C 1
ATOM 5896 O O . GLU A 1 750 ? 11.865 2.450 -12.135 1.00 72.75 750 GLU A O 1
ATOM 5901 N N . ARG A 1 751 ? 12.200 4.439 -11.148 1.00 69.12 751 ARG A N 1
ATOM 5902 C CA . ARG A 1 751 ? 11.256 5.214 -11.986 1.00 69.12 751 ARG A CA 1
ATOM 5903 C C . ARG A 1 751 ? 11.796 5.535 -13.388 1.00 69.12 751 ARG A C 1
ATOM 5905 O O . ARG A 1 751 ? 11.051 6.017 -14.231 1.00 69.12 751 ARG A O 1
ATOM 5912 N N . GLY A 1 752 ? 13.085 5.299 -13.642 1.00 72.56 752 GLY A N 1
ATOM 5913 C CA . GLY A 1 752 ? 13.739 5.619 -14.913 1.00 72.56 752 GLY A CA 1
ATOM 5914 C C . GLY A 1 752 ? 14.284 7.049 -15.024 1.00 72.56 752 GLY A C 1
ATOM 5915 O O . GLY A 1 752 ? 14.869 7.376 -16.059 1.00 72.56 752 GLY A O 1
ATOM 5916 N N . ASP A 1 753 ? 14.177 7.867 -13.972 1.00 78.75 753 ASP A N 1
ATOM 5917 C CA . ASP A 1 753 ? 14.777 9.206 -13.899 1.00 78.75 753 ASP A CA 1
ATOM 5918 C C . ASP A 1 753 ? 16.276 9.104 -13.564 1.00 78.75 753 ASP A C 1
ATOM 5920 O O . ASP A 1 753 ? 16.729 9.209 -12.417 1.00 78.75 753 ASP A O 1
ATOM 5924 N N . ARG A 1 754 ? 17.061 8.814 -14.605 1.00 86.38 754 ARG A N 1
ATOM 5925 C CA . ARG A 1 754 ? 18.500 8.530 -14.505 1.00 86.38 754 ARG A CA 1
ATOM 5926 C C . ARG A 1 754 ? 19.326 9.760 -14.167 1.00 86.38 754 ARG A C 1
ATOM 5928 O O . ARG A 1 754 ? 20.366 9.605 -13.530 1.00 86.38 754 ARG A O 1
ATOM 5935 N N . GLU A 1 755 ? 18.890 10.940 -14.594 1.00 89.19 755 GLU A N 1
ATOM 5936 C CA . GLU A 1 755 ? 19.604 12.196 -14.361 1.00 89.19 755 GLU A CA 1
ATOM 5937 C C . GLU A 1 755 ? 19.498 12.606 -12.893 1.00 89.19 755 GLU A C 1
ATOM 5939 O O . GLU A 1 755 ? 20.520 12.837 -12.239 1.00 89.19 755 GLU A O 1
ATOM 5944 N N . THR A 1 756 ? 18.283 12.592 -12.333 1.00 90.19 756 THR A N 1
ATOM 5945 C CA . THR A 1 756 ? 18.080 12.863 -10.905 1.00 90.19 756 THR A CA 1
ATOM 5946 C C . THR A 1 756 ? 18.797 11.825 -10.049 1.00 90.19 756 THR A C 1
ATOM 5948 O O . THR A 1 756 ? 19.495 12.189 -9.099 1.00 90.19 756 THR A O 1
ATOM 5951 N N . ALA A 1 757 ? 18.688 10.539 -10.403 1.00 92.75 757 ALA A N 1
ATOM 5952 C CA . ALA A 1 757 ? 19.377 9.472 -9.685 1.00 92.75 757 ALA A CA 1
ATOM 5953 C C . ALA A 1 757 ? 20.904 9.652 -9.695 1.00 92.75 757 ALA A C 1
ATOM 5955 O O . ALA A 1 757 ? 21.536 9.539 -8.645 1.00 92.75 757 ALA A O 1
ATOM 5956 N N . GLU A 1 758 ? 21.509 9.949 -10.852 1.00 95.31 758 GLU A N 1
ATOM 5957 C CA . GLU A 1 758 ? 22.951 10.194 -10.952 1.00 95.31 758 GLU A CA 1
ATOM 5958 C C . GLU A 1 758 ? 23.381 11.360 -10.061 1.00 95.31 758 GLU A C 1
ATOM 5960 O O . GLU A 1 758 ? 24.323 11.207 -9.282 1.00 95.31 758 GLU A O 1
ATOM 5965 N N . ARG A 1 759 ? 22.691 12.505 -10.152 1.00 96.69 759 ARG A N 1
ATOM 5966 C CA . ARG A 1 759 ? 23.010 13.694 -9.354 1.00 96.69 759 ARG A CA 1
ATOM 5967 C C . ARG A 1 759 ? 23.006 13.366 -7.861 1.00 96.69 759 ARG A C 1
ATOM 5969 O O . ARG A 1 759 ? 23.999 13.610 -7.179 1.00 96.69 759 ARG A O 1
ATOM 5976 N N . MET A 1 760 ? 21.932 12.738 -7.381 1.00 95.69 760 MET A N 1
ATOM 5977 C CA . MET A 1 760 ? 21.805 12.353 -5.975 1.00 95.69 760 MET A CA 1
ATOM 5978 C C . MET A 1 760 ? 22.887 11.353 -5.552 1.00 95.69 760 MET A C 1
ATOM 5980 O O . MET A 1 760 ? 23.495 11.516 -4.498 1.00 95.69 760 MET A O 1
ATOM 5984 N N . PHE A 1 761 ? 23.178 10.327 -6.361 1.00 96.81 761 PHE A N 1
ATOM 5985 C CA . PHE A 1 761 ? 24.224 9.364 -6.010 1.00 96.81 761 PHE A CA 1
ATOM 5986 C C . PHE A 1 761 ? 25.629 9.981 -6.021 1.00 96.81 761 PHE A C 1
ATOM 5988 O O . PHE A 1 761 ? 26.444 9.584 -5.190 1.00 96.81 761 PHE A O 1
ATOM 5995 N N . ARG A 1 762 ? 25.934 10.949 -6.900 1.00 96.06 762 ARG A N 1
ATOM 5996 C CA . ARG A 1 762 ? 27.218 11.677 -6.868 1.00 96.06 762 ARG A CA 1
ATOM 5997 C C . ARG A 1 762 ? 27.393 12.425 -5.546 1.00 96.06 762 ARG A C 1
ATOM 5999 O O . ARG A 1 762 ? 28.442 12.279 -4.922 1.00 96.06 762 ARG A O 1
ATOM 6006 N N . GLU A 1 763 ? 26.369 13.158 -5.112 1.00 94.25 763 GLU A N 1
ATOM 6007 C CA . GLU A 1 763 ? 26.347 13.862 -3.818 1.00 94.25 763 GLU A CA 1
ATOM 6008 C C . GLU A 1 763 ? 26.585 12.875 -2.661 1.00 94.25 763 GLU A C 1
ATOM 6010 O O . GLU A 1 763 ? 27.560 13.001 -1.920 1.00 94.25 763 GLU A O 1
ATOM 6015 N N . ILE A 1 764 ? 25.795 11.796 -2.599 1.00 94.94 764 ILE A N 1
ATOM 6016 C CA . ILE A 1 764 ? 25.899 10.768 -1.549 1.00 94.94 764 ILE A CA 1
ATOM 6017 C C . ILE A 1 764 ? 27.288 10.115 -1.517 1.00 94.94 764 ILE A C 1
ATOM 6019 O O . ILE A 1 764 ? 27.818 9.840 -0.443 1.00 94.94 764 ILE A O 1
ATOM 6023 N N . VAL A 1 765 ? 27.895 9.818 -2.672 1.00 95.31 765 VAL A N 1
ATOM 6024 C CA . VAL A 1 765 ? 29.229 9.196 -2.731 1.00 95.31 765 VAL A CA 1
ATOM 6025 C C . VAL A 1 765 ? 30.304 10.129 -2.178 1.00 95.31 765 VAL A C 1
ATOM 6027 O O . VAL A 1 765 ? 31.192 9.654 -1.466 1.00 95.31 765 VAL A O 1
ATOM 6030 N N . ILE A 1 766 ? 30.238 11.427 -2.484 1.00 94.06 766 ILE A N 1
ATOM 6031 C CA . ILE A 1 766 ? 31.182 12.428 -1.968 1.00 94.06 766 ILE A CA 1
ATOM 6032 C C . ILE A 1 766 ? 31.081 12.490 -0.442 1.00 94.06 766 ILE A C 1
ATOM 6034 O O . ILE A 1 766 ? 32.090 12.322 0.247 1.00 94.06 766 ILE A O 1
ATOM 6038 N N . GLU A 1 767 ? 29.864 12.644 0.076 1.00 91.81 767 GLU A N 1
ATOM 6039 C CA . GLU A 1 767 ? 29.597 12.751 1.512 1.00 91.81 767 GLU A CA 1
ATOM 6040 C C . GLU A 1 767 ? 30.013 11.469 2.259 1.00 91.81 767 GLU A C 1
ATOM 6042 O O . GLU A 1 767 ? 30.807 11.521 3.204 1.00 91.81 767 GLU A O 1
ATOM 6047 N N . ARG A 1 768 ? 29.600 10.284 1.777 1.00 93.38 768 ARG A N 1
ATOM 6048 C CA . ARG A 1 768 ? 29.994 8.991 2.373 1.00 93.38 768 ARG A CA 1
ATOM 6049 C C . ARG A 1 768 ? 31.506 8.763 2.348 1.00 93.38 768 ARG A C 1
ATOM 6051 O O . ARG A 1 768 ? 32.059 8.217 3.300 1.00 93.38 768 ARG A O 1
ATOM 6058 N N . THR A 1 769 ? 32.194 9.194 1.289 1.00 93.56 769 THR A N 1
ATOM 6059 C CA . THR A 1 769 ? 33.659 9.075 1.188 1.00 93.56 769 THR A CA 1
ATOM 6060 C C . THR A 1 769 ? 34.372 9.935 2.226 1.00 93.56 769 THR A C 1
ATOM 6062 O O . THR A 1 769 ? 35.404 9.515 2.750 1.00 93.56 769 THR A O 1
ATOM 6065 N N . ALA A 1 770 ? 33.838 11.121 2.519 1.00 91.50 770 ALA A N 1
ATOM 6066 C CA . ALA A 1 770 ? 34.414 12.033 3.497 1.00 91.50 770 ALA A CA 1
ATOM 6067 C C . ALA A 1 770 ? 34.167 11.580 4.946 1.00 91.50 770 ALA A C 1
ATOM 6069 O O . ALA A 1 770 ? 35.036 11.779 5.794 1.00 91.50 770 ALA A O 1
ATOM 6070 N N . LYS A 1 771 ? 33.003 10.977 5.229 1.00 87.31 771 LYS A N 1
ATOM 6071 C CA . LYS A 1 771 ? 32.521 10.770 6.604 1.00 87.31 771 LYS A CA 1
ATOM 6072 C C . LYS A 1 771 ? 32.582 9.336 7.114 1.00 87.31 771 LYS A C 1
ATOM 6074 O O . LYS A 1 771 ? 32.815 9.130 8.303 1.00 87.31 771 LYS A O 1
ATOM 6079 N N . LEU A 1 772 ? 32.373 8.339 6.254 1.00 88.94 772 LEU A N 1
ATOM 6080 C CA . LEU A 1 772 ? 32.314 6.954 6.714 1.00 88.94 772 LEU A CA 1
ATOM 6081 C C . LEU A 1 772 ? 33.717 6.387 6.982 1.00 88.94 772 LEU A C 1
ATOM 6083 O O . LEU A 1 772 ? 34.654 6.648 6.218 1.00 88.94 772 LEU A O 1
ATOM 6087 N N . PRO A 1 773 ? 33.884 5.529 8.006 1.00 87.50 773 PRO A N 1
ATOM 6088 C CA . PRO A 1 773 ? 35.135 4.817 8.237 1.00 87.50 773 PRO A CA 1
ATOM 6089 C C . PRO A 1 773 ? 35.560 4.016 7.001 1.00 87.50 773 PRO A C 1
ATOM 6091 O O . PRO A 1 773 ? 34.774 3.258 6.432 1.00 87.50 773 PRO A O 1
ATOM 6094 N N . GLY A 1 774 ? 36.817 4.186 6.581 1.00 85.94 774 GLY A N 1
ATOM 6095 C CA . GLY A 1 774 ? 37.344 3.582 5.351 1.00 85.94 774 GLY A CA 1
ATOM 6096 C C . GLY A 1 774 ? 37.009 4.352 4.065 1.00 85.94 774 GLY A C 1
ATOM 6097 O O . GLY A 1 774 ? 37.472 3.954 2.994 1.00 85.94 774 GLY A O 1
ATOM 6098 N N . GLY A 1 775 ? 36.256 5.455 4.155 1.00 89.44 775 GLY A N 1
ATOM 6099 C CA . GLY A 1 775 ? 35.934 6.370 3.060 1.00 89.44 775 GLY A CA 1
ATOM 6100 C C . GLY A 1 775 ? 35.406 5.650 1.820 1.00 89.44 775 GLY A C 1
ATOM 6101 O O . GLY A 1 775 ? 34.398 4.947 1.866 1.00 89.44 775 GLY A O 1
ATOM 6102 N N . GLY A 1 776 ? 36.129 5.768 0.704 1.00 86.94 776 GLY A N 1
ATOM 6103 C CA . GLY A 1 776 ? 35.784 5.125 -0.571 1.00 86.94 776 GLY A CA 1
ATOM 6104 C C . GLY A 1 776 ? 35.788 3.588 -0.566 1.00 86.94 776 GLY A C 1
ATOM 6105 O O . GLY A 1 776 ? 35.325 2.992 -1.537 1.00 86.94 776 GLY A O 1
ATOM 6106 N N . ARG A 1 777 ? 36.319 2.949 0.489 1.00 87.75 777 ARG A N 1
ATOM 6107 C CA . ARG A 1 777 ? 36.319 1.486 0.699 1.00 87.75 777 ARG A CA 1
ATOM 6108 C C . ARG A 1 777 ? 35.196 1.008 1.617 1.00 87.75 777 ARG A C 1
ATOM 6110 O O . ARG A 1 777 ? 35.061 -0.196 1.813 1.00 87.75 777 ARG A O 1
ATOM 6117 N N . ASN A 1 778 ? 34.434 1.923 2.211 1.00 89.81 778 ASN A N 1
ATOM 6118 C CA . ASN A 1 778 ? 33.302 1.558 3.047 1.00 89.81 778 ASN A CA 1
ATOM 6119 C C . ASN A 1 778 ? 32.228 0.832 2.214 1.00 89.81 778 ASN A C 1
ATOM 6121 O O . ASN A 1 778 ? 31.974 1.203 1.067 1.00 89.81 778 ASN A O 1
ATOM 6125 N N . ALA A 1 779 ? 31.595 -0.181 2.806 1.00 87.69 779 ALA A N 1
ATOM 6126 C CA . ALA A 1 779 ? 30.541 -0.990 2.197 1.00 87.69 779 ALA A CA 1
ATOM 6127 C C . ALA A 1 779 ? 29.405 -0.154 1.586 1.00 87.69 779 ALA A C 1
ATOM 6129 O O . ALA A 1 779 ? 29.029 -0.361 0.432 1.00 87.69 779 ALA A O 1
ATOM 6130 N N . ASP A 1 780 ? 28.902 0.823 2.337 1.00 88.38 780 ASP A N 1
ATOM 6131 C CA . ASP A 1 780 ? 27.796 1.678 1.919 1.00 88.38 780 ASP A CA 1
ATOM 6132 C C . ASP A 1 780 ? 28.234 2.671 0.841 1.00 88.38 780 ASP A C 1
ATOM 6134 O O . ASP A 1 780 ? 27.476 2.972 -0.089 1.00 88.38 780 ASP A O 1
ATOM 6138 N N . THR A 1 781 ? 29.478 3.154 0.905 1.00 93.19 781 THR A N 1
ATOM 6139 C CA . THR A 1 781 ? 30.052 3.976 -0.167 1.00 93.19 781 THR A CA 1
ATOM 6140 C C . THR A 1 781 ? 30.140 3.176 -1.464 1.00 93.19 781 THR A C 1
ATOM 6142 O O . THR A 1 781 ? 29.710 3.663 -2.508 1.00 93.19 781 THR A O 1
ATOM 6145 N N . LEU A 1 782 ? 30.635 1.936 -1.413 1.00 92.88 782 LEU A N 1
ATOM 6146 C CA . LEU A 1 782 ? 30.740 1.057 -2.581 1.00 92.88 782 LEU A CA 1
ATOM 6147 C C . LEU A 1 782 ? 29.359 0.708 -3.158 1.00 92.88 782 LEU A C 1
ATOM 6149 O O . LEU A 1 782 ? 29.188 0.747 -4.377 1.00 92.88 782 LEU A O 1
ATOM 6153 N N . ALA A 1 783 ? 28.353 0.480 -2.308 1.00 90.12 783 ALA A N 1
ATOM 6154 C CA . ALA A 1 783 ? 26.971 0.286 -2.743 1.00 90.12 783 ALA A CA 1
ATOM 6155 C C . ALA A 1 783 ? 26.419 1.522 -3.481 1.00 90.12 783 ALA A C 1
ATOM 6157 O O . ALA A 1 783 ? 25.865 1.388 -4.575 1.00 90.12 783 ALA A O 1
ATOM 6158 N N . SER A 1 784 ? 26.616 2.738 -2.950 1.00 94.06 784 SER A N 1
ATOM 6159 C CA . SER A 1 784 ? 26.231 3.982 -3.643 1.00 94.06 784 SER A CA 1
ATOM 6160 C C . SER A 1 784 ? 26.980 4.173 -4.960 1.00 94.06 784 SER A C 1
ATOM 6162 O O . SER A 1 784 ? 26.360 4.517 -5.963 1.00 94.06 784 SER A O 1
ATOM 6164 N N . ARG A 1 785 ? 28.290 3.897 -4.995 1.00 95.75 785 ARG A N 1
ATOM 6165 C CA . ARG A 1 785 ? 29.106 3.970 -6.220 1.00 95.75 785 ARG A CA 1
ATOM 6166 C C . ARG A 1 785 ? 28.631 2.982 -7.282 1.00 95.75 785 ARG A C 1
ATOM 6168 O O . ARG A 1 785 ? 28.556 3.322 -8.458 1.00 95.75 785 ARG A O 1
ATOM 6175 N N . HIS A 1 786 ? 28.229 1.777 -6.883 1.00 94.06 786 HIS A N 1
ATOM 6176 C CA . HIS A 1 786 ? 27.649 0.800 -7.804 1.00 94.06 786 HIS A CA 1
ATOM 6177 C C . HIS A 1 786 ? 26.312 1.272 -8.383 1.00 94.06 786 HIS A C 1
ATOM 6179 O O . HIS A 1 786 ? 26.083 1.125 -9.586 1.00 94.06 786 HIS A O 1
ATOM 6185 N N . LYS A 1 787 ? 25.436 1.873 -7.565 1.00 94.12 787 LYS A N 1
ATOM 6186 C CA . LYS A 1 787 ? 24.173 2.454 -8.050 1.00 94.12 787 LYS A CA 1
ATOM 6187 C C . LYS A 1 787 ? 24.400 3.681 -8.937 1.00 94.12 787 LYS A C 1
ATOM 6189 O O . LYS A 1 787 ? 23.723 3.788 -9.958 1.00 94.12 787 LYS A O 1
ATOM 6194 N N . LEU A 1 788 ? 25.390 4.521 -8.626 1.00 96.12 788 LEU A N 1
ATOM 6195 C CA . LEU A 1 788 ? 25.848 5.616 -9.486 1.00 96.12 788 LEU A CA 1
ATOM 6196 C C . LEU A 1 788 ? 26.295 5.089 -10.852 1.00 96.12 788 LEU A C 1
ATOM 6198 O O . LEU A 1 788 ? 25.786 5.519 -11.884 1.00 96.12 788 LEU A O 1
ATOM 6202 N N . ALA A 1 789 ? 27.187 4.096 -10.866 1.00 95.50 789 ALA A N 1
ATOM 6203 C CA . ALA A 1 789 ? 27.647 3.471 -12.098 1.00 95.50 789 ALA A CA 1
ATOM 6204 C C . ALA A 1 789 ? 26.493 2.827 -12.880 1.00 95.50 789 ALA A C 1
ATOM 6206 O O . ALA A 1 789 ? 26.486 2.875 -14.106 1.00 95.50 789 ALA A O 1
ATOM 6207 N N . ARG A 1 790 ? 25.487 2.260 -12.195 1.00 91.50 790 ARG A N 1
ATOM 6208 C CA . ARG A 1 790 ? 24.257 1.761 -12.831 1.00 91.50 790 ARG A CA 1
ATOM 6209 C C . ARG A 1 790 ? 23.459 2.894 -13.483 1.00 91.50 790 ARG A C 1
ATOM 6211 O O . ARG A 1 790 ? 23.035 2.708 -14.616 1.00 91.50 790 ARG A O 1
ATOM 6218 N N . ALA A 1 791 ? 23.274 4.031 -12.810 1.00 91.31 791 ALA A N 1
ATOM 6219 C CA . ALA A 1 791 ? 22.574 5.190 -13.370 1.00 91.31 791 ALA A CA 1
ATOM 6220 C C . ALA A 1 791 ? 23.281 5.724 -14.628 1.00 91.31 791 ALA A C 1
ATOM 6222 O O . ALA A 1 791 ? 22.633 5.891 -15.658 1.00 91.31 791 ALA A O 1
ATOM 6223 N N . ILE A 1 792 ? 24.611 5.877 -14.576 1.00 93.69 792 ILE A N 1
ATOM 6224 C CA . ILE A 1 792 ? 25.443 6.294 -15.721 1.00 93.69 792 ILE A CA 1
ATOM 6225 C C . ILE A 1 792 ? 25.344 5.277 -16.864 1.00 93.69 792 ILE A C 1
ATOM 6227 O O . ILE A 1 792 ? 25.174 5.648 -18.021 1.00 93.69 792 ILE A O 1
ATOM 6231 N N . LEU A 1 793 ? 25.426 3.980 -16.549 1.00 90.06 793 LEU A N 1
ATOM 6232 C CA . LEU A 1 793 ? 25.403 2.906 -17.543 1.00 90.06 793 LEU A CA 1
ATOM 6233 C C . LEU A 1 793 ? 24.093 2.841 -18.335 1.00 90.06 793 LEU A C 1
ATOM 6235 O O . LEU A 1 793 ? 24.078 2.327 -19.452 1.00 90.06 793 LEU A O 1
ATOM 6239 N N . GLU A 1 794 ? 22.984 3.274 -17.742 1.00 83.50 794 GLU A N 1
ATOM 6240 C CA . GLU A 1 794 ? 21.687 3.262 -18.411 1.00 83.50 794 GLU A CA 1
ATOM 6241 C C . GLU A 1 794 ? 21.395 4.533 -19.218 1.00 83.50 794 GLU A C 1
ATOM 6243 O O . GLU A 1 794 ? 20.359 4.591 -19.878 1.00 83.50 794 GLU A O 1
ATOM 6248 N N . GLN A 1 795 ? 22.292 5.521 -19.196 1.00 85.62 795 GLN A N 1
ATOM 6249 C CA . GLN A 1 795 ? 22.242 6.671 -20.094 1.00 85.62 795 GLN A CA 1
ATOM 6250 C C . GLN A 1 795 ? 22.961 6.360 -21.412 1.00 85.62 795 GLN A C 1
ATOM 6252 O O . GLN A 1 795 ? 23.981 5.662 -21.447 1.00 85.62 795 GLN A O 1
ATOM 6257 N N . GLU A 1 796 ? 22.432 6.884 -22.515 1.00 81.19 796 GLU A N 1
ATOM 6258 C CA . GLU A 1 796 ? 22.965 6.610 -23.849 1.00 81.19 796 GLU A CA 1
ATOM 6259 C C . GLU A 1 796 ? 24.404 7.131 -24.010 1.00 81.19 796 GLU A C 1
ATOM 6261 O O . GLU A 1 796 ? 24.752 8.228 -23.582 1.00 81.19 796 GLU A O 1
ATOM 6266 N N . GLY A 1 797 ? 25.276 6.315 -24.614 1.00 84.69 797 GLY A N 1
ATOM 6267 C CA . GLY A 1 797 ? 26.656 6.697 -24.945 1.00 84.69 797 GLY A CA 1
ATOM 6268 C C . GLY A 1 797 ? 27.658 6.743 -23.779 1.00 84.69 797 GLY A C 1
ATOM 6269 O O . GLY A 1 797 ? 28.851 6.923 -24.025 1.00 84.69 797 GLY A O 1
ATOM 6270 N N . ARG A 1 798 ? 27.239 6.522 -22.524 1.00 90.62 798 ARG A N 1
ATOM 6271 C CA . ARG A 1 798 ? 28.100 6.684 -21.328 1.00 90.62 798 ARG A CA 1
ATOM 6272 C C . ARG A 1 798 ? 28.664 5.384 -20.737 1.00 90.62 798 ARG A C 1
ATOM 6274 O O . ARG A 1 798 ? 29.241 5.375 -19.651 1.00 90.62 798 ARG A O 1
ATOM 6281 N N . ALA A 1 799 ? 28.591 4.275 -21.474 1.00 90.19 799 ALA A N 1
ATOM 6282 C CA . ALA A 1 799 ? 29.039 2.962 -20.997 1.00 90.19 799 ALA A CA 1
ATOM 6283 C C . ALA A 1 799 ? 30.537 2.891 -20.613 1.00 90.19 799 ALA A C 1
ATOM 6285 O O . ALA A 1 799 ? 30.889 2.119 -19.722 1.00 90.19 799 ALA A O 1
ATOM 6286 N N . ARG A 1 800 ? 31.413 3.697 -21.236 1.00 92.50 800 ARG A N 1
ATOM 6287 C CA . ARG A 1 800 ? 32.856 3.764 -20.903 1.00 92.50 800 ARG A CA 1
ATOM 6288 C C . ARG A 1 800 ? 33.140 4.419 -19.552 1.00 92.50 800 ARG A C 1
ATOM 6290 O O . ARG A 1 800 ? 34.040 3.987 -18.832 1.00 92.50 800 ARG A O 1
ATOM 6297 N N . GLU A 1 801 ? 32.378 5.454 -19.207 1.00 93.44 801 GLU A N 1
ATOM 6298 C CA . GLU A 1 801 ? 32.478 6.105 -17.897 1.00 93.44 801 GLU A CA 1
ATOM 6299 C C . GLU A 1 801 ? 32.056 5.116 -16.805 1.00 93.44 801 GLU A C 1
ATOM 6301 O O . GLU A 1 801 ? 32.786 4.906 -15.838 1.00 93.44 801 GLU A O 1
ATOM 6306 N N . ALA A 1 802 ? 30.935 4.418 -17.021 1.00 93.62 802 ALA A N 1
ATOM 6307 C CA . ALA A 1 802 ? 30.473 3.377 -16.112 1.00 93.62 802 ALA A CA 1
ATOM 6308 C C . ALA A 1 802 ? 31.467 2.210 -15.982 1.00 93.62 802 ALA A C 1
ATOM 6310 O O . ALA A 1 802 ? 31.698 1.748 -14.869 1.00 93.62 802 ALA A O 1
ATOM 6311 N N . GLU A 1 803 ? 32.077 1.732 -17.076 1.00 95.31 803 GLU A N 1
ATOM 6312 C CA . GLU A 1 803 ? 33.128 0.700 -17.022 1.00 95.31 803 GLU A CA 1
ATOM 6313 C C . GLU A 1 803 ? 34.296 1.131 -16.130 1.00 95.31 803 GLU A C 1
ATOM 6315 O O . GLU A 1 803 ? 34.717 0.363 -15.266 1.00 95.31 803 GLU A O 1
ATOM 6320 N N . THR A 1 804 ? 34.790 2.358 -16.316 1.00 95.62 804 THR A N 1
ATOM 6321 C CA . THR A 1 804 ? 35.917 2.901 -15.543 1.00 95.62 804 THR A CA 1
ATOM 6322 C C . THR A 1 804 ? 35.616 2.887 -14.044 1.00 95.62 804 THR A C 1
ATOM 6324 O O . THR A 1 804 ? 36.427 2.413 -13.245 1.00 95.62 804 THR A O 1
ATOM 6327 N N . GLU A 1 805 ? 34.423 3.342 -13.662 1.00 94.75 805 GLU A N 1
ATOM 6328 C CA . GLU A 1 805 ? 33.987 3.346 -12.266 1.00 94.75 805 GLU A CA 1
ATOM 6329 C C . GLU A 1 805 ? 33.780 1.921 -11.723 1.00 94.75 805 GLU A C 1
ATOM 6331 O O . GLU A 1 805 ? 34.230 1.598 -10.624 1.00 94.75 805 GLU A O 1
ATOM 6336 N N . LEU A 1 806 ? 33.169 1.024 -12.504 1.00 95.38 806 LEU A N 1
ATOM 6337 C CA . LEU A 1 806 ? 32.949 -0.372 -12.111 1.00 95.38 806 LEU A CA 1
ATOM 6338 C C . LEU A 1 806 ? 34.264 -1.135 -11.911 1.00 95.38 806 LEU A C 1
ATOM 6340 O O . LEU A 1 806 ? 34.368 -1.899 -10.953 1.00 95.38 806 LEU A O 1
ATOM 6344 N N . LEU A 1 807 ? 35.273 -0.917 -12.760 1.00 94.81 807 LEU A N 1
ATOM 6345 C CA . LEU A 1 807 ? 36.616 -1.482 -12.581 1.00 94.81 807 LEU A CA 1
ATOM 6346 C C . LEU A 1 807 ? 37.244 -1.015 -11.264 1.00 94.81 807 LEU A C 1
ATOM 6348 O O . LEU A 1 807 ? 37.768 -1.834 -10.508 1.00 94.81 807 LEU A O 1
ATOM 6352 N N . ALA A 1 808 ? 37.138 0.280 -10.956 1.00 93.56 808 ALA A N 1
ATOM 6353 C CA . ALA A 1 808 ? 37.636 0.824 -9.698 1.00 93.56 808 ALA A CA 1
ATOM 6354 C C . ALA A 1 808 ? 36.933 0.195 -8.481 1.00 93.56 808 ALA A C 1
ATOM 6356 O O . ALA A 1 808 ? 37.595 -0.134 -7.497 1.00 93.56 808 ALA A O 1
ATOM 6357 N N . ILE A 1 809 ? 35.613 -0.020 -8.548 1.00 93.88 809 ILE A N 1
ATOM 6358 C CA . ILE A 1 809 ? 34.855 -0.693 -7.482 1.00 93.88 809 ILE A CA 1
ATOM 6359 C C . ILE A 1 809 ? 35.305 -2.155 -7.333 1.00 93.88 809 ILE A C 1
ATOM 6361 O O . ILE A 1 809 ? 35.537 -2.591 -6.210 1.00 93.88 809 ILE A O 1
ATOM 6365 N N . VAL A 1 810 ? 35.481 -2.906 -8.430 1.00 92.31 810 VAL A N 1
ATOM 6366 C CA . VAL A 1 810 ? 35.919 -4.318 -8.382 1.00 92.31 810 VAL A CA 1
ATOM 6367 C C . VAL A 1 810 ? 37.285 -4.469 -7.714 1.00 92.31 810 VAL A C 1
ATOM 6369 O O . VAL A 1 810 ? 37.453 -5.371 -6.895 1.00 92.31 810 VAL A O 1
ATOM 6372 N N . GLU A 1 811 ? 38.251 -3.598 -8.014 1.00 90.62 811 GLU A N 1
ATOM 6373 C CA . GLU A 1 811 ? 39.574 -3.658 -7.377 1.00 90.62 811 GLU A CA 1
ATOM 6374 C C . GLU A 1 811 ? 39.521 -3.321 -5.879 1.00 90.62 811 GLU A C 1
ATOM 6376 O O . GLU A 1 811 ? 40.229 -3.937 -5.077 1.00 90.62 811 GLU A O 1
ATOM 6381 N N . LEU A 1 812 ? 38.643 -2.397 -5.469 1.00 90.06 812 LEU A N 1
ATOM 6382 C CA . LEU A 1 812 ? 38.427 -2.097 -4.051 1.00 90.06 812 LEU A CA 1
ATOM 6383 C C . LEU A 1 812 ? 37.733 -3.262 -3.327 1.00 90.06 812 LEU A C 1
ATOM 6385 O O . LEU A 1 812 ? 38.238 -3.722 -2.305 1.00 90.06 812 LEU A O 1
ATOM 6389 N N . GLU A 1 813 ? 36.635 -3.789 -3.874 1.00 87.69 813 GLU A N 1
ATOM 6390 C CA . GLU A 1 813 ? 35.898 -4.939 -3.323 1.00 87.69 813 GLU A CA 1
ATOM 6391 C C . GLU A 1 813 ? 36.776 -6.195 -3.234 1.00 87.69 813 GLU A C 1
ATOM 6393 O O . GLU A 1 813 ? 36.747 -6.919 -2.236 1.00 87.69 813 GLU A O 1
ATOM 6398 N N . ARG A 1 814 ? 37.645 -6.423 -4.229 1.00 87.31 814 ARG A N 1
ATOM 6399 C CA . ARG A 1 814 ? 38.625 -7.516 -4.219 1.00 87.31 814 ARG A CA 1
ATOM 6400 C C . ARG A 1 814 ? 39.543 -7.452 -2.999 1.00 87.31 814 ARG A C 1
ATOM 6402 O O . ARG A 1 814 ? 39.844 -8.497 -2.429 1.00 87.31 814 ARG A O 1
ATOM 6409 N N . GLY A 1 815 ? 39.996 -6.257 -2.622 1.00 82.12 815 GLY A N 1
ATOM 6410 C CA . GLY A 1 815 ? 40.870 -6.059 -1.465 1.00 82.12 815 GLY A CA 1
ATOM 6411 C C . GLY A 1 815 ? 40.152 -6.163 -0.116 1.00 82.12 815 GLY A C 1
ATOM 6412 O O . GLY A 1 815 ? 40.787 -6.528 0.868 1.00 82.12 815 GLY A O 1
ATOM 6413 N N . VAL A 1 816 ? 38.852 -5.848 -0.066 1.00 81.44 816 VAL A N 1
ATOM 6414 C CA . VAL A 1 816 ? 38.067 -5.806 1.182 1.00 81.44 816 VAL A CA 1
ATOM 6415 C C . VAL A 1 816 ? 37.382 -7.143 1.477 1.00 81.44 816 VAL A C 1
ATOM 6417 O O . VAL A 1 816 ? 37.521 -7.667 2.578 1.00 81.44 816 VAL A O 1
ATOM 6420 N N . ARG A 1 817 ? 36.645 -7.698 0.507 1.00 82.19 817 ARG A N 1
ATOM 6421 C CA . ARG A 1 817 ? 35.783 -8.882 0.690 1.00 82.19 817 ARG A CA 1
ATOM 6422 C C . ARG A 1 817 ? 36.202 -10.091 -0.142 1.00 82.19 817 ARG A C 1
ATOM 6424 O O . ARG A 1 817 ? 35.729 -11.201 0.092 1.00 82.19 817 ARG A O 1
ATOM 6431 N N . GLY A 1 818 ? 37.101 -9.889 -1.102 1.00 85.06 818 GLY A N 1
ATOM 6432 C CA . GLY A 1 818 ? 37.563 -10.929 -2.014 1.00 85.06 818 GLY A CA 1
ATOM 6433 C C . GLY A 1 818 ? 36.746 -11.013 -3.305 1.00 85.06 818 GLY A C 1
ATOM 6434 O O . GLY A 1 818 ? 35.676 -10.424 -3.461 1.00 85.06 818 GLY A O 1
ATOM 6435 N N . PHE A 1 819 ? 37.286 -11.753 -4.273 1.00 83.50 819 PHE A N 1
ATOM 6436 C CA . PHE A 1 819 ? 36.778 -11.793 -5.650 1.00 83.50 819 PHE A CA 1
ATOM 6437 C C . PHE A 1 819 ? 35.486 -12.613 -5.831 1.00 83.50 819 PHE A C 1
ATOM 6439 O O . PHE A 1 819 ? 34.767 -12.417 -6.816 1.00 83.50 819 PHE A O 1
ATOM 6446 N N . ASP A 1 820 ? 35.201 -13.497 -4.870 1.00 83.12 820 ASP A N 1
ATOM 6447 C CA . ASP A 1 820 ? 34.081 -14.447 -4.884 1.00 83.12 820 ASP A CA 1
ATOM 6448 C C . ASP A 1 820 ? 32.930 -14.045 -3.937 1.00 83.12 820 ASP A C 1
ATOM 6450 O O . ASP A 1 820 ? 31.932 -14.758 -3.839 1.00 83.12 820 ASP A O 1
ATOM 6454 N N . HIS A 1 821 ? 33.038 -12.898 -3.253 1.00 82.88 821 HIS A N 1
ATOM 6455 C CA . HIS A 1 821 ? 31.974 -12.360 -2.397 1.00 82.88 821 HIS A CA 1
ATOM 6456 C C . HIS A 1 821 ? 30.749 -11.913 -3.221 1.00 82.88 821 HIS A C 1
ATOM 6458 O O . HIS A 1 821 ? 30.910 -11.412 -4.336 1.00 82.88 821 HIS A O 1
ATOM 6464 N N . SER A 1 822 ? 29.529 -12.044 -2.674 1.00 79.56 822 SER A N 1
ATOM 6465 C CA . SER A 1 822 ? 28.256 -11.705 -3.353 1.00 79.56 822 SER A CA 1
ATOM 6466 C C . SER A 1 822 ? 28.268 -10.319 -3.985 1.00 79.56 822 SER A C 1
ATOM 6468 O O . SER A 1 822 ? 27.999 -10.177 -5.178 1.00 79.56 822 SER A O 1
ATOM 6470 N N . ASP A 1 823 ? 28.642 -9.313 -3.202 1.00 80.62 823 ASP A N 1
ATOM 6471 C CA . ASP A 1 823 ? 28.636 -7.914 -3.633 1.00 80.62 823 ASP A CA 1
ATOM 6472 C C . ASP A 1 823 ? 29.629 -7.694 -4.782 1.00 80.62 823 ASP A C 1
ATOM 6474 O O . ASP A 1 823 ? 29.287 -7.096 -5.805 1.00 80.62 823 ASP A O 1
ATOM 6478 N N . THR A 1 824 ? 30.821 -8.298 -4.692 1.00 86.62 824 THR A N 1
ATOM 6479 C CA . THR A 1 824 ? 31.825 -8.275 -5.761 1.00 86.62 824 THR A CA 1
ATOM 6480 C C . THR A 1 824 ? 31.287 -8.905 -7.044 1.00 86.62 824 THR A C 1
ATOM 6482 O O . THR A 1 824 ? 31.484 -8.362 -8.132 1.00 86.62 824 THR A O 1
ATOM 6485 N N . LEU A 1 825 ? 30.568 -10.029 -6.955 1.00 88.25 825 LEU A N 1
ATOM 6486 C CA . LEU A 1 825 ? 29.970 -10.687 -8.122 1.00 88.25 825 LEU A CA 1
ATOM 6487 C C . LEU A 1 825 ? 28.879 -9.824 -8.772 1.00 88.25 825 LEU A C 1
ATOM 6489 O O . LEU A 1 825 ? 28.800 -9.765 -10.003 1.00 88.25 825 LEU A O 1
ATOM 6493 N N . VAL A 1 826 ? 28.078 -9.108 -7.978 1.00 86.38 826 VAL A N 1
ATOM 6494 C CA . VAL A 1 826 ? 27.061 -8.172 -8.480 1.00 86.38 826 VAL A CA 1
ATOM 6495 C C . VAL A 1 826 ? 27.705 -7.014 -9.253 1.00 86.38 826 VAL A C 1
ATOM 6497 O O . VAL A 1 826 ? 27.238 -6.681 -10.350 1.00 86.38 826 VAL A 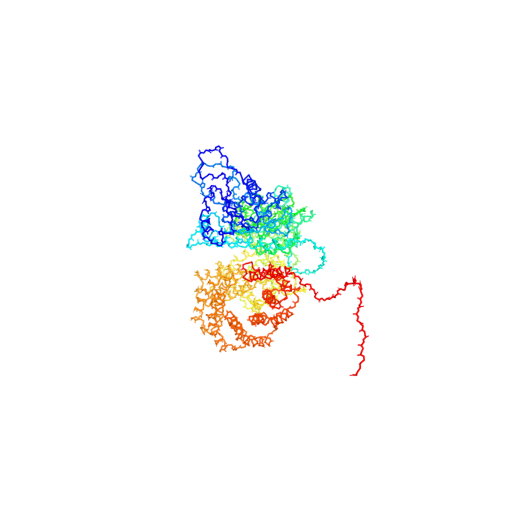O 1
ATOM 6500 N N . VAL A 1 827 ? 28.800 -6.438 -8.745 1.00 90.31 827 VAL A N 1
ATOM 6501 C CA . VAL A 1 827 ? 29.548 -5.373 -9.440 1.00 90.31 827 VAL A CA 1
ATOM 6502 C C . VAL A 1 827 ? 30.217 -5.911 -10.708 1.00 90.31 827 VAL A C 1
ATOM 6504 O O . VAL A 1 827 ? 30.071 -5.315 -11.776 1.00 90.31 827 VAL A O 1
ATOM 6507 N N . ARG A 1 828 ? 30.876 -7.075 -10.640 1.00 92.69 828 ARG A N 1
ATOM 6508 C CA . ARG A 1 828 ? 31.502 -7.733 -11.804 1.00 92.69 828 ARG A CA 1
ATOM 6509 C C . ARG A 1 828 ? 30.488 -8.051 -12.906 1.00 92.69 828 ARG A C 1
ATOM 6511 O O . ARG A 1 828 ? 30.790 -7.904 -14.088 1.00 92.69 828 ARG A O 1
ATOM 6518 N N . ARG A 1 829 ? 29.255 -8.425 -12.547 1.00 93.06 829 ARG A N 1
ATOM 6519 C CA . ARG A 1 829 ? 28.158 -8.592 -13.513 1.00 93.06 829 ARG A CA 1
ATOM 6520 C C . ARG A 1 829 ? 27.777 -7.266 -14.176 1.00 93.06 829 ARG A C 1
ATOM 6522 O O . ARG A 1 829 ? 27.534 -7.251 -15.382 1.00 93.06 829 ARG A O 1
ATOM 6529 N N . SER A 1 830 ? 27.710 -6.165 -13.423 1.00 92.56 830 SER A N 1
ATOM 6530 C CA . SER A 1 830 ? 27.484 -4.832 -14.001 1.00 92.56 830 SER A CA 1
ATOM 6531 C C . SER A 1 830 ? 28.618 -4.418 -14.941 1.00 92.56 830 SER A C 1
ATOM 6533 O O . SER A 1 830 ? 28.332 -3.866 -16.000 1.00 92.56 830 SER A O 1
ATOM 6535 N N . LEU A 1 831 ? 29.874 -4.742 -14.609 1.00 95.06 831 LEU A N 1
ATOM 6536 C CA . LEU A 1 831 ? 31.034 -4.504 -15.476 1.00 95.06 831 LEU A CA 1
ATOM 6537 C C . LEU A 1 831 ? 30.912 -5.267 -16.801 1.00 95.06 831 LEU A C 1
ATOM 6539 O O . LEU A 1 831 ? 31.032 -4.672 -17.867 1.00 95.06 831 LEU A O 1
ATOM 6543 N N . ALA A 1 832 ? 30.569 -6.556 -16.752 1.00 94.38 832 ALA A N 1
ATOM 6544 C CA . ALA A 1 832 ? 30.295 -7.340 -17.956 1.00 94.38 832 ALA A CA 1
ATOM 6545 C C . ALA A 1 832 ? 29.165 -6.724 -18.805 1.00 94.38 832 ALA A C 1
ATOM 6547 O O . ALA A 1 832 ? 29.237 -6.704 -20.030 1.00 94.38 832 ALA A O 1
ATOM 6548 N N . ARG A 1 833 ? 28.141 -6.158 -18.158 1.00 93.62 833 ARG A N 1
ATOM 6549 C CA . ARG A 1 833 ? 27.055 -5.422 -18.822 1.00 93.62 833 ARG A CA 1
ATOM 6550 C C . ARG A 1 833 ? 27.551 -4.153 -19.527 1.00 93.62 833 ARG A C 1
ATOM 6552 O O . ARG A 1 833 ? 27.076 -3.856 -20.619 1.00 93.62 833 ARG A O 1
ATOM 6559 N N . ALA A 1 834 ? 28.500 -3.433 -18.928 1.00 93.88 834 ALA A N 1
ATOM 6560 C CA . ALA A 1 834 ? 29.140 -2.270 -19.540 1.00 93.88 834 ALA A CA 1
ATOM 6561 C C . ALA A 1 834 ? 29.980 -2.640 -20.766 1.00 93.88 834 ALA A C 1
ATOM 6563 O O . ALA A 1 834 ? 29.886 -1.958 -21.783 1.00 93.88 834 ALA A O 1
ATOM 6564 N N . LEU A 1 835 ? 30.715 -3.754 -20.709 1.00 93.56 835 LEU A N 1
ATOM 6565 C CA . LEU A 1 835 ? 31.436 -4.295 -21.865 1.00 93.56 835 LEU A CA 1
ATOM 6566 C C . LEU A 1 835 ? 30.477 -4.661 -23.007 1.00 93.56 835 LEU A C 1
ATOM 6568 O O . LEU A 1 835 ? 30.730 -4.313 -24.158 1.00 93.56 835 LEU A O 1
ATOM 6572 N N . ILE A 1 836 ? 29.345 -5.298 -22.689 1.00 92.44 836 ILE A N 1
ATOM 6573 C CA . ILE A 1 836 ? 28.312 -5.645 -23.674 1.00 92.44 836 ILE A CA 1
ATOM 6574 C C . ILE A 1 836 ? 27.762 -4.394 -24.376 1.00 92.44 836 ILE A C 1
ATOM 6576 O O . ILE A 1 836 ? 27.730 -4.365 -25.600 1.00 92.44 836 ILE A O 1
ATOM 6580 N N . TYR A 1 837 ? 27.399 -3.333 -23.642 1.00 90.00 837 TYR A N 1
ATOM 6581 C CA . TYR A 1 837 ? 26.909 -2.087 -24.260 1.00 90.00 837 TYR A CA 1
ATOM 6582 C C . TYR A 1 837 ? 27.946 -1.357 -25.121 1.00 90.00 837 TYR A C 1
ATOM 6584 O O . TYR A 1 837 ? 27.583 -0.488 -25.907 1.00 90.00 837 TYR A O 1
ATOM 6592 N N . GLN A 1 838 ? 29.225 -1.709 -25.001 1.00 92.25 838 GLN A N 1
ATOM 6593 C CA . GLN A 1 838 ? 30.292 -1.207 -25.864 1.00 92.25 838 GLN A CA 1
ATOM 6594 C C . GLN A 1 838 ? 30.592 -2.126 -27.058 1.00 92.25 838 GLN A C 1
ATOM 6596 O O . GLN A 1 838 ? 31.585 -1.910 -27.749 1.00 92.25 838 GLN A O 1
ATOM 6601 N N . GLY A 1 839 ? 29.798 -3.179 -27.282 1.00 91.69 839 GLY A N 1
ATOM 6602 C CA . GLY A 1 839 ? 30.053 -4.181 -28.322 1.00 91.69 839 GLY A CA 1
ATOM 6603 C C . GLY A 1 839 ? 31.210 -5.137 -27.998 1.00 91.69 839 GLY A C 1
ATOM 6604 O O . GLY A 1 839 ? 31.631 -5.917 -28.846 1.00 91.69 839 GLY A O 1
ATOM 6605 N N . ARG A 1 840 ? 31.734 -5.123 -26.764 1.00 94.62 840 ARG A N 1
ATOM 6606 C CA . ARG A 1 840 ? 32.862 -5.960 -26.307 1.00 94.62 840 ARG A CA 1
ATOM 6607 C C . ARG A 1 840 ? 32.378 -7.253 -25.637 1.00 94.62 840 ARG A C 1
ATOM 6609 O O . ARG A 1 840 ? 32.924 -7.700 -24.628 1.00 94.62 840 ARG A O 1
ATOM 6616 N N . ALA A 1 841 ? 31.340 -7.880 -26.193 1.00 93.38 841 ALA A N 1
ATOM 6617 C CA . ALA A 1 841 ? 30.724 -9.084 -25.625 1.00 93.38 841 ALA A CA 1
ATOM 6618 C C . ALA A 1 841 ? 31.703 -10.276 -25.523 1.00 93.38 841 ALA A C 1
ATOM 6620 O O . ALA A 1 841 ? 31.633 -11.058 -24.573 1.00 93.38 841 ALA A O 1
ATOM 6621 N N . ALA A 1 842 ? 32.673 -10.379 -26.438 1.00 93.94 842 ALA A N 1
ATOM 6622 C CA . ALA A 1 842 ? 33.684 -11.441 -26.427 1.00 93.94 842 ALA A CA 1
ATOM 6623 C C . ALA A 1 842 ? 34.576 -11.408 -25.169 1.00 93.94 842 ALA A C 1
ATOM 6625 O O . ALA A 1 842 ? 34.954 -12.459 -24.651 1.00 93.94 842 ALA A O 1
ATOM 6626 N N . GLU A 1 843 ? 34.862 -10.214 -24.638 1.00 94.06 843 GLU A N 1
ATOM 6627 C CA . GLU A 1 843 ? 35.632 -10.028 -23.400 1.00 94.06 843 GLU A CA 1
ATOM 6628 C C . GLU A 1 843 ? 34.794 -10.317 -22.142 1.00 94.06 843 GLU A C 1
ATOM 6630 O O . GLU A 1 843 ? 35.322 -10.775 -21.124 1.00 94.06 843 GLU A O 1
ATOM 6635 N N . ALA A 1 844 ? 33.480 -10.075 -22.208 1.00 94.31 844 ALA A N 1
ATOM 6636 C CA . ALA A 1 844 ? 32.544 -10.288 -21.104 1.00 94.31 844 ALA A CA 1
ATOM 6637 C C . ALA A 1 844 ? 32.212 -11.775 -20.880 1.00 94.31 844 ALA A C 1
ATOM 6639 O O . ALA A 1 844 ? 32.060 -12.214 -19.737 1.00 94.31 844 ALA A O 1
ATOM 6640 N N . LEU A 1 845 ? 32.122 -12.565 -21.955 1.00 95.00 845 LEU A N 1
ATOM 6641 C CA . LEU A 1 845 ? 31.711 -13.970 -21.913 1.00 95.00 845 LEU A CA 1
ATOM 6642 C C . LEU A 1 845 ? 32.510 -14.854 -20.926 1.00 95.00 845 LEU A C 1
ATOM 6644 O O . LEU A 1 845 ? 31.879 -15.528 -20.103 1.00 95.00 845 LEU A O 1
ATOM 6648 N N . PRO A 1 846 ? 33.863 -14.898 -20.946 1.00 93.44 846 PRO A N 1
ATOM 6649 C CA . PRO A 1 846 ? 34.620 -15.724 -20.001 1.00 93.44 846 PRO A CA 1
ATOM 6650 C C . PRO A 1 846 ? 34.428 -15.270 -18.547 1.00 93.44 846 PRO A C 1
ATOM 6652 O O . PRO A 1 846 ? 34.353 -16.110 -17.648 1.00 93.44 846 PRO A O 1
ATOM 6655 N N . GLN A 1 847 ? 34.275 -13.961 -18.316 1.00 92.88 847 GLN A N 1
ATOM 6656 C CA . GLN A 1 847 ? 34.025 -13.409 -16.984 1.00 92.88 847 GLN A CA 1
ATOM 6657 C C . GLN A 1 847 ? 32.654 -13.843 -16.460 1.00 92.88 847 GLN A C 1
ATOM 6659 O O . GLN A 1 847 ? 32.552 -14.301 -15.325 1.00 92.88 847 GLN A O 1
ATOM 6664 N N . LEU A 1 848 ? 31.609 -13.772 -17.291 1.00 93.31 848 LEU A N 1
ATOM 6665 C CA . LEU A 1 848 ? 30.255 -14.200 -16.928 1.00 93.31 848 LEU A CA 1
ATOM 6666 C C . LEU A 1 848 ? 30.181 -15.697 -16.610 1.00 93.31 848 LEU A C 1
ATOM 6668 O O . LEU A 1 848 ? 29.532 -16.072 -15.636 1.00 93.31 848 LEU A O 1
ATOM 6672 N N . ARG A 1 849 ? 30.892 -16.549 -17.362 1.00 93.31 849 ARG A N 1
ATOM 6673 C CA . ARG A 1 849 ? 30.994 -17.987 -17.053 1.00 93.31 849 ARG A CA 1
ATOM 6674 C C . ARG A 1 849 ? 31.672 -18.242 -15.710 1.00 93.31 849 ARG A C 1
ATOM 6676 O O . ARG A 1 849 ? 31.202 -19.077 -14.942 1.00 93.31 849 ARG A O 1
ATOM 6683 N N . GLN A 1 850 ? 32.746 -17.513 -15.408 1.00 92.06 850 GLN A N 1
ATOM 6684 C CA . GLN A 1 850 ? 33.420 -17.618 -14.115 1.00 92.06 850 GLN A CA 1
ATOM 6685 C C . GLN A 1 850 ? 32.508 -17.160 -12.968 1.00 92.06 850 GLN A C 1
ATOM 6687 O O . GLN A 1 850 ? 32.403 -17.867 -11.969 1.00 92.06 850 GLN A O 1
ATOM 6692 N N . ILE A 1 851 ? 31.832 -16.012 -13.120 1.00 91.75 851 ILE A N 1
ATOM 6693 C CA . ILE A 1 851 ? 30.876 -15.484 -12.133 1.00 91.75 851 ILE A CA 1
ATOM 6694 C C . ILE A 1 851 ? 29.780 -16.521 -11.880 1.00 91.75 851 ILE A C 1
ATOM 6696 O O . ILE A 1 851 ? 29.552 -16.883 -10.733 1.00 91.75 851 ILE A O 1
ATOM 6700 N N . LEU A 1 852 ? 29.168 -17.068 -12.934 1.00 90.56 852 LEU A N 1
ATOM 6701 C CA . LEU A 1 852 ? 28.114 -18.075 -12.813 1.00 90.56 852 LEU A CA 1
ATOM 6702 C C . LEU A 1 852 ? 28.597 -19.349 -12.104 1.00 90.56 852 LEU A C 1
ATOM 6704 O O . LEU A 1 852 ? 27.906 -19.866 -11.228 1.00 90.56 852 LEU A O 1
ATOM 6708 N N . ALA A 1 853 ? 29.795 -19.838 -12.442 1.00 89.38 853 ALA A N 1
ATOM 6709 C CA . ALA A 1 853 ? 30.382 -21.019 -11.812 1.00 89.38 853 ALA A CA 1
ATOM 6710 C C . ALA A 1 853 ? 30.666 -20.815 -10.317 1.00 89.38 853 ALA A C 1
ATOM 6712 O O . ALA A 1 853 ? 30.616 -21.772 -9.545 1.00 89.38 853 ALA A O 1
ATOM 6713 N N . VAL A 1 854 ? 30.997 -19.593 -9.894 1.00 87.38 854 VAL A N 1
ATOM 6714 C CA . VAL A 1 854 ? 31.115 -19.246 -8.471 1.00 87.38 854 VAL A CA 1
ATOM 6715 C C . VAL A 1 854 ? 29.722 -19.139 -7.845 1.00 87.38 854 VAL A C 1
ATOM 6717 O O . VAL A 1 854 ? 29.454 -19.837 -6.875 1.00 87.38 854 VAL A O 1
ATOM 6720 N N . SER A 1 855 ? 28.798 -18.376 -8.439 1.00 83.69 855 SER A N 1
ATOM 6721 C CA . SER A 1 855 ? 27.445 -18.162 -7.903 1.00 83.69 855 SER A CA 1
ATOM 6722 C C . SER A 1 855 ? 26.671 -19.460 -7.648 1.00 83.69 855 SER A C 1
ATOM 6724 O O . SER A 1 855 ? 26.054 -19.594 -6.598 1.00 83.69 855 SER A O 1
ATOM 6726 N N . VAL A 1 856 ? 26.733 -20.435 -8.563 1.00 84.94 856 VAL A N 1
ATOM 6727 C CA . VAL A 1 856 ? 26.028 -21.728 -8.428 1.00 84.94 856 VAL A CA 1
ATOM 6728 C C . VAL A 1 856 ? 26.689 -22.660 -7.402 1.00 84.94 856 VAL A C 1
ATOM 6730 O O . VAL A 1 856 ? 26.022 -23.527 -6.847 1.00 84.94 856 VAL A O 1
ATOM 6733 N N . ARG A 1 857 ? 27.994 -22.502 -7.132 1.00 83.19 857 ARG A N 1
ATOM 6734 C CA . ARG A 1 857 ? 28.674 -23.243 -6.054 1.00 83.19 857 ARG A CA 1
ATOM 6735 C C . ARG A 1 857 ? 28.351 -22.670 -4.676 1.00 83.19 857 ARG A C 1
ATOM 6737 O O . ARG A 1 857 ? 28.348 -23.421 -3.706 1.00 83.19 857 ARG A O 1
ATOM 6744 N N . THR A 1 858 ? 28.105 -21.365 -4.601 1.00 74.75 858 THR A N 1
ATOM 6745 C CA . THR A 1 858 ? 27.892 -20.645 -3.340 1.00 74.75 858 THR A CA 1
ATOM 6746 C C . THR A 1 858 ? 26.418 -20.583 -2.926 1.00 74.75 858 THR A C 1
ATOM 6748 O O . THR A 1 858 ? 26.124 -20.682 -1.737 1.00 74.75 858 THR A O 1
ATOM 6751 N N . TRP A 1 859 ? 25.484 -20.444 -3.874 1.00 71.00 859 TRP A N 1
ATOM 6752 C CA . TRP A 1 859 ? 24.047 -20.290 -3.608 1.00 71.00 859 TRP A CA 1
ATOM 6753 C C . TRP A 1 859 ? 23.192 -21.243 -4.450 1.00 71.00 859 TRP A C 1
ATOM 6755 O O . TRP A 1 859 ? 23.632 -21.688 -5.514 1.00 71.00 859 TRP A O 1
ATOM 6765 N N . PRO A 1 860 ? 21.934 -21.506 -4.039 1.00 67.00 860 PRO A N 1
ATOM 6766 C CA . PRO A 1 860 ? 20.964 -22.177 -4.895 1.00 67.00 860 PRO A CA 1
ATOM 6767 C C . PRO A 1 860 ? 20.866 -21.504 -6.272 1.00 67.00 860 PRO A C 1
ATOM 6769 O O . PRO A 1 860 ? 20.867 -20.276 -6.385 1.00 67.00 860 PRO A O 1
ATOM 6772 N N . GLY A 1 861 ? 20.740 -22.309 -7.331 1.00 67.19 861 GLY A N 1
ATOM 6773 C CA . GLY A 1 861 ? 20.645 -21.816 -8.712 1.00 67.19 861 GLY A CA 1
ATOM 6774 C C . GLY A 1 861 ? 19.447 -20.893 -8.977 1.00 67.19 861 GLY A C 1
ATOM 6775 O O . GLY A 1 861 ? 19.480 -20.127 -9.936 1.00 67.19 861 GLY A O 1
ATOM 6776 N N . THR A 1 862 ? 18.432 -20.949 -8.111 1.00 65.19 862 THR A N 1
ATOM 6777 C CA . THR A 1 862 ? 17.194 -20.155 -8.136 1.00 65.19 862 THR A CA 1
ATOM 6778 C C . THR A 1 862 ? 17.303 -18.813 -7.410 1.00 65.19 862 THR A C 1
ATOM 6780 O O . THR A 1 862 ? 16.361 -18.025 -7.444 1.00 65.19 862 THR A O 1
ATOM 6783 N N . ARG A 1 863 ? 18.436 -18.518 -6.760 1.00 70.25 863 ARG A N 1
ATOM 6784 C CA . ARG A 1 863 ? 18.635 -17.242 -6.064 1.00 70.25 863 ARG A CA 1
ATOM 6785 C C . ARG A 1 863 ? 18.618 -16.071 -7.075 1.00 70.25 863 ARG A C 1
ATOM 6787 O O . ARG A 1 863 ? 19.295 -16.184 -8.106 1.00 70.25 863 ARG A O 1
ATOM 6794 N N . PRO A 1 864 ? 17.912 -14.947 -6.813 1.00 71.19 864 PRO A N 1
ATOM 6795 C CA . PRO A 1 864 ? 17.759 -13.849 -7.775 1.00 71.19 864 PRO A CA 1
ATOM 6796 C C . PRO A 1 864 ? 19.065 -13.337 -8.397 1.00 71.19 864 PRO A C 1
ATOM 6798 O O . PRO A 1 864 ? 19.115 -13.056 -9.594 1.00 71.19 864 PRO A O 1
ATOM 6801 N N . GLU A 1 865 ? 20.151 -13.244 -7.634 1.00 75.38 865 GLU A N 1
ATOM 6802 C CA . GLU A 1 865 ? 21.444 -12.769 -8.130 1.00 75.38 865 GLU A CA 1
ATOM 6803 C C . GLU A 1 865 ? 22.055 -13.746 -9.143 1.00 75.38 865 GLU A C 1
ATOM 6805 O O . GLU A 1 865 ? 22.552 -13.312 -10.185 1.00 75.38 865 GLU A O 1
ATOM 6810 N N . THR A 1 866 ? 21.953 -15.056 -8.894 1.00 79.06 866 THR A N 1
ATOM 6811 C CA . THR A 1 866 ? 22.396 -16.108 -9.823 1.00 79.06 866 THR A CA 1
ATOM 6812 C C . THR A 1 866 ? 21.569 -16.082 -11.106 1.00 79.06 866 THR A C 1
ATOM 6814 O O . THR A 1 866 ? 22.125 -16.112 -12.206 1.00 79.06 866 THR A O 1
ATOM 6817 N N . LEU A 1 867 ? 20.248 -15.941 -10.982 1.00 83.06 867 LEU A N 1
ATOM 6818 C CA . LEU A 1 867 ? 19.336 -15.788 -12.115 1.00 83.06 867 LEU A CA 1
ATOM 6819 C C . LEU A 1 867 ? 19.726 -14.576 -12.979 1.00 83.06 867 LEU A C 1
ATOM 6821 O O . LEU A 1 867 ? 19.869 -14.667 -14.203 1.00 83.06 867 LEU A O 1
ATOM 6825 N N . TRP A 1 868 ? 20.003 -13.436 -12.353 1.00 84.44 868 TRP A N 1
ATOM 6826 C CA . TRP A 1 868 ? 20.435 -12.227 -13.046 1.00 84.44 868 TRP A CA 1
ATOM 6827 C C . TRP A 1 868 ? 21.803 -12.355 -13.735 1.00 84.44 868 TRP A C 1
ATOM 6829 O O . TRP A 1 868 ? 22.014 -11.688 -14.753 1.00 84.44 868 TRP A O 1
ATOM 6839 N N . VAL A 1 869 ? 22.722 -13.190 -13.230 1.00 87.19 869 VAL A N 1
ATOM 6840 C CA . VAL A 1 869 ? 23.970 -13.553 -13.934 1.00 87.19 869 VAL A CA 1
ATOM 6841 C C . VAL A 1 869 ? 23.656 -14.352 -15.198 1.00 87.19 869 VAL A C 1
ATOM 6843 O O . VAL A 1 869 ? 24.166 -13.999 -16.262 1.00 87.19 869 VAL A O 1
ATOM 6846 N N . ARG A 1 870 ? 22.776 -15.360 -15.113 1.00 91.00 870 ARG A N 1
ATOM 6847 C CA . ARG A 1 870 ? 22.328 -16.151 -16.275 1.00 91.00 870 ARG A CA 1
ATOM 6848 C C . ARG A 1 870 ? 21.689 -15.283 -17.349 1.00 91.00 870 ARG A C 1
ATOM 6850 O O . ARG A 1 870 ? 22.008 -15.419 -18.522 1.00 91.00 870 ARG A O 1
ATOM 6857 N N . HIS A 1 871 ? 20.859 -14.318 -16.955 1.00 91.06 871 HIS A N 1
ATOM 6858 C CA . HIS A 1 871 ? 20.266 -13.367 -17.899 1.00 91.06 871 HIS A CA 1
ATOM 6859 C C . HIS A 1 871 ? 21.325 -12.513 -18.608 1.00 91.06 871 HIS A C 1
ATOM 6861 O O . HIS A 1 871 ? 21.275 -12.352 -19.827 1.00 91.06 871 HIS A O 1
ATOM 6867 N N . THR A 1 872 ? 22.317 -11.988 -17.880 1.00 92.88 872 THR A N 1
ATOM 6868 C CA . THR A 1 872 ? 23.417 -11.247 -18.515 1.00 92.88 872 THR A CA 1
ATOM 6869 C C . THR A 1 872 ? 24.251 -12.152 -19.434 1.00 92.88 872 THR A C 1
ATOM 6871 O O . THR A 1 872 ? 24.689 -11.690 -20.485 1.00 92.88 872 THR A O 1
ATOM 6874 N N . LEU A 1 873 ? 24.440 -13.430 -19.083 1.00 95.62 873 LEU A N 1
ATOM 6875 C CA . LEU A 1 873 ? 25.107 -14.422 -19.932 1.00 95.62 873 LEU A CA 1
ATOM 6876 C C . LEU A 1 873 ? 24.323 -14.696 -21.223 1.00 95.62 873 LEU A C 1
ATOM 6878 O O . LEU A 1 873 ? 24.908 -14.612 -22.298 1.00 95.62 873 LEU A O 1
ATOM 6882 N N . ALA A 1 874 ? 23.014 -14.940 -21.140 1.00 95.19 874 ALA A N 1
ATOM 6883 C CA . ALA A 1 874 ? 22.155 -15.130 -22.309 1.00 95.19 874 ALA A CA 1
ATOM 6884 C C . ALA A 1 874 ? 22.183 -13.899 -23.231 1.00 95.19 874 ALA A C 1
ATOM 6886 O O . ALA A 1 874 ? 22.385 -14.028 -24.436 1.00 95.19 874 ALA A O 1
ATOM 6887 N N . ARG A 1 875 ? 22.108 -12.686 -22.665 1.00 94.25 875 ARG A N 1
ATOM 6888 C CA . ARG A 1 875 ? 22.290 -11.443 -23.431 1.00 94.25 875 ARG A CA 1
ATOM 6889 C C . ARG A 1 875 ? 23.667 -11.342 -24.087 1.00 94.25 875 ARG A C 1
ATOM 6891 O O . ARG A 1 875 ? 23.757 -10.923 -25.228 1.00 94.25 875 ARG A O 1
ATOM 6898 N N . CYS A 1 876 ? 24.733 -11.722 -23.387 1.00 95.00 876 CYS A N 1
ATOM 6899 C CA . CYS A 1 876 ? 26.084 -11.734 -23.949 1.00 95.00 876 CYS A CA 1
ATOM 6900 C C . CYS A 1 876 ? 26.192 -12.677 -25.156 1.00 95.00 876 CYS A C 1
ATOM 6902 O O . CYS A 1 876 ? 26.887 -12.359 -26.115 1.00 95.00 876 CYS A O 1
ATOM 6904 N N . LEU A 1 877 ? 25.503 -13.820 -25.110 1.00 96.00 877 LEU A N 1
ATOM 6905 C CA . LEU A 1 877 ? 25.451 -14.782 -26.209 1.00 96.00 877 LEU A CA 1
ATOM 6906 C C . LEU A 1 877 ? 24.666 -14.241 -27.413 1.00 96.00 877 LEU A C 1
ATOM 6908 O O . LEU A 1 877 ? 25.108 -14.460 -28.537 1.00 96.00 877 LEU A O 1
ATOM 6912 N N . LEU A 1 878 ? 23.577 -13.489 -27.195 1.00 94.81 878 LEU A N 1
ATOM 6913 C CA . LEU A 1 878 ? 22.847 -12.805 -28.276 1.00 94.81 878 LEU A CA 1
ATOM 6914 C C . LEU A 1 878 ? 23.730 -11.821 -29.048 1.00 94.81 878 LEU A C 1
ATOM 6916 O O . LEU A 1 878 ? 23.722 -11.823 -30.270 1.00 94.81 878 LEU A O 1
ATOM 6920 N N . GLU A 1 879 ? 24.513 -11.013 -28.338 1.00 93.88 879 GLU A N 1
ATOM 6921 C CA . GLU A 1 879 ? 25.400 -9.997 -28.934 1.00 93.88 879 GLU A CA 1
ATOM 6922 C C . GLU A 1 879 ? 26.589 -10.620 -29.683 1.00 93.88 879 GLU A C 1
ATOM 6924 O O . GLU A 1 879 ? 27.251 -9.963 -30.477 1.00 93.88 879 GLU A O 1
ATOM 6929 N N . LEU A 1 880 ? 26.875 -11.897 -29.416 1.00 94.56 880 LEU A N 1
ATOM 6930 C CA . LEU A 1 880 ? 27.836 -12.709 -30.161 1.00 94.56 880 LEU A CA 1
ATOM 6931 C C . LEU A 1 880 ? 27.170 -13.533 -31.271 1.00 94.56 880 LEU A C 1
ATOM 6933 O O . LEU A 1 880 ? 27.826 -14.408 -31.833 1.00 94.56 880 LEU A 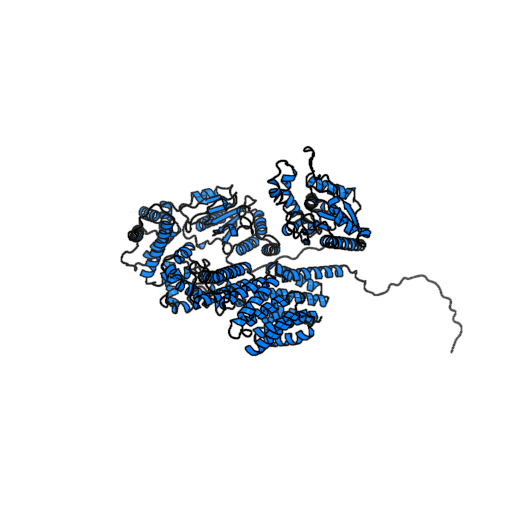O 1
ATOM 6937 N N . GLU A 1 881 ? 25.875 -13.318 -31.521 1.00 95.25 881 GLU A N 1
ATOM 6938 C CA . GLU A 1 881 ? 25.056 -14.055 -32.493 1.00 95.25 881 GLU A CA 1
ATOM 6939 C C . GLU A 1 881 ? 25.025 -15.577 -32.241 1.00 95.25 881 GLU A C 1
ATOM 6941 O O . GLU A 1 881 ? 24.716 -16.389 -33.111 1.00 95.25 881 GLU A O 1
ATOM 6946 N N . ARG A 1 882 ? 25.312 -16.001 -31.004 1.00 95.81 882 ARG A N 1
ATOM 6947 C CA . ARG A 1 882 ? 25.272 -17.403 -30.563 1.00 95.81 882 ARG A CA 1
ATOM 6948 C C . ARG A 1 882 ? 23.871 -17.765 -30.086 1.00 95.81 882 ARG A C 1
ATOM 6950 O O . ARG A 1 882 ? 23.667 -18.131 -28.927 1.00 95.81 882 ARG A O 1
ATOM 6957 N N . TYR A 1 883 ? 22.896 -17.641 -30.980 1.00 95.12 883 TYR A N 1
ATOM 6958 C CA . TYR A 1 883 ? 21.477 -17.728 -30.638 1.00 95.12 883 TYR A CA 1
ATOM 6959 C C . TYR A 1 883 ? 21.067 -19.078 -30.026 1.00 95.12 883 TYR A C 1
ATOM 6961 O O . TYR A 1 883 ? 20.316 -19.094 -29.056 1.00 95.12 883 TYR A O 1
ATOM 6969 N N . ALA A 1 884 ? 21.619 -20.197 -30.508 1.00 95.12 884 ALA A N 1
ATOM 6970 C CA . ALA A 1 884 ? 21.335 -21.529 -29.958 1.00 95.12 884 ALA A CA 1
ATOM 6971 C C . ALA A 1 884 ? 21.809 -21.683 -28.500 1.00 95.12 884 ALA A C 1
ATOM 6973 O O . ALA A 1 884 ? 21.094 -22.225 -27.659 1.00 95.12 884 ALA A O 1
ATOM 6974 N N . ASP A 1 885 ? 22.992 -21.153 -28.175 1.00 94.00 885 ASP A N 1
ATOM 6975 C CA . ASP A 1 885 ? 23.502 -21.167 -26.802 1.00 94.00 885 ASP A CA 1
ATOM 6976 C C . ASP A 1 885 ? 22.688 -20.229 -25.897 1.00 94.00 885 ASP A C 1
ATOM 6978 O O . ASP A 1 885 ? 22.455 -20.539 -24.728 1.00 94.00 885 ASP A O 1
ATOM 6982 N N . ALA A 1 886 ? 22.257 -19.077 -26.429 1.00 94.19 886 ALA A N 1
ATOM 6983 C CA . ALA A 1 886 ? 21.408 -18.128 -25.713 1.00 94.19 886 ALA A CA 1
ATOM 6984 C C . ALA A 1 886 ? 20.028 -18.726 -25.396 1.00 94.19 886 ALA A C 1
ATOM 6986 O O . ALA A 1 886 ? 19.545 -18.572 -24.275 1.00 94.19 886 ALA A O 1
ATOM 6987 N N . GLU A 1 887 ? 19.421 -19.439 -26.352 1.00 96.12 887 GLU A N 1
ATOM 6988 C CA . GLU A 1 887 ? 18.178 -20.187 -26.145 1.00 96.12 887 GLU A CA 1
ATOM 6989 C C . GLU A 1 887 ? 18.355 -21.248 -25.054 1.00 96.12 887 GLU A C 1
ATOM 6991 O O . GLU A 1 887 ? 17.558 -21.293 -24.116 1.00 96.12 887 GLU A O 1
ATOM 6996 N N . ALA A 1 888 ? 19.396 -22.081 -25.158 1.00 94.06 888 ALA A N 1
ATOM 6997 C CA . ALA A 1 888 ? 19.645 -23.159 -24.206 1.00 94.06 888 ALA A CA 1
ATOM 6998 C C . ALA A 1 888 ? 19.816 -22.629 -22.773 1.00 94.06 888 ALA A C 1
ATOM 7000 O O . ALA A 1 888 ? 19.199 -23.151 -21.845 1.00 94.06 888 ALA A O 1
ATOM 7001 N N . GLU A 1 889 ? 20.597 -21.558 -22.591 1.00 93.25 889 GLU A N 1
ATOM 7002 C CA . GLU A 1 889 ? 20.776 -20.915 -21.285 1.00 93.25 889 GLU A CA 1
ATOM 7003 C C . GLU A 1 889 ? 19.467 -20.305 -20.764 1.00 93.25 889 GLU A C 1
ATOM 7005 O O . GLU A 1 889 ? 19.145 -20.452 -19.583 1.00 93.25 889 GLU A O 1
ATOM 7010 N N . ALA A 1 890 ? 18.692 -19.640 -21.628 1.00 90.69 890 ALA A N 1
ATOM 7011 C CA . ALA A 1 890 ? 17.442 -19.007 -21.227 1.00 90.69 890 ALA A CA 1
ATOM 7012 C C . ALA A 1 890 ? 16.369 -20.032 -20.831 1.00 90.69 890 ALA A C 1
ATOM 7014 O O . ALA A 1 890 ? 15.735 -19.865 -19.789 1.00 90.69 890 ALA A O 1
ATOM 7015 N N . ARG A 1 891 ? 16.198 -21.115 -21.604 1.00 91.25 891 ARG A N 1
ATOM 7016 C CA . ARG A 1 891 ? 15.275 -22.212 -21.262 1.00 91.25 891 ARG A CA 1
ATOM 7017 C C . ARG A 1 891 ? 15.702 -22.918 -19.982 1.00 91.25 891 ARG A C 1
ATOM 7019 O O . ARG A 1 891 ? 14.883 -23.053 -19.083 1.00 91.25 891 ARG A O 1
ATOM 7026 N N . PHE A 1 892 ? 16.986 -23.257 -19.843 1.00 87.75 892 PHE A N 1
ATOM 7027 C CA . PHE A 1 892 ? 17.508 -23.863 -18.617 1.00 87.75 892 PHE A CA 1
ATOM 7028 C C . PHE A 1 892 ? 17.224 -22.997 -17.383 1.00 87.75 892 PHE A C 1
ATOM 7030 O O . PHE A 1 892 ? 16.782 -23.496 -16.351 1.00 87.75 892 PHE A O 1
ATOM 7037 N N . ALA A 1 893 ? 17.461 -21.688 -17.479 1.00 85.31 893 ALA A N 1
ATOM 7038 C CA . ALA A 1 893 ? 17.219 -20.785 -16.366 1.00 85.31 893 ALA A CA 1
ATOM 7039 C C . ALA A 1 893 ? 15.726 -20.662 -16.018 1.00 85.31 893 ALA A C 1
ATOM 7041 O O . ALA A 1 893 ? 15.394 -20.578 -14.838 1.00 85.31 893 ALA A O 1
ATOM 7042 N N . LEU A 1 894 ? 14.835 -20.650 -17.013 1.00 83.12 894 LEU A N 1
ATOM 7043 C CA . LEU A 1 894 ? 13.385 -20.637 -16.794 1.00 83.12 894 LEU A CA 1
ATOM 7044 C C . LEU A 1 894 ? 12.894 -21.961 -16.183 1.00 83.12 894 LEU A C 1
ATOM 7046 O O . LEU A 1 894 ? 12.109 -21.933 -15.238 1.00 83.12 894 LEU A O 1
ATOM 7050 N N . ASP A 1 895 ? 13.423 -23.101 -16.633 1.00 81.81 895 ASP A N 1
ATOM 7051 C CA . ASP A 1 895 ? 13.108 -24.428 -16.088 1.00 81.81 895 ASP A CA 1
ATOM 7052 C C . ASP A 1 895 ? 13.550 -24.577 -14.627 1.00 81.81 895 ASP A C 1
ATOM 7054 O O . ASP A 1 895 ? 12.836 -25.186 -13.830 1.00 81.81 895 ASP A O 1
ATOM 7058 N N . LEU A 1 896 ? 14.687 -23.977 -14.241 1.00 73.19 896 LEU A N 1
ATOM 7059 C CA . LEU A 1 896 ? 15.132 -23.938 -12.842 1.00 73.19 896 LEU A CA 1
ATOM 7060 C C . LEU A 1 896 ? 14.096 -23.296 -11.907 1.00 73.19 896 LEU A C 1
ATOM 7062 O O . LEU A 1 896 ? 14.050 -23.644 -10.729 1.00 73.19 896 LEU A O 1
ATOM 7066 N N . VAL A 1 897 ? 13.304 -22.349 -12.413 1.00 67.06 897 VAL A N 1
ATOM 7067 C CA . VAL A 1 897 ? 12.260 -21.651 -11.649 1.00 67.06 897 VAL A CA 1
ATOM 7068 C C . VAL A 1 897 ? 10.906 -22.384 -11.732 1.00 67.06 897 VAL A C 1
ATOM 7070 O O . VAL A 1 897 ? 10.088 -22.239 -10.826 1.00 67.06 897 VAL A O 1
ATOM 7073 N N . GLY A 1 898 ? 10.699 -23.240 -12.742 1.00 59.22 898 GLY A N 1
ATOM 7074 C CA . GLY A 1 898 ? 9.489 -24.050 -12.946 1.00 59.22 898 GLY A CA 1
ATOM 7075 C C . GLY A 1 898 ? 8.324 -23.308 -13.627 1.00 59.22 898 GLY A C 1
ATOM 7076 O O . GLY A 1 898 ? 8.341 -22.088 -13.776 1.00 59.22 898 GLY A O 1
ATOM 7077 N N . ASN A 1 899 ? 7.290 -24.054 -14.058 1.00 47.50 899 ASN A N 1
ATOM 7078 C CA . ASN A 1 899 ? 6.051 -23.501 -14.635 1.00 47.50 899 ASN A CA 1
ATOM 7079 C C . ASN A 1 899 ? 5.342 -22.614 -13.582 1.00 47.50 899 ASN A C 1
ATOM 7081 O O . ASN A 1 899 ? 5.040 -23.129 -12.500 1.00 47.50 899 ASN A O 1
ATOM 7085 N N . PRO A 1 900 ? 5.072 -21.317 -13.838 1.00 39.12 900 PRO A N 1
ATOM 7086 C CA . PRO A 1 900 ? 4.568 -20.384 -12.831 1.00 39.12 900 PRO A CA 1
ATOM 7087 C C . PRO A 1 900 ? 3.068 -20.591 -12.558 1.00 39.12 900 PRO A C 1
ATOM 7089 O O . PRO A 1 900 ? 2.246 -19.723 -12.817 1.00 39.12 900 PRO A O 1
ATOM 7092 N N . ALA A 1 901 ? 2.698 -21.736 -11.987 1.00 31.72 901 ALA A N 1
ATOM 7093 C CA . ALA A 1 901 ? 1.397 -21.930 -11.341 1.00 31.72 901 ALA A CA 1
ATOM 7094 C C . ALA A 1 901 ? 1.374 -21.358 -9.906 1.00 31.72 901 ALA A C 1
ATOM 7096 O O . ALA A 1 901 ? 0.387 -21.505 -9.191 1.00 31.72 901 ALA A O 1
ATOM 7097 N N . ASN A 1 902 ? 2.462 -20.706 -9.478 1.00 33.59 902 ASN A N 1
ATOM 7098 C CA . ASN A 1 902 ? 2.544 -19.983 -8.215 1.00 33.59 902 ASN A CA 1
ATOM 7099 C C . ASN A 1 902 ? 3.378 -18.695 -8.402 1.00 33.59 902 ASN A C 1
ATOM 7101 O O . ASN A 1 902 ? 4.584 -18.698 -8.146 1.00 33.59 902 ASN A O 1
ATOM 7105 N N . PRO A 1 903 ? 2.789 -17.601 -8.923 1.00 39.69 903 PRO A N 1
ATOM 7106 C CA . PRO A 1 903 ? 3.480 -16.330 -9.084 1.00 39.69 903 PRO A CA 1
ATOM 7107 C C . PRO A 1 903 ? 3.514 -15.623 -7.728 1.00 39.69 903 PRO A C 1
ATOM 7109 O O . PRO A 1 903 ? 2.675 -14.782 -7.418 1.00 39.69 903 PRO A O 1
ATOM 7112 N N . VAL A 1 904 ? 4.472 -15.995 -6.887 1.00 35.44 904 VAL A N 1
ATOM 7113 C CA . VAL A 1 904 ? 4.704 -15.304 -5.621 1.00 35.44 904 VAL A CA 1
ATOM 7114 C C . VAL A 1 904 ? 6.098 -14.682 -5.691 1.00 35.44 904 VAL A C 1
ATOM 7116 O O . VAL A 1 904 ? 7.112 -15.342 -5.502 1.00 35.44 904 VAL A O 1
ATOM 7119 N N . GLU A 1 905 ? 6.081 -13.375 -5.984 1.00 43.41 905 GLU A N 1
ATOM 7120 C CA . GLU A 1 905 ? 6.996 -12.358 -5.447 1.00 43.41 905 GLU A CA 1
ATOM 7121 C C . GLU A 1 905 ? 8.203 -11.903 -6.330 1.00 43.41 905 GLU A C 1
ATOM 7123 O O . GLU A 1 905 ? 8.938 -12.660 -6.957 1.00 43.41 905 GLU A O 1
ATOM 7128 N N . SER A 1 906 ? 8.321 -10.576 -6.474 1.00 53.06 906 SER A N 1
ATOM 7129 C CA . SER A 1 906 ? 8.644 -9.767 -7.669 1.00 53.06 906 SER A CA 1
ATOM 7130 C C . SER A 1 906 ? 10.089 -9.718 -8.238 1.00 53.06 906 SER A C 1
ATOM 7132 O O . SER A 1 906 ? 10.216 -9.378 -9.418 1.00 53.06 906 SER A O 1
ATOM 7134 N N . PRO A 1 907 ? 11.199 -10.126 -7.587 1.00 49.16 907 PRO A N 1
ATOM 7135 C CA . PRO A 1 907 ? 12.527 -10.111 -8.215 1.00 49.16 907 PRO A CA 1
ATOM 7136 C C . PRO A 1 907 ? 12.678 -11.210 -9.267 1.00 49.16 907 PRO A C 1
ATOM 7138 O O . PRO A 1 907 ? 13.318 -10.995 -10.299 1.00 49.16 907 PRO A O 1
ATOM 7141 N N . VAL A 1 908 ? 12.065 -12.375 -9.024 1.00 60.12 908 VAL A N 1
ATOM 7142 C CA . VAL A 1 908 ? 12.051 -13.501 -9.967 1.00 60.12 908 VAL A CA 1
ATOM 7143 C C . VAL A 1 908 ? 11.094 -13.213 -11.119 1.00 60.12 908 VAL A C 1
ATOM 7145 O O . VAL A 1 908 ? 11.396 -13.570 -12.252 1.00 60.12 908 VAL A O 1
ATOM 7148 N N . MET A 1 909 ? 10.001 -12.483 -10.878 1.00 65.62 909 MET A N 1
ATOM 7149 C CA . MET A 1 909 ? 9.071 -12.090 -11.938 1.00 65.62 909 MET A CA 1
ATOM 7150 C C . MET A 1 909 ? 9.721 -11.158 -12.964 1.00 65.62 909 MET A C 1
ATOM 7152 O O . MET A 1 909 ? 9.760 -11.461 -14.157 1.00 65.62 909 MET A O 1
ATOM 7156 N N . ARG A 1 910 ? 10.290 -10.033 -12.508 1.00 69.25 910 ARG A N 1
ATOM 7157 C CA . ARG A 1 910 ? 10.934 -9.053 -13.398 1.00 69.25 910 ARG A CA 1
ATOM 7158 C C . ARG A 1 910 ? 12.116 -9.661 -14.150 1.00 69.25 910 ARG A C 1
ATOM 7160 O O . ARG A 1 910 ? 12.354 -9.354 -15.323 1.00 69.25 910 ARG A O 1
ATOM 7167 N N . TRP A 1 911 ? 12.849 -10.546 -13.476 1.00 80.44 911 TRP A N 1
ATOM 7168 C CA . TRP A 1 911 ? 13.880 -11.361 -14.099 1.00 80.44 911 TRP A CA 1
ATOM 7169 C C . TRP A 1 911 ? 13.302 -12.321 -15.150 1.00 80.44 911 TRP A C 1
ATOM 7171 O O . TRP A 1 911 ? 13.827 -12.361 -16.258 1.00 80.44 911 TRP A O 1
ATOM 7181 N N . SER A 1 912 ? 12.221 -13.045 -14.844 1.00 78.56 912 SER A N 1
ATOM 7182 C CA . SER A 1 912 ? 11.587 -14.024 -15.737 1.00 78.56 912 SER A CA 1
ATOM 7183 C C . SER A 1 912 ? 11.110 -13.360 -17.021 1.00 78.56 912 SER A C 1
ATOM 7185 O O . SER A 1 912 ? 11.454 -13.815 -18.108 1.00 78.56 912 SER A O 1
ATOM 7187 N N . ILE A 1 913 ? 10.433 -12.213 -16.907 1.00 79.00 913 ILE A N 1
ATOM 7188 C CA . ILE A 1 913 ? 10.027 -11.385 -18.048 1.00 79.00 913 ILE A CA 1
ATOM 7189 C C . ILE A 1 913 ? 11.256 -10.981 -18.885 1.00 79.00 913 ILE A C 1
ATOM 7191 O O . ILE A 1 913 ? 11.264 -11.117 -20.109 1.00 79.00 913 ILE A O 1
ATOM 7195 N N . SER A 1 914 ? 12.330 -10.519 -18.235 1.00 83.56 914 SER A N 1
ATOM 7196 C CA . SER A 1 914 ? 13.572 -10.132 -18.924 1.00 83.56 914 SER A CA 1
ATOM 7197 C C . SER A 1 914 ? 14.257 -11.321 -19.619 1.00 83.56 914 SER A C 1
ATOM 7199 O O . SER A 1 914 ? 14.791 -11.181 -20.724 1.00 83.56 914 SER A O 1
ATOM 7201 N N . MET A 1 915 ? 14.229 -12.500 -18.996 1.00 88.50 915 MET A N 1
ATOM 7202 C CA . MET A 1 915 ? 14.803 -13.732 -19.529 1.00 88.50 915 MET A CA 1
ATOM 7203 C C . MET A 1 915 ? 13.996 -14.267 -20.708 1.00 88.50 915 MET A C 1
ATOM 7205 O O . MET A 1 915 ? 14.568 -14.562 -21.750 1.00 88.50 915 MET A O 1
ATOM 7209 N N . GLN A 1 916 ? 12.673 -14.313 -20.596 1.00 90.31 916 GLN A N 1
ATOM 7210 C CA . GLN A 1 916 ? 11.776 -14.694 -21.685 1.00 90.31 916 GLN A CA 1
ATOM 7211 C C . GLN A 1 916 ? 11.876 -13.720 -22.872 1.00 90.31 916 GLN A C 1
ATOM 7213 O O . GLN A 1 916 ? 11.899 -14.154 -24.020 1.00 90.31 916 GLN A O 1
ATOM 7218 N N . ARG A 1 917 ? 12.059 -12.414 -22.627 1.00 92.06 917 ARG A N 1
ATOM 7219 C CA . ARG A 1 917 ? 12.390 -11.450 -23.693 1.00 92.06 917 ARG A CA 1
ATOM 7220 C C . ARG A 1 917 ? 13.702 -11.810 -24.396 1.00 92.06 917 ARG A C 1
ATOM 7222 O O . ARG A 1 917 ? 13.795 -11.726 -25.615 1.00 92.06 917 ARG A O 1
ATOM 7229 N N . THR A 1 918 ? 14.720 -12.196 -23.631 1.00 92.56 918 THR A N 1
ATOM 7230 C CA . THR A 1 918 ? 16.022 -12.626 -24.167 1.00 92.56 918 THR A CA 1
ATOM 7231 C C . THR A 1 918 ? 15.890 -13.925 -24.970 1.00 92.56 918 THR A C 1
ATOM 7233 O O . THR A 1 918 ? 16.460 -14.029 -26.052 1.00 92.56 918 THR A O 1
ATOM 7236 N N . LEU A 1 919 ? 15.074 -14.872 -24.497 1.00 95.00 919 LEU A N 1
ATOM 7237 C CA . LEU A 1 919 ? 14.726 -16.104 -25.206 1.00 95.00 919 LEU A CA 1
ATOM 7238 C C . LEU A 1 919 ? 14.029 -15.814 -26.539 1.00 95.00 919 LEU A C 1
ATOM 7240 O O . LEU A 1 919 ? 14.412 -16.377 -27.557 1.00 95.00 919 LEU A O 1
ATOM 7244 N N . ALA A 1 920 ? 13.062 -14.899 -26.562 1.00 93.94 920 ALA A N 1
ATOM 7245 C CA . ALA A 1 920 ? 12.398 -14.518 -27.801 1.00 93.94 920 ALA A CA 1
ATOM 7246 C C . ALA A 1 920 ? 13.368 -13.931 -28.833 1.00 93.94 920 ALA A C 1
ATOM 7248 O O . ALA A 1 920 ? 13.330 -14.321 -29.993 1.00 93.94 920 ALA A O 1
ATOM 7249 N N . ILE A 1 921 ? 14.284 -13.049 -28.418 1.00 94.69 921 ILE A N 1
ATOM 7250 C CA . ILE A 1 921 ? 15.311 -12.507 -29.323 1.00 94.69 921 ILE A CA 1
ATOM 7251 C C . ILE A 1 921 ? 16.231 -13.627 -29.843 1.00 94.69 921 ILE A C 1
ATOM 7253 O O . ILE A 1 921 ? 16.596 -13.612 -31.016 1.00 94.69 921 ILE A O 1
ATOM 7257 N N . ALA A 1 922 ? 16.572 -14.619 -29.011 1.00 95.00 922 ALA A N 1
ATOM 7258 C CA . ALA A 1 922 ? 17.341 -15.785 -29.453 1.00 95.00 922 ALA A CA 1
ATOM 7259 C C . ALA A 1 922 ? 16.593 -16.579 -30.532 1.00 95.00 922 ALA A C 1
ATOM 7261 O O . ALA A 1 922 ? 17.168 -16.919 -31.561 1.00 95.00 922 ALA A O 1
ATOM 7262 N N . LEU A 1 923 ? 15.298 -16.827 -30.324 1.00 95.00 923 LEU A N 1
ATOM 7263 C CA . LEU A 1 923 ? 14.453 -17.545 -31.276 1.00 95.00 923 LEU A CA 1
ATOM 7264 C C . LEU A 1 923 ? 14.315 -16.796 -32.606 1.00 95.00 923 LEU A C 1
ATOM 7266 O O . LEU A 1 923 ? 14.368 -17.435 -33.655 1.00 95.00 923 LEU A O 1
ATOM 7270 N N . LEU A 1 924 ? 14.238 -15.460 -32.584 1.00 92.62 924 LEU A N 1
ATOM 7271 C CA . LEU A 1 924 ? 14.289 -14.654 -33.809 1.00 92.62 924 LEU A CA 1
ATOM 7272 C C . LEU A 1 924 ? 15.598 -14.842 -34.570 1.00 92.62 924 LEU A C 1
ATOM 7274 O O . LEU A 1 924 ? 15.570 -15.049 -35.779 1.00 92.62 924 LEU A O 1
ATOM 7278 N N . GLY A 1 925 ? 16.737 -14.817 -33.873 1.00 90.44 925 GLY A N 1
ATOM 7279 C CA . GLY A 1 925 ? 18.042 -15.069 -34.489 1.00 90.44 925 GLY A CA 1
ATOM 7280 C C . GLY A 1 925 ? 18.187 -16.483 -35.069 1.00 90.44 925 GLY A C 1
ATOM 7281 O O . GLY A 1 925 ? 18.976 -16.695 -35.984 1.00 90.44 925 GLY A O 1
ATOM 7282 N N . LEU A 1 926 ? 17.395 -17.443 -34.579 1.00 94.00 926 LEU A N 1
ATOM 7283 C CA . LEU A 1 926 ? 17.291 -18.806 -35.114 1.00 94.00 926 LEU A CA 1
ATOM 7284 C C . LEU A 1 926 ? 16.229 -18.959 -36.217 1.00 94.00 926 LEU A C 1
ATOM 7286 O O . LEU A 1 926 ? 16.047 -20.064 -36.722 1.00 94.00 926 LEU A O 1
ATOM 7290 N N . GLY A 1 927 ? 15.504 -17.893 -36.571 1.00 90.44 927 GLY A N 1
ATOM 7291 C CA . GLY A 1 927 ? 14.415 -17.934 -37.552 1.00 90.44 927 GLY A CA 1
ATOM 7292 C C . GLY A 1 927 ? 13.118 -18.587 -37.052 1.00 90.44 927 GLY A C 1
ATOM 7293 O O . GLY A 1 927 ? 12.212 -18.828 -37.843 1.00 90.44 927 GLY A O 1
ATOM 7294 N N . ARG A 1 928 ? 12.990 -18.864 -35.747 1.00 93.06 928 ARG A N 1
ATOM 7295 C CA . ARG A 1 928 ? 11.797 -19.466 -35.118 1.00 93.06 928 ARG A CA 1
ATOM 7296 C C . ARG A 1 928 ? 10.799 -18.378 -34.713 1.00 93.06 928 ARG A C 1
ATOM 7298 O O . ARG A 1 928 ? 10.563 -18.134 -33.529 1.00 93.06 928 ARG A O 1
ATOM 7305 N N . LEU A 1 929 ? 10.265 -17.692 -35.722 1.00 88.88 929 LEU A N 1
ATOM 7306 C CA . LEU A 1 929 ? 9.412 -16.506 -35.585 1.00 88.88 929 LEU A CA 1
ATOM 7307 C C . LEU A 1 929 ? 8.117 -16.767 -34.802 1.00 88.88 929 LEU A C 1
ATOM 7309 O O . LEU A 1 929 ? 7.776 -15.963 -33.934 1.00 88.88 929 LEU A O 1
ATOM 7313 N N . ASP A 1 930 ? 7.446 -17.895 -35.042 1.00 87.94 930 ASP A N 1
ATOM 7314 C CA . ASP A 1 930 ? 6.191 -18.245 -34.359 1.00 87.94 930 ASP A CA 1
ATOM 7315 C C . ASP A 1 930 ? 6.391 -18.428 -32.845 1.00 87.94 930 ASP A C 1
ATOM 7317 O O . ASP A 1 930 ? 5.704 -17.806 -32.036 1.00 87.94 930 ASP A O 1
ATOM 7321 N N . GLU A 1 931 ? 7.407 -19.195 -32.437 1.00 89.56 931 GLU A N 1
ATOM 7322 C CA . GLU A 1 931 ? 7.721 -19.388 -31.014 1.00 89.56 931 GLU A CA 1
ATOM 7323 C C . GLU A 1 931 ? 8.185 -18.090 -30.340 1.00 89.56 931 GLU A C 1
ATOM 7325 O O . GLU A 1 931 ? 7.860 -17.829 -29.178 1.00 89.56 931 GLU A O 1
ATOM 7330 N N . ALA A 1 932 ? 8.941 -17.253 -31.056 1.00 89.62 932 ALA A N 1
ATOM 7331 C CA . ALA A 1 932 ? 9.334 -15.943 -30.553 1.00 89.62 932 ALA A CA 1
ATOM 7332 C C . ALA A 1 932 ? 8.104 -15.049 -30.316 1.00 89.62 932 ALA A C 1
ATOM 7334 O O . ALA A 1 932 ? 8.039 -14.355 -29.298 1.00 89.62 932 ALA A O 1
ATOM 7335 N N . TYR A 1 933 ? 7.118 -15.095 -31.216 1.00 89.50 933 TYR A N 1
ATOM 7336 C CA . TYR A 1 933 ? 5.860 -14.368 -31.081 1.00 89.50 933 TYR A CA 1
ATOM 7337 C C . TYR A 1 933 ? 5.050 -14.847 -29.873 1.00 89.50 933 TYR A C 1
ATOM 7339 O O . TYR A 1 933 ? 4.647 -14.017 -29.058 1.00 89.50 933 TYR A O 1
ATOM 7347 N N . GLU A 1 934 ? 4.882 -16.160 -29.696 1.00 88.44 934 GLU A N 1
ATOM 7348 C CA . GLU A 1 934 ? 4.169 -16.731 -28.545 1.00 88.44 934 GLU A CA 1
ATOM 7349 C C . GLU A 1 934 ? 4.781 -16.299 -27.208 1.00 88.44 934 GLU A C 1
ATOM 7351 O O . GLU A 1 934 ? 4.070 -15.940 -26.266 1.00 88.44 934 GLU A O 1
ATOM 7356 N N . ILE A 1 935 ? 6.113 -16.321 -27.108 1.00 83.75 935 ILE A N 1
ATOM 7357 C CA . ILE A 1 935 ? 6.808 -15.917 -25.883 1.00 83.75 935 ILE A CA 1
ATOM 7358 C C . ILE A 1 935 ? 6.654 -14.417 -25.643 1.00 83.75 935 ILE A C 1
ATOM 7360 O O . ILE A 1 935 ? 6.377 -14.018 -24.511 1.00 83.75 935 ILE A O 1
ATOM 7364 N N . VAL A 1 936 ? 6.811 -13.579 -26.675 1.00 83.62 936 VAL A N 1
ATOM 7365 C CA . VAL A 1 936 ? 6.684 -12.124 -26.514 1.00 83.62 936 VAL A CA 1
ATOM 7366 C C . VAL A 1 936 ? 5.253 -11.708 -26.211 1.00 83.62 936 VAL A C 1
ATOM 7368 O O . VAL A 1 936 ? 5.058 -10.807 -25.399 1.00 83.62 936 VAL A O 1
ATOM 7371 N N . ASP A 1 937 ? 4.252 -12.368 -26.790 1.00 82.12 937 ASP A N 1
ATOM 7372 C CA . ASP A 1 937 ? 2.856 -12.094 -26.462 1.00 82.12 937 ASP A CA 1
ATOM 7373 C C . ASP A 1 937 ? 2.530 -12.482 -25.014 1.00 82.12 937 ASP A C 1
ATOM 7375 O O . ASP A 1 937 ? 1.927 -11.694 -24.284 1.00 82.12 937 ASP A O 1
ATOM 7379 N N . ARG A 1 938 ? 3.033 -13.631 -24.550 1.00 82.31 938 ARG A N 1
ATOM 7380 C CA . ARG A 1 938 ? 2.880 -14.068 -23.157 1.00 82.31 938 ARG A CA 1
ATOM 7381 C C . ARG A 1 938 ? 3.526 -13.102 -22.169 1.00 82.31 938 ARG A C 1
ATOM 7383 O O . ARG A 1 938 ? 2.883 -12.704 -21.204 1.00 82.31 938 ARG A O 1
ATOM 7390 N N . ILE A 1 939 ? 4.778 -12.691 -22.390 1.00 76.06 939 ILE A N 1
ATOM 7391 C CA . ILE A 1 939 ? 5.425 -11.739 -21.471 1.00 76.06 939 ILE A CA 1
ATOM 7392 C C . ILE A 1 939 ? 4.861 -10.335 -21.579 1.00 76.06 939 ILE A C 1
ATOM 7394 O O . ILE A 1 939 ? 4.957 -9.589 -20.616 1.00 76.06 939 ILE A O 1
ATOM 7398 N N . ARG A 1 940 ? 4.301 -9.951 -22.729 1.00 78.31 940 ARG A N 1
ATOM 7399 C CA . ARG A 1 940 ? 3.586 -8.685 -22.882 1.00 78.31 940 ARG A CA 1
ATOM 7400 C C . ARG A 1 940 ? 2.356 -8.663 -21.986 1.00 78.31 940 ARG A C 1
ATOM 7402 O O . ARG A 1 940 ? 2.111 -7.637 -21.369 1.00 78.31 940 ARG A O 1
ATOM 7409 N N . GLN A 1 941 ? 1.619 -9.770 -21.920 1.00 67.62 941 GLN A N 1
ATOM 7410 C CA . GLN A 1 941 ? 0.503 -9.944 -20.991 1.00 67.62 941 GLN A CA 1
ATOM 7411 C C . GLN A 1 941 ? 1.026 -9.935 -19.549 1.00 67.62 941 GLN A C 1
ATOM 7413 O O . GLN A 1 941 ? 0.760 -8.996 -18.830 1.00 67.62 941 GLN A O 1
ATOM 7418 N N . GLN A 1 942 ? 1.963 -10.814 -19.186 1.00 62.09 942 GLN A N 1
ATOM 7419 C CA . GLN A 1 942 ? 2.530 -10.850 -17.827 1.00 62.09 942 GLN A CA 1
ATOM 7420 C C . GLN A 1 942 ? 3.127 -9.512 -17.336 1.00 62.09 942 GLN A C 1
ATOM 7422 O O . GLN A 1 942 ? 3.004 -9.152 -16.164 1.00 62.09 942 GLN A O 1
ATOM 7427 N N . ALA A 1 943 ? 3.814 -8.776 -18.214 1.00 53.25 943 ALA A N 1
ATOM 7428 C CA . ALA A 1 943 ? 4.339 -7.446 -17.924 1.00 53.25 943 ALA A CA 1
ATOM 7429 C C . ALA A 1 943 ? 3.234 -6.398 -17.810 1.00 53.25 943 ALA A C 1
ATOM 7431 O O . ALA A 1 943 ? 3.482 -5.411 -17.132 1.00 53.25 943 ALA A O 1
ATOM 7432 N N . ALA A 1 944 ? 2.071 -6.624 -18.436 1.00 51.66 944 ALA A N 1
ATOM 7433 C CA . ALA A 1 944 ? 0.860 -5.813 -18.353 1.00 51.66 944 ALA A CA 1
ATOM 7434 C C . ALA A 1 944 ? 0.022 -6.058 -17.075 1.00 51.66 944 ALA A C 1
ATOM 7436 O O . ALA A 1 944 ? -0.844 -5.251 -16.751 1.00 51.66 944 ALA A O 1
ATOM 7437 N N . ASP A 1 945 ? 0.386 -7.046 -16.251 1.00 48.91 945 ASP A N 1
ATOM 7438 C CA . ASP A 1 945 ? -0.374 -7.359 -15.028 1.00 48.91 945 ASP A CA 1
ATOM 7439 C C . ASP A 1 945 ? 0.381 -6.989 -13.745 1.00 48.91 945 ASP A C 1
ATOM 7441 O O . ASP A 1 945 ? -0.224 -6.838 -12.672 1.00 48.91 945 ASP A O 1
ATOM 7445 N N . GLN A 1 946 ? 1.717 -6.901 -13.843 1.00 49.09 946 GLN A N 1
ATOM 7446 C CA . GLN A 1 946 ? 2.625 -6.968 -12.690 1.00 49.09 946 GLN A CA 1
ATOM 7447 C C . GLN A 1 946 ? 3.712 -5.880 -12.629 1.00 49.09 946 GLN A C 1
ATOM 7449 O O . GLN A 1 946 ? 4.362 -5.766 -11.589 1.00 49.09 946 GLN A O 1
ATOM 7454 N N . LEU A 1 947 ? 3.940 -5.099 -13.692 1.00 47.72 947 LEU A N 1
ATOM 7455 C CA . LEU A 1 947 ? 4.918 -3.996 -13.703 1.00 47.72 947 LEU A CA 1
ATOM 7456 C C . LEU A 1 947 ? 4.238 -2.619 -13.631 1.00 47.72 947 LEU A C 1
ATOM 7458 O O . LEU A 1 947 ? 3.022 -2.501 -13.713 1.00 47.72 947 LEU A O 1
ATOM 7462 N N . ASP A 1 948 ? 5.007 -1.552 -13.437 1.00 44.62 948 ASP A N 1
ATOM 7463 C CA . ASP A 1 948 ? 4.472 -0.203 -13.642 1.00 44.62 948 ASP A CA 1
ATOM 7464 C C . ASP A 1 948 ? 4.388 0.072 -15.166 1.00 44.62 948 ASP A C 1
ATOM 7466 O O . ASP A 1 948 ? 5.227 -0.398 -15.936 1.00 44.62 948 ASP A O 1
ATOM 7470 N N . PRO A 1 949 ? 3.399 0.816 -15.655 1.00 47.31 949 PRO A N 1
ATOM 7471 C CA . PRO A 1 949 ? 3.292 1.218 -17.068 1.00 47.31 949 PRO A CA 1
ATOM 7472 C C . PRO A 1 949 ? 4.442 2.101 -17.533 1.00 47.31 949 PRO A C 1
ATOM 7474 O O . PRO A 1 949 ? 4.858 2.028 -18.689 1.00 47.31 949 PRO A O 1
ATOM 7477 N N . ALA A 1 950 ? 4.954 2.926 -16.620 1.00 45.88 950 ALA A N 1
ATOM 7478 C CA . ALA A 1 950 ? 6.137 3.740 -16.830 1.00 45.88 950 ALA A CA 1
ATOM 7479 C C . ALA A 1 950 ? 7.430 2.911 -16.723 1.00 45.88 950 ALA A C 1
ATOM 7481 O O . ALA A 1 950 ? 8.520 3.454 -16.897 1.00 45.88 950 ALA A O 1
ATOM 7482 N N . ASP A 1 951 ? 7.341 1.601 -16.454 1.00 51.94 951 ASP A N 1
ATOM 7483 C CA . ASP A 1 951 ? 8.499 0.718 -16.398 1.00 51.94 951 ASP A CA 1
ATOM 7484 C C . ASP A 1 951 ? 9.166 0.614 -17.786 1.00 51.94 951 ASP A C 1
ATOM 7486 O O . ASP A 1 951 ? 8.558 0.121 -18.745 1.00 51.94 951 ASP A O 1
ATOM 7490 N N . PRO A 1 952 ? 10.455 0.979 -17.916 1.00 60.50 952 PRO A N 1
ATOM 7491 C CA . PRO A 1 952 ? 11.186 0.879 -19.181 1.00 60.50 952 PRO A CA 1
ATOM 7492 C C . PRO A 1 952 ? 11.239 -0.539 -19.778 1.00 60.50 952 PRO A C 1
ATOM 7494 O O . PRO A 1 952 ? 11.535 -0.716 -20.964 1.00 60.50 952 PRO A O 1
ATOM 7497 N N . LEU A 1 953 ? 11.021 -1.584 -18.972 1.00 65.88 953 LEU A N 1
ATOM 7498 C CA . LEU A 1 953 ? 10.944 -2.963 -19.452 1.00 65.88 953 LEU A CA 1
ATOM 7499 C C . LEU A 1 953 ? 9.686 -3.194 -20.303 1.00 65.88 953 LEU A C 1
ATOM 7501 O O . LEU A 1 953 ? 9.783 -3.861 -21.336 1.00 65.88 953 LEU A O 1
ATOM 7505 N N . SER A 1 954 ? 8.555 -2.596 -19.925 1.00 67.62 954 SER A N 1
ATOM 7506 C CA . SER A 1 954 ? 7.277 -2.691 -20.639 1.00 67.62 954 SER A CA 1
ATOM 7507 C C . SER A 1 954 ? 7.386 -2.102 -22.047 1.00 67.62 954 SER A C 1
ATOM 7509 O O . SER A 1 954 ? 7.020 -2.749 -23.031 1.00 67.62 954 SER A O 1
ATOM 7511 N N . GLU A 1 955 ? 8.012 -0.930 -22.181 1.00 70.12 955 GLU A N 1
ATOM 7512 C CA . GLU A 1 955 ? 8.264 -0.296 -23.481 1.00 70.12 955 GLU A CA 1
ATOM 7513 C C . GLU A 1 955 ? 9.126 -1.183 -24.399 1.00 70.12 955 GLU A C 1
ATOM 7515 O O . GLU A 1 955 ? 8.816 -1.387 -25.578 1.00 70.12 955 GLU A O 1
ATOM 7520 N N . ARG A 1 956 ? 10.194 -1.780 -23.851 1.00 77.06 956 ARG A N 1
ATOM 7521 C CA . ARG A 1 956 ? 11.097 -2.672 -24.599 1.00 77.06 956 ARG A CA 1
ATOM 7522 C C . ARG A 1 956 ? 10.415 -3.955 -25.068 1.00 77.06 956 ARG A C 1
ATOM 7524 O O . ARG A 1 956 ? 10.788 -4.469 -26.124 1.00 77.06 956 ARG A O 1
ATOM 7531 N N . ILE A 1 957 ? 9.471 -4.488 -24.294 1.00 78.25 957 ILE A N 1
ATOM 7532 C CA . ILE A 1 957 ? 8.666 -5.658 -24.677 1.00 78.25 957 ILE A CA 1
ATOM 7533 C C . ILE A 1 957 ? 7.700 -5.277 -25.793 1.00 78.25 957 ILE A C 1
ATOM 7535 O O . ILE A 1 957 ? 7.640 -5.971 -26.803 1.00 78.25 957 ILE A O 1
ATOM 7539 N N . MET A 1 958 ? 7.009 -4.143 -25.662 1.00 78.19 958 MET A N 1
ATOM 7540 C CA . MET A 1 958 ? 6.085 -3.653 -26.686 1.00 78.19 958 MET A CA 1
ATOM 7541 C C . MET A 1 958 ? 6.785 -3.355 -28.012 1.00 78.19 958 MET A C 1
ATOM 7543 O O . MET A 1 958 ? 6.242 -3.660 -29.073 1.00 78.19 958 MET A O 1
ATOM 7547 N N . LYS A 1 959 ? 8.001 -2.795 -27.971 1.00 81.75 959 LYS A N 1
ATOM 7548 C CA . LYS A 1 959 ? 8.829 -2.618 -29.169 1.00 81.75 959 LYS A CA 1
ATOM 7549 C C . LYS A 1 959 ? 9.140 -3.962 -29.830 1.00 81.75 959 LYS A C 1
ATOM 7551 O O . LYS A 1 959 ? 8.810 -4.133 -30.996 1.00 81.75 959 LYS A O 1
ATOM 7556 N N . LEU A 1 960 ? 9.673 -4.922 -29.070 1.00 85.31 960 LEU A N 1
ATOM 7557 C CA . LEU A 1 960 ? 9.986 -6.254 -29.589 1.00 85.31 960 LEU A CA 1
ATOM 7558 C C . LEU A 1 960 ? 8.743 -6.948 -30.167 1.00 85.31 960 LEU A C 1
ATOM 7560 O O . LEU A 1 960 ? 8.808 -7.516 -31.247 1.00 85.31 960 LEU A O 1
ATOM 7564 N N . PHE A 1 961 ? 7.595 -6.857 -29.493 1.00 86.75 961 PHE A N 1
ATOM 7565 C CA . PHE A 1 961 ? 6.333 -7.419 -29.977 1.00 86.75 961 PHE A CA 1
ATOM 7566 C C . PHE A 1 961 ? 5.933 -6.856 -31.343 1.00 86.75 961 PHE A C 1
ATOM 7568 O O . PHE A 1 961 ? 5.544 -7.612 -32.233 1.00 86.75 961 PHE A O 1
ATOM 7575 N N . ARG A 1 962 ? 6.035 -5.530 -31.518 1.00 86.00 962 ARG A N 1
ATOM 7576 C CA . ARG A 1 962 ? 5.756 -4.875 -32.804 1.00 86.00 962 ARG A CA 1
ATOM 7577 C C . ARG A 1 962 ? 6.708 -5.370 -33.892 1.00 86.00 962 ARG A C 1
ATOM 7579 O O . ARG A 1 962 ? 6.225 -5.740 -34.958 1.00 86.00 962 ARG A O 1
ATOM 7586 N N . ASP A 1 963 ? 8.003 -5.447 -33.588 1.00 86.12 963 ASP A N 1
ATOM 7587 C CA . ASP A 1 963 ? 9.038 -5.877 -34.534 1.00 86.12 963 ASP A CA 1
ATOM 7588 C C . ASP A 1 963 ? 8.803 -7.329 -35.007 1.00 86.12 963 ASP A C 1
ATOM 7590 O O . ASP A 1 963 ? 8.789 -7.596 -36.209 1.00 86.12 963 ASP A O 1
ATOM 7594 N N . ILE A 1 964 ? 8.529 -8.260 -34.082 1.00 86.88 964 ILE A N 1
ATOM 7595 C CA . ILE A 1 964 ? 8.250 -9.672 -34.410 1.00 86.88 964 ILE A CA 1
ATOM 7596 C C . ILE A 1 964 ? 6.965 -9.807 -35.224 1.00 86.88 964 ILE A C 1
ATOM 7598 O O . ILE A 1 964 ? 6.935 -10.509 -36.232 1.00 86.88 964 ILE A O 1
ATOM 7602 N N . ARG A 1 965 ? 5.894 -9.120 -34.809 1.00 86.25 965 ARG A N 1
ATOM 7603 C CA . ARG A 1 965 ? 4.601 -9.172 -35.503 1.00 86.25 965 ARG A CA 1
ATOM 7604 C C . ARG A 1 965 ? 4.713 -8.680 -36.943 1.00 86.25 965 ARG A C 1
ATOM 7606 O O . ARG A 1 965 ? 4.024 -9.189 -37.824 1.00 86.25 965 ARG A O 1
ATOM 7613 N N . GLU A 1 966 ? 5.549 -7.676 -37.184 1.00 84.50 966 GLU A N 1
ATOM 7614 C CA . GLU A 1 966 ? 5.801 -7.177 -38.530 1.00 84.50 966 GLU A CA 1
ATOM 7615 C C . GLU A 1 966 ? 6.599 -8.179 -39.375 1.00 84.50 966 GLU A C 1
ATOM 7617 O O . GLU A 1 966 ? 6.228 -8.419 -40.523 1.00 84.50 966 GLU A O 1
ATOM 7622 N N . GLN A 1 967 ? 7.632 -8.818 -38.815 1.00 85.25 967 GLN A N 1
ATOM 7623 C CA . GLN A 1 967 ? 8.378 -9.877 -39.507 1.00 85.25 967 GLN A CA 1
ATOM 7624 C C . GLN A 1 967 ? 7.487 -11.074 -39.868 1.00 85.25 967 GLN A C 1
ATOM 7626 O O . GLN A 1 967 ? 7.539 -11.549 -40.999 1.00 85.25 967 GLN A O 1
ATOM 7631 N N . LEU A 1 968 ? 6.609 -11.495 -38.955 1.00 82.62 968 LEU A N 1
ATOM 7632 C CA . LEU A 1 968 ? 5.669 -12.597 -39.172 1.00 82.62 968 LEU A CA 1
ATOM 7633 C C . LEU A 1 968 ? 4.679 -12.294 -40.310 1.00 82.62 968 LEU A C 1
ATOM 7635 O O . LEU A 1 968 ? 4.448 -13.128 -41.180 1.00 82.62 968 LEU A O 1
ATOM 7639 N N . ARG A 1 969 ? 4.162 -11.057 -40.372 1.00 81.88 969 ARG A N 1
ATOM 7640 C CA . ARG A 1 969 ? 3.327 -10.596 -41.497 1.00 81.88 969 ARG A CA 1
ATOM 7641 C C . ARG A 1 969 ? 4.070 -10.609 -42.831 1.00 81.88 969 ARG A C 1
ATOM 7643 O O . ARG A 1 969 ? 3.453 -10.899 -43.848 1.00 81.88 969 ARG A O 1
ATOM 7650 N N . ARG A 1 970 ? 5.365 -10.268 -42.844 1.00 81.88 970 ARG A N 1
ATOM 7651 C CA . ARG A 1 970 ? 6.189 -10.303 -44.065 1.00 81.88 970 ARG A CA 1
ATOM 7652 C C . ARG A 1 970 ? 6.431 -11.738 -44.532 1.00 81.88 970 ARG A C 1
ATOM 7654 O O . ARG A 1 970 ? 6.275 -11.998 -45.716 1.00 81.88 970 ARG A O 1
ATOM 7661 N N . GLN A 1 971 ? 6.730 -12.657 -43.613 1.00 77.44 971 GLN A N 1
ATOM 7662 C CA . GLN A 1 971 ? 6.917 -14.080 -43.920 1.00 77.44 971 GLN A CA 1
ATOM 7663 C C . GLN A 1 971 ? 5.635 -14.724 -44.475 1.00 77.44 971 GLN A C 1
ATOM 7665 O O . GLN A 1 971 ? 5.692 -15.497 -45.421 1.00 77.44 971 GLN A O 1
ATOM 7670 N N . GLN A 1 972 ? 4.466 -14.363 -43.935 1.00 73.00 972 GLN A N 1
ATOM 7671 C CA . GLN A 1 972 ? 3.164 -14.833 -44.430 1.00 73.00 972 GLN A CA 1
ATOM 7672 C C . GLN A 1 972 ? 2.754 -14.214 -45.780 1.00 73.00 972 GLN A C 1
ATOM 7674 O O . GLN A 1 972 ? 1.811 -14.690 -46.405 1.00 73.00 972 GLN A O 1
ATOM 7679 N N . ALA A 1 973 ? 3.441 -13.158 -46.227 1.00 65.69 973 ALA A N 1
ATOM 7680 C CA . ALA A 1 973 ? 3.184 -12.476 -47.493 1.00 65.69 973 ALA A CA 1
ATOM 7681 C C . ALA A 1 973 ? 4.125 -12.913 -48.639 1.00 65.69 973 ALA A C 1
ATOM 7683 O O . ALA A 1 973 ? 3.964 -12.423 -49.758 1.00 65.69 973 ALA A O 1
ATOM 7684 N N . GLU A 1 974 ? 5.093 -13.810 -48.397 1.00 51.22 974 GLU A N 1
ATOM 7685 C CA . GLU A 1 974 ? 5.931 -14.409 -49.450 1.00 51.22 974 GLU A CA 1
ATOM 7686 C C . GLU A 1 974 ? 5.205 -15.600 -50.119 1.00 51.22 974 GLU A C 1
ATOM 7688 O O . GLU A 1 974 ? 4.748 -16.507 -49.420 1.00 51.22 974 GLU A O 1
ATOM 7693 N N . PRO A 1 975 ? 5.067 -15.633 -51.462 1.00 46.75 975 PRO A N 1
ATOM 7694 C CA . PRO A 1 975 ? 4.395 -16.730 -52.150 1.00 46.75 975 PRO A CA 1
ATOM 7695 C C . PRO A 1 975 ? 5.259 -17.998 -52.118 1.00 46.75 975 PRO A C 1
ATOM 7697 O O . PRO A 1 975 ? 6.424 -17.970 -52.507 1.00 46.75 975 PRO A O 1
ATOM 7700 N N . LEU A 1 976 ? 4.671 -19.116 -51.682 1.00 45.69 976 LEU A N 1
ATOM 7701 C CA . LEU A 1 976 ? 5.271 -20.453 -51.734 1.00 45.69 976 LEU A CA 1
ATOM 7702 C C . LEU A 1 976 ? 5.664 -20.797 -53.183 1.00 45.69 976 LEU A C 1
ATOM 7704 O O . LEU A 1 976 ? 4.790 -20.980 -54.031 1.00 45.69 976 LEU A O 1
ATOM 7708 N N . GLU A 1 977 ? 6.963 -20.909 -53.476 1.00 47.00 977 GLU A N 1
ATOM 7709 C CA . GLU A 1 977 ? 7.413 -21.526 -54.729 1.00 47.00 977 GLU A CA 1
ATOM 7710 C C . GLU A 1 977 ? 6.948 -22.996 -54.767 1.00 47.00 977 GLU A C 1
ATOM 7712 O O . GLU A 1 977 ? 7.129 -23.724 -53.784 1.00 47.00 977 GLU A O 1
ATOM 7717 N N . PRO A 1 978 ? 6.326 -23.457 -55.869 1.00 39.91 978 PRO A N 1
ATOM 7718 C CA . PRO A 1 978 ? 5.808 -24.814 -55.946 1.00 39.91 978 PRO A CA 1
ATOM 7719 C C . PRO A 1 978 ? 6.953 -25.837 -56.053 1.00 39.91 978 PRO A C 1
ATOM 7721 O O . PRO A 1 978 ? 7.997 -25.546 -56.645 1.00 39.91 978 PRO A O 1
ATOM 7724 N N . PRO A 1 979 ? 6.771 -27.055 -55.507 1.00 43.62 979 PRO A N 1
ATOM 7725 C CA . PRO A 1 979 ? 7.793 -28.088 -55.530 1.00 43.62 979 PRO A CA 1
ATOM 7726 C C . PRO A 1 979 ? 8.027 -28.575 -56.962 1.00 43.62 979 PRO A C 1
ATOM 7728 O O . PRO A 1 979 ? 7.096 -28.877 -57.708 1.00 43.62 979 PRO A O 1
ATOM 7731 N N . ASN A 1 980 ? 9.301 -28.656 -57.328 1.00 54.12 980 ASN A N 1
ATOM 7732 C CA . ASN A 1 980 ? 9.767 -29.244 -58.573 1.00 54.12 980 ASN A CA 1
ATOM 7733 C C . ASN A 1 980 ? 9.605 -30.772 -58.479 1.00 54.12 980 ASN A C 1
ATOM 7735 O O . ASN A 1 980 ? 10.217 -31.357 -57.592 1.00 54.12 980 ASN A O 1
ATOM 7739 N N . ASP A 1 981 ? 8.782 -31.388 -59.341 1.00 40.19 981 ASP A N 1
ATOM 7740 C CA . ASP A 1 981 ? 9.109 -32.661 -60.011 1.00 40.19 981 ASP A CA 1
ATOM 7741 C C . ASP A 1 981 ? 8.022 -33.160 -60.997 1.00 40.19 981 ASP A C 1
ATOM 7743 O O . ASP A 1 981 ? 7.017 -33.734 -60.598 1.00 40.19 981 ASP A O 1
ATOM 7747 N N . THR A 1 982 ? 8.357 -33.066 -62.296 1.00 40.19 982 THR A N 1
ATOM 7748 C CA . THR A 1 982 ? 8.228 -34.091 -63.374 1.00 40.19 982 THR A CA 1
ATOM 7749 C C . THR A 1 982 ? 6.835 -34.676 -63.759 1.00 40.19 982 THR A C 1
ATOM 7751 O O . THR A 1 982 ? 5.818 -34.308 -63.191 1.00 40.19 982 THR A O 1
ATOM 7754 N N . PRO A 1 983 ? 6.732 -35.542 -64.796 1.00 55.53 983 PRO A N 1
ATOM 7755 C CA . PRO A 1 983 ? 6.621 -35.198 -66.220 1.00 55.53 983 PRO A CA 1
ATOM 7756 C C . PRO A 1 983 ? 5.319 -35.745 -66.856 1.00 55.53 983 PRO A C 1
ATOM 7758 O O . PRO A 1 983 ? 4.938 -36.881 -66.589 1.00 55.53 983 PRO A O 1
ATOM 7761 N N . GLU A 1 984 ? 4.679 -35.022 -67.784 1.00 33.81 984 GLU A N 1
ATOM 7762 C CA . GLU A 1 984 ? 3.551 -35.587 -68.549 1.00 33.81 984 GLU A CA 1
ATOM 7763 C C . GLU A 1 984 ? 3.767 -35.582 -70.062 1.00 33.81 984 GLU A C 1
ATOM 7765 O O . GLU A 1 984 ? 4.056 -34.573 -70.707 1.00 33.81 984 GLU A O 1
ATOM 7770 N N . ALA A 1 985 ? 3.623 -36.795 -70.593 1.00 38.88 985 ALA A N 1
ATOM 7771 C CA . ALA A 1 985 ? 3.620 -37.163 -71.987 1.00 38.88 985 ALA A CA 1
ATOM 7772 C C . ALA A 1 985 ? 2.343 -36.682 -72.691 1.00 38.88 985 ALA A C 1
ATOM 7774 O O . ALA A 1 985 ? 1.242 -36.780 -72.156 1.00 38.88 985 ALA A O 1
ATOM 7775 N N . SER A 1 986 ? 2.498 -36.257 -73.942 1.00 34.75 986 SER A N 1
ATOM 7776 C CA . SER A 1 986 ? 1.412 -36.117 -74.914 1.00 34.75 986 SER A CA 1
ATOM 7777 C C . SER A 1 986 ? 1.715 -36.997 -76.133 1.00 34.75 986 SER A C 1
ATOM 7779 O O . SER A 1 986 ? 2.637 -36.741 -76.901 1.00 34.75 986 SER A O 1
ATOM 7781 N N . SER A 1 987 ? 0.936 -38.072 -76.269 1.00 35.00 987 SER A N 1
ATOM 7782 C CA . SER A 1 987 ? 0.609 -38.772 -77.521 1.00 35.00 987 SER A CA 1
ATOM 7783 C C . SER A 1 987 ? -0.235 -37.832 -78.405 1.00 35.00 987 SER A C 1
ATOM 7785 O O . SER A 1 987 ? -0.998 -37.039 -77.868 1.00 35.00 987 SER A O 1
ATOM 7787 N N . GLU A 1 988 ? -0.259 -37.837 -79.734 1.00 35.88 988 GLU A N 1
ATOM 7788 C CA . GLU A 1 988 ? 0.145 -38.809 -80.746 1.00 35.88 988 GLU A CA 1
ATOM 7789 C C . GLU A 1 988 ? -0.002 -38.096 -82.109 1.00 35.88 988 GLU A C 1
ATOM 7791 O O . GLU A 1 988 ? -1.067 -37.552 -82.405 1.00 35.88 988 GLU A O 1
ATOM 7796 N N . HIS A 1 989 ? 1.028 -38.128 -82.955 1.00 34.38 989 HIS A N 1
ATOM 7797 C CA . HIS A 1 989 ? 0.895 -38.015 -84.413 1.00 34.38 989 HIS A CA 1
ATOM 7798 C C . HIS A 1 989 ? 1.869 -39.020 -85.051 1.00 34.38 989 HIS A C 1
ATOM 7800 O O . HIS A 1 989 ? 3.071 -38.785 -85.135 1.00 34.38 989 HIS A O 1
ATOM 7806 N N . THR A 1 990 ? 1.322 -40.174 -85.432 1.00 38.06 990 THR A N 1
ATOM 7807 C CA . THR A 1 990 ? 1.828 -41.171 -86.395 1.00 38.06 990 THR A CA 1
ATOM 7808 C C . THR A 1 990 ? 1.649 -40.613 -87.822 1.00 38.06 990 THR A C 1
ATOM 7810 O O . THR A 1 990 ? 0.701 -39.869 -88.051 1.00 38.06 990 THR A O 1
ATOM 7813 N N . GLU A 1 991 ? 2.467 -40.852 -88.856 1.00 35.53 991 GLU A N 1
ATOM 7814 C CA . GLU A 1 991 ? 3.365 -41.953 -89.282 1.00 35.53 991 GLU A CA 1
ATOM 7815 C C . GLU A 1 991 ? 4.037 -41.522 -90.631 1.00 35.53 991 GLU A C 1
ATOM 7817 O O . GLU A 1 991 ? 3.615 -40.490 -91.166 1.00 35.53 991 GLU A O 1
ATOM 7822 N N . PRO A 1 992 ? 4.919 -42.298 -91.318 1.00 46.31 992 PRO A N 1
ATOM 7823 C CA . PRO A 1 992 ? 5.774 -43.440 -90.940 1.00 46.31 992 PRO A CA 1
ATOM 7824 C C . PRO A 1 992 ? 7.260 -43.253 -91.420 1.00 46.31 992 PRO A C 1
ATOM 7826 O O . PRO A 1 992 ? 7.606 -42.183 -91.924 1.00 46.31 992 PRO A O 1
ATOM 7829 N N . PRO A 1 993 ? 8.164 -44.249 -91.255 1.00 44.06 993 PRO A N 1
ATOM 7830 C CA . PRO A 1 993 ? 9.598 -44.124 -91.534 1.00 44.06 993 PRO A CA 1
ATOM 7831 C C . PRO A 1 993 ? 9.995 -44.656 -92.923 1.00 44.06 993 PRO A C 1
ATOM 7833 O O . PRO A 1 993 ? 9.385 -45.596 -93.424 1.00 44.06 993 PRO A O 1
ATOM 7836 N N . ASP A 1 994 ? 11.081 -44.121 -93.480 1.00 32.00 994 ASP A N 1
ATOM 7837 C CA . ASP A 1 994 ? 11.868 -44.754 -94.543 1.00 32.00 994 ASP A CA 1
ATOM 7838 C C . ASP A 1 994 ? 13.334 -44.738 -94.092 1.00 32.00 994 ASP A C 1
ATOM 7840 O O . ASP A 1 994 ? 13.997 -43.707 -94.165 1.00 32.00 994 ASP A O 1
ATOM 7844 N N . ASP A 1 995 ? 13.834 -45.876 -93.614 1.00 36.69 995 ASP A N 1
ATOM 7845 C CA . ASP A 1 995 ? 15.263 -46.184 -93.656 1.00 36.69 995 ASP A CA 1
ATOM 7846 C C . ASP A 1 995 ? 15.402 -47.596 -94.228 1.00 36.69 995 ASP A C 1
ATOM 7848 O O . ASP A 1 995 ? 15.040 -48.600 -93.607 1.00 36.69 995 ASP A O 1
ATOM 7852 N N . CYS A 1 996 ? 15.864 -47.651 -95.478 1.00 32.91 996 CYS A N 1
ATOM 7853 C CA . CYS A 1 996 ? 16.239 -48.885 -96.142 1.00 32.91 996 CYS A CA 1
ATOM 7854 C C . CYS A 1 996 ? 17.607 -49.333 -95.638 1.00 32.91 996 CYS A C 1
ATOM 7856 O O . CYS A 1 996 ? 18.639 -48.738 -95.943 1.00 32.91 996 CYS A O 1
ATOM 7858 N N . ASP A 1 997 ? 17.565 -50.453 -94.936 1.00 35.84 997 ASP A N 1
ATOM 7859 C CA . ASP A 1 997 ? 18.660 -51.378 -94.727 1.00 35.84 997 ASP A CA 1
ATOM 7860 C C . ASP A 1 997 ? 19.270 -51.795 -96.083 1.00 35.84 997 ASP A C 1
ATOM 7862 O O . ASP A 1 997 ? 18.610 -52.400 -96.934 1.00 35.84 997 ASP A O 1
ATOM 7866 N N . ALA A 1 998 ? 20.533 -51.431 -96.301 1.00 38.28 998 ALA A N 1
ATOM 7867 C CA . ALA A 1 998 ? 21.403 -52.001 -97.319 1.00 38.28 998 ALA A CA 1
ATOM 7868 C C . ALA A 1 998 ? 22.861 -51.859 -96.869 1.00 38.28 998 ALA A C 1
ATOM 7870 O O . ALA A 1 998 ? 23.403 -50.755 -96.838 1.00 38.28 998 ALA A O 1
ATOM 7871 N N . GLY A 1 999 ? 23.515 -52.995 -96.624 1.00 32.06 999 GLY A N 1
ATOM 7872 C CA . GLY A 1 999 ? 24.968 -53.101 -96.756 1.00 32.06 999 GLY A CA 1
ATOM 7873 C C . GLY A 1 999 ? 25.733 -53.416 -95.480 1.00 32.06 999 GLY A C 1
ATOM 7874 O O . GLY A 1 999 ? 26.436 -52.566 -94.947 1.00 32.06 999 GLY A O 1
ATOM 7875 N N . ASP A 1 1000 ? 25.609 -54.676 -95.072 1.00 49.03 1000 ASP A N 1
ATOM 7876 C CA . ASP A 1 1000 ? 26.614 -55.545 -94.456 1.00 49.03 1000 ASP A CA 1
ATOM 7877 C C . ASP A 1 1000 ? 28.052 -55.005 -94.252 1.00 49.03 1000 ASP A C 1
ATOM 7879 O O . ASP A 1 1000 ? 28.738 -54.673 -95.217 1.00 49.03 1000 ASP A O 1
ATOM 7883 N N . VAL A 1 1001 ? 28.491 -55.075 -92.979 1.00 40.31 1001 VAL A N 1
ATOM 7884 C CA . VAL A 1 1001 ? 29.618 -55.883 -92.422 1.00 40.31 1001 VAL A CA 1
ATOM 7885 C C . VAL A 1 1001 ? 31.025 -55.714 -93.051 1.00 40.31 1001 VAL A C 1
ATOM 7887 O O . VAL A 1 1001 ? 31.148 -55.681 -94.274 1.00 40.31 1001 VAL A O 1
ATOM 7890 N N . PRO A 1 1002 ? 32.141 -55.766 -92.278 1.00 52.16 1002 PRO A N 1
ATOM 7891 C CA . PRO A 1 1002 ? 32.293 -56.124 -90.855 1.00 52.16 1002 PRO A CA 1
ATOM 7892 C C . PRO A 1 1002 ? 32.803 -55.019 -89.923 1.00 52.16 1002 PRO A C 1
ATOM 7894 O O . PRO A 1 1002 ? 33.575 -54.141 -90.374 1.00 52.16 1002 PRO A O 1
#

Sequence (1002 aa):
MGVHVVFVHGLFSSPDTWSAMTRFIEADEELRELVELHYFRYPSPKFMFRPDRRIPDLSAIGEQLKTYLDNTLANADPLVLVTHSQGGLVVKQLLADACHARKIQELSRIRQIVMYACPTTGSEFMLSLRRGAWFWRNPQEDKLRPFNREVLAAHQTVIERIVFAQNNTDTEWRIPIAAYGGNEDGIVPAEIATFGFIETGVVPGDHSSLIRPTPADDTAFRVLKRVLTTVAATAHQQQRTGSDQDEIDPRVTESGSGKQLSEPVTPPWADMKHPIRGRDQLLADIDHDHTTRVHVLSGEGGVGKTRLALEIAQRAKRAGEMVWWIRMERLNGCMRQVATLLGAPENPIERAWMGIASPAELVWSLLNEQRRPWLLIFDNADKPERLAAPGQHIGDGVGWLREPENDYGRVVVTSRQGDESVWTPNSRVHRIPTLESFAGAAVLRDIFRAGGSVLDARELSTELGGLPLRLRQAGVHLESANRNVIYQGPRPVRNFQTYRLALQSRWESTEESPGELDEALGLNLTRGVIDMSLTLAVDRGSHDAPRLLKLLSCLDTAAIPYYLLLQTNTLARSELLGKLTTRQALGALKELTNVGLVQLLSSPTETGSDIDHLLTLHPEYHHLLREDPDVVERAAEYYTLAVTMVAAAVADHDPDDPTNWPLWNRLVAHSNQAARTALVGPRPLSEHDPVAQAIELARMTLRYLIARGFLNPASELADAIIDRCDECLLDIDDPEILSIRHEKARIALERGDRETAERMFREIVIERTAKLPGGGRNADTLASRHKLARAILEQEGRAREAETELLAIVELERGVRGFDHSDTLVVRRSLARALIYQGRAAEALPQLRQILAVSVRTWPGTRPETLWVRHTLARCLLELERYADAEAEARFALDLVGNPANPVESPVMRWSISMQRTLAIALLGLGRLDEAYEIVDRIRQQAADQLDPADPLSERIMKLFRDIREQLRRQQAEPLEPPNDTPEASSEHTEPPDDCDAGDVP

Foldseek 3Di:
DAEEEEEFEAALDFLCLLVQLVVVQCVDPVNVVRYDYHYDDDDRHNDDPDPPDAGDALLRLLVSVVVCCCPVVVPHAQYEYEYAEQSVLSPLNNCLVQLVVLNNVVVQSHQAYEYELYAQQAWPPVVVVVVPDPDDDHPNVQVRPGRNVSSNSSSVLCLVQEQVNPDDGSNHHHHAYAWEYEPAAPGRHQCRRCPSHPHGYYAHDYRSCRSNADPVGCPSSVVVVVVRVVSSVVVVVVVVDDDDDDDDDDDDDDDDDDDDDDPAQDQPCVVPLFDQFQCVVVLVVVVPPLPFFEEEEAEDAQQCLSVVVVVVQVVCVVVVAAEGHAELVCNLVSLLNLLVVLVPDLQVSLCCVQVVHPSQVSSLVSQLPDPAAYEYEYEACQPVCSQADPPDAQQVQHGNDHGRPDSRHHYYYYYNDQDPVRHHPRYDYDHRAAHQLQRLLVLLCRLPVPQDDSVLSSVLCVVLVRRSNLSNLLSLQQVLLPPDPPQPPPQRRNHSNSSSVVLVVVCVPPPDDDDPDDPVNNLVSSVSSVVSLVVSLVSVVLVQLLLLLLLVLLFFQPWALCQLLLCDQLCLVAPSRPRDHSVSSVVSVVSCVSSPQKDWPDDPPDPDDSLPGTMGGRNSSSVSSCPPPVCVVVVQRSLLSLLVSLCRSCVVPQLLDLVRVVVCVSCLRRLLSSLCCQQQNPDHHADDPSPLSSLVSLLSSLSNCVQQVVLPVSLVSLCSRLVRCVPDHHDCLDPSNLSSLLSNLVSCVQLVVLVSSLVSLVVSLCSQLVPPVVRCLDPVSLVSLLSNLVSQCPDPPRLVVSLVSLVVSLVSCCVVPRCLDLSSLLSLLVNLVSCVSVLNLVVSQVSLVVSLVSDVVVDPCLGLSSLSSLLSNLSSCVSVLVLVVSLVSLVVSLVSVNDPPPPRGRSVLVSNLSSLLSNLSSCVSVVVLVVSLVSLVVSLSSCSNRPHSSRPSNVVSVVSNVVSVVVVVVVVPDDDDDDDDDDDDDDDDDDDDDDDDDDDDD

Secondary structure (DSSP, 8-state):
--EEEEEE--TT--GGGGHHHHHHHHH-HHHHHHEEEEEE-----SS-S-TT-PPPPHHHHHHHHHHHHHHTSTT--SEEEEEETTHHHHHHHHHHHHHHTT-GGGGTTEEEEEEES--SS--SGGGTGGGS------THHHHTSTT-HHHHHHHHHHIIIIIS-SS--SS-----EEEEEETT-SSS-HHHHHTT-SEEEEESS-TTTTTS-BTTB-HHHHHHHHHHHHHHHHHHHHTT------------------------S---GGG-SS---S-HHHHHHHHH--S-SEEEEE-STTSSHHHHHHHHHHHHHHTT-EEEEEEGGGHHHHHHHHHHHTT--HHHHHHHHTTSS-HHHHHHHHHHT--S-EEEEEE--SSGGGGBPTTS-GGGT-BS----SSTTEEEEEEES---GGGS-TTEEEEE-PPPPHHHHHHHHHHH-TTS--HHHHHHHHHHTTT-HHHHHHHHHHHHHHHHSTT---SS---SHHHHHHHHHTTTTTSS----S--HHHHHHHHHHHHHHHHHHHHHTT-TTHHHHHHHHHTS-SSPEEHHHHHHSTTGGG-TTTTT--HHHHHHHHHHHHHTTSEEESS-TTSS--GGG-EEEE-HHHHHHHHTSHHHHHTHHHHHHHHHHHHHHHHTTS-TTSGGGHHHHHHHHHHHHHHHHHHHHSSS---SHHHHHHHHHHHHHHHHHHHHTT-HHHHHHHHHHHHHHHHHHTS-TT-TTHHHHHHHHHHHHHHTT-HHHHHHHHHHHHHHHHHHSTTGGGSHHHHHHHHHHHHHHHTSTT-HHHHHHHHHHHHHHHHHHT-TTSHHHHHHHHHHHHHHHHTT-HHHHHHHHHHHHHHHHHHS-TTSHHHHHHHHHHHHHHHHTT-HHHHHHHHHHHHHHH---SS---HHHHHHHHHHHHHHHHHHHHTT-HHHHHHHHHHHHHHHHHHS-TT-HHHHHHHHHHHHHHHHHHHHTTS--PPPP----------------------

pLDDT: mean 78.5, std 17.93, range [20.39, 97.31]

Radius of gyration: 36.35 Å; chains: 1; bounding box: 78×98×145 Å